Protein AF-0000000080425102 (afdb_homodimer)

pLDDT: mean 95.33, std 8.75, range [24.31, 98.94]

Secondary structure (DSSP, 8-state):
-TT-S---TTPPP-EEEEEEEEEEEETT-GGGTTTTTSGGGGGSTT---BTS---EEEEETTBSS---EEEETTPEEEEEEEE--SSB-B-EEEET---TT-GGGS--BTTTB--B-TT-EEEEEEE--S-EEEEEEE-STTHHHHT-EEEEEEE--GGG-TTGGG-SB--GGGEEEEEEE-SS-HHHHHHHHHHSS-----SEEEETTB---S-EE-TTS-EE-PPPPEEEE-TT-EEEEEEEE---SS--EEEEETT--EEEEEETTEEEEEEEESEEEE-TT-EEEEEEE--S-SSEEEEEEEE-GGGSTTTT--EEEEEEEETT--S-SS-SS---TGGGPPPS-EET-TT--TT-TTEE-GGGS-BSSPP-GGG-SS-SEEEEEEEEEE-S--TTT--TTTS-TTTS-GGG--PEEEETTEEE---SS-TTT-GGG--GGGEE-GGG-SSTTTS-EEEEEEEEE-TT-EEEEEEEE---STT--EEEEETT--EEEEEEEE-SS---HHHHHHHHHTT-S----SSPEEESEEEE-TTEEEEEEEE--S-EEEEEEESSHHHHHTT-EEEEEES-GGGSPPPPTT------B-PPPPPGGGHHHHHHHS--/-TT-S---TTPPP-EEEEEEEEEEEETT-GGGTTTTTSGGGGGSTT---BTS---EEEEETTBSS---EEEETTPEEEEEEEE--SSB-B-EEEET---TT-GGGS--BTTTB--B-TT-EEEEEEE--S-EEEEEEE-STTHHHHT-EEEEEEE--GGG-TTGGG-SB--GGGEEEEEEE-SS-HHHHHHHHHHSS-----SEEEETTB---S-EE-TTS-EE-PPPPEEEE-TT-EEEEEEEE---SS--EEEEETT--EEEEEETTEEEEEEEESEEEE-TT-EEEEEEE--S-SSEEEEEEEE-GGGSTTTT--EEEEEEEETT--S-SS-SS---TGGGPPPSPEET-TT--TT-TTEE-GGGS-BSSPP-GGGSSS-SEEEEEEEEEE-S--TTT--TTTS-TTTS-GGG--PEEEETTEEE---SS-TTT-GGG--GGGEE-GGG-SSTTTS-EEEEEEEEE-TT-EEEEEEEE---STT--EEEEETT--EEEEEEEE-SS---HHHHHHHHHTT-S----SSPEEESEEEE-TTEEEEEEEE--S-EEEEEEESSHHHHHTT-EEEEEES-GGGSPPPPTT------B-PPPPPGGGHHHHHHHS--

InterPro domains:
  IPR001117 Multicopper oxidase, second cupredoxin domain [PF00394] (174-328)
  IPR002355 Multicopper oxidase, copper-binding site [PS00080] (561-572)
  IPR008972 Cupredoxin [G3DSA:2.60.40.420] (1-157)
  IPR008972 Cupredoxin [G3DSA:2.60.40.420] (161-341)
  IPR008972 Cupredoxin [G3DSA:2.60.40.420] (402-599)
  IPR008972 Cupredoxin [SSF49503] (13-159)
  IPR008972 Cupredoxin [SSF49503] (166-340)
  IPR008972 Cupredoxin [SSF49503] (441-590)
  IPR011706 Multicopper oxidase, C-terminal [PF07731] (452-579)
  IPR011707 Multicopper oxidase-like, N-terminal [PF07732] (49-158)
  IPR045087 Multicopper oxidase [PTHR11709] (55-579)

Radius of gyration: 32.12 Å; Cα contacts (8 Å, |Δi|>4): 3409; chains: 2; bounding box: 74×94×73 Å

Sequence (1232 aa):
HHCKRECKKGEPPRRCQYHFNVEDYEAMSKACYNCPYNLTDCYRPDCIATDGVKRPLTVINRMLPGPSVEVCLNDEIVIDLENNLLDSSTSIHWHGQHQKEYPYMDGVPFVTQCPVPPKTTFRYRYIAATPGTHFWHSHSGTQRADGAFGALIVRQPKEFEPHSNLYDFDLSEHTITVLDWSHELGIAIFTAHHHSDGDNKPPTIQVNGRGMYKPFPSTNNSLIYTPPASFIVEQGYRYRFRLINAGVLNCPIELSIDNHTLFAIGTDGSDIEPVEVDSIVSYAGERWDFILDASADIADYWLRFRGLMDCDDRFKSAHMAAVLHYKDATGSGYPPEPLSYELAERGGLTLNALNVAANDPSSLNVPDLNSTKAADESLKPLADRRLVLAYDFNAIDNEHFYKRNLYGIMDVPRNKRVLTPQFNHVSLKLQPFPLLSQPEDIQPSTFCNHSQLESCKGKYCECTNVVELKLGEVVEVVLIDIGVSYDANHPFHLHGHSFRVIAMDRLGRNVTAEKVLKLDELGQIKRNLRTAVVKDTVTVPDGGYTIIRFIANNPGYWMFHCHIEFHVELGMALLFKVGSHSDFPPVPAGFPKCGNYLPPLPDISSSTKLQKENEVHHCKRECKKGEPPRRCQYHFNVEDYEAMSKACYNCPYNLTDCYRPDCIATDGVKRPLTVINRMLPGPSVEVCLNDEIVIDLENNLLDSSTSIHWHGQHQKEYPYMDGVPFVTQCPVPPKTTFRYRYIAATPGTHFWHSHSGTQRADGAFGALIVRQPKEFEPHSNLYDFDLSEHTITVLDWSHELGIAIFTAHHHSDGDNKPPTIQVNGRGMYKPFPSTNNSLIYTPPASFIVEQGYRYRFRLINAGVLNCPIELSIDNHTLFAIGTDGSDIEPVEVDSIVSYAGERWDFILDASADIADYWLRFRGLMDCDDRFKSAHMAAVLHYKDATGSGYPPEPLSYELAERGGLTLNALNVAANDPSSLNVPDLNSTKAADESLKPLADRRLVLAYDFNAIDNEHFYKRNLYGIMDVPRNKRVLTPQFNHVSLKLQPFPLLSQPEDIQPSTFCNHSQLESCKGKYCECTNVVELKLGEVVEVVLIDIGVSYDANHPFHLHGHSFRVIAMDRLGRNVTAEKVLKLDELGQIKRNLRTAVVKDTVTVPDGGYTIIRFIANNPGYWMFHCHIEFHVELGMALLFKVGSHSDFPPVPAGFPKCGNYLPPLPDISSSTKLQKENEV

Solvent-accessible surface area (backbone atoms only — not comparable to full-atom values): 61843 Å² total; per-residue (Å²): 113,88,46,59,60,86,42,54,82,87,58,78,63,49,81,37,76,48,79,39,42,34,32,70,36,38,29,56,20,56,44,13,71,54,46,51,84,37,63,71,30,46,68,30,80,63,23,35,39,34,29,56,60,66,34,54,30,34,20,26,69,58,29,50,50,16,71,69,45,47,37,32,52,52,14,34,42,32,35,40,39,31,28,57,27,75,30,36,32,39,41,49,22,50,48,76,49,42,36,77,91,29,53,65,52,44,23,37,56,29,38,28,28,50,63,44,46,43,59,18,36,43,52,42,64,47,60,41,75,51,47,33,56,37,31,34,30,36,56,29,60,44,34,42,70,28,28,24,32,25,46,27,37,24,40,61,25,61,91,74,37,92,60,53,85,71,39,76,41,83,50,82,71,38,57,43,38,34,28,64,33,63,78,61,46,37,62,48,42,51,26,29,31,54,37,16,67,41,66,84,55,33,58,29,36,28,37,57,38,16,12,70,68,44,78,37,81,42,96,83,75,42,76,43,44,29,67,47,36,69,35,81,46,49,72,80,40,26,34,39,33,36,40,36,27,63,22,34,54,65,44,37,34,34,39,35,40,62,92,48,60,39,34,35,36,28,31,46,34,32,53,33,57,70,45,80,29,36,31,41,42,40,40,33,67,29,27,40,31,27,34,41,69,33,69,58,79,76,34,51,31,44,29,29,39,30,30,30,77,47,10,16,77,94,62,52,36,9,37,39,56,31,32,38,35,26,63,87,40,80,71,89,77,60,46,86,70,81,86,49,57,76,72,45,63,73,74,67,41,26,32,45,53,83,63,49,42,72,80,39,86,52,43,42,45,66,56,75,41,39,25,67,57,76,68,54,77,52,38,45,92,70,62,75,37,80,44,79,43,38,32,47,53,38,90,41,47,44,70,90,63,22,42,84,94,70,38,17,53,87,67,41,59,74,75,48,48,65,58,48,45,19,48,57,44,28,19,34,40,80,57,42,33,17,55,59,70,39,57,87,74,62,55,74,82,56,51,33,47,61,87,79,52,74,65,34,87,80,32,67,38,69,34,33,32,51,47,82,38,58,63,62,38,24,37,30,39,41,36,31,27,28,19,83,48,86,66,55,56,48,28,37,32,43,52,49,44,60,28,28,36,24,29,55,34,31,80,39,72,48,47,49,70,65,57,55,51,49,37,47,75,71,63,68,58,71,66,44,59,59,35,34,26,53,29,35,46,46,68,28,22,25,2,19,29,26,30,36,23,27,57,34,70,54,52,41,67,26,50,37,29,39,39,31,47,69,44,37,76,59,10,21,36,38,31,40,30,21,41,50,80,88,62,31,72,79,73,60,87,80,60,75,71,60,49,64,40,72,77,84,77,76,64,76,79,59,61,61,56,60,62,57,59,71,74,100,110,88,46,58,61,87,41,54,82,88,57,76,64,48,81,37,77,49,78,40,41,33,30,71,35,38,31,55,19,57,46,13,71,54,47,52,84,37,62,72,30,44,69,30,78,63,23,35,41,35,28,57,62,66,36,53,30,33,22,26,68,56,30,50,50,17,72,69,45,45,37,33,52,53,16,33,42,32,36,40,40,32,27,57,27,75,30,38,31,39,41,49,23,50,48,77,47,41,38,78,91,29,52,65,52,45,23,38,58,27,38,28,28,50,62,44,47,44,58,18,35,43,54,42,65,48,61,41,77,52,46,33,56,36,31,34,30,37,57,29,62,45,32,42,69,29,29,24,31,24,45,27,37,25,40,60,24,60,90,75,38,92,60,52,84,72,40,75,43,83,50,82,74,38,56,43,39,34,29,63,34,65,78,59,46,39,61,48,43,50,26,29,30,54,36,18,68,40,65,85,56,33,58,28,35,28,37,57,36,15,13,70,66,43,77,37,81,42,97,84,75,41,76,43,45,29,67,48,35,67,35,80,45,50,73,79,40,25,33,39,33,37,43,36,27,64,23,34,53,67,44,37,33,34,38,36,41,62,92,47,61,38,34,37,38,29,31,46,34,32,55,33,56,70,43,80,26,37,31,41,41,41,40,34,67,30,27,40,30,28,35,41,68,34,71,59,78,74,34,51,30,45,31,31,36,30,30,30,77,50,10,17,77,94,62,52,36,10,36,41,55,31,34,39,36,25,62,86,41,81,71,87,76,60,47,87,71,83,87,50,57,76,72,44,63,72,74,68,40,25,32,46,54,82,64,49,42,69,79,40,85,52,42,42,45,66,53,74,43,39,25,68,57,76,69,53,77,52,38,47,93,70,61,75,39,80,43,79,43,38,32,47,54,38,90,41,47,44,70,90,64,22,40,82,94,69,36,17,53,88,69,42,60,74,74,48,49,64,58,47,46,20,48,58,44,27,19,34,40,80,55,43,34,17,54,60,70,38,57,88,75,59,55,76,82,55,52,32,48,61,87,77,52,76,66,34,89,77,35,67,38,68,36,32,31,50,45,82,38,59,64,63,38,25,37,30,39,43,36,31,27,28,19,84,49,86,66,55,57,51,28,37,32,41,51,50,46,61,29,30,36,25,29,55,34,32,79,41,73,47,48,50,68,66,56,54,50,50,36,48,73,71,63,69,60,72,66,43,59,58,36,34,26,53,29,36,48,48,68,27,23,24,2,18,27,26,31,37,23,27,57,35,71,55,50,39,67,27,52,35,29,39,40,32,47,70,44,37,77,58,9,20,35,39,31,40,29,20,43,51,80,86,61,31,72,78,74,62,87,80,59,75,71,60,50,64,40,71,77,84,76,77,65,76,79,58,62,62,56,58,58,55,58,70,71,98

Foldseek 3Di:
DVQQDAADPPDDAAEAEEEWEKEKDKAPDVQLPDPPLPQVSCVGPLHQNQWPFIEIFTAINSFFQHDEAEHAAFHKYKYKYAAAYPWFFWWKAWFLAQCFQHQLLRTADLANAHTHTHRDIDMRIGTRHFAAKTKMAINGAQNLQRRGMYIYHYHYHLVPDPCSPVFDDEDPLQEKEKEQHANYGPVVQLCCQQQHQHDPQGQAMAISSYFHDDWDQDPVRDTDIRAHREDEDAAPGKYKHKYAYQYFALWWKKKAKPPWWWFWADKSRFGWDTDTWGIETDGHSMMTMTMTHRHDDQAKIKIKIWIDQSCPPVHNRYIGIYIYHYPPHPDPRHDPDDDDSVVRDDFAEYECDAQAFPPDPNYHYQLNIFGPDFFDPLLPPDFPAEAEWEKDFAQEQLVVRHDPPPRHLVNDDPSNRGTAIATLLEFEDRAFWHCQQCVVVDDPVQEDANVRDPPSNHHRHYTQHEDEAEAFTKYKYKYFAQQPPSQGKFKKFKHSWKKFWFFAGADDNGDDPVRVVVCVVVVNTGTRSTGTGIHGIGIHGHNIIIMIITTLNRAGKMKMATSNSSNVVSRHIHIYGYHDSVPRNHNDPPRDIGHDDDDDDDDPVCVVVVVVVVVD/DVQQDAADPPDDAAEDEEEWEKEKDKAPDVQLPDPPLPQVSCVGPLHQNQWPFIEIFTAINSFFQHDEAEHAAFHKYKYKYAAAYPWFFWWKAWQLAQCFQHQLLRTADLANAHTHTHRDIDMRIGTRHFAAKTKMAINGAQNLQRRGMYIYHYHYHLVPDPCSPVFDDEDPLQEKEKEQHANYGPVVQLCCQQQHQHDPQGQAMAISSYFHDDWDQDPVRDTDIRAHREDEDAAPGKYKHKYAYQYFALWWKKKAKPPWWKFWADKSRFGWDTDTWGIETDGHSMMTMTMTHRHDPQAKIKIKIWIDQSCPPVHNRYIGIYIYHYPPHPDPRHDPDDDDSVVRDDFAEYECDAQAFPPDPRYHYQLNIFGPDFFDPLLPPDFPAEAEWEKDFAQEQLVVRHDPPPRHQVNDDPSNRGTAIATLLEFEDRAFWHCQQCVVVDDPVQEDANVRDPPSNHHRHYTQDEDEAEAFTKYKYKYHAQQPPSQGKFKKFKHSWKKFWFFAGADDNGDDPVRVVVCVVVVNTGTRSTGTGIHGIGIHGHNIIIMIITTLNRAGKMKMATSNSSNVVSRHIHIYGYHDSVPRNHNDPPRDIGHDDDDDDDDPVCVVVVVVVVVD

Structure (mmCIF, N/CA/C/O backbone):
data_AF-0000000080425102-model_v1
#
loop_
_entity.id
_entity.type
_entity.pdbx_description
1 polymer 'Uncharacterized protein'
#
loop_
_atom_site.group_PDB
_atom_site.id
_atom_site.type_symbol
_atom_site.label_atom_id
_atom_site.label_alt_id
_atom_site.label_comp_id
_atom_site.label_asym_id
_atom_site.label_entity_id
_atom_site.label_seq_id
_atom_site.pdbx_PDB_ins_code
_atom_site.Cartn_x
_atom_site.Cartn_y
_atom_site.Cartn_z
_atom_site.occupancy
_atom_site.B_iso_or_equiv
_atom_site.auth_seq_id
_atom_site.auth_comp_id
_atom_site.auth_asym_id
_atom_site.auth_atom_id
_atom_site.pdbx_PDB_model_num
ATOM 1 N N . HIS A 1 1 ? 15.141 -26.125 8.516 1 87.56 1 HIS A N 1
ATOM 2 C CA . HIS A 1 1 ? 13.938 -26.391 9.289 1 87.56 1 HIS A CA 1
ATOM 3 C C . HIS A 1 1 ? 13.812 -27.891 9.609 1 87.56 1 HIS A C 1
ATOM 5 O O . HIS A 1 1 ? 14.133 -28.734 8.766 1 87.56 1 HIS A O 1
ATOM 11 N N . HIS A 1 2 ? 13.328 -28.234 10.75 1 88.12 2 HIS A N 1
ATOM 12 C CA . HIS A 1 2 ? 13.336 -29.641 11.172 1 88.12 2 HIS A CA 1
ATOM 13 C C . HIS A 1 2 ? 12.359 -30.469 10.344 1 88.12 2 HIS A C 1
ATOM 15 O O . HIS A 1 2 ? 12.492 -31.688 10.266 1 88.12 2 HIS A O 1
ATOM 21 N N . CYS A 1 3 ? 11.367 -29.797 9.742 1 94.81 3 CYS A N 1
ATOM 22 C CA . CYS A 1 3 ? 10.375 -30.531 8.969 1 94.81 3 CYS A CA 1
ATOM 23 C C . CYS A 1 3 ? 10.906 -30.859 7.578 1 94.81 3 CYS A C 1
ATOM 25 O O . CYS A 1 3 ? 10.344 -31.703 6.875 1 94.81 3 CYS A O 1
ATOM 27 N N . LYS A 1 4 ? 11.938 -30.203 7.152 1 95.56 4 LYS A N 1
ATOM 28 C CA . LYS A 1 4 ? 12.641 -30.625 5.941 1 95.56 4 LYS A CA 1
ATOM 29 C C . LYS A 1 4 ? 13.398 -31.922 6.168 1 95.56 4 LYS A C 1
ATOM 31 O O . LYS A 1 4 ? 14.539 -31.906 6.637 1 95.56 4 LYS A O 1
ATOM 36 N N . ARG A 1 5 ? 12.758 -32.969 5.816 1 95.75 5 ARG A N 1
ATOM 37 C CA . ARG A 1 5 ? 13.297 -34.312 6.094 1 95.75 5 ARG A CA 1
ATOM 38 C C . ARG A 1 5 ? 12.859 -35.312 5.027 1 95.75 5 ARG A C 1
ATOM 40 O O . ARG A 1 5 ? 11.93 -35.031 4.262 1 95.75 5 ARG A O 1
ATOM 47 N N . GLU A 1 6 ? 13.562 -36.406 5.051 1 95.06 6 GLU A N 1
ATOM 48 C CA . GLU A 1 6 ? 13.07 -37.531 4.262 1 95.06 6 GLU A CA 1
ATOM 49 C C . GLU A 1 6 ? 11.797 -38.125 4.871 1 95.06 6 GLU A C 1
ATOM 51 O O . GLU A 1 6 ? 11.758 -38.406 6.07 1 95.06 6 GLU A O 1
ATOM 56 N N . CYS A 1 7 ? 10.805 -38.25 4.043 1 96.88 7 CYS A N 1
ATOM 57 C CA . CYS A 1 7 ? 9.562 -38.844 4.516 1 96.88 7 CYS A CA 1
ATOM 58 C C . CYS A 1 7 ? 9.656 -40.375 4.523 1 96.88 7 CYS A C 1
ATOM 60 O O . CYS A 1 7 ? 10.062 -40.969 3.533 1 96.88 7 CYS A O 1
ATOM 62 N N . LYS A 1 8 ? 9.266 -40.938 5.629 1 96 8 LYS A N 1
ATOM 63 C CA . LYS A 1 8 ? 9.312 -42.375 5.758 1 96 8 LYS A CA 1
ATOM 64 C C . LYS A 1 8 ? 7.914 -42.938 6.008 1 96 8 LYS A C 1
ATOM 66 O O . LYS A 1 8 ? 7.117 -42.344 6.734 1 96 8 LYS A O 1
ATOM 71 N N . LYS A 1 9 ? 7.738 -44.094 5.355 1 95.31 9 LYS A N 1
ATOM 72 C CA . LYS A 1 9 ? 6.461 -44.781 5.547 1 95.31 9 LYS A CA 1
ATOM 73 C C . LYS A 1 9 ? 6.25 -45.156 7.008 1 95.31 9 LYS A C 1
ATOM 75 O O . LYS A 1 9 ? 7.141 -45.719 7.652 1 95.31 9 LYS A O 1
ATOM 80 N N . GLY A 1 10 ? 5.141 -44.812 7.453 1 92.75 10 GLY A N 1
ATOM 81 C CA . GLY A 1 10 ? 4.773 -45.188 8.805 1 92.75 10 GLY A CA 1
ATOM 82 C C . GLY A 1 10 ? 5.188 -44.188 9.852 1 92.75 10 GLY A C 1
ATOM 83 O O . GLY A 1 10 ? 4.77 -44.25 11.008 1 92.75 10 GLY A O 1
ATOM 84 N N . GLU A 1 11 ? 5.996 -43.281 9.461 1 93.94 11 GLU A N 1
ATOM 85 C CA . GLU A 1 11 ? 6.387 -42.219 10.406 1 93.94 11 GLU A CA 1
ATOM 86 C C . GLU A 1 11 ? 5.215 -41.281 10.711 1 93.94 11 GLU A C 1
ATOM 88 O O . GLU A 1 11 ? 4.469 -40.906 9.812 1 93.94 11 GLU A O 1
ATOM 93 N N . PRO A 1 12 ? 5.074 -41 11.969 1 93.88 12 PRO A N 1
ATOM 94 C CA . PRO A 1 12 ? 3.973 -40.094 12.312 1 93.88 12 PRO A CA 1
ATOM 95 C C . PRO A 1 12 ? 4.176 -38.688 11.773 1 93.88 12 PRO A C 1
ATOM 97 O O . PRO A 1 12 ? 5.309 -38.188 11.719 1 93.88 12 PRO A O 1
ATOM 100 N N . PRO A 1 13 ? 3.076 -38.031 11.383 1 95.5 13 PRO A N 1
ATOM 101 C CA . PRO A 1 13 ? 3.174 -36.625 10.938 1 95.5 13 PRO A CA 1
ATOM 102 C C . PRO A 1 13 ? 3.73 -35.719 12.023 1 95.5 13 PRO A C 1
ATOM 104 O O . PRO A 1 13 ? 3.559 -35.969 13.211 1 95.5 13 PRO A O 1
ATOM 107 N N . ARG A 1 14 ? 4.352 -34.625 11.617 1 96.31 14 ARG A N 1
ATOM 108 C CA . ARG A 1 14 ? 4.934 -33.625 12.523 1 96.31 14 ARG A CA 1
ATOM 109 C C . ARG A 1 14 ? 4.227 -32.281 12.391 1 96.31 14 ARG A C 1
ATOM 111 O O . ARG A 1 14 ? 3.574 -32 11.383 1 96.31 14 ARG A O 1
ATOM 118 N N . ARG A 1 15 ? 4.316 -31.469 13.516 1 96.81 15 ARG A N 1
ATOM 119 C CA . ARG A 1 15 ? 3.936 -30.062 13.438 1 96.81 15 ARG A CA 1
ATOM 120 C C . ARG A 1 15 ? 5.09 -29.219 12.914 1 96.81 15 ARG A C 1
ATOM 122 O O . ARG A 1 15 ? 6.172 -29.203 13.5 1 96.81 15 ARG A O 1
ATOM 129 N N . CYS A 1 16 ? 4.902 -28.609 11.82 1 98.19 16 CYS A N 1
ATOM 130 C CA . CYS A 1 16 ? 5.902 -27.75 11.18 1 98.19 16 CYS A CA 1
ATOM 131 C C . CYS A 1 16 ? 5.578 -26.281 11.375 1 98.19 16 CYS A C 1
ATOM 133 O O . CYS A 1 16 ? 4.711 -25.734 10.695 1 98.19 16 CYS A O 1
ATOM 135 N N . GLN A 1 17 ? 6.332 -25.625 12.227 1 97.56 17 GLN A N 1
ATOM 136 C CA . GLN A 1 17 ? 6.023 -24.25 12.602 1 97.56 17 GLN A CA 1
ATOM 137 C C . GLN A 1 17 ? 6.961 -23.266 11.906 1 97.56 17 GLN A C 1
ATOM 139 O O . GLN A 1 17 ? 8.18 -23.453 11.883 1 97.56 17 GLN A O 1
ATOM 144 N N . TYR A 1 18 ? 6.371 -22.328 11.289 1 98.25 18 TYR A N 1
ATOM 145 C CA . TYR A 1 18 ? 7.102 -21.25 10.617 1 98.25 18 TYR A CA 1
ATOM 146 C C . TYR A 1 18 ? 6.645 -19.891 11.117 1 98.25 18 TYR A C 1
ATOM 148 O O . TYR A 1 18 ? 5.527 -19.75 11.625 1 98.25 18 TYR A O 1
ATOM 156 N N . HIS A 1 19 ? 7.496 -18.875 11.055 1 98.56 19 HIS A N 1
ATOM 157 C CA . HIS A 1 19 ? 7.188 -17.469 11.289 1 98.56 19 HIS A CA 1
ATOM 158 C C . HIS A 1 19 ? 7.438 -16.625 10.039 1 98.56 19 HIS A C 1
ATOM 160 O O . HIS A 1 19 ? 8.555 -16.594 9.523 1 98.56 19 HIS A O 1
ATOM 166 N N . PHE A 1 20 ? 6.395 -16.078 9.547 1 98.81 20 PHE A N 1
ATOM 167 C CA . PHE A 1 20 ? 6.438 -15.203 8.375 1 98.81 20 PHE A CA 1
ATOM 168 C C . PHE A 1 20 ? 6.281 -13.742 8.773 1 98.81 20 PHE A C 1
ATOM 170 O O . PHE A 1 20 ? 5.242 -13.344 9.305 1 98.81 20 PHE A O 1
ATOM 177 N N . ASN A 1 21 ? 7.285 -12.969 8.617 1 98.69 21 ASN A N 1
ATOM 178 C CA . ASN A 1 21 ? 7.242 -11.523 8.812 1 98.69 21 ASN A CA 1
ATOM 179 C C . ASN A 1 21 ? 7.148 -10.781 7.48 1 98.69 21 ASN A C 1
ATOM 181 O O . ASN A 1 21 ? 8.125 -10.727 6.727 1 98.69 21 ASN A O 1
ATOM 185 N N . VAL A 1 22 ? 6.016 -10.258 7.172 1 98.69 22 VAL A N 1
ATOM 186 C CA . VAL A 1 22 ? 5.867 -9.5 5.93 1 98.69 22 VAL A CA 1
ATOM 187 C C . VAL A 1 22 ? 6.18 -8.031 6.18 1 98.69 22 VAL A C 1
ATOM 189 O O . VAL A 1 22 ? 5.664 -7.43 7.125 1 98.69 22 VAL A O 1
ATOM 192 N N . GLU A 1 23 ? 6.98 -7.406 5.355 1 98.06 23 GLU A N 1
ATOM 193 C CA . GLU A 1 23 ? 7.383 -6.02 5.555 1 98.06 23 GLU A CA 1
ATOM 194 C C . GLU A 1 23 ? 7.695 -5.34 4.227 1 98.06 23 GLU A C 1
ATOM 196 O O . GLU A 1 23 ? 7.93 -6.012 3.221 1 98.06 23 GLU A O 1
ATOM 201 N N . ASP A 1 24 ? 7.641 -4.031 4.207 1 98.44 24 ASP A N 1
ATOM 202 C CA . ASP A 1 24 ? 8.164 -3.199 3.125 1 98.44 24 ASP A CA 1
ATOM 203 C C . ASP A 1 24 ? 9.688 -3.162 3.148 1 98.44 24 ASP A C 1
ATOM 205 O O . ASP A 1 24 ? 10.289 -2.951 4.203 1 98.44 24 ASP A O 1
ATOM 209 N N . TYR A 1 25 ? 10.281 -3.414 2.02 1 98.69 25 TYR A N 1
ATOM 210 C CA . TYR A 1 25 ? 11.734 -3.531 1.936 1 98.69 25 TYR A CA 1
ATOM 211 C C . TYR A 1 25 ? 12.258 -2.932 0.635 1 98.69 25 TYR A C 1
ATOM 213 O O . TYR A 1 25 ? 11.578 -2.125 -0.001 1 98.69 25 TYR A O 1
ATOM 221 N N . GLU A 1 26 ? 13.586 -3.164 0.317 1 98.5 26 GLU A N 1
ATOM 222 C CA . GLU A 1 26 ? 14.211 -2.535 -0.844 1 98.5 26 GLU A CA 1
ATOM 223 C C . GLU A 1 26 ? 15.195 -3.48 -1.522 1 98.5 26 GLU A C 1
ATOM 225 O O . GLU A 1 26 ? 15.977 -4.152 -0.851 1 98.5 26 GLU A O 1
ATOM 230 N N . ALA A 1 27 ? 15.07 -3.576 -2.83 1 98.69 27 ALA A N 1
ATOM 231 C CA . ALA A 1 27 ? 16.094 -4.281 -3.594 1 98.69 27 ALA A CA 1
ATOM 232 C C . ALA A 1 27 ? 17.406 -3.514 -3.586 1 98.69 27 ALA A C 1
ATOM 234 O O . ALA A 1 27 ? 17.422 -2.283 -3.676 1 98.69 27 ALA A O 1
ATOM 235 N N . MET A 1 28 ? 18.516 -4.266 -3.529 1 98.38 28 MET A N 1
ATOM 236 C CA . MET A 1 28 ? 19.844 -3.68 -3.469 1 98.38 28 MET A CA 1
ATOM 237 C C . MET A 1 28 ? 19.969 -2.738 -2.277 1 98.38 28 MET A C 1
ATOM 239 O O . MET A 1 28 ? 20.484 -1.624 -2.412 1 98.38 28 MET A O 1
ATOM 243 N N . SER A 1 29 ? 19.453 -3.158 -1.156 1 98.5 29 SER A N 1
ATOM 244 C CA . SER A 1 29 ? 19.516 -2.383 0.079 1 98.5 29 SER A CA 1
ATOM 245 C C . SER A 1 29 ? 20.922 -2.312 0.632 1 98.5 29 SER A C 1
ATOM 247 O O . SER A 1 29 ? 21.859 -2.879 0.049 1 98.5 29 SER A O 1
ATOM 249 N N . LYS A 1 30 ? 21.047 -1.677 1.739 1 98.31 30 LYS A N 1
ATOM 250 C CA . LYS A 1 30 ? 22.344 -1.556 2.381 1 98.31 30 LYS A CA 1
ATOM 251 C C . LYS A 1 30 ? 22.859 -2.916 2.84 1 98.31 30 LYS A C 1
ATOM 253 O O . LYS A 1 30 ? 24.062 -3.088 3.059 1 98.31 30 LYS A O 1
ATOM 258 N N . ALA A 1 31 ? 22.031 -3.877 2.945 1 98.44 31 ALA A N 1
ATOM 259 C CA . ALA A 1 31 ? 22.438 -5.227 3.326 1 98.44 31 ALA A CA 1
ATOM 260 C C . ALA A 1 31 ? 23.281 -5.875 2.229 1 98.44 31 ALA A C 1
ATOM 262 O O . ALA A 1 31 ? 23.938 -6.891 2.461 1 98.44 31 ALA A O 1
ATOM 263 N N . CYS A 1 32 ? 23.281 -5.305 1.028 1 98.06 32 CYS A N 1
ATOM 264 C CA . CYS A 1 32 ? 23.953 -5.91 -0.117 1 98.06 32 CYS A CA 1
ATOM 265 C C . CYS A 1 32 ? 25.391 -5.414 -0.238 1 98.06 32 CYS A C 1
ATOM 267 O O . CYS A 1 32 ? 26.109 -5.789 -1.167 1 98.06 32 CYS A O 1
ATOM 269 N N . TYR A 1 33 ? 25.781 -4.48 0.591 1 96.31 33 TYR A N 1
ATOM 270 C CA . TYR A 1 33 ? 27.156 -3.975 0.624 1 96.31 33 TYR A CA 1
ATOM 271 C C . TYR A 1 33 ? 27.625 -3.602 -0.775 1 96.31 33 TYR A C 1
ATOM 273 O O . TYR A 1 33 ? 27.062 -2.713 -1.415 1 96.31 33 TYR A O 1
ATOM 281 N N . ASN A 1 34 ? 28.609 -4.352 -1.327 1 95.88 34 ASN A N 1
ATOM 282 C CA . ASN A 1 34 ? 29.234 -3.945 -2.584 1 95.88 34 ASN A CA 1
ATOM 283 C C . ASN A 1 34 ? 28.766 -4.809 -3.748 1 95.88 34 ASN A C 1
ATOM 285 O O . ASN A 1 34 ? 29.438 -4.898 -4.777 1 95.88 34 ASN A O 1
ATOM 289 N N . CYS A 1 35 ? 27.688 -5.566 -3.59 1 96.94 35 CYS A N 1
ATOM 290 C CA . CYS A 1 35 ? 27.078 -6.266 -4.719 1 96.94 35 CYS A CA 1
ATOM 291 C C . CYS A 1 35 ? 26.781 -5.305 -5.863 1 96.94 35 CYS A C 1
ATOM 293 O O . CYS A 1 35 ? 26.203 -4.242 -5.648 1 96.94 35 CYS A O 1
ATOM 295 N N . PRO A 1 36 ? 27.234 -5.656 -7.137 1 96.75 36 PRO A N 1
ATOM 296 C CA . PRO A 1 36 ? 27.719 -6.961 -7.582 1 96.75 36 PRO A CA 1
ATOM 297 C C . PRO A 1 36 ? 29.234 -7.004 -7.738 1 96.75 36 PRO A C 1
ATOM 299 O O . PRO A 1 36 ? 29.781 -7.988 -8.25 1 96.75 36 PRO A O 1
ATOM 302 N N . TYR A 1 37 ? 29.906 -5.852 -7.324 1 95.62 37 TYR A N 1
ATOM 303 C CA . TYR A 1 37 ? 31.344 -5.785 -7.488 1 95.62 37 TYR A CA 1
ATOM 304 C C . TYR A 1 37 ? 32.031 -6.867 -6.664 1 95.62 37 TYR A C 1
ATOM 306 O O . TYR A 1 37 ? 33.125 -7.348 -7.039 1 95.62 37 TYR A O 1
ATOM 314 N N . ASN A 1 38 ? 31.5 -7.168 -5.508 1 95.56 38 ASN A N 1
ATOM 315 C CA . ASN A 1 38 ? 31.844 -8.344 -4.715 1 95.56 38 ASN A CA 1
ATOM 316 C C . ASN A 1 38 ? 30.719 -9.375 -4.723 1 95.56 38 ASN A C 1
ATOM 318 O O . ASN A 1 38 ? 29.719 -9.219 -4.02 1 95.56 38 ASN A O 1
ATOM 322 N N . LEU A 1 39 ? 30.938 -10.406 -5.367 1 93.62 39 LEU A N 1
ATOM 323 C CA . LEU A 1 39 ? 29.891 -11.391 -5.605 1 93.62 39 LEU A CA 1
ATOM 324 C C . LEU A 1 39 ? 29.422 -12.016 -4.297 1 93.62 39 LEU A C 1
ATOM 326 O O . LEU A 1 39 ? 28.25 -12.359 -4.156 1 93.62 39 LEU A O 1
ATOM 330 N N . THR A 1 40 ? 30.266 -12.18 -3.355 1 95.81 40 THR A N 1
ATOM 331 C CA . THR A 1 40 ? 29.891 -12.797 -2.09 1 95.81 40 THR A CA 1
ATOM 332 C C . THR A 1 40 ? 28.891 -11.922 -1.34 1 95.81 40 THR A C 1
ATOM 334 O O . THR A 1 40 ? 28.078 -12.43 -0.567 1 95.81 40 THR A O 1
ATOM 337 N N . ASP A 1 41 ? 28.969 -10.586 -1.568 1 97.31 41 ASP A N 1
ATOM 338 C CA . ASP A 1 41 ? 28.047 -9.641 -0.924 1 97.31 41 ASP A CA 1
ATOM 339 C C . ASP A 1 41 ? 26.625 -9.836 -1.42 1 97.31 41 ASP A C 1
ATOM 341 O O . ASP A 1 41 ? 25.672 -9.523 -0.706 1 97.31 41 ASP A O 1
ATOM 345 N N . CYS A 1 42 ? 26.516 -10.375 -2.619 1 97.94 42 CYS A N 1
ATOM 346 C CA . CYS A 1 42 ? 25.188 -10.57 -3.205 1 97.94 42 CYS A CA 1
ATOM 347 C C . CYS A 1 42 ? 24.453 -11.695 -2.506 1 97.94 42 CYS A C 1
ATOM 349 O O . CYS A 1 42 ? 23.234 -11.844 -2.672 1 97.94 42 CYS A O 1
ATOM 351 N N . TYR A 1 43 ? 25.141 -12.414 -1.674 1 96.94 43 TYR A N 1
ATOM 352 C CA . TYR A 1 43 ? 24.547 -13.555 -0.995 1 96.94 43 TYR A CA 1
ATOM 353 C C . TYR A 1 43 ? 24.5 -13.336 0.512 1 96.94 43 TYR A C 1
ATOM 355 O O . TYR A 1 43 ? 24.281 -14.273 1.277 1 96.94 43 TYR A O 1
ATOM 363 N N . ARG A 1 44 ? 24.719 -12.125 0.961 1 97.12 44 ARG A N 1
ATOM 364 C CA . ARG A 1 44 ? 24.641 -11.797 2.381 1 97.12 44 ARG A CA 1
ATOM 365 C C . ARG A 1 44 ? 23.203 -11.938 2.889 1 97.12 44 ARG A C 1
ATOM 367 O O . ARG A 1 44 ? 22.25 -11.773 2.125 1 97.12 44 ARG A O 1
ATOM 374 N N . PRO A 1 45 ? 23.156 -12.188 4.215 1 96.44 45 PRO A N 1
ATOM 375 C CA . PRO A 1 45 ? 21.812 -12.203 4.789 1 96.44 45 PRO A CA 1
ATOM 376 C C . PRO A 1 45 ? 21.047 -10.898 4.543 1 96.44 45 PRO A C 1
ATOM 378 O O . PRO A 1 45 ? 21.641 -9.812 4.633 1 96.44 45 PRO A O 1
ATOM 381 N N . ASP A 1 46 ? 19.875 -10.984 4.184 1 97.88 46 ASP A N 1
ATOM 382 C CA . ASP A 1 46 ? 18.922 -9.883 3.99 1 97.88 46 ASP A CA 1
ATOM 383 C C . ASP A 1 46 ? 19.203 -9.148 2.68 1 97.88 46 ASP A C 1
ATOM 385 O O . ASP A 1 46 ? 18.453 -8.242 2.301 1 97.88 46 ASP A O 1
ATOM 389 N N . CYS A 1 47 ? 20.266 -9.523 1.951 1 98.5 47 CYS A N 1
ATOM 390 C CA . CYS A 1 47 ? 20.469 -8.906 0.646 1 98.5 47 CYS A CA 1
ATOM 391 C C . CYS A 1 47 ? 19.516 -9.492 -0.392 1 98.5 47 CYS A C 1
ATOM 393 O O . CYS A 1 47 ? 19.469 -10.711 -0.577 1 98.5 47 CYS A O 1
ATOM 395 N N . ILE A 1 48 ? 18.781 -8.719 -0.985 1 98.62 48 ILE A N 1
ATOM 396 C CA . ILE A 1 48 ? 17.969 -9.055 -2.148 1 98.62 48 ILE A CA 1
ATOM 397 C C . ILE A 1 48 ? 18.469 -8.297 -3.371 1 98.62 48 ILE A C 1
ATOM 399 O O . ILE A 1 48 ? 18.078 -7.152 -3.607 1 98.62 48 ILE A O 1
ATOM 403 N N . ALA A 1 49 ? 19.203 -8.914 -4.168 1 98.25 49 ALA A N 1
ATOM 404 C CA . ALA A 1 49 ? 19.891 -8.242 -5.262 1 98.25 49 ALA A CA 1
ATOM 405 C C . ALA A 1 49 ? 18.984 -8.086 -6.477 1 98.25 49 ALA A C 1
ATOM 407 O O . ALA A 1 49 ? 19.109 -7.125 -7.238 1 98.25 49 ALA A O 1
ATOM 408 N N . THR A 1 50 ? 18.031 -9.039 -6.605 1 98.06 50 THR A N 1
ATOM 409 C CA . THR A 1 50 ? 17.188 -9.148 -7.789 1 98.06 50 THR A CA 1
ATOM 410 C C . THR A 1 50 ? 18.016 -9.078 -9.062 1 98.06 50 THR A C 1
ATOM 412 O O . THR A 1 50 ? 18.781 -10 -9.359 1 98.06 50 THR A O 1
ATOM 415 N N . ASP A 1 51 ? 17.797 -8.07 -9.906 1 98.44 51 ASP A N 1
ATOM 416 C CA . ASP A 1 51 ? 18.516 -7.957 -11.164 1 98.44 51 ASP A CA 1
ATOM 417 C C . ASP A 1 51 ? 19.344 -6.672 -11.211 1 98.44 51 ASP A C 1
ATOM 419 O O . ASP A 1 51 ? 19.641 -6.152 -12.289 1 98.44 51 ASP A O 1
ATOM 423 N N . GLY A 1 52 ? 19.609 -6.094 -10.086 1 98.44 52 GLY A N 1
ATOM 424 C CA . GLY A 1 52 ? 20.484 -4.949 -9.938 1 98.44 52 GLY A CA 1
ATOM 425 C C . GLY A 1 52 ? 19.75 -3.627 -9.867 1 98.44 52 GLY A C 1
ATOM 426 O O . GLY A 1 52 ? 20.328 -2.605 -9.492 1 98.44 52 GLY A O 1
ATOM 427 N N . VAL A 1 53 ? 18.516 -3.602 -10.195 1 98.44 53 VAL A N 1
ATOM 428 C CA . VAL A 1 53 ? 17.734 -2.367 -10.195 1 98.44 53 VAL A CA 1
ATOM 429 C C . VAL A 1 53 ? 17.109 -2.148 -8.812 1 98.44 53 VAL A C 1
ATOM 431 O O . VAL A 1 53 ? 16.453 -3.037 -8.273 1 98.44 53 VAL A O 1
ATOM 434 N N . LYS A 1 54 ? 17.312 -0.955 -8.211 1 98.12 54 LYS A N 1
ATOM 435 C CA . LYS A 1 54 ? 16.688 -0.604 -6.945 1 98.12 54 LYS A CA 1
ATOM 436 C C . LYS A 1 54 ? 15.195 -0.359 -7.125 1 98.12 54 LYS A C 1
ATOM 438 O O . LYS A 1 54 ? 14.773 0.297 -8.086 1 98.12 54 LYS A O 1
ATOM 443 N N . ARG A 1 55 ? 14.414 -0.897 -6.258 1 98 55 ARG A N 1
ATOM 444 C CA . ARG A 1 55 ? 12.984 -0.636 -6.203 1 98 55 ARG A CA 1
ATOM 445 C C . ARG A 1 55 ? 12.391 -1.101 -4.879 1 98 55 ARG A C 1
ATOM 447 O O . ARG A 1 55 ? 12.953 -1.964 -4.207 1 98 55 ARG A O 1
ATOM 454 N N . PRO A 1 56 ? 11.25 -0.558 -4.457 1 98.44 56 PRO A N 1
ATOM 455 C CA . PRO A 1 56 ? 10.578 -1.066 -3.262 1 98.44 56 PRO A CA 1
ATOM 456 C C . PRO A 1 56 ? 10.039 -2.484 -3.443 1 98.44 56 PRO A C 1
ATOM 458 O O . PRO A 1 56 ? 9.734 -2.895 -4.566 1 98.44 56 PRO A O 1
ATOM 461 N N . LEU A 1 57 ? 9.953 -3.227 -2.309 1 98.69 57 LEU A N 1
ATOM 462 C CA . LEU A 1 57 ? 9.492 -4.609 -2.293 1 98.69 57 LEU A CA 1
ATOM 463 C C . LEU A 1 57 ? 8.492 -4.836 -1.162 1 98.69 57 LEU A C 1
ATOM 465 O O . LEU A 1 57 ? 8.445 -4.059 -0.208 1 98.69 57 LEU A O 1
ATOM 469 N N . THR A 1 58 ? 7.66 -5.805 -1.242 1 98.75 58 THR A N 1
ATOM 470 C CA . THR A 1 58 ? 6.895 -6.453 -0.182 1 98.75 58 THR A CA 1
ATOM 471 C C . THR A 1 58 ? 7.312 -7.914 -0.028 1 98.75 58 THR A C 1
ATOM 473 O O . THR A 1 58 ? 6.945 -8.758 -0.848 1 98.75 58 THR A O 1
ATOM 476 N N . VAL A 1 59 ? 8.07 -8.18 1.028 1 98.75 59 VAL A N 1
ATOM 477 C CA . VAL A 1 59 ? 8.688 -9.5 1.089 1 98.75 59 VAL A CA 1
ATOM 478 C C . VAL A 1 59 ? 8.438 -10.125 2.455 1 98.75 59 VAL A C 1
ATOM 480 O O . VAL A 1 59 ? 7.996 -9.453 3.387 1 98.75 59 VAL A O 1
ATOM 483 N N . ILE A 1 60 ? 8.617 -11.375 2.555 1 98.81 60 ILE A N 1
ATOM 484 C CA . ILE A 1 60 ? 8.523 -12.125 3.801 1 98.81 60 ILE A CA 1
ATOM 485 C C . ILE A 1 60 ? 9.922 -12.5 4.293 1 98.81 60 ILE A C 1
ATOM 487 O O . ILE A 1 60 ? 10.703 -13.102 3.555 1 98.81 60 ILE A O 1
ATOM 491 N N . ASN A 1 61 ? 10.234 -12.141 5.48 1 98.56 61 ASN A N 1
ATOM 492 C CA . ASN A 1 61 ? 11.492 -12.438 6.16 1 98.56 61 ASN A CA 1
ATOM 493 C C . ASN A 1 61 ? 12.688 -11.859 5.402 1 98.56 61 ASN A C 1
ATOM 495 O O . ASN A 1 61 ? 13.766 -12.461 5.387 1 98.56 61 ASN A O 1
ATOM 499 N N . ARG A 1 62 ? 12.531 -10.828 4.609 1 98.19 62 ARG A N 1
ATOM 500 C CA . ARG A 1 62 ? 13.555 -10.141 3.824 1 98.19 62 ARG A CA 1
ATOM 501 C C . ARG A 1 62 ? 14.227 -11.094 2.846 1 98.19 62 ARG A C 1
ATOM 503 O O . ARG A 1 62 ? 15.445 -11.078 2.693 1 98.19 62 ARG A O 1
ATOM 510 N N . MET A 1 63 ? 13.328 -11.891 2.287 1 98.12 63 MET A N 1
ATOM 511 C CA . MET A 1 63 ? 13.789 -12.867 1.301 1 98.12 63 MET A CA 1
ATOM 512 C C . MET A 1 63 ? 12.977 -12.766 0.013 1 98.12 63 MET A C 1
ATOM 514 O O . MET A 1 63 ? 11.781 -12.461 0.049 1 98.12 63 MET A O 1
ATOM 518 N N . LEU A 1 64 ? 13.688 -13.07 -1.129 1 98.38 64 LEU A N 1
ATOM 519 C CA . LEU A 1 64 ? 13.031 -13.195 -2.426 1 98.38 64 LEU A CA 1
ATOM 520 C C . LEU A 1 64 ? 13.664 -14.328 -3.238 1 98.38 64 LEU A C 1
ATOM 522 O O . LEU A 1 64 ? 14.828 -14.242 -3.637 1 98.38 64 LEU A O 1
ATOM 526 N N . PRO A 1 65 ? 12.945 -15.438 -3.484 1 98.19 65 PRO A N 1
ATOM 527 C CA . PRO A 1 65 ? 11.602 -15.695 -2.965 1 98.19 65 PRO A CA 1
ATOM 528 C C . PRO A 1 65 ? 11.562 -15.781 -1.44 1 98.19 65 PRO A C 1
ATOM 530 O O . PRO A 1 65 ? 12.609 -15.844 -0.795 1 98.19 65 PRO A O 1
ATOM 533 N N . GLY A 1 66 ? 10.344 -15.688 -0.926 1 98.56 66 GLY A N 1
ATOM 534 C CA . GLY A 1 66 ? 10.172 -15.875 0.505 1 98.56 66 GLY A CA 1
ATOM 535 C C . GLY A 1 66 ? 10.547 -17.266 0.972 1 98.56 66 GLY A C 1
ATOM 536 O O . GLY A 1 66 ? 10.992 -18.094 0.174 1 98.56 66 GLY A O 1
ATOM 537 N N . PRO A 1 67 ? 10.32 -17.531 2.264 1 98 67 PRO A N 1
ATOM 538 C CA . PRO A 1 67 ? 10.75 -18.812 2.83 1 98 67 PRO A CA 1
ATOM 539 C C . PRO A 1 67 ? 10.055 -20.016 2.188 1 98 67 PRO A C 1
ATOM 541 O O . PRO A 1 67 ? 8.844 -19.969 1.938 1 98 67 PRO A O 1
ATOM 544 N N . SER A 1 68 ? 10.883 -21.062 1.927 1 98.12 68 SER A N 1
ATOM 545 C CA . SER A 1 68 ? 10.297 -22.312 1.452 1 98.12 68 SER A CA 1
ATOM 546 C C . SER A 1 68 ? 9.664 -23.094 2.598 1 98.12 68 SER A C 1
ATOM 548 O O . SER A 1 68 ? 10.211 -23.141 3.699 1 98.12 68 SER A O 1
ATOM 550 N N . VAL A 1 69 ? 8.547 -23.594 2.383 1 98.75 69 VAL A N 1
ATOM 551 C CA . VAL A 1 69 ? 7.898 -24.531 3.293 1 98.75 69 VAL A CA 1
ATOM 552 C C . VAL A 1 69 ? 8.023 -25.953 2.75 1 98.75 69 VAL A C 1
ATOM 554 O O . VAL A 1 69 ? 7.422 -26.297 1.728 1 98.75 69 VAL A O 1
ATOM 557 N N . GLU A 1 70 ? 8.836 -26.75 3.369 1 98.56 70 GLU A N 1
ATOM 558 C CA . GLU A 1 70 ? 9.086 -28.125 2.947 1 98.56 70 GLU A CA 1
ATOM 559 C C . GLU A 1 70 ? 8.719 -29.109 4.043 1 98.56 70 GLU A C 1
ATOM 561 O O . GLU A 1 70 ? 9.312 -29.109 5.121 1 98.56 70 GLU A O 1
ATOM 566 N N . VAL A 1 71 ? 7.738 -29.938 3.729 1 98.62 71 VAL A N 1
ATOM 567 C CA . VAL A 1 71 ? 7.191 -30.828 4.75 1 98.62 71 VAL A CA 1
ATOM 568 C C . VAL A 1 71 ? 6.895 -32.188 4.145 1 98.62 71 VAL A C 1
ATOM 570 O O . VAL A 1 71 ? 7.121 -32.406 2.953 1 98.62 71 VAL A O 1
ATOM 573 N N . CYS A 1 72 ? 6.5 -33.156 5 1 98 72 CYS A N 1
ATOM 574 C CA . CYS A 1 72 ? 6.035 -34.469 4.559 1 98 72 CYS A CA 1
ATOM 575 C C . CYS A 1 72 ? 4.516 -34.531 4.508 1 98 72 CYS A C 1
ATOM 577 O O . CYS A 1 72 ? 3.84 -33.812 5.238 1 98 72 CYS A O 1
ATOM 579 N N . LEU A 1 73 ? 4.02 -35.375 3.629 1 97.44 73 LEU A N 1
ATOM 580 C CA . LEU A 1 73 ? 2.586 -35.625 3.504 1 97.44 73 LEU A CA 1
ATOM 581 C C . LEU A 1 73 ? 1.952 -35.844 4.875 1 97.44 73 LEU A C 1
ATOM 583 O O . LEU A 1 73 ? 2.469 -36.625 5.684 1 97.44 73 LEU A O 1
ATOM 587 N N . ASN A 1 74 ? 0.919 -35.031 5.152 1 96.94 74 ASN A N 1
ATOM 588 C CA . ASN A 1 74 ? 0.073 -35.156 6.336 1 96.94 74 ASN A CA 1
ATOM 589 C C . ASN A 1 74 ? 0.694 -34.438 7.535 1 96.94 74 ASN A C 1
ATOM 591 O O . ASN A 1 74 ? 0.118 -34.438 8.625 1 96.94 74 ASN A O 1
ATOM 595 N N . ASP A 1 75 ? 1.852 -33.812 7.375 1 97.88 75 ASP A N 1
ATOM 596 C CA . ASP A 1 75 ? 2.34 -32.938 8.43 1 97.88 75 ASP A CA 1
ATOM 597 C C . ASP A 1 75 ? 1.363 -31.781 8.68 1 97.88 75 ASP A C 1
ATOM 599 O O . ASP A 1 75 ? 0.599 -31.391 7.793 1 97.88 75 ASP A O 1
ATOM 603 N N . GLU A 1 76 ? 1.386 -31.266 9.898 1 97.75 76 GLU A N 1
ATOM 604 C CA . GLU A 1 76 ? 0.64 -30.062 10.227 1 97.75 76 GLU A CA 1
ATOM 605 C C . GLU A 1 76 ? 1.482 -28.812 9.984 1 97.75 76 GLU A C 1
ATOM 607 O O . GLU A 1 76 ? 2.57 -28.672 10.547 1 97.75 76 GLU A O 1
ATOM 612 N N . ILE A 1 77 ? 1.025 -27.984 9.188 1 98.38 77 ILE A N 1
ATOM 613 C CA . ILE A 1 77 ? 1.71 -26.719 8.922 1 98.38 77 ILE A CA 1
ATOM 614 C C . ILE A 1 77 ? 1.113 -25.609 9.789 1 98.38 77 ILE A C 1
ATOM 616 O O . ILE A 1 77 ? -0.102 -25.406 9.789 1 98.38 77 ILE A O 1
ATOM 620 N N . VAL A 1 78 ? 1.913 -24.953 10.562 1 98.44 78 VAL A N 1
ATOM 621 C CA . VAL A 1 78 ? 1.536 -23.797 11.375 1 98.44 78 VAL A CA 1
ATOM 622 C C . VAL A 1 78 ? 2.375 -22.578 10.984 1 98.44 78 VAL A C 1
ATOM 624 O O . VAL A 1 78 ? 3.6 -22.594 11.133 1 98.44 78 VAL A O 1
ATOM 627 N N . ILE A 1 79 ? 1.765 -21.562 10.492 1 98.75 79 ILE A N 1
ATOM 628 C CA . ILE A 1 79 ? 2.469 -20.359 10.078 1 98.75 79 ILE A CA 1
ATOM 629 C C . ILE A 1 79 ? 1.903 -19.156 10.82 1 98.75 79 ILE A C 1
ATOM 631 O O . ILE A 1 79 ? 0.72 -18.828 10.68 1 98.75 79 ILE A O 1
ATOM 635 N N . ASP A 1 80 ? 2.678 -18.469 11.602 1 98.81 80 ASP A N 1
ATOM 636 C CA . ASP A 1 80 ? 2.332 -17.172 12.156 1 98.81 80 ASP A CA 1
ATOM 637 C C . ASP A 1 80 ? 2.727 -16.047 11.195 1 98.81 80 ASP A C 1
ATOM 639 O O . ASP A 1 80 ? 3.91 -15.75 11.039 1 98.81 80 ASP A O 1
ATOM 643 N N . LEU A 1 81 ? 1.739 -15.492 10.555 1 98.88 81 LEU A N 1
ATOM 644 C CA . LEU A 1 81 ? 1.948 -14.367 9.641 1 98.88 81 LEU A CA 1
ATOM 645 C C . LEU A 1 81 ? 1.871 -13.039 10.391 1 98.88 81 LEU A C 1
ATOM 647 O O . LEU A 1 81 ? 0.783 -12.594 10.758 1 98.88 81 LEU A O 1
ATOM 651 N N . GLU A 1 82 ? 2.996 -12.445 10.586 1 98.81 82 GLU A N 1
ATOM 652 C CA . GLU A 1 82 ? 3.07 -11.125 11.203 1 98.81 82 GLU A CA 1
ATOM 653 C C . GLU A 1 82 ? 3.117 -10.023 10.148 1 98.81 82 GLU A C 1
ATOM 655 O O . GLU A 1 82 ? 4.039 -9.984 9.328 1 98.81 82 GLU A O 1
ATOM 660 N N . ASN A 1 83 ? 2.146 -9.164 10.188 1 98.81 83 ASN A N 1
ATOM 661 C CA . ASN A 1 83 ? 2.061 -8.086 9.211 1 98.81 83 ASN A CA 1
ATOM 662 C C . ASN A 1 83 ? 2.73 -6.816 9.719 1 98.81 83 ASN A C 1
ATOM 664 O O . ASN A 1 83 ? 2.137 -6.062 10.492 1 98.81 83 ASN A O 1
ATOM 668 N N . ASN A 1 84 ? 3.883 -6.523 9.211 1 98.19 84 ASN A N 1
ATOM 669 C CA . ASN A 1 84 ? 4.609 -5.316 9.594 1 98.19 84 ASN A CA 1
ATOM 670 C C . ASN A 1 84 ? 4.656 -4.305 8.453 1 98.19 84 ASN A C 1
ATOM 672 O O . ASN A 1 84 ? 5.559 -3.465 8.398 1 98.19 84 ASN A O 1
ATOM 676 N N . LEU A 1 85 ? 3.73 -4.418 7.551 1 98.19 85 LEU A N 1
ATOM 677 C CA . LEU A 1 85 ? 3.58 -3.393 6.523 1 98.19 85 LEU A CA 1
ATOM 678 C C . LEU A 1 85 ? 3.074 -2.086 7.129 1 98.19 85 LEU A C 1
ATOM 680 O O . LEU A 1 85 ? 2.457 -2.09 8.195 1 98.19 85 LEU A O 1
ATOM 684 N N . LEU A 1 86 ? 3.334 -1.021 6.438 1 96.38 86 LEU A N 1
ATOM 685 C CA . LEU A 1 86 ? 3.039 0.293 6.996 1 96.38 86 LEU A CA 1
ATOM 686 C C . LEU A 1 86 ? 1.534 0.51 7.113 1 96.38 86 LEU A C 1
ATOM 688 O O . LEU A 1 86 ? 1.057 1.046 8.117 1 96.38 86 LEU A O 1
ATOM 692 N N . ASP A 1 87 ? 0.814 0.181 6.059 1 97.38 87 ASP A N 1
ATOM 693 C CA . ASP A 1 87 ? -0.627 0.406 6.113 1 97.38 87 ASP A CA 1
ATOM 694 C C . ASP A 1 87 ? -1.384 -0.689 5.367 1 97.38 87 ASP A C 1
ATOM 696 O O . ASP A 1 87 ? -2.605 -0.797 5.484 1 97.38 87 ASP A O 1
ATOM 700 N N . SER A 1 88 ? -0.736 -1.615 4.688 1 98.44 88 SER A N 1
ATOM 701 C CA . SER A 1 88 ? -1.385 -2.607 3.836 1 98.44 88 SER A CA 1
ATOM 702 C C . SER A 1 88 ? -1.838 -3.818 4.645 1 98.44 88 SER A C 1
ATOM 704 O O . SER A 1 88 ? -1.152 -4.238 5.578 1 98.44 88 SER A O 1
ATOM 706 N N . SER A 1 89 ? -2.996 -4.293 4.289 1 98.62 89 SER A N 1
ATOM 707 C CA . SER A 1 89 ? -3.389 -5.621 4.746 1 98.62 89 SER A CA 1
ATOM 708 C C . SER A 1 89 ? -2.76 -6.711 3.883 1 98.62 89 SER A C 1
ATOM 710 O O . SER A 1 89 ? -2.174 -6.418 2.838 1 98.62 89 SER A O 1
ATOM 712 N N . THR A 1 90 ? -2.826 -7.906 4.363 1 98.81 90 THR A N 1
ATOM 713 C CA . THR A 1 90 ? -2.258 -9.008 3.598 1 98.81 90 THR A CA 1
ATOM 714 C C . THR A 1 90 ? -2.99 -10.312 3.9 1 98.81 90 THR A C 1
ATOM 716 O O . THR A 1 90 ? -4.031 -10.305 4.559 1 98.81 90 THR A O 1
ATOM 719 N N . SER A 1 91 ? -2.641 -11.359 3.256 1 98.75 91 SER A N 1
ATOM 720 C CA . SER A 1 91 ? -3.047 -12.742 3.455 1 98.75 91 SER A CA 1
ATOM 721 C C . SER A 1 91 ? -2.17 -13.695 2.652 1 98.75 91 SER A C 1
ATOM 723 O O . SER A 1 91 ? -1.385 -13.266 1.806 1 98.75 91 SER A O 1
ATOM 725 N N . ILE A 1 92 ? -2.256 -14.977 2.992 1 98.88 92 ILE A N 1
ATOM 726 C CA . ILE A 1 92 ? -1.488 -15.953 2.23 1 98.88 92 ILE A CA 1
ATOM 727 C C . ILE A 1 92 ? -2.41 -17.062 1.74 1 98.88 92 ILE A C 1
ATOM 729 O O . ILE A 1 92 ? -3.174 -17.641 2.521 1 98.88 92 ILE A O 1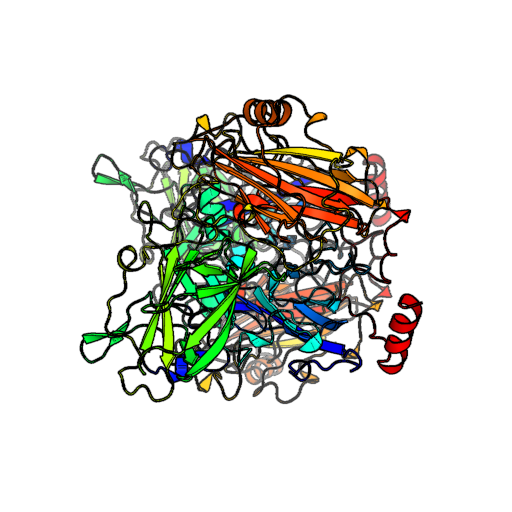
ATOM 733 N N . HIS A 1 93 ? -2.344 -17.281 0.503 1 98.81 93 HIS A N 1
ATOM 734 C CA . HIS A 1 93 ? -2.955 -18.453 -0.11 1 98.81 93 HIS A CA 1
ATOM 735 C C . HIS A 1 93 ? -1.934 -19.562 -0.314 1 98.81 93 HIS A C 1
ATOM 737 O O . HIS A 1 93 ? -0.824 -19.312 -0.792 1 98.81 93 HIS A O 1
ATOM 743 N N . TRP A 1 94 ? -2.318 -20.75 0.064 1 98.75 94 TRP A N 1
ATOM 744 C CA . TRP A 1 94 ? -1.483 -21.938 -0.068 1 98.75 94 TRP A CA 1
ATOM 745 C C . TRP A 1 94 ? -1.827 -22.703 -1.341 1 98.75 94 TRP A C 1
ATOM 747 O O . TRP A 1 94 ? -2.467 -23.766 -1.284 1 98.75 94 TRP A O 1
ATOM 757 N N . HIS A 1 95 ? -1.312 -22.203 -2.395 1 98.62 95 HIS A N 1
ATOM 758 C CA . HIS A 1 95 ? -1.662 -22.594 -3.758 1 98.62 95 HIS A CA 1
ATOM 759 C C . HIS A 1 95 ? -1.401 -24.078 -3.996 1 98.62 95 HIS A C 1
ATOM 761 O O . HIS A 1 95 ? -0.259 -24.531 -3.91 1 98.62 95 HIS A O 1
ATOM 767 N N . GLY A 1 96 ? -2.395 -24.812 -4.266 1 98.12 96 GLY A N 1
ATOM 768 C CA . GLY A 1 96 ? -2.285 -26.234 -4.523 1 98.12 96 GLY A CA 1
ATOM 769 C C . GLY A 1 96 ? -2.789 -27.094 -3.373 1 98.12 96 GLY A C 1
ATOM 770 O O . GLY A 1 96 ? -3.041 -28.281 -3.545 1 98.12 96 GLY A O 1
ATOM 771 N N . GLN A 1 97 ? -2.908 -26.516 -2.184 1 98.56 97 GLN A N 1
ATOM 772 C CA . GLN A 1 97 ? -3.523 -27.203 -1.055 1 98.56 97 GLN A CA 1
ATOM 773 C C . GLN A 1 97 ? -5.039 -27.016 -1.049 1 98.56 97 GLN A C 1
ATOM 775 O O . GLN A 1 97 ? -5.527 -25.906 -1.292 1 98.56 97 GLN A O 1
ATOM 780 N N . HIS A 1 98 ? -5.777 -28.047 -0.755 1 98 98 HIS A N 1
ATOM 781 C CA . HIS A 1 98 ? -7.227 -28.016 -0.912 1 98 98 HIS A CA 1
ATOM 782 C C . HIS A 1 98 ? -7.91 -27.578 0.381 1 98 98 HIS A C 1
ATOM 784 O O . HIS A 1 98 ? -9.094 -27.219 0.377 1 98 98 HIS A O 1
ATOM 790 N N . GLN A 1 99 ? -7.172 -27.609 1.448 1 97.88 99 GLN A N 1
ATOM 791 C CA . GLN A 1 99 ? -7.688 -27.156 2.738 1 97.88 99 GLN A CA 1
ATOM 792 C C . GLN A 1 99 ? -8.922 -27.953 3.143 1 97.88 99 GLN A C 1
ATOM 794 O O . GLN A 1 99 ? -9.891 -27.391 3.65 1 97.88 99 GLN A O 1
ATOM 799 N N . LYS A 1 100 ? -8.945 -29.234 2.791 1 96.44 100 LYS A N 1
ATOM 800 C CA . LYS A 1 100 ? -10.062 -30.062 3.227 1 96.44 100 LYS A CA 1
ATOM 801 C C . LYS A 1 100 ? -10.219 -30.031 4.742 1 96.44 100 LYS A C 1
ATOM 803 O O . LYS A 1 100 ? -9.242 -30.234 5.477 1 96.44 100 LYS A O 1
ATOM 808 N N . GLU A 1 101 ? -11.359 -29.688 5.23 1 95.62 101 GLU A N 1
ATOM 809 C CA . GLU A 1 101 ? -11.719 -29.562 6.641 1 95.62 101 GLU A CA 1
ATOM 810 C C . GLU A 1 101 ? -11.148 -28.281 7.242 1 95.62 101 GLU A C 1
ATOM 812 O O . GLU A 1 101 ? -11.414 -27.969 8.406 1 95.62 101 GLU A O 1
ATOM 817 N N . TYR A 1 102 ? -10.336 -27.531 6.473 1 97.5 102 TYR A N 1
ATOM 818 C CA . TYR A 1 102 ? -9.727 -26.297 6.938 1 97.5 102 TYR A CA 1
ATOM 819 C C . TYR A 1 102 ? -9.992 -25.156 5.957 1 97.5 102 TYR A C 1
ATOM 821 O O . TYR A 1 102 ? -9.07 -24.422 5.582 1 97.5 102 TYR A O 1
ATOM 829 N N . PRO A 1 103 ? -11.18 -24.984 5.52 1 98.44 103 PRO A N 1
ATOM 830 C CA . PRO A 1 103 ? -11.43 -23.984 4.477 1 98.44 103 PRO A CA 1
ATOM 831 C C . PRO A 1 103 ? -11.109 -22.562 4.934 1 98.44 103 PRO A C 1
ATOM 833 O O . PRO A 1 103 ? -10.781 -21.719 4.109 1 98.44 103 PRO A O 1
ATOM 836 N N . TYR A 1 104 ? -11.141 -22.297 6.234 1 98.56 104 TYR A N 1
ATOM 837 C CA . TYR A 1 104 ? -10.906 -20.969 6.789 1 98.56 104 TYR A CA 1
ATOM 838 C C . TYR A 1 104 ? -9.438 -20.578 6.641 1 98.56 104 TYR A C 1
ATOM 840 O O . TYR A 1 104 ? -9.086 -19.406 6.805 1 98.56 104 TYR A O 1
ATOM 848 N N . MET A 1 105 ? -8.555 -21.5 6.227 1 98.62 105 MET A N 1
ATOM 849 C CA . MET A 1 105 ? -7.117 -21.297 6.129 1 98.62 105 MET A CA 1
ATOM 850 C C . MET A 1 105 ? -6.688 -21.109 4.68 1 98.62 105 MET A C 1
ATOM 852 O O . MET A 1 105 ? -5.496 -21.016 4.383 1 98.62 105 MET A O 1
ATOM 856 N N . ASP A 1 106 ? -7.668 -20.984 3.779 1 98.69 106 ASP A N 1
ATOM 857 C CA . ASP A 1 106 ? -7.359 -20.875 2.357 1 98.69 106 ASP A CA 1
ATOM 858 C C . ASP A 1 106 ? -6.645 -19.562 2.041 1 98.69 106 ASP A C 1
ATOM 860 O O . ASP A 1 106 ? -5.855 -19.484 1.095 1 98.69 106 ASP A O 1
ATOM 864 N N . GLY A 1 107 ? -7.012 -18.484 2.764 1 98.62 107 GLY A N 1
ATOM 865 C CA . GLY A 1 107 ? -6.219 -17.266 2.693 1 98.62 107 GLY A CA 1
ATOM 866 C C . GLY A 1 107 ? -6.766 -16.25 1.705 1 98.62 107 GLY A C 1
ATOM 867 O O . GLY A 1 107 ? -6.031 -15.391 1.216 1 98.62 107 GLY A O 1
ATOM 868 N N . VAL A 1 108 ? -8.078 -16.234 1.336 1 98.56 108 VAL A N 1
ATOM 869 C CA . VAL A 1 108 ? -8.641 -15.289 0.377 1 98.56 108 VAL A CA 1
ATOM 870 C C . VAL A 1 108 ? -9.469 -14.234 1.111 1 98.56 108 VAL A C 1
ATOM 872 O O . VAL A 1 108 ? -10.586 -14.516 1.553 1 98.56 108 VAL A O 1
ATOM 875 N N . PRO A 1 109 ? -9.031 -12.984 1.163 1 98.44 109 PRO A N 1
ATOM 876 C CA . PRO A 1 109 ? -9.82 -11.961 1.847 1 98.44 109 PRO A CA 1
ATOM 877 C C . PRO A 1 109 ? -11.234 -11.836 1.292 1 98.44 109 PRO A C 1
ATOM 879 O O . PRO A 1 109 ? -11.438 -11.883 0.075 1 98.44 109 PRO A O 1
ATOM 882 N N . PHE A 1 110 ? -12.234 -11.805 2.223 1 98.19 110 PHE A N 1
ATOM 883 C CA . PHE A 1 110 ? -13.648 -11.555 1.961 1 98.19 110 PHE A CA 1
ATOM 884 C C . PHE A 1 110 ? -14.32 -12.797 1.389 1 98.19 110 PHE A C 1
ATOM 886 O O . PHE A 1 110 ? -15.523 -12.781 1.109 1 98.19 110 PHE A O 1
ATOM 893 N N . VAL A 1 111 ? -13.539 -13.859 1.18 1 98.56 111 VAL A N 1
ATOM 894 C CA . VAL A 1 111 ? -14.125 -15.148 0.829 1 98.56 111 VAL A CA 1
ATOM 895 C C . VAL A 1 111 ? -13.992 -16.109 2.004 1 98.56 111 VAL A C 1
ATOM 897 O O . VAL A 1 111 ? -15 -16.516 2.598 1 98.56 111 VAL A O 1
ATOM 900 N N . THR A 1 112 ? -12.734 -16.344 2.436 1 98.62 112 THR A N 1
ATOM 901 C CA . THR A 1 112 ? -12.531 -17.328 3.486 1 98.62 112 THR A CA 1
ATOM 902 C C . THR A 1 112 ? -12.078 -16.672 4.781 1 98.62 112 THR A C 1
ATOM 904 O O . THR A 1 112 ? -12.133 -17.266 5.852 1 98.62 112 THR A O 1
ATOM 907 N N . GLN A 1 113 ? -11.633 -15.445 4.734 1 98.56 113 GLN A N 1
ATOM 908 C CA . GLN A 1 113 ? -11.148 -14.719 5.906 1 98.56 113 GLN A CA 1
ATOM 909 C C . GLN A 1 113 ? -11.219 -13.211 5.691 1 98.56 113 GLN A C 1
ATOM 911 O O . GLN A 1 113 ? -11.43 -12.75 4.57 1 98.56 113 GLN A O 1
ATOM 916 N N . CYS A 1 114 ? -11.062 -12.445 6.758 1 98.44 114 CYS A N 1
ATOM 917 C CA . CYS A 1 114 ? -10.789 -11.016 6.68 1 98.44 114 CYS A CA 1
ATOM 918 C C . CYS A 1 114 ? -9.336 -10.758 6.281 1 98.44 114 CYS A C 1
ATOM 920 O O . CYS A 1 114 ? -8.477 -11.609 6.496 1 98.44 114 CYS A O 1
ATOM 922 N N . PRO A 1 115 ? -9.094 -9.586 5.664 1 98.5 115 PRO A N 1
ATOM 923 C CA . PRO A 1 115 ? -7.68 -9.227 5.52 1 98.5 115 PRO A CA 1
ATOM 924 C C . PRO A 1 115 ? -6.949 -9.141 6.859 1 98.5 115 PRO A C 1
ATOM 926 O O . PRO A 1 115 ? -7.547 -8.75 7.867 1 98.5 115 PRO A O 1
ATOM 929 N N . VAL A 1 116 ? -5.699 -9.516 6.898 1 98.81 116 VAL A N 1
ATOM 930 C CA . VAL A 1 116 ? -4.871 -9.367 8.094 1 98.81 116 VAL A CA 1
ATOM 931 C C . VAL A 1 116 ? -4.348 -7.938 8.188 1 98.81 116 VAL A C 1
ATOM 933 O O . VAL A 1 116 ? -3.539 -7.508 7.363 1 98.81 116 VAL A O 1
ATOM 936 N N . PRO A 1 117 ? -4.77 -7.211 9.18 1 98.06 117 PRO A N 1
ATOM 937 C CA . PRO A 1 117 ? -4.379 -5.801 9.258 1 98.06 117 PRO A CA 1
ATOM 938 C C . PRO A 1 117 ? -2.9 -5.617 9.602 1 98.06 117 PRO A C 1
ATOM 940 O O . PRO A 1 117 ? -2.271 -6.527 10.148 1 98.06 117 PRO A O 1
ATOM 943 N N . PRO A 1 118 ? -2.379 -4.414 9.297 1 97.94 118 PRO A N 1
ATOM 944 C CA . PRO A 1 118 ? -1.015 -4.125 9.75 1 97.94 118 PRO A CA 1
ATOM 945 C C . PRO A 1 118 ? -0.858 -4.227 11.266 1 97.94 118 PRO A C 1
ATOM 947 O O . PRO A 1 118 ? -1.814 -3.984 12 1 97.94 118 PRO A O 1
ATOM 950 N N . LYS A 1 119 ? 0.333 -4.648 11.727 1 96.94 119 LYS A N 1
ATOM 951 C CA . LYS A 1 119 ? 0.753 -4.715 13.125 1 96.94 119 LYS A CA 1
ATOM 952 C C . LYS A 1 119 ? 0.146 -5.926 13.82 1 96.94 119 LYS A C 1
ATOM 954 O O . LYS A 1 119 ? 0.424 -6.176 15 1 96.94 119 LYS A O 1
ATOM 959 N N . THR A 1 120 ? -0.65 -6.715 13.102 1 98.5 120 THR A N 1
ATOM 960 C CA . THR A 1 120 ? -1.259 -7.883 13.727 1 98.5 120 THR A CA 1
ATOM 961 C C . THR A 1 120 ? -0.627 -9.172 13.203 1 98.5 120 THR A C 1
ATOM 963 O O . THR A 1 120 ? 0.133 -9.141 12.227 1 98.5 120 THR A O 1
ATOM 966 N N . THR A 1 121 ? -0.903 -10.242 13.906 1 98.69 121 THR A N 1
ATOM 967 C CA . THR A 1 121 ? -0.448 -11.578 13.523 1 98.69 121 THR A CA 1
ATOM 968 C C . THR A 1 121 ? -1.635 -12.516 13.32 1 98.69 121 THR A C 1
ATOM 970 O O . THR A 1 121 ? -2.598 -12.477 14.086 1 98.69 121 THR A O 1
ATOM 973 N N . PHE A 1 122 ? -1.624 -13.242 12.273 1 98.88 122 PHE A N 1
ATOM 974 C CA . PHE A 1 122 ? -2.619 -14.266 11.984 1 98.88 122 PHE A CA 1
ATOM 975 C C . PHE A 1 122 ? -1.966 -15.641 11.859 1 98.88 122 PHE A C 1
ATOM 977 O O . PHE A 1 122 ? -1.004 -15.812 11.109 1 98.88 122 PHE A O 1
ATOM 984 N N . ARG A 1 123 ? -2.463 -16.656 12.625 1 98.69 123 ARG A N 1
ATOM 985 C CA . ARG A 1 123 ? -1.917 -18.016 12.57 1 98.69 123 ARG A CA 1
ATOM 986 C C . ARG A 1 123 ? -2.707 -18.875 11.594 1 98.69 123 ARG A C 1
ATOM 988 O O . ARG A 1 123 ? -3.904 -19.109 11.789 1 98.69 123 ARG A O 1
ATOM 995 N N . TYR A 1 124 ? -2.062 -19.297 10.562 1 98.81 124 TYR A N 1
ATOM 996 C CA . TYR A 1 124 ? -2.58 -20.375 9.711 1 98.81 124 TYR A CA 1
ATOM 997 C C . TYR A 1 124 ? -2.232 -21.734 10.281 1 98.81 124 TYR A C 1
ATOM 999 O O . TYR A 1 124 ? -1.121 -21.953 10.773 1 98.81 124 TYR A O 1
ATOM 1007 N N . ARG A 1 125 ? -3.172 -22.609 10.242 1 98.19 125 ARG A N 1
ATOM 1008 C CA . ARG A 1 125 ? -2.965 -23.984 10.695 1 98.19 125 ARG A CA 1
ATOM 1009 C C . ARG A 1 125 ? -3.787 -24.969 9.875 1 98.19 125 ARG A C 1
ATOM 1011 O O . ARG A 1 125 ? -5.016 -24.875 9.82 1 98.19 125 ARG A O 1
ATOM 1018 N N . TYR A 1 126 ? -3.123 -25.922 9.188 1 97.94 126 TYR A N 1
ATOM 1019 C CA . TYR A 1 126 ? -3.807 -26.906 8.375 1 97.94 126 TYR A CA 1
ATOM 1020 C C . TYR A 1 126 ? -2.91 -28.125 8.117 1 97.94 126 TYR A C 1
ATOM 1022 O O . TYR A 1 126 ? -1.735 -28.109 8.492 1 97.94 126 TYR A O 1
ATOM 1030 N N . ILE A 1 127 ? -3.416 -29.141 7.496 1 97.94 127 ILE A N 1
ATOM 1031 C CA . ILE A 1 127 ? -2.695 -30.391 7.211 1 97.94 127 ILE A CA 1
ATOM 1032 C C . ILE A 1 127 ? -2.24 -30.391 5.754 1 97.94 127 ILE A C 1
ATOM 1034 O O . ILE A 1 127 ? -3.033 -30.109 4.848 1 97.94 127 ILE A O 1
ATOM 1038 N N . ALA A 1 128 ? -0.963 -30.641 5.574 1 98.25 128 ALA A N 1
ATOM 1039 C CA . ALA A 1 128 ? -0.448 -30.812 4.219 1 98.25 128 ALA A CA 1
ATOM 1040 C C . ALA A 1 128 ? -0.949 -32.125 3.594 1 98.25 128 ALA A C 1
ATOM 1042 O O . ALA A 1 128 ? -0.235 -33.125 3.584 1 98.25 128 ALA A O 1
ATOM 1043 N N . ALA A 1 129 ? -2.076 -31.984 2.926 1 97.44 129 ALA A N 1
ATOM 1044 C CA . ALA A 1 129 ? -2.758 -33.219 2.504 1 97.44 129 ALA A CA 1
ATOM 1045 C C . ALA A 1 129 ? -2.572 -33.438 1.008 1 97.44 129 ALA A C 1
ATOM 1047 O O . ALA A 1 129 ? -2.936 -34.5 0.496 1 97.44 129 ALA A O 1
ATOM 1048 N N . THR A 1 130 ? -2.076 -32.531 0.307 1 97.38 130 THR A N 1
ATOM 1049 C CA . THR A 1 130 ? -1.837 -32.656 -1.126 1 97.38 130 THR A CA 1
ATOM 1050 C C . THR A 1 130 ? -0.341 -32.719 -1.423 1 97.38 130 THR A C 1
ATOM 1052 O O . THR A 1 130 ? 0.345 -31.688 -1.367 1 97.38 130 THR A O 1
ATOM 1055 N N . PRO A 1 131 ? 0.179 -33.812 -1.801 1 97.25 131 PRO A N 1
ATOM 1056 C CA . PRO A 1 131 ? 1.616 -33.906 -2.068 1 97.25 131 PRO A CA 1
ATOM 1057 C C . PRO A 1 131 ? 2.02 -33.25 -3.373 1 97.25 131 PRO A C 1
ATOM 1059 O O . PRO A 1 131 ? 1.171 -33 -4.238 1 97.25 131 PRO A O 1
ATOM 1062 N N . GLY A 1 132 ? 3.299 -32.938 -3.5 1 97.94 132 GLY A N 1
ATOM 1063 C CA . GLY A 1 132 ? 3.826 -32.438 -4.75 1 97.94 132 GLY A CA 1
ATOM 1064 C C . GLY A 1 132 ? 4.426 -31.047 -4.613 1 97.94 132 GLY A C 1
ATOM 1065 O O . GLY A 1 132 ? 4.832 -30.641 -3.523 1 97.94 132 GLY A O 1
ATOM 1066 N N . THR A 1 133 ? 4.609 -30.391 -5.785 1 98.75 133 THR A N 1
ATOM 1067 C CA . THR A 1 133 ? 5.184 -29.047 -5.883 1 98.75 133 THR A CA 1
ATOM 1068 C C . THR A 1 133 ? 4.09 -27.984 -5.859 1 98.75 133 THR A C 1
ATOM 1070 O O . THR A 1 133 ? 3.232 -27.953 -6.746 1 98.75 133 THR A O 1
ATOM 1073 N N . HIS A 1 134 ? 4.148 -27.203 -4.852 1 98.81 134 HIS A N 1
ATOM 1074 C CA . HIS A 1 134 ? 3.227 -26.078 -4.676 1 98.81 134 HIS A CA 1
ATOM 1075 C C . HIS A 1 134 ? 3.975 -24.797 -4.336 1 98.81 134 HIS A C 1
ATOM 1077 O O . HIS A 1 134 ? 5.195 -24.734 -4.484 1 98.81 134 HIS A O 1
ATOM 1083 N N . PHE A 1 135 ? 3.25 -23.719 -4.086 1 98.75 135 PHE A N 1
ATOM 1084 C CA . PHE A 1 135 ? 3.836 -22.484 -3.596 1 98.75 135 PHE A CA 1
ATOM 1085 C C . PHE A 1 135 ? 2.803 -21.656 -2.832 1 98.75 135 PHE A C 1
ATOM 1087 O O . PHE A 1 135 ? 1.611 -21.969 -2.855 1 98.75 135 PHE A O 1
ATOM 1094 N N . TRP A 1 136 ? 3.197 -20.828 -2.004 1 98.88 136 TRP A N 1
ATOM 1095 C CA . TRP A 1 136 ? 2.32 -19.875 -1.332 1 98.88 136 TRP A CA 1
ATOM 1096 C C . TRP A 1 136 ? 2.529 -18.453 -1.878 1 98.88 136 TRP A C 1
ATOM 1098 O O . TRP A 1 136 ? 3.596 -18.141 -2.41 1 98.88 136 TRP A O 1
ATOM 1108 N N . HIS A 1 137 ? 1.521 -17.641 -1.847 1 98.81 137 HIS A N 1
ATOM 1109 C CA . HIS A 1 137 ? 1.641 -16.25 -2.225 1 98.81 137 HIS A CA 1
ATOM 1110 C C . HIS A 1 137 ? 0.572 -15.398 -1.542 1 98.81 137 HIS A C 1
ATOM 1112 O O . HIS A 1 137 ? -0.47 -15.914 -1.134 1 98.81 137 HIS A O 1
ATOM 1118 N N . SER A 1 138 ? 0.869 -14.148 -1.448 1 98.75 138 SER A N 1
ATOM 1119 C CA . SER A 1 138 ? -0.139 -13.203 -0.98 1 98.75 138 SER A CA 1
ATOM 1120 C C . SER A 1 138 ? -1.337 -13.164 -1.922 1 98.75 138 SER A C 1
ATOM 1122 O O . SER A 1 138 ? -1.175 -13.203 -3.145 1 98.75 138 SER A O 1
ATOM 1124 N N . HIS A 1 139 ? -2.496 -13.133 -1.363 1 98.25 139 HIS A N 1
ATOM 1125 C CA . HIS A 1 139 ? -3.723 -12.945 -2.133 1 98.25 139 HIS A CA 1
ATOM 1126 C C . HIS A 1 139 ? -4.297 -11.555 -1.922 1 98.25 139 HIS A C 1
ATOM 1128 O O . HIS A 1 139 ? -5.52 -11.375 -1.931 1 98.25 139 HIS A O 1
ATOM 1134 N N . SER A 1 140 ? -3.412 -10.539 -1.67 1 97.94 140 SER A N 1
ATOM 1135 C CA . SER A 1 140 ? -3.814 -9.164 -1.402 1 97.94 140 SER A CA 1
ATOM 1136 C C . SER A 1 140 ? -3.162 -8.195 -2.383 1 97.94 140 SER A C 1
ATOM 1138 O O . SER A 1 140 ? -1.942 -8.008 -2.363 1 97.94 140 SER A O 1
ATOM 1140 N N . GLY A 1 141 ? -3.99 -7.625 -3.18 1 97 141 GLY A N 1
ATOM 1141 C CA . GLY A 1 141 ? -3.516 -6.613 -4.109 1 97 141 GLY A CA 1
ATOM 1142 C C . GLY A 1 141 ? -2.449 -7.125 -5.059 1 97 141 GLY A C 1
ATOM 1143 O O . GLY A 1 141 ? -2.631 -8.156 -5.707 1 97 141 GLY A O 1
ATOM 1144 N N . THR A 1 142 ? -1.36 -6.352 -5.141 1 98.06 142 THR A N 1
ATOM 1145 C CA . THR A 1 142 ? -0.278 -6.68 -6.059 1 98.06 142 THR A CA 1
ATOM 1146 C C . THR A 1 142 ? 0.961 -7.137 -5.297 1 98.06 142 THR A C 1
ATOM 1148 O O . THR A 1 142 ? 2.086 -6.988 -5.781 1 98.06 142 THR A O 1
ATOM 1151 N N . GLN A 1 143 ? 0.722 -7.691 -4.125 1 98.56 143 GLN A N 1
ATOM 1152 C CA . GLN A 1 143 ? 1.838 -8.016 -3.242 1 98.56 143 GLN A CA 1
ATOM 1153 C C . GLN A 1 143 ? 2.666 -9.164 -3.801 1 98.56 143 GLN A C 1
ATOM 1155 O O . GLN A 1 143 ? 3.877 -9.227 -3.586 1 98.56 143 GLN A O 1
ATOM 1160 N N . ARG A 1 144 ? 2.043 -10.062 -4.582 1 98.5 144 ARG A N 1
ATOM 1161 C CA . ARG A 1 144 ? 2.801 -11.125 -5.23 1 98.5 144 ARG A CA 1
ATOM 1162 C C . ARG A 1 144 ? 3.814 -10.555 -6.219 1 98.5 144 ARG A C 1
ATOM 1164 O O . ARG A 1 144 ? 4.973 -10.977 -6.246 1 98.5 144 ARG A O 1
ATOM 1171 N N . ALA A 1 145 ? 3.412 -9.547 -6.938 1 98.44 145 ALA A N 1
ATOM 1172 C CA . ALA A 1 145 ? 4.289 -8.898 -7.914 1 98.44 145 ALA A CA 1
ATOM 1173 C C . ALA A 1 145 ? 5.488 -8.25 -7.234 1 98.44 145 ALA A C 1
ATOM 1175 O O . ALA A 1 145 ? 6.531 -8.047 -7.863 1 98.44 145 ALA A O 1
ATOM 1176 N N . ASP A 1 146 ? 5.305 -8.023 -5.977 1 98.62 146 ASP A N 1
ATOM 1177 C CA . ASP A 1 146 ? 6.34 -7.258 -5.281 1 98.62 146 ASP A CA 1
ATOM 1178 C C . ASP A 1 146 ? 7.207 -8.172 -4.418 1 98.62 146 ASP A C 1
ATOM 1180 O O . ASP A 1 146 ? 8.164 -7.715 -3.791 1 98.62 146 ASP A O 1
ATOM 1184 N N . GLY A 1 147 ? 6.867 -9.438 -4.277 1 98.75 147 GLY A N 1
ATOM 1185 C CA . GLY A 1 147 ? 7.832 -10.336 -3.66 1 98.75 147 GLY A CA 1
ATOM 1186 C C . GLY A 1 147 ? 7.211 -11.273 -2.643 1 98.75 147 GLY A C 1
ATOM 1187 O O . GLY A 1 147 ? 7.895 -12.141 -2.09 1 98.75 147 GLY A O 1
ATOM 1188 N N . ALA A 1 148 ? 5.902 -11.25 -2.445 1 98.81 148 ALA A N 1
ATOM 1189 C CA . ALA A 1 148 ? 5.277 -12.031 -1.382 1 98.81 148 ALA A CA 1
ATOM 1190 C C . ALA A 1 148 ? 4.852 -13.406 -1.889 1 98.81 148 ALA A C 1
ATOM 1192 O O . ALA A 1 148 ? 3.656 -13.695 -1.978 1 98.81 148 ALA A O 1
ATOM 1193 N N . PHE A 1 149 ? 5.793 -14.258 -2.113 1 98.88 149 PHE A N 1
ATOM 1194 C CA . PHE A 1 149 ? 5.559 -15.633 -2.543 1 98.88 149 PHE A CA 1
ATOM 1195 C C . PHE A 1 149 ? 6.73 -16.531 -2.154 1 98.88 149 PHE A C 1
ATOM 1197 O O . PHE A 1 149 ? 7.82 -16.031 -1.851 1 98.88 149 PHE A O 1
ATOM 1204 N N . GLY A 1 150 ? 6.504 -17.812 -2.146 1 98.81 150 GLY A N 1
ATOM 1205 C CA . GLY A 1 150 ? 7.535 -18.797 -1.862 1 98.81 150 GLY A CA 1
ATOM 1206 C C . GLY A 1 150 ? 7.113 -20.219 -2.188 1 98.81 150 GLY A C 1
ATOM 1207 O O . GLY A 1 150 ? 5.938 -20.484 -2.451 1 98.81 150 GLY A O 1
ATOM 1208 N N . ALA A 1 151 ? 8.078 -21.109 -2.137 1 98.81 151 ALA A N 1
ATOM 1209 C CA . ALA A 1 151 ? 7.828 -22.516 -2.484 1 98.81 151 ALA A CA 1
ATOM 1210 C C . ALA A 1 151 ? 7.137 -23.25 -1.342 1 98.81 151 ALA A C 1
ATOM 1212 O O . ALA A 1 151 ? 7.352 -22.922 -0.17 1 98.81 151 ALA A O 1
ATOM 1213 N N . LEU A 1 152 ? 6.305 -24.141 -1.669 1 98.88 152 LEU A N 1
ATOM 1214 C CA . LEU A 1 152 ? 5.652 -25.078 -0.773 1 98.88 152 LEU A CA 1
ATOM 1215 C C . LEU A 1 152 ? 5.762 -26.5 -1.313 1 98.88 152 LEU A C 1
ATOM 1217 O O . LEU A 1 152 ? 5.074 -26.859 -2.273 1 98.88 152 LEU A O 1
ATOM 1221 N N . ILE A 1 153 ? 6.633 -27.266 -0.708 1 98.75 153 ILE A N 1
ATOM 1222 C CA . ILE A 1 153 ? 6.902 -28.609 -1.191 1 98.75 153 ILE A CA 1
ATOM 1223 C C . ILE A 1 153 ? 6.402 -29.641 -0.174 1 98.75 153 ILE A C 1
ATOM 1225 O O . ILE A 1 153 ? 6.812 -29.609 0.99 1 98.75 153 ILE A O 1
ATOM 1229 N N . VAL A 1 154 ? 5.527 -30.469 -0.595 1 98.5 154 VAL A N 1
ATOM 1230 C CA . VAL A 1 154 ? 5.047 -31.578 0.23 1 98.5 154 VAL A CA 1
ATOM 1231 C C . VAL A 1 154 ? 5.594 -32.906 -0.307 1 98.5 154 VAL A C 1
ATOM 1233 O O . VAL A 1 154 ? 5.125 -33.406 -1.335 1 98.5 154 VAL A O 1
ATOM 1236 N N . ARG A 1 155 ? 6.477 -33.469 0.38 1 97.5 155 ARG A N 1
ATOM 1237 C CA . ARG A 1 155 ? 7.086 -34.75 -0.035 1 97.5 155 ARG A CA 1
ATOM 1238 C C . ARG A 1 155 ? 6.316 -35.938 0.521 1 97.5 155 ARG A C 1
ATOM 1240 O O . ARG A 1 155 ? 5.496 -35.781 1.43 1 97.5 155 ARG A O 1
ATOM 1247 N N . GLN A 1 156 ? 6.527 -37.094 -0.086 1 96.06 156 GLN A N 1
ATOM 1248 C CA . GLN A 1 156 ? 5.949 -38.375 0.353 1 96.06 156 GLN A CA 1
ATOM 1249 C C . GLN A 1 156 ? 7.016 -39.469 0.45 1 96.06 156 GLN A C 1
ATOM 1251 O O . GLN A 1 156 ? 8.109 -39.312 -0.101 1 96.06 156 GLN A O 1
ATOM 1256 N N . PRO A 1 157 ? 6.676 -40.5 1.188 1 95.75 157 PRO A N 1
ATOM 1257 C CA . PRO A 1 157 ? 7.613 -41.625 1.185 1 95.75 157 PRO A CA 1
ATOM 1258 C C . PRO A 1 157 ? 7.879 -42.156 -0.217 1 95.75 157 PRO A C 1
ATOM 1260 O O . PRO A 1 157 ? 6.977 -42.188 -1.059 1 95.75 157 PRO A O 1
ATOM 1263 N N . LYS A 1 158 ? 9.055 -42.625 -0.368 1 93.69 158 LYS A N 1
ATOM 1264 C CA . LYS A 1 158 ? 9.461 -43.125 -1.682 1 93.69 158 LYS A CA 1
ATOM 1265 C C . LYS A 1 158 ? 8.508 -44.188 -2.184 1 93.69 158 LYS A C 1
ATOM 1267 O O . LYS A 1 158 ? 8.258 -44.312 -3.387 1 93.69 158 LYS A O 1
ATOM 1272 N N . GLU A 1 159 ? 7.973 -44.938 -1.29 1 92.94 159 GLU A N 1
ATOM 1273 C CA . GLU A 1 159 ? 7.066 -46.031 -1.627 1 92.94 159 GLU A CA 1
ATOM 1274 C C . GLU A 1 159 ? 5.781 -45.531 -2.256 1 92.94 159 GLU A C 1
ATOM 1276 O O . GLU A 1 159 ? 5.098 -46.25 -2.982 1 92.94 159 GLU A O 1
ATOM 1281 N N . PHE A 1 160 ? 5.508 -44.281 -2.002 1 92.81 160 PHE A N 1
ATOM 1282 C CA . PHE A 1 160 ? 4.266 -43.719 -2.5 1 92.81 160 PHE A CA 1
ATOM 1283 C C . PHE A 1 160 ? 4.52 -42.875 -3.742 1 92.81 160 PHE A C 1
ATOM 1285 O O . PHE A 1 160 ? 3.58 -42.375 -4.359 1 92.81 160 PHE A O 1
ATOM 1292 N N . GLU A 1 161 ? 5.703 -42.75 -4.109 1 93.69 161 GLU A N 1
ATOM 1293 C CA . GLU A 1 161 ? 6.074 -41.938 -5.258 1 93.69 161 GLU A CA 1
ATOM 1294 C C . GLU A 1 161 ? 6.234 -42.781 -6.516 1 93.69 161 GLU A C 1
ATOM 1296 O O . GLU A 1 161 ? 7.191 -43.531 -6.633 1 93.69 161 GLU A O 1
ATOM 1301 N N . PRO A 1 162 ? 5.41 -42.5 -7.477 1 94.38 162 PRO A N 1
ATOM 1302 C CA . PRO A 1 162 ? 5.449 -43.375 -8.656 1 94.38 162 PRO A CA 1
ATOM 1303 C C . PRO A 1 162 ? 6.754 -43.25 -9.438 1 94.38 162 PRO A C 1
ATOM 1305 O O . PRO A 1 162 ? 7.156 -44.188 -10.133 1 94.38 162 PRO A O 1
ATOM 1308 N N . HIS A 1 163 ? 7.395 -42.125 -9.312 1 96.5 163 HIS A N 1
ATOM 1309 C CA . HIS A 1 163 ? 8.562 -41.875 -10.148 1 96.5 163 HIS A CA 1
ATOM 1310 C C . HIS A 1 163 ? 9.852 -41.969 -9.336 1 96.5 163 HIS A C 1
ATOM 1312 O O . HIS A 1 163 ? 10.898 -41.5 -9.773 1 96.5 163 HIS A O 1
ATOM 1318 N N . SER A 1 164 ? 9.812 -42.562 -8.172 1 94.62 164 SER A N 1
ATOM 1319 C CA . SER A 1 164 ? 10.938 -42.562 -7.242 1 94.62 164 SER A CA 1
ATOM 1320 C C . SER A 1 164 ? 12.172 -43.188 -7.879 1 94.62 164 SER A C 1
ATOM 1322 O O . SER A 1 164 ? 13.305 -42.844 -7.512 1 94.62 164 SER A O 1
ATOM 1324 N N . ASN A 1 165 ? 11.977 -44 -8.859 1 95.62 165 ASN A N 1
ATOM 1325 C CA . ASN A 1 165 ? 13.094 -44.719 -9.461 1 95.62 165 ASN A CA 1
ATOM 1326 C C . ASN A 1 165 ? 13.68 -43.938 -10.641 1 95.62 165 ASN A C 1
ATOM 1328 O O . ASN A 1 165 ? 14.711 -44.344 -11.195 1 95.62 165 ASN A O 1
ATOM 1332 N N . LEU A 1 166 ? 13.109 -42.875 -10.977 1 97.38 166 LEU A N 1
ATOM 1333 C CA . LEU A 1 166 ? 13.531 -42.156 -12.172 1 97.38 166 LEU A CA 1
ATOM 1334 C C . LEU A 1 166 ? 14.562 -41.094 -11.828 1 97.38 166 LEU A C 1
ATOM 1336 O O . LEU A 1 166 ? 15.195 -40.531 -12.719 1 97.38 166 LEU A O 1
ATOM 1340 N N . TYR A 1 167 ? 14.797 -40.812 -10.586 1 97.75 167 TYR A N 1
ATOM 1341 C CA . TYR A 1 167 ? 15.797 -39.844 -10.188 1 97.75 167 TYR A CA 1
ATOM 1342 C C . TYR A 1 167 ? 16.609 -40.344 -8.992 1 97.75 167 TYR A C 1
ATOM 1344 O O . TYR A 1 167 ? 16.141 -41.188 -8.227 1 97.75 167 TYR A O 1
ATOM 1352 N N . ASP A 1 168 ? 17.781 -39.688 -8.836 1 97.94 168 ASP A N 1
ATOM 1353 C CA . ASP A 1 168 ? 18.672 -40.031 -7.727 1 97.94 168 ASP A CA 1
ATOM 1354 C C . ASP A 1 168 ? 18.547 -39 -6.594 1 97.94 168 ASP A C 1
ATOM 1356 O O . ASP A 1 168 ? 18.688 -39.344 -5.418 1 97.94 168 ASP A O 1
ATOM 1360 N N . PHE A 1 169 ? 18.297 -37.688 -6.973 1 97.06 169 PHE A N 1
ATOM 1361 C CA . PHE A 1 169 ? 18.266 -36.625 -5.965 1 97.06 169 PHE A CA 1
ATOM 1362 C C . PHE A 1 169 ? 17.031 -35.75 -6.129 1 97.06 169 PHE A C 1
ATOM 1364 O O . PHE A 1 169 ? 16.656 -35.406 -7.25 1 97.06 169 PHE A O 1
ATOM 1371 N N . ASP A 1 170 ? 16.328 -35.5 -5.09 1 96.94 170 ASP A N 1
ATOM 1372 C CA . ASP A 1 170 ? 15.297 -34.5 -4.918 1 96.94 170 ASP A CA 1
ATOM 1373 C C . ASP A 1 170 ? 15.711 -33.469 -3.867 1 96.94 170 ASP A C 1
ATOM 1375 O O . ASP A 1 170 ? 15.336 -33.594 -2.699 1 96.94 170 ASP A O 1
ATOM 1379 N N . LEU A 1 171 ? 16.422 -32.406 -4.34 1 96.62 171 LEU A N 1
ATOM 1380 C CA . LEU A 1 171 ? 17.047 -31.453 -3.426 1 96.62 171 LEU A CA 1
ATOM 1381 C C . LEU A 1 171 ? 16.328 -30.109 -3.461 1 96.62 171 LEU A C 1
ATOM 1383 O O . LEU A 1 171 ? 15.875 -29.672 -4.52 1 96.62 171 LEU A O 1
ATOM 1387 N N . SER A 1 172 ? 16.297 -29.5 -2.273 1 96.12 172 SER A N 1
ATOM 1388 C CA . SER A 1 172 ? 15.672 -28.188 -2.16 1 96.12 172 SER A CA 1
ATOM 1389 C C . SER A 1 172 ? 16.281 -27.188 -3.139 1 96.12 172 SER A C 1
ATOM 1391 O O . SER A 1 172 ? 15.602 -26.297 -3.631 1 96.12 172 SER A O 1
ATOM 1393 N N . GLU A 1 173 ? 17.516 -27.359 -3.434 1 96.62 173 GLU A N 1
ATOM 1394 C CA . GLU A 1 173 ? 18.281 -26.422 -4.238 1 96.62 173 GLU A CA 1
ATOM 1395 C C . GLU A 1 173 ? 17.891 -26.484 -5.707 1 96.62 173 GLU A C 1
ATOM 1397 O O . GLU A 1 173 ? 18.234 -25.609 -6.496 1 96.62 173 GLU A O 1
ATOM 1402 N N . HIS A 1 174 ? 17.141 -27.484 -6.062 1 98.5 174 HIS A N 1
ATOM 1403 C CA . HIS A 1 174 ? 16.75 -27.625 -7.465 1 98.5 174 HIS A CA 1
ATOM 1404 C C . HIS A 1 174 ? 15.305 -27.219 -7.684 1 98.5 174 HIS A C 1
ATOM 1406 O O . HIS A 1 174 ? 14.648 -27.703 -8.602 1 98.5 174 HIS A O 1
ATOM 1412 N N . THR A 1 175 ? 14.758 -26.344 -6.832 1 98.69 175 THR A N 1
ATOM 1413 C CA . THR A 1 175 ? 13.484 -25.672 -7.043 1 98.69 175 THR A CA 1
ATOM 1414 C C . THR A 1 175 ? 13.695 -24.344 -7.777 1 98.69 175 THR A C 1
ATOM 1416 O O . THR A 1 175 ? 14.469 -23.484 -7.324 1 98.69 175 THR A O 1
ATOM 1419 N N . ILE A 1 176 ? 13.047 -24.219 -8.914 1 98.88 176 ILE A N 1
ATOM 1420 C CA . ILE A 1 176 ? 13.094 -23 -9.727 1 98.88 176 ILE A CA 1
ATOM 1421 C C . ILE A 1 176 ? 11.797 -22.219 -9.555 1 98.88 176 ILE A C 1
ATOM 1423 O O . ILE A 1 176 ? 10.711 -22.734 -9.789 1 98.88 176 ILE A O 1
ATOM 1427 N N . THR A 1 177 ? 11.883 -21.016 -9.117 1 98.88 177 THR A N 1
ATOM 1428 C CA . THR A 1 177 ? 10.734 -20.109 -9.102 1 98.88 177 THR A CA 1
ATOM 1429 C C . THR A 1 177 ? 10.945 -18.953 -10.062 1 98.88 177 THR A C 1
ATOM 1431 O O . THR A 1 177 ? 11.961 -18.25 -9.984 1 98.88 177 THR A O 1
ATOM 1434 N N . VAL A 1 178 ? 9.992 -18.75 -10.984 1 98.88 178 VAL A N 1
ATOM 1435 C CA . VAL A 1 178 ? 10.117 -17.688 -11.969 1 98.88 178 VAL A CA 1
ATOM 1436 C C . VAL A 1 178 ? 9.016 -16.656 -11.766 1 98.88 178 VAL A C 1
ATOM 1438 O O . VAL A 1 178 ? 7.934 -16.984 -11.266 1 98.88 178 VAL A O 1
ATOM 1441 N N . LEU A 1 179 ? 9.289 -15.461 -12.133 1 98.31 179 LEU A N 1
ATOM 1442 C CA . LEU A 1 179 ? 8.383 -14.32 -12.023 1 98.31 179 LEU A CA 1
ATOM 1443 C C . LEU A 1 179 ? 8.672 -13.289 -13.102 1 98.31 179 LEU A C 1
ATOM 1445 O O . LEU A 1 179 ? 9.828 -12.883 -13.289 1 98.31 179 LEU A O 1
ATOM 1449 N N . ASP A 1 180 ? 7.637 -12.914 -13.93 1 98.62 180 ASP A N 1
ATOM 1450 C CA . ASP A 1 180 ? 7.836 -11.711 -14.727 1 98.62 180 ASP A CA 1
ATOM 1451 C C . ASP A 1 180 ? 8.086 -10.492 -13.844 1 98.62 180 ASP A C 1
ATOM 1453 O O . ASP A 1 180 ? 7.414 -10.312 -12.82 1 98.62 180 ASP A O 1
ATOM 1457 N N . TRP A 1 181 ? 9.055 -9.719 -14.172 1 98.5 181 TRP A N 1
ATOM 1458 C CA . TRP A 1 181 ? 9.57 -8.758 -13.203 1 98.5 181 TRP A CA 1
ATOM 1459 C C . TRP A 1 181 ? 9.578 -7.352 -13.789 1 98.5 181 TRP A C 1
ATOM 1461 O O . TRP A 1 181 ? 10 -7.145 -14.93 1 98.5 181 TRP A O 1
ATOM 1471 N N . SER A 1 182 ? 8.977 -6.426 -13.016 1 98.06 182 SER A N 1
ATOM 1472 C CA . SER A 1 182 ? 9.008 -5 -13.328 1 98.06 182 SER A CA 1
ATOM 1473 C C . SER A 1 182 ? 9.812 -4.223 -12.297 1 98.06 182 SER A C 1
ATOM 1475 O O . SER A 1 182 ? 10.109 -4.738 -11.211 1 98.06 182 SER A O 1
ATOM 1477 N N . HIS A 1 183 ? 10.18 -3.014 -12.688 1 97.81 183 HIS A N 1
ATOM 1478 C CA . HIS A 1 183 ? 11.102 -2.266 -11.836 1 97.81 183 HIS A CA 1
ATOM 1479 C C . HIS A 1 183 ? 10.367 -1.207 -11.023 1 97.81 183 HIS A C 1
ATOM 1481 O O . HIS A 1 183 ? 10.984 -0.266 -10.523 1 97.81 183 HIS A O 1
ATOM 1487 N N . GLU A 1 184 ? 9.047 -1.278 -10.922 1 96.81 184 GLU A N 1
ATOM 1488 C CA . GLU A 1 184 ? 8.172 -0.473 -10.07 1 96.81 184 GLU A CA 1
ATOM 1489 C C . GLU A 1 184 ? 7.23 -1.354 -9.258 1 96.81 184 GLU A C 1
ATOM 1491 O O . GLU A 1 184 ? 7.047 -2.531 -9.57 1 96.81 184 GLU A O 1
ATOM 1496 N N . LEU A 1 185 ? 6.676 -0.759 -8.211 1 97.81 185 LEU A N 1
ATOM 1497 C CA . LEU A 1 185 ? 5.664 -1.479 -7.441 1 97.81 185 LEU A CA 1
ATOM 1498 C C . LEU A 1 185 ? 4.488 -1.876 -8.328 1 97.81 185 LEU A C 1
ATOM 1500 O O . LEU A 1 185 ? 4.102 -1.122 -9.227 1 97.81 185 LEU A O 1
ATOM 1504 N N . GLY A 1 186 ? 3.938 -3.02 -8.016 1 98.12 186 GLY A N 1
ATOM 1505 C CA . GLY A 1 186 ? 2.785 -3.498 -8.758 1 98.12 186 GLY A CA 1
ATOM 1506 C C . GLY A 1 186 ? 1.651 -2.492 -8.82 1 98.12 186 GLY A C 1
ATOM 1507 O O . GLY A 1 186 ? 1.06 -2.275 -9.875 1 98.12 186 GLY A O 1
ATOM 1508 N N . ILE A 1 187 ? 1.365 -1.781 -7.762 1 98.19 187 ILE A N 1
ATOM 1509 C CA . ILE A 1 187 ? 0.244 -0.851 -7.688 1 98.19 187 ILE A CA 1
ATOM 1510 C C . ILE A 1 187 ? 0.5 0.341 -8.609 1 98.19 187 ILE A C 1
ATOM 1512 O O . ILE A 1 187 ? -0.433 0.89 -9.195 1 98.19 187 ILE A O 1
ATOM 1516 N N . ALA A 1 188 ? 1.78 0.742 -8.727 1 98.25 188 ALA A N 1
ATOM 1517 C CA . ALA A 1 188 ? 2.119 1.847 -9.625 1 98.25 188 ALA A CA 1
ATOM 1518 C C . ALA A 1 188 ? 1.854 1.475 -11.078 1 98.25 188 ALA A C 1
ATOM 1520 O O . ALA A 1 188 ? 1.306 2.275 -11.844 1 98.25 188 ALA A O 1
ATOM 1521 N N . ILE A 1 189 ? 2.232 0.253 -11.453 1 98.25 189 ILE A N 1
ATOM 1522 C CA . ILE A 1 189 ? 2 -0.226 -12.805 1 98.25 189 ILE A CA 1
ATOM 1523 C C . ILE A 1 189 ? 0.501 -0.372 -13.055 1 98.25 189 ILE A C 1
ATOM 1525 O O . ILE A 1 189 ? 0.004 -0.011 -14.125 1 98.25 189 ILE A O 1
ATOM 1529 N N . PHE A 1 190 ? -0.214 -0.846 -12.039 1 98.5 190 PHE A N 1
ATOM 1530 C CA . PHE A 1 190 ? -1.649 -1.086 -12.141 1 98.5 190 PHE A CA 1
ATOM 1531 C C . PHE A 1 190 ? -2.4 0.214 -12.398 1 98.5 190 PHE A C 1
ATOM 1533 O O . PHE A 1 190 ? -3.234 0.287 -13.305 1 98.5 190 PHE A O 1
ATOM 1540 N N . THR A 1 191 ? -2.117 1.274 -11.641 1 98.19 191 THR A N 1
ATOM 1541 C CA . THR A 1 191 ? -2.832 2.539 -11.773 1 98.19 191 THR A CA 1
ATOM 1542 C C . THR A 1 191 ? -2.465 3.229 -13.086 1 98.19 191 THR A C 1
ATOM 1544 O O . THR A 1 191 ? -3.33 3.791 -13.758 1 98.19 191 THR A O 1
ATOM 1547 N N . ALA A 1 192 ? -1.203 3.203 -13.461 1 98.38 192 ALA A N 1
ATOM 1548 C CA . ALA A 1 192 ? -0.781 3.822 -14.719 1 98.38 192 ALA A CA 1
ATOM 1549 C C . ALA A 1 192 ? -1.458 3.158 -15.914 1 98.38 192 ALA A C 1
ATOM 1551 O O . ALA A 1 192 ? -1.855 3.834 -16.859 1 98.38 192 ALA A O 1
ATOM 1552 N N . HIS A 1 193 ? -1.577 1.832 -15.805 1 98 193 HIS A N 1
ATOM 1553 C CA . HIS A 1 193 ? -2.127 1.046 -16.906 1 98 193 HIS A CA 1
ATOM 1554 C C . HIS A 1 193 ? -3.625 1.285 -17.062 1 98 193 HIS A C 1
ATOM 1556 O O . HIS A 1 193 ? -4.125 1.43 -18.172 1 98 193 HIS A O 1
ATOM 1562 N N . HIS A 1 194 ? -4.352 1.355 -16 1 98.06 194 HIS A N 1
ATOM 1563 C CA . HIS A 1 194 ? -5.809 1.35 -16.094 1 98.06 194 HIS A CA 1
ATOM 1564 C C . HIS A 1 194 ? -6.363 2.77 -16.094 1 98.06 194 HIS A C 1
ATOM 1566 O O . HIS A 1 194 ? -7.426 3.023 -16.672 1 98.06 194 HIS A O 1
ATOM 1572 N N . HIS A 1 195 ? -5.68 3.76 -15.484 1 98.31 195 HIS A N 1
ATOM 1573 C CA . HIS A 1 195 ? -6.203 5.117 -15.406 1 98.31 195 HIS A CA 1
ATOM 1574 C C . HIS A 1 195 ? -5.535 6.023 -16.438 1 98.31 195 HIS A C 1
ATOM 1576 O O . HIS A 1 195 ? -6.02 7.125 -16.703 1 98.31 195 HIS A O 1
ATOM 1582 N N . SER A 1 196 ? -4.379 5.551 -16.938 1 97.69 196 SER A N 1
ATOM 1583 C CA . SER A 1 196 ? -3.598 6.41 -17.828 1 97.69 196 SER A CA 1
ATOM 1584 C C . SER A 1 196 ? -3.033 5.625 -19 1 97.69 196 SER A C 1
ATOM 1586 O O . SER A 1 196 ? -3.732 4.805 -19.594 1 97.69 196 SER A O 1
ATOM 1588 N N . ASP A 1 197 ? -1.788 5.875 -19.375 1 97.5 197 ASP A N 1
ATOM 1589 C CA . ASP A 1 197 ? -1.259 5.281 -20.594 1 97.5 197 ASP A CA 1
ATOM 1590 C C . ASP A 1 197 ? -0.067 4.375 -20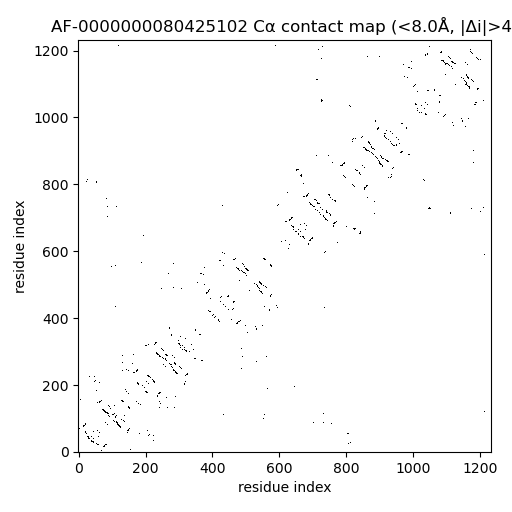.297 1 97.5 197 ASP A C 1
ATOM 1592 O O . ASP A 1 197 ? 0.716 4.051 -21.188 1 97.5 197 ASP A O 1
ATOM 1596 N N . GLY A 1 198 ? 0.109 4.023 -19 1 97 198 GLY A N 1
ATOM 1597 C CA . GLY A 1 198 ? 1.169 3.082 -18.672 1 97 198 GLY A CA 1
ATOM 1598 C C . GLY A 1 198 ? 0.936 1.696 -19.25 1 97 198 GLY A C 1
ATOM 1599 O O . GLY A 1 198 ? -0.21 1.271 -19.406 1 97 198 GLY A O 1
ATOM 1600 N N . ASP A 1 199 ? 2.004 0.934 -19.469 1 94.62 199 ASP A N 1
ATOM 1601 C CA . ASP A 1 199 ? 1.819 -0.411 -20 1 94.62 199 ASP A CA 1
ATOM 1602 C C . ASP A 1 199 ? 2.033 -1.467 -18.922 1 94.62 199 ASP A C 1
ATOM 1604 O O . ASP A 1 199 ? 2.504 -1.154 -17.828 1 94.62 199 ASP A O 1
ATOM 1608 N N . ASN A 1 200 ? 1.649 -2.623 -19.203 1 95.75 200 ASN A N 1
ATOM 1609 C CA . ASN A 1 200 ? 1.824 -3.775 -18.328 1 95.75 200 ASN A CA 1
ATOM 1610 C C . ASN A 1 200 ? 2.824 -4.773 -18.906 1 95.75 200 ASN A C 1
ATOM 1612 O O . ASN A 1 200 ? 2.596 -5.984 -18.859 1 95.75 200 ASN A O 1
ATOM 1616 N N . LYS A 1 201 ? 3.904 -4.316 -19.594 1 98 201 LYS A N 1
ATOM 1617 C CA . LYS A 1 201 ? 4.91 -5.145 -20.266 1 98 201 LYS A CA 1
ATOM 1618 C C . LYS A 1 201 ? 6.195 -5.211 -19.438 1 98 201 LYS A C 1
ATOM 1620 O O . LYS A 1 201 ? 7.035 -4.312 -19.516 1 98 201 LYS A O 1
ATOM 1625 N N . PRO A 1 202 ? 6.367 -6.27 -18.672 1 97.81 202 PRO A N 1
ATOM 1626 C CA . PRO A 1 202 ? 7.598 -6.352 -17.875 1 97.81 202 PRO A CA 1
ATOM 1627 C C . PRO A 1 202 ? 8.852 -6.441 -18.75 1 97.81 202 PRO A C 1
ATOM 1629 O O . PRO A 1 202 ? 8.836 -7.098 -19.797 1 97.81 202 PRO A O 1
ATOM 1632 N N . PRO A 1 203 ? 9.938 -5.895 -18.328 1 98.12 203 PRO A N 1
ATOM 1633 C CA . PRO A 1 203 ? 11.148 -5.863 -19.141 1 98.12 203 PRO A CA 1
ATOM 1634 C C . PRO A 1 203 ? 12.008 -7.117 -18.984 1 98.12 203 PRO A C 1
ATOM 1636 O O . PRO A 1 203 ? 12.906 -7.367 -19.797 1 98.12 203 PRO A O 1
ATOM 1639 N N . THR A 1 204 ? 11.727 -7.906 -17.891 1 98.44 204 THR A N 1
ATOM 1640 C CA . THR A 1 204 ? 12.602 -9.047 -17.656 1 98.44 204 THR A CA 1
ATOM 1641 C C . THR A 1 204 ? 11.883 -10.109 -16.828 1 98.44 204 THR A C 1
ATOM 1643 O O . THR A 1 204 ? 10.672 -10.039 -16.641 1 98.44 204 THR A O 1
ATOM 1646 N N . ILE A 1 205 ? 12.602 -11.188 -16.516 1 98.5 205 ILE A N 1
ATOM 1647 C CA . ILE A 1 205 ? 12.156 -12.312 -15.695 1 98.5 205 ILE A CA 1
ATOM 1648 C C . ILE A 1 205 ? 13.133 -12.531 -14.539 1 98.5 205 ILE A C 1
ATOM 1650 O O . ILE A 1 205 ? 14.344 -12.352 -14.703 1 98.5 205 ILE A O 1
ATOM 1654 N N . GLN A 1 206 ? 12.594 -12.836 -13.414 1 98.12 206 GLN A N 1
ATOM 1655 C CA . GLN A 1 206 ? 13.43 -13.242 -12.289 1 98.12 206 GLN A CA 1
ATOM 1656 C C . GLN A 1 206 ? 13.406 -14.758 -12.117 1 98.12 206 GLN A C 1
ATOM 1658 O O . GLN A 1 206 ? 12.367 -15.398 -12.289 1 98.12 206 GLN A O 1
ATOM 1663 N N . VAL A 1 207 ? 14.555 -15.266 -11.789 1 98.81 207 VAL A N 1
ATOM 1664 C CA . VAL A 1 207 ? 14.68 -16.672 -11.453 1 98.81 207 VAL A CA 1
ATOM 1665 C C . VAL A 1 207 ? 15.25 -16.828 -10.039 1 98.81 207 VAL A C 1
ATOM 1667 O O . VAL A 1 207 ? 16.406 -16.469 -9.789 1 98.81 207 VAL A O 1
ATOM 1670 N N . ASN A 1 208 ? 14.445 -17.297 -9.141 1 98.62 208 ASN A N 1
ATOM 1671 C CA . ASN A 1 208 ? 14.812 -17.422 -7.734 1 98.62 208 ASN A CA 1
ATOM 1672 C C . ASN A 1 208 ? 15.305 -16.094 -7.164 1 98.62 208 ASN A C 1
ATOM 1674 O O . ASN A 1 208 ? 16.297 -16.062 -6.434 1 98.62 208 ASN A O 1
ATOM 1678 N N . GLY A 1 209 ? 14.664 -15.023 -7.578 1 97.94 209 GLY A N 1
ATOM 1679 C CA . GLY A 1 209 ? 14.945 -13.703 -7.039 1 97.94 209 GLY A CA 1
ATOM 1680 C C . GLY A 1 209 ? 16.188 -13.07 -7.633 1 97.94 209 GLY A C 1
ATOM 1681 O O . GLY A 1 209 ? 16.688 -12.055 -7.133 1 97.94 209 GLY A O 1
ATOM 1682 N N . ARG A 1 210 ? 16.688 -13.617 -8.727 1 98.19 210 ARG A N 1
ATOM 1683 C CA . ARG A 1 210 ? 17.953 -13.156 -9.289 1 98.19 210 ARG A CA 1
ATOM 1684 C C . ARG A 1 210 ? 17.828 -12.938 -10.797 1 98.19 210 ARG A C 1
ATOM 1686 O O . ARG A 1 210 ? 16.953 -13.523 -11.445 1 98.19 210 ARG A O 1
ATOM 1693 N N . GLY A 1 211 ? 18.719 -12.07 -11.312 1 97.56 211 GLY A N 1
ATOM 1694 C CA . GLY A 1 211 ? 18.734 -11.797 -12.742 1 97.56 211 GLY A CA 1
ATOM 1695 C C . GLY A 1 211 ? 19.891 -10.906 -13.164 1 97.56 211 GLY A C 1
ATOM 1696 O O . GLY A 1 211 ? 20.469 -10.188 -12.336 1 97.56 211 GLY A O 1
ATOM 1697 N N . MET A 1 212 ? 20.266 -11 -14.414 1 97.25 212 MET A N 1
ATOM 1698 C CA . MET A 1 212 ? 21.312 -10.195 -15.023 1 97.25 212 MET A CA 1
ATOM 1699 C C . MET A 1 212 ? 20.719 -9.125 -15.938 1 97.25 212 MET A C 1
ATOM 1701 O O . MET A 1 212 ? 20.703 -9.281 -17.156 1 97.25 212 MET A O 1
ATOM 1705 N N . TYR A 1 213 ? 20.344 -8.008 -15.359 1 97.88 213 TYR A N 1
ATOM 1706 C CA . TYR A 1 213 ? 19.656 -7.023 -16.188 1 97.88 213 TYR A CA 1
ATOM 1707 C C . TYR A 1 213 ? 20.422 -5.707 -16.219 1 97.88 213 TYR A C 1
ATOM 1709 O O . TYR A 1 213 ? 20.844 -5.254 -17.281 1 97.88 213 TYR A O 1
ATOM 1717 N N . LYS A 1 214 ? 20.625 -5.113 -15.047 1 97.81 214 LYS A N 1
ATOM 1718 C CA . LYS A 1 214 ? 21.297 -3.816 -15.008 1 97.81 214 LYS A CA 1
ATOM 1719 C C . LYS A 1 214 ? 22.812 -3.977 -15.164 1 97.81 214 LYS A C 1
ATOM 1721 O O . LYS A 1 214 ? 23.453 -4.688 -14.383 1 97.81 214 LYS A O 1
ATOM 1726 N N . PRO A 1 215 ? 23.422 -3.332 -16.125 1 97 215 PRO A N 1
ATOM 1727 C CA . PRO A 1 215 ? 24.891 -3.383 -16.25 1 97 215 PRO A CA 1
ATOM 1728 C C . PRO A 1 215 ? 25.594 -2.459 -15.273 1 97 215 PRO A C 1
ATOM 1730 O O . PRO A 1 215 ? 25.125 -1.353 -15 1 97 215 PRO A O 1
ATOM 1733 N N . PHE A 1 216 ? 26.641 -2.967 -14.656 1 96.38 216 PHE A N 1
ATOM 1734 C CA . PHE A 1 216 ? 27.5 -2.193 -13.773 1 96.38 216 PHE A CA 1
ATOM 1735 C C . PHE A 1 216 ? 28.922 -2.104 -14.344 1 96.38 216 PHE A C 1
ATOM 1737 O O . PHE A 1 216 ? 29.516 -3.123 -14.68 1 96.38 216 PHE A O 1
ATOM 1744 N N . PRO A 1 217 ? 29.391 -0.882 -14.484 1 93.56 217 PRO A N 1
ATOM 1745 C CA . PRO A 1 217 ? 30.766 -0.751 -14.992 1 93.56 217 PRO A CA 1
ATOM 1746 C C . PRO A 1 217 ? 31.812 -1.221 -13.992 1 93.56 217 PRO A C 1
ATOM 1748 O O . PRO A 1 217 ? 31.703 -0.941 -12.797 1 93.56 217 PRO A O 1
ATOM 1751 N N . SER A 1 218 ? 32.688 -2.027 -14.469 1 89.12 218 SER A N 1
ATOM 1752 C CA . SER A 1 218 ? 33.781 -2.467 -13.633 1 89.12 218 SER A CA 1
ATOM 1753 C C . SER A 1 218 ? 35.031 -1.649 -13.906 1 89.12 218 SER A C 1
ATOM 1755 O O . SER A 1 218 ? 35.062 -0.808 -14.805 1 89.12 218 SER A O 1
ATOM 1757 N N . THR A 1 219 ? 36.094 -1.821 -13.031 1 83.75 219 THR A N 1
ATOM 1758 C CA . THR A 1 219 ? 37.312 -1.065 -13.094 1 83.75 219 THR A CA 1
ATOM 1759 C C . THR A 1 219 ? 38.031 -1.295 -14.43 1 83.75 219 THR A C 1
ATOM 1761 O O . THR A 1 219 ? 38.75 -0.427 -14.914 1 83.75 219 THR A O 1
ATOM 1764 N N . ASN A 1 220 ? 37.844 -2.393 -15.102 1 85.31 220 ASN A N 1
ATOM 1765 C CA . ASN A 1 220 ? 38.5 -2.703 -16.359 1 85.31 220 ASN A CA 1
ATOM 1766 C C . ASN A 1 220 ? 37.594 -2.393 -17.562 1 85.31 220 ASN A C 1
ATOM 1768 O O . ASN A 1 220 ? 37.781 -2.953 -18.641 1 85.31 220 ASN A O 1
ATOM 1772 N N . ASN A 1 221 ? 36.594 -1.628 -17.312 1 83.56 221 ASN A N 1
ATOM 1773 C CA . ASN A 1 221 ? 35.656 -1.154 -18.344 1 83.56 221 ASN A CA 1
ATOM 1774 C C . ASN A 1 221 ? 34.781 -2.283 -18.875 1 83.56 221 ASN A C 1
ATOM 1776 O O . ASN A 1 221 ? 34.281 -2.219 -20 1 83.56 221 ASN A O 1
ATOM 1780 N N . SER A 1 222 ? 34.844 -3.338 -18.125 1 87.56 222 SER A N 1
ATOM 1781 C CA . SER A 1 222 ? 33.906 -4.387 -18.453 1 87.56 222 SER A CA 1
ATOM 1782 C C . SER A 1 222 ? 32.594 -4.219 -17.672 1 87.56 222 SER A C 1
ATOM 1784 O O . SER A 1 222 ? 32.562 -3.48 -16.688 1 87.56 222 SER A O 1
ATOM 1786 N N . LEU A 1 223 ? 31.516 -4.809 -18.281 1 90.81 223 LEU A N 1
ATOM 1787 C CA . LEU A 1 223 ? 30.234 -4.758 -17.594 1 90.81 223 LEU A CA 1
ATOM 1788 C C . LEU A 1 223 ? 30.016 -6.02 -16.766 1 90.81 223 LEU A C 1
ATOM 1790 O O . LEU A 1 223 ? 30.328 -7.125 -17.203 1 90.81 223 LEU A O 1
ATOM 1794 N N . ILE A 1 224 ? 29.625 -5.785 -15.547 1 93.38 224 ILE A N 1
ATOM 1795 C CA . ILE A 1 224 ? 29.266 -6.914 -14.703 1 93.38 224 ILE A CA 1
ATOM 1796 C C . ILE A 1 224 ? 27.797 -6.805 -14.297 1 93.38 224 ILE A C 1
ATOM 1798 O O . ILE A 1 224 ? 27.172 -5.742 -14.445 1 93.38 224 ILE A O 1
ATOM 1802 N N . TYR A 1 225 ? 27.266 -7.914 -13.914 1 96.12 225 TYR A N 1
ATOM 1803 C CA . TYR A 1 225 ? 25.875 -8.008 -13.523 1 96.12 225 TYR A CA 1
ATOM 1804 C C . TYR A 1 225 ? 25.719 -8.695 -12.172 1 96.12 225 TYR A C 1
ATOM 1806 O O . TYR A 1 225 ? 26.688 -9.266 -11.648 1 96.12 225 TYR A O 1
ATOM 1814 N N . THR A 1 226 ? 24.562 -8.445 -11.523 1 97.75 226 THR A N 1
ATOM 1815 C CA . THR A 1 226 ? 24.219 -9.312 -10.398 1 97.75 226 THR A CA 1
ATOM 1816 C C . THR A 1 226 ? 24.219 -10.773 -10.82 1 97.75 226 THR A C 1
ATOM 1818 O O . THR A 1 226 ? 23.922 -11.102 -11.969 1 97.75 226 THR A O 1
ATOM 1821 N N . PRO A 1 227 ? 24.562 -11.648 -9.898 1 97.06 227 PRO A N 1
ATOM 1822 C CA . PRO A 1 227 ? 24.703 -13.055 -10.281 1 97.06 227 PRO A CA 1
ATOM 1823 C C . PRO A 1 227 ? 23.344 -13.711 -10.57 1 97.06 227 PRO A C 1
ATOM 1825 O O . PRO A 1 227 ? 22.375 -13.461 -9.867 1 97.06 227 PRO A O 1
ATOM 1828 N N . PRO A 1 228 ? 23.297 -14.508 -11.609 1 97.56 228 PRO A N 1
ATOM 1829 C CA . PRO A 1 228 ? 22.078 -15.289 -11.875 1 97.56 228 PRO A CA 1
ATOM 1830 C C . PRO A 1 228 ? 21.891 -16.438 -10.891 1 97.56 228 PRO A C 1
ATOM 1832 O O . PRO A 1 228 ? 22.797 -16.75 -10.117 1 97.56 228 PRO A O 1
ATOM 1835 N N . ALA A 1 229 ? 20.672 -17.031 -10.898 1 98.12 229 ALA A N 1
ATOM 1836 C CA . ALA A 1 229 ? 20.469 -18.281 -10.164 1 98.12 229 ALA A CA 1
ATOM 1837 C C . ALA A 1 229 ? 21.375 -19.391 -10.711 1 98.12 229 ALA A C 1
ATOM 1839 O O . ALA A 1 229 ? 21.766 -19.359 -11.883 1 98.12 229 ALA A O 1
ATOM 1840 N N . SER A 1 230 ? 21.719 -20.266 -9.82 1 97.44 230 SER A N 1
ATOM 1841 C CA . SER A 1 230 ? 22.578 -21.359 -10.203 1 97.44 230 SER A CA 1
ATOM 1842 C C . SER A 1 230 ? 22.141 -22.672 -9.547 1 97.44 230 SER A C 1
ATOM 1844 O O . SER A 1 230 ? 21.703 -22.672 -8.398 1 97.44 230 SER A O 1
ATOM 1846 N N . PHE A 1 231 ? 22.266 -23.719 -10.305 1 98.38 231 PHE A N 1
ATOM 1847 C CA . PHE A 1 231 ? 21.906 -25.062 -9.852 1 98.38 231 PHE A CA 1
ATOM 1848 C C . PHE A 1 231 ? 23.078 -26.016 -10.062 1 98.38 231 PHE A C 1
ATOM 1850 O O . PHE A 1 231 ? 23.594 -26.141 -11.172 1 98.38 231 PHE A O 1
ATOM 1857 N N . ILE A 1 232 ? 23.422 -26.734 -9.008 1 97.94 232 ILE A N 1
ATOM 1858 C CA . ILE A 1 232 ? 24.578 -27.609 -9.055 1 97.94 232 ILE A CA 1
ATOM 1859 C C . ILE A 1 232 ? 24.141 -29.047 -9.297 1 97.94 232 ILE A C 1
ATOM 1861 O O . ILE A 1 232 ? 23.203 -29.531 -8.656 1 97.94 232 ILE A O 1
ATOM 1865 N N . VAL A 1 233 ? 24.828 -29.703 -10.234 1 98.56 233 VAL A N 1
ATOM 1866 C CA . VAL A 1 233 ? 24.578 -31.109 -10.484 1 98.56 233 VAL A CA 1
ATOM 1867 C C . VAL A 1 233 ? 25.922 -31.859 -10.594 1 98.56 233 VAL A C 1
ATOM 1869 O O . VAL A 1 233 ? 26.969 -31.234 -10.766 1 98.56 233 VAL A O 1
ATOM 1872 N N . GLU A 1 234 ? 25.859 -33.125 -10.391 1 98.31 234 GLU A N 1
ATOM 1873 C CA . GLU A 1 234 ? 27 -34 -10.594 1 98.31 234 GLU A CA 1
ATOM 1874 C C . GLU A 1 234 ? 26.781 -34.938 -11.781 1 98.31 234 GLU A C 1
ATOM 1876 O O . GLU A 1 234 ? 25.703 -35.531 -11.898 1 98.31 234 GLU A O 1
ATOM 1881 N N . GLN A 1 235 ? 27.812 -35.031 -12.664 1 98 235 GLN A N 1
ATOM 1882 C CA . GLN A 1 235 ? 27.688 -35.906 -13.836 1 98 235 GLN A CA 1
ATOM 1883 C C . GLN A 1 235 ? 27.391 -37.344 -13.43 1 98 235 GLN A C 1
ATOM 1885 O O . GLN A 1 235 ? 27.969 -37.844 -12.477 1 98 235 GLN A O 1
ATOM 1890 N N . GLY A 1 236 ? 26.422 -37.938 -14.109 1 98.06 236 GLY A N 1
ATOM 1891 C CA . GLY A 1 236 ? 26.094 -39.344 -13.883 1 98.06 236 GLY A CA 1
ATOM 1892 C C . GLY A 1 236 ? 24.875 -39.531 -13 1 98.06 236 GLY A C 1
ATOM 1893 O O . GLY A 1 236 ? 24.406 -40.688 -12.812 1 98.06 236 GLY A O 1
ATOM 1894 N N . TYR A 1 237 ? 24.344 -38.5 -12.516 1 98.5 237 TYR A N 1
ATOM 1895 C CA . TYR A 1 237 ? 23.188 -38.594 -11.641 1 98.5 237 TYR A CA 1
ATOM 1896 C C . TYR A 1 237 ? 21.969 -37.938 -12.273 1 98.5 237 TYR A C 1
ATOM 1898 O O . TYR A 1 237 ? 22.109 -37.094 -13.18 1 98.5 237 TYR A O 1
ATOM 1906 N N . ARG A 1 238 ? 20.797 -38.344 -11.828 1 98.62 238 ARG A N 1
ATOM 1907 C CA . ARG A 1 238 ? 19.516 -37.781 -12.258 1 98.62 238 ARG A CA 1
ATOM 1908 C C . ARG A 1 238 ? 18.875 -36.969 -11.141 1 98.62 238 ARG A C 1
ATOM 1910 O O . ARG A 1 238 ? 18.75 -37.438 -10.008 1 98.62 238 ARG A O 1
ATOM 1917 N N . TYR A 1 239 ? 18.484 -35.688 -11.477 1 98.69 239 TYR A N 1
ATOM 1918 C CA . TYR A 1 239 ? 17.969 -34.781 -10.492 1 98.69 239 TYR A CA 1
ATOM 1919 C C . TYR A 1 239 ? 16.516 -34.406 -10.789 1 98.69 239 TYR A C 1
ATOM 1921 O O . TYR A 1 239 ? 16.172 -34.125 -11.938 1 98.69 239 TYR A O 1
ATOM 1929 N N . ARG A 1 240 ? 15.68 -34.5 -9.82 1 98.5 240 ARG A N 1
ATOM 1930 C CA . ARG A 1 240 ? 14.352 -33.906 -9.938 1 98.5 240 ARG A CA 1
ATOM 1931 C C . ARG A 1 240 ? 14.422 -32.375 -9.797 1 98.5 240 ARG A C 1
ATOM 1933 O O . ARG A 1 240 ? 14.953 -31.859 -8.805 1 98.5 240 ARG A O 1
ATOM 1940 N N . PHE A 1 241 ? 13.922 -31.656 -10.758 1 98.88 241 PHE A N 1
ATOM 1941 C CA . PHE A 1 241 ? 13.75 -30.219 -10.711 1 98.88 241 PHE A CA 1
ATOM 1942 C C . PHE A 1 241 ? 12.281 -29.844 -10.562 1 98.88 241 PHE A C 1
ATOM 1944 O O . PHE A 1 241 ? 11.406 -30.562 -11.062 1 98.88 241 PHE A O 1
ATOM 1951 N N . ARG A 1 242 ? 12.031 -28.844 -9.812 1 98.88 242 ARG A N 1
ATOM 1952 C CA . ARG A 1 242 ? 10.695 -28.297 -9.641 1 98.88 242 ARG A CA 1
ATOM 1953 C C . ARG A 1 242 ? 10.617 -26.875 -10.188 1 98.88 242 ARG A C 1
ATOM 1955 O O . ARG A 1 242 ? 11.414 -26.016 -9.805 1 98.88 242 ARG A O 1
ATOM 1962 N N . LEU A 1 243 ? 9.711 -26.625 -11.125 1 98.94 243 LEU A N 1
ATOM 1963 C CA . LEU A 1 243 ? 9.484 -25.312 -11.703 1 98.94 243 LEU A CA 1
ATOM 1964 C C . LEU A 1 243 ? 8.18 -24.703 -11.195 1 98.94 243 LEU A C 1
ATOM 1966 O O . LEU A 1 243 ? 7.109 -25.297 -11.359 1 98.94 243 LEU A O 1
ATOM 1970 N N . ILE A 1 244 ? 8.281 -23.578 -10.508 1 98.94 244 ILE A N 1
ATOM 1971 C CA . ILE A 1 244 ? 7.133 -22.828 -10.008 1 98.94 244 ILE A CA 1
ATOM 1972 C C . ILE A 1 244 ? 7.016 -21.5 -10.742 1 98.94 244 ILE A C 1
ATOM 1974 O O . ILE A 1 244 ? 7.957 -20.688 -10.75 1 98.94 244 ILE A O 1
ATOM 1978 N N . ASN A 1 245 ? 5.887 -21.266 -11.406 1 98.88 245 ASN A N 1
ATOM 1979 C CA . ASN A 1 245 ? 5.645 -19.969 -12.031 1 98.88 245 ASN A CA 1
ATOM 1980 C C . ASN A 1 245 ? 4.832 -19.062 -11.125 1 98.88 245 ASN A C 1
ATOM 1982 O O . ASN A 1 245 ? 3.602 -19.125 -11.102 1 98.88 245 ASN A O 1
ATOM 1986 N N . ALA A 1 246 ? 5.477 -18.141 -10.484 1 98.75 246 ALA A N 1
ATOM 1987 C CA . ALA A 1 246 ? 4.836 -17.172 -9.602 1 98.75 246 ALA A CA 1
ATOM 1988 C C . ALA A 1 246 ? 4.453 -15.898 -10.367 1 98.75 246 ALA A C 1
ATOM 1990 O O . ALA A 1 246 ? 4.227 -14.852 -9.758 1 98.75 246 ALA A O 1
ATOM 1991 N N . GLY A 1 247 ? 4.359 -16 -11.672 1 98.25 247 GLY A N 1
ATOM 1992 C CA . GLY A 1 247 ? 4.117 -14.859 -12.547 1 98.25 247 GLY A CA 1
ATOM 1993 C C . GLY A 1 247 ? 2.84 -14.117 -12.219 1 98.25 247 GLY A C 1
ATOM 1994 O O . GLY A 1 247 ? 1.938 -14.664 -11.578 1 98.25 247 GLY A O 1
ATOM 1995 N N . VAL A 1 248 ? 2.752 -12.805 -12.711 1 97.88 248 VAL A N 1
ATOM 1996 C CA . VAL A 1 248 ? 1.623 -11.969 -12.312 1 97.88 248 VAL A CA 1
ATOM 1997 C C . VAL A 1 248 ? 0.975 -11.359 -13.555 1 97.88 248 VAL A C 1
ATOM 1999 O O . VAL A 1 248 ? -0.184 -10.938 -13.508 1 97.88 248 VAL A O 1
ATOM 2002 N N . LEU A 1 249 ? 1.661 -11.211 -14.641 1 97.5 249 LEU A N 1
ATOM 2003 C CA . LEU A 1 249 ? 1.134 -10.656 -15.891 1 97.5 249 LEU A CA 1
ATOM 2004 C C . LEU A 1 249 ? 1.022 -11.734 -16.953 1 97.5 249 LEU A C 1
ATOM 2006 O O . LEU A 1 249 ? 1.268 -12.914 -16.688 1 97.5 249 LEU A O 1
ATOM 2010 N N . ASN A 1 250 ? 0.493 -11.383 -18.109 1 96.75 250 ASN A N 1
ATOM 2011 C CA . ASN A 1 250 ? 0.367 -12.367 -19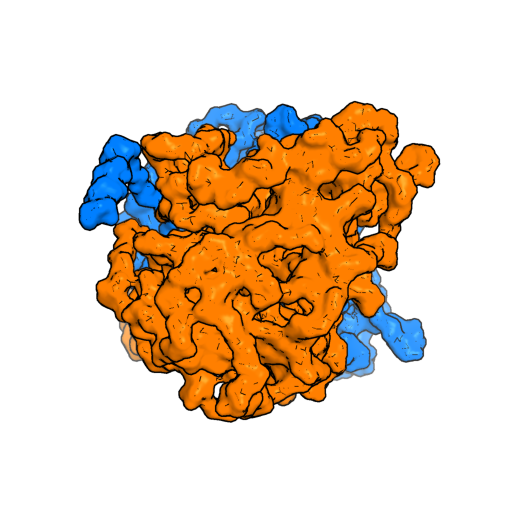.172 1 96.75 250 ASN A CA 1
ATOM 2012 C C . ASN A 1 250 ? 1.708 -12.641 -19.859 1 96.75 250 ASN A C 1
ATOM 2014 O O . ASN A 1 250 ? 1.92 -12.25 -21 1 96.75 250 ASN A O 1
ATOM 2018 N N . CYS A 1 251 ? 2.482 -13.367 -19.094 1 97.5 251 CYS A N 1
ATOM 2019 C CA . CYS A 1 251 ? 3.842 -13.695 -19.5 1 97.5 251 CYS A CA 1
ATOM 2020 C C . CYS A 1 251 ? 4.121 -15.18 -19.344 1 97.5 251 CYS A C 1
ATOM 2022 O O . CYS A 1 251 ? 4.926 -15.57 -18.484 1 97.5 251 CYS A O 1
ATOM 2024 N N . PRO A 1 252 ? 3.553 -16 -20.234 1 98.25 252 PRO A N 1
ATOM 2025 C CA . PRO A 1 252 ? 4.047 -17.375 -20.188 1 98.25 252 PRO A CA 1
ATOM 2026 C C . PRO A 1 252 ? 5.559 -17.469 -20.375 1 98.25 252 PRO A C 1
ATOM 2028 O O . PRO A 1 252 ? 6.145 -16.688 -21.125 1 98.25 252 PRO A O 1
ATOM 2031 N N . ILE A 1 253 ? 6.16 -18.422 -19.656 1 98.75 253 ILE A N 1
ATOM 2032 C CA . ILE A 1 253 ? 7.617 -18.516 -19.672 1 98.75 253 ILE A CA 1
ATOM 2033 C C . ILE A 1 253 ? 8.047 -19.891 -20.203 1 98.75 253 ILE A C 1
ATOM 2035 O O . ILE A 1 253 ? 7.645 -20.922 -19.656 1 98.75 253 ILE A O 1
ATOM 2039 N N . GLU A 1 254 ? 8.828 -19.891 -21.234 1 98.69 254 GLU A N 1
ATOM 2040 C CA . GLU A 1 254 ? 9.383 -21.109 -21.797 1 98.69 254 GLU A CA 1
ATOM 2041 C C . GLU A 1 254 ? 10.758 -21.422 -21.219 1 98.69 254 GLU A C 1
ATOM 2043 O O . GLU A 1 254 ? 11.672 -20.594 -21.297 1 98.69 254 GLU A O 1
ATOM 2048 N N . LEU A 1 255 ? 10.898 -22.578 -20.625 1 98.88 255 LEU A N 1
ATOM 2049 C CA . LEU A 1 255 ? 12.156 -23.031 -20.047 1 98.88 255 LEU A CA 1
ATOM 2050 C C . LEU A 1 255 ? 12.828 -24.062 -20.953 1 98.88 255 LEU A C 1
ATOM 2052 O O . LEU A 1 255 ? 12.18 -25 -21.422 1 98.88 255 LEU A O 1
ATOM 2056 N N . SER A 1 256 ? 14.062 -23.891 -21.25 1 98.62 256 SER A N 1
ATOM 2057 C CA . SER A 1 256 ? 14.922 -24.875 -21.891 1 98.62 256 SER A CA 1
ATOM 2058 C C . SER A 1 256 ? 16.312 -24.891 -21.266 1 98.62 256 SER A C 1
ATOM 2060 O O . SER A 1 256 ? 16.703 -23.922 -20.594 1 98.62 256 SER A O 1
ATOM 2062 N N . ILE A 1 257 ? 16.984 -26 -21.359 1 98.56 257 ILE A N 1
ATOM 2063 C CA . ILE A 1 257 ? 18.344 -26.125 -20.844 1 98.56 257 ILE A CA 1
ATOM 2064 C C . ILE A 1 257 ? 19.281 -26.531 -21.984 1 98.56 257 ILE A C 1
ATOM 2066 O O . ILE A 1 257 ? 19.047 -27.531 -22.672 1 98.56 257 ILE A O 1
ATOM 2070 N N . ASP A 1 258 ? 20.375 -25.719 -22.156 1 97.75 258 ASP A N 1
ATOM 2071 C CA . ASP A 1 258 ? 21.328 -25.969 -23.234 1 97.75 258 ASP A CA 1
ATOM 2072 C C . ASP A 1 258 ? 21.891 -27.391 -23.141 1 97.75 258 ASP A C 1
ATOM 2074 O O . ASP A 1 258 ? 22.297 -27.828 -22.062 1 97.75 258 ASP A O 1
ATOM 2078 N N . ASN A 1 259 ? 21.828 -28.109 -24.234 1 96.75 259 ASN A N 1
ATOM 2079 C CA . ASN A 1 259 ? 22.422 -29.438 -24.391 1 96.75 259 ASN A CA 1
ATOM 2080 C C . ASN A 1 259 ? 21.734 -30.469 -23.516 1 96.75 259 ASN A C 1
ATOM 2082 O O . ASN A 1 259 ? 22.328 -31.484 -23.156 1 96.75 259 ASN A O 1
ATOM 2086 N N . HIS A 1 260 ? 20.562 -30.25 -23.062 1 98 260 HIS A N 1
ATOM 2087 C CA . HIS A 1 260 ? 19.781 -31.188 -22.266 1 98 260 HIS A CA 1
ATOM 2088 C C . HIS A 1 260 ? 18.328 -31.25 -22.734 1 98 260 HIS A C 1
ATOM 2090 O O . HIS A 1 260 ? 17.812 -30.266 -23.281 1 98 260 HIS A O 1
ATOM 2096 N N . THR A 1 261 ? 17.703 -32.375 -22.594 1 97.62 261 THR A N 1
ATOM 2097 C CA . THR A 1 261 ? 16.25 -32.5 -22.672 1 97.62 261 THR A CA 1
ATOM 2098 C C . THR A 1 261 ? 15.633 -32.594 -21.281 1 97.62 261 THR A C 1
ATOM 2100 O O . THR A 1 261 ? 16.359 -32.812 -20.297 1 97.62 261 THR A O 1
ATOM 2103 N N . LEU A 1 262 ? 14.375 -32.406 -21.188 1 98.38 262 LEU A N 1
ATOM 2104 C CA . LEU A 1 262 ? 13.641 -32.438 -19.922 1 98.38 262 LEU A CA 1
ATOM 2105 C C . LEU A 1 262 ? 12.664 -33.594 -19.891 1 98.38 262 LEU A C 1
ATOM 2107 O O . LEU A 1 262 ? 11.867 -33.781 -20.812 1 98.38 262 LEU A O 1
ATOM 2111 N N . PHE A 1 263 ? 12.75 -34.375 -18.859 1 98.31 263 PHE A N 1
ATOM 2112 C CA . PHE A 1 263 ? 11.789 -35.469 -18.656 1 98.31 263 PHE A CA 1
ATOM 2113 C C . PHE A 1 263 ? 10.688 -35.031 -17.688 1 98.31 263 PHE A C 1
ATOM 2115 O O . PHE A 1 263 ? 10.805 -35.25 -16.484 1 98.31 263 PHE A O 1
ATOM 2122 N N . ALA A 1 264 ? 9.586 -34.531 -18.266 1 98.75 264 ALA A N 1
ATOM 2123 C CA . ALA A 1 264 ? 8.492 -34.094 -17.406 1 98.75 264 ALA A CA 1
ATOM 2124 C C . ALA A 1 264 ? 7.805 -35.25 -16.719 1 98.75 264 ALA A C 1
ATOM 2126 O O . ALA A 1 264 ? 7.48 -36.25 -17.344 1 98.75 264 ALA A O 1
ATOM 2127 N N . ILE A 1 265 ? 7.559 -35.062 -15.367 1 98.62 265 ILE A N 1
ATOM 2128 C CA . ILE A 1 265 ? 7.02 -36.219 -14.633 1 98.62 265 ILE A CA 1
ATOM 2129 C C . ILE A 1 265 ? 5.824 -35.781 -13.797 1 98.62 265 ILE A C 1
ATOM 2131 O O . ILE A 1 265 ? 5.168 -36.594 -13.156 1 98.62 265 ILE A O 1
ATOM 2135 N N . GLY A 1 266 ? 5.547 -34.5 -13.805 1 98.25 266 GLY A N 1
ATOM 2136 C CA . GLY A 1 266 ? 4.426 -34.031 -12.992 1 98.25 266 GLY A CA 1
ATOM 2137 C C . GLY A 1 266 ? 4.031 -32.594 -13.273 1 98.25 266 GLY A C 1
ATOM 2138 O O . GLY A 1 266 ? 4.82 -31.828 -13.828 1 98.25 266 GLY A O 1
ATOM 2139 N N . THR A 1 267 ? 2.814 -32.219 -12.898 1 98.5 267 THR A N 1
ATOM 2140 C CA . THR A 1 267 ? 2.285 -30.859 -13 1 98.5 267 THR A CA 1
ATOM 2141 C C . THR A 1 267 ? 1.271 -30.594 -11.891 1 98.5 267 THR A C 1
ATOM 2143 O O . THR A 1 267 ? 0.451 -31.453 -11.57 1 98.5 267 THR A O 1
ATOM 2146 N N . ASP A 1 268 ? 1.42 -29.453 -11.266 1 98.5 268 ASP A N 1
ATOM 2147 C CA . ASP A 1 268 ? 0.494 -28.938 -10.258 1 98.5 268 ASP A CA 1
ATOM 2148 C C . ASP A 1 268 ? 0.326 -29.938 -9.109 1 98.5 268 ASP A C 1
ATOM 2150 O O . ASP A 1 268 ? -0.785 -30.141 -8.617 1 98.5 268 ASP A O 1
ATOM 2154 N N . GLY A 1 269 ? 1.411 -30.609 -8.828 1 97.19 269 GLY A N 1
ATOM 2155 C CA . GLY A 1 269 ? 1.438 -31.5 -7.676 1 97.19 269 GLY A CA 1
ATOM 2156 C C . GLY A 1 269 ? 0.973 -32.906 -7.996 1 97.19 269 GLY A C 1
ATOM 2157 O O . GLY A 1 269 ? 0.924 -33.75 -7.113 1 97.19 269 GLY A O 1
ATOM 2158 N N . SER A 1 270 ? 0.694 -33.188 -9.242 1 97.5 270 SER A N 1
ATOM 2159 C CA . SER A 1 270 ? 0.232 -34.5 -9.641 1 97.5 270 SER A CA 1
ATOM 2160 C C . SER A 1 270 ? 1.181 -35.125 -10.656 1 97.5 270 SER A C 1
ATOM 2162 O O . SER A 1 270 ? 1.701 -34.469 -11.539 1 97.5 270 SER A O 1
ATOM 2164 N N . ASP A 1 271 ? 1.292 -36.469 -10.586 1 97.88 271 ASP A N 1
ATOM 2165 C CA . ASP A 1 271 ? 2.238 -37.188 -11.43 1 97.88 271 ASP A CA 1
ATOM 2166 C C . ASP A 1 271 ? 1.614 -37.531 -12.773 1 97.88 271 ASP A C 1
ATOM 2168 O O . ASP A 1 271 ? 0.419 -37.844 -12.852 1 97.88 271 ASP A O 1
ATOM 2172 N N . ILE A 1 272 ? 2.428 -37.5 -13.766 1 98.5 272 ILE A N 1
ATOM 2173 C CA . ILE A 1 272 ? 2.031 -37.938 -15.102 1 98.5 272 ILE A CA 1
ATOM 2174 C C . ILE A 1 272 ? 3.008 -39 -15.617 1 98.5 272 ILE A C 1
ATOM 2176 O O . ILE A 1 272 ? 4.105 -39.156 -15.078 1 98.5 272 ILE A O 1
ATOM 2180 N N . GLU A 1 273 ? 2.518 -39.719 -16.656 1 98.12 273 GLU A N 1
ATOM 2181 C CA . GLU A 1 273 ? 3.494 -40.562 -17.359 1 98.12 273 GLU A CA 1
ATOM 2182 C C . GLU A 1 273 ? 4.613 -39.688 -17.953 1 98.12 273 GLU A C 1
ATOM 2184 O O . GLU A 1 273 ? 4.352 -38.688 -18.625 1 98.12 273 GLU A O 1
ATOM 2189 N N . PRO A 1 274 ? 5.836 -40.125 -17.672 1 98.19 274 PRO A N 1
ATOM 2190 C CA . PRO A 1 274 ? 6.961 -39.281 -18.094 1 98.19 274 PRO A CA 1
ATOM 2191 C C . PRO A 1 274 ? 6.969 -39 -19.594 1 98.19 274 PRO A C 1
ATOM 2193 O O . PRO A 1 274 ? 6.645 -39.906 -20.391 1 98.19 274 PRO A O 1
ATOM 2196 N N . VAL A 1 275 ? 7.324 -37.844 -19.969 1 98.31 275 VAL A N 1
ATOM 2197 C CA . VAL A 1 275 ? 7.5 -37.469 -21.359 1 98.31 275 VAL A CA 1
ATOM 2198 C C . VAL A 1 275 ? 8.789 -36.656 -21.531 1 98.31 275 VAL A C 1
ATOM 2200 O O . VAL A 1 275 ? 9.117 -35.812 -20.688 1 98.31 275 VAL A O 1
ATOM 2203 N N . GLU A 1 276 ? 9.539 -36.938 -22.578 1 98.12 276 GLU A N 1
ATOM 2204 C CA . GLU A 1 276 ? 10.758 -36.219 -22.891 1 98.12 276 GLU A CA 1
ATOM 2205 C C . GLU A 1 276 ? 10.484 -35.062 -23.844 1 98.12 276 GLU A C 1
ATOM 2207 O O . GLU A 1 276 ? 9.906 -35.25 -24.906 1 98.12 276 GLU A O 1
ATOM 2212 N N . VAL A 1 277 ? 10.867 -33.906 -23.484 1 98.5 277 VAL A N 1
ATOM 2213 C CA . VAL A 1 277 ? 10.602 -32.719 -24.281 1 98.5 277 VAL A CA 1
ATOM 2214 C C . VAL A 1 277 ? 11.844 -31.812 -24.328 1 98.5 277 VAL A C 1
ATOM 2216 O O . VAL A 1 277 ? 12.789 -32.031 -23.562 1 98.5 277 VAL A O 1
ATOM 2219 N N . ASP A 1 278 ? 11.789 -30.828 -25.234 1 98.38 278 ASP A N 1
ATOM 2220 C CA . ASP A 1 278 ? 12.906 -29.906 -25.391 1 98.38 278 ASP A CA 1
ATOM 2221 C C . ASP A 1 278 ? 12.68 -28.625 -24.578 1 98.38 278 ASP A C 1
ATOM 2223 O O . ASP A 1 278 ? 13.641 -27.953 -24.188 1 98.38 278 ASP A O 1
ATOM 2227 N N . SER A 1 279 ? 11.461 -28.297 -24.359 1 98.62 279 SER A N 1
ATOM 2228 C CA . SER A 1 279 ? 11.117 -27.125 -23.578 1 98.62 279 SER A CA 1
ATOM 2229 C C . SER A 1 279 ? 9.758 -27.281 -22.906 1 98.62 279 SER A C 1
ATOM 2231 O O . SER A 1 279 ? 8.953 -28.125 -23.312 1 98.62 279 SER A O 1
ATOM 2233 N N . ILE A 1 280 ? 9.547 -26.5 -21.828 1 98.75 280 ILE A N 1
ATOM 2234 C CA . ILE A 1 280 ? 8.289 -26.484 -21.094 1 98.75 280 ILE A CA 1
ATOM 2235 C C . ILE A 1 280 ? 7.797 -25.047 -20.969 1 98.75 280 ILE A C 1
ATOM 2237 O O . ILE A 1 280 ? 8.531 -24.156 -20.5 1 98.75 280 ILE A O 1
ATOM 2241 N N . VAL A 1 281 ? 6.582 -24.781 -21.406 1 98.62 281 VAL A N 1
ATOM 2242 C CA . VAL A 1 281 ? 5.949 -23.484 -21.172 1 98.62 281 VAL A CA 1
ATOM 2243 C C . VAL A 1 281 ? 5.125 -23.531 -19.891 1 98.62 281 VAL A C 1
ATOM 2245 O O . VAL A 1 281 ? 4.27 -24.406 -19.734 1 98.62 281 VAL A O 1
ATOM 2248 N N . SER A 1 282 ? 5.461 -22.656 -19 1 98.75 282 SER A N 1
ATOM 2249 C CA . SER A 1 282 ? 4.684 -22.547 -17.766 1 98.75 282 SER A CA 1
ATOM 2250 C C . SER A 1 282 ? 3.891 -21.234 -17.734 1 98.75 282 SER A C 1
ATOM 2252 O O . SER A 1 282 ? 4.383 -20.203 -18.188 1 98.75 282 SER A O 1
ATOM 2254 N N . TYR A 1 283 ? 2.662 -21.312 -17.312 1 98.5 283 TYR A N 1
ATOM 2255 C CA . TYR A 1 283 ? 1.788 -20.172 -17.125 1 98.5 283 TYR A CA 1
ATOM 2256 C C . TYR A 1 283 ? 1.682 -19.781 -15.656 1 98.5 283 TYR A C 1
ATOM 2258 O O . TYR A 1 283 ? 1.954 -20.609 -14.773 1 98.5 283 TYR A O 1
ATOM 2266 N N . ALA A 1 284 ? 1.275 -18.531 -15.398 1 98.44 284 ALA A N 1
ATOM 2267 C CA . ALA A 1 284 ? 1.173 -18.047 -14.031 1 98.44 284 ALA A CA 1
ATOM 2268 C C . ALA A 1 284 ? 0.344 -19 -13.172 1 98.44 284 ALA A C 1
ATOM 2270 O O . ALA A 1 284 ? -0.791 -19.328 -13.523 1 98.44 284 ALA A O 1
ATOM 2271 N N . GLY A 1 285 ? 0.984 -19.422 -12.07 1 98.56 285 GLY A N 1
ATOM 2272 C CA . GLY A 1 285 ? 0.296 -20.297 -11.133 1 98.56 285 GLY A CA 1
ATOM 2273 C C . GLY A 1 285 ? 0.591 -21.766 -11.359 1 98.56 285 GLY A C 1
ATOM 2274 O O . GLY A 1 285 ? 0.329 -22.594 -10.492 1 98.56 285 GLY A O 1
ATOM 2275 N N . GLU A 1 286 ? 1.189 -22.172 -12.492 1 98.75 286 GLU A N 1
ATOM 2276 C CA . GLU A 1 286 ? 1.462 -23.562 -12.805 1 98.75 286 GLU A CA 1
ATOM 2277 C C . GLU A 1 286 ? 2.781 -24.016 -12.188 1 98.75 286 GLU A C 1
ATOM 2279 O O . GLU A 1 286 ? 3.652 -23.203 -11.898 1 98.75 286 GLU A O 1
ATOM 2284 N N . ARG A 1 287 ? 2.834 -25.297 -11.969 1 98.88 287 ARG A N 1
ATOM 2285 C CA . ARG A 1 287 ? 4.066 -25.953 -11.555 1 98.88 287 ARG A CA 1
ATOM 2286 C C . ARG A 1 287 ? 4.352 -27.188 -12.414 1 98.88 287 ARG A C 1
ATOM 2288 O O . ARG A 1 287 ? 3.428 -27.891 -12.82 1 98.88 287 ARG A O 1
ATOM 2295 N N . TRP A 1 288 ? 5.609 -27.438 -12.625 1 98.88 288 TRP A N 1
ATOM 2296 C CA . TRP A 1 288 ? 6.059 -28.609 -13.367 1 98.88 288 TRP A CA 1
ATOM 2297 C C . TRP A 1 288 ? 7.262 -29.25 -12.695 1 98.88 288 TRP A C 1
ATOM 2299 O O . TRP A 1 288 ? 8.156 -28.547 -12.211 1 98.88 288 TRP A O 1
ATOM 2309 N N . ASP A 1 289 ? 7.258 -30.531 -12.641 1 98.81 289 ASP A N 1
ATOM 2310 C CA . ASP A 1 289 ? 8.422 -31.312 -12.227 1 98.81 289 ASP A CA 1
ATOM 2311 C C . ASP A 1 289 ? 9.055 -32.031 -13.422 1 98.81 289 ASP A C 1
ATOM 2313 O O . ASP A 1 289 ? 8.352 -32.594 -14.258 1 98.81 289 ASP A O 1
ATOM 2317 N N . PHE A 1 290 ? 10.328 -31.984 -13.438 1 98.88 290 PHE A N 1
ATOM 2318 C CA . PHE A 1 290 ? 11.023 -32.75 -14.484 1 98.88 290 PHE A CA 1
ATOM 2319 C C . PHE A 1 290 ? 12.336 -33.312 -13.953 1 98.88 290 PHE A C 1
ATOM 2321 O O . PHE A 1 290 ? 12.852 -32.844 -12.93 1 98.88 290 PHE A O 1
ATOM 2328 N N . ILE A 1 291 ? 12.805 -34.344 -14.633 1 98.75 291 ILE A N 1
ATOM 2329 C CA . ILE A 1 291 ? 14.086 -34.969 -14.312 1 98.75 291 ILE A CA 1
ATOM 2330 C C . ILE A 1 291 ? 15.148 -34.469 -15.297 1 98.75 291 ILE A C 1
ATOM 2332 O O . ILE A 1 291 ? 14.922 -34.469 -16.516 1 98.75 291 ILE A O 1
ATOM 2336 N N . LEU A 1 292 ? 16.172 -33.969 -14.758 1 98.75 292 LEU A N 1
ATOM 2337 C CA . LEU A 1 292 ? 17.359 -33.688 -15.539 1 98.75 292 LEU A CA 1
ATOM 2338 C C . LEU A 1 292 ? 18.406 -34.781 -15.406 1 98.75 292 LEU A C 1
ATOM 2340 O O . LEU A 1 292 ? 18.875 -35.062 -14.305 1 98.75 292 LEU A O 1
ATOM 2344 N N . ASP A 1 293 ? 18.656 -35.406 -16.5 1 98.25 293 ASP A N 1
ATOM 2345 C CA . ASP A 1 293 ? 19.75 -36.375 -16.547 1 98.25 293 ASP A CA 1
ATOM 2346 C C . ASP A 1 293 ? 21.094 -35.656 -16.766 1 98.25 293 ASP A C 1
ATOM 2348 O O . ASP A 1 293 ? 21.359 -35.156 -17.859 1 98.25 293 ASP A O 1
ATOM 2352 N N . ALA A 1 294 ? 21.906 -35.688 -15.711 1 98.31 294 ALA A N 1
ATOM 2353 C CA . ALA A 1 294 ? 23.203 -35 -15.812 1 98.31 294 ALA A CA 1
ATOM 2354 C C . ALA A 1 294 ? 24.219 -35.875 -16.531 1 98.31 294 ALA A C 1
ATOM 2356 O O . ALA A 1 294 ? 25.25 -36.25 -15.961 1 98.31 294 ALA A O 1
ATOM 2357 N N . SER A 1 295 ? 24.047 -35.969 -17.812 1 97.5 295 SER A N 1
ATOM 2358 C CA . SER A 1 295 ? 24.906 -36.844 -18.594 1 97.5 295 SER A CA 1
ATOM 2359 C C . SER A 1 295 ? 25.828 -36.062 -19.516 1 97.5 295 SER A C 1
ATOM 2361 O O . SER A 1 295 ? 26.703 -36.625 -20.156 1 97.5 295 SER A O 1
ATOM 2363 N N . ALA A 1 296 ? 25.641 -34.75 -19.609 1 97.5 296 ALA A N 1
ATOM 2364 C CA . ALA A 1 296 ? 26.453 -33.938 -20.5 1 97.5 296 ALA A CA 1
ATOM 2365 C C . ALA A 1 296 ? 27.875 -33.781 -19.969 1 97.5 296 ALA A C 1
ATOM 2367 O O . ALA A 1 296 ? 28.188 -34.25 -18.875 1 97.5 296 ALA A O 1
ATOM 2368 N N . ASP A 1 297 ? 28.734 -33.125 -20.797 1 96.81 297 ASP A N 1
ATOM 2369 C CA . ASP A 1 297 ? 30.109 -32.875 -20.391 1 96.81 297 ASP A CA 1
ATOM 2370 C C . ASP A 1 297 ? 30.156 -31.938 -19.188 1 96.81 297 ASP A C 1
ATOM 2372 O O . ASP A 1 297 ? 29.281 -31.094 -19.016 1 96.81 297 ASP A O 1
ATOM 2376 N N . ILE A 1 298 ? 31.188 -32.188 -18.359 1 97.38 298 ILE A N 1
ATOM 2377 C CA . ILE A 1 298 ? 31.391 -31.328 -17.188 1 97.38 298 ILE A CA 1
ATOM 2378 C C . ILE A 1 298 ? 31.672 -29.891 -17.641 1 97.38 298 ILE A C 1
ATOM 2380 O O . ILE A 1 298 ? 32.75 -29.609 -18.188 1 97.38 298 ILE A O 1
ATOM 2384 N N . ALA A 1 299 ? 30.703 -29.016 -17.469 1 97.06 299 ALA A N 1
ATOM 2385 C CA . ALA A 1 299 ? 30.75 -27.609 -17.875 1 97.06 299 ALA A CA 1
ATOM 2386 C C . ALA A 1 299 ? 29.578 -26.828 -17.281 1 97.06 299 ALA A C 1
ATOM 2388 O O . ALA A 1 299 ? 28.812 -27.359 -16.469 1 97.06 299 ALA A O 1
ATOM 2389 N N . ASP A 1 300 ? 29.594 -25.594 -17.594 1 97.38 300 ASP A N 1
ATOM 2390 C CA . ASP A 1 300 ? 28.438 -24.766 -17.281 1 97.38 300 ASP A CA 1
ATOM 2391 C C . ASP A 1 300 ? 27.516 -24.641 -18.484 1 97.38 300 ASP A C 1
ATOM 2393 O O . ASP A 1 300 ? 27.969 -24.516 -19.609 1 97.38 300 ASP A O 1
ATOM 2397 N N . TYR A 1 301 ? 26.219 -24.766 -18.219 1 97.62 301 TYR A N 1
ATOM 2398 C CA . TYR A 1 301 ? 25.203 -24.609 -19.266 1 97.62 301 TYR A CA 1
ATOM 2399 C C . TYR A 1 301 ? 24.156 -23.578 -18.859 1 97.62 301 TYR A C 1
ATOM 2401 O O . TYR A 1 301 ? 23.938 -23.344 -17.656 1 97.62 301 TYR A O 1
ATOM 2409 N N . TRP A 1 302 ? 23.531 -22.984 -19.844 1 98.19 302 TRP A N 1
ATOM 2410 C CA . TRP A 1 302 ? 22.453 -22.047 -19.547 1 98.19 302 TRP A CA 1
ATOM 2411 C C . TRP A 1 302 ? 21.125 -22.766 -19.391 1 98.19 302 TRP A C 1
ATOM 2413 O O . TRP A 1 302 ? 20.766 -23.625 -20.203 1 98.19 302 TRP A O 1
ATOM 2423 N N . LEU A 1 303 ? 20.438 -22.5 -18.328 1 98.69 303 LEU A N 1
ATOM 2424 C CA . LEU A 1 303 ? 18.984 -22.531 -18.375 1 98.69 303 LEU A CA 1
ATOM 2425 C C . LEU A 1 303 ? 18.422 -21.25 -18.969 1 98.69 303 LEU A C 1
ATOM 2427 O O . LEU A 1 303 ? 18.703 -20.156 -18.5 1 98.69 303 LEU A O 1
ATOM 2431 N N . ARG A 1 304 ? 17.578 -21.406 -19.984 1 98.62 304 ARG A N 1
ATOM 2432 C CA . ARG A 1 304 ? 17.047 -20.219 -20.656 1 98.62 304 ARG A CA 1
ATOM 2433 C C . ARG A 1 304 ? 15.562 -20.062 -20.375 1 98.62 304 ARG A C 1
ATOM 2435 O O . ARG A 1 304 ? 14.805 -21.031 -20.422 1 98.62 304 ARG A O 1
ATOM 2442 N N . PHE A 1 305 ? 15.18 -18.859 -19.984 1 98.81 305 PHE A N 1
ATOM 2443 C CA . PHE A 1 305 ? 13.789 -18.484 -19.734 1 98.81 305 PHE A CA 1
ATOM 2444 C C . PHE A 1 305 ? 13.336 -17.406 -20.703 1 98.81 305 PHE A C 1
ATOM 2446 O O . PHE A 1 305 ? 13.859 -16.297 -20.688 1 98.81 305 PHE A O 1
ATOM 2453 N N . ARG A 1 306 ? 12.398 -17.766 -21.531 1 98.62 306 ARG A N 1
ATOM 2454 C CA . ARG A 1 306 ? 11.898 -16.875 -22.578 1 98.62 306 ARG A CA 1
ATOM 2455 C C . ARG A 1 306 ? 10.445 -16.5 -22.328 1 98.62 306 ARG A C 1
ATOM 2457 O O . ARG A 1 306 ? 9.578 -17.359 -22.234 1 98.62 306 ARG A O 1
ATOM 2464 N N . GLY A 1 307 ? 10.25 -15.156 -22.188 1 98.56 307 GLY A N 1
ATOM 2465 C CA . GLY A 1 307 ? 8.883 -14.695 -22 1 98.56 307 GLY A CA 1
ATOM 2466 C C . GLY A 1 307 ? 8.078 -14.656 -23.281 1 98.56 307 GLY A C 1
ATOM 2467 O O . GLY A 1 307 ? 8.586 -14.234 -24.328 1 98.56 307 GLY A O 1
ATOM 2468 N N . LEU A 1 308 ? 6.832 -15.094 -23.172 1 97.81 308 LEU A N 1
ATOM 2469 C CA . LEU A 1 308 ? 5.938 -15.086 -24.328 1 97.81 308 LEU A CA 1
ATOM 2470 C C . LEU A 1 308 ? 4.809 -14.078 -24.125 1 97.81 308 LEU A C 1
ATOM 2472 O O . LEU A 1 308 ? 4.73 -13.422 -23.094 1 97.81 308 LEU A O 1
ATOM 2476 N N . MET A 1 309 ? 3.953 -13.859 -25.203 1 96.69 309 MET A N 1
ATOM 2477 C CA . MET A 1 309 ? 2.803 -12.969 -25.172 1 96.69 309 MET A CA 1
ATOM 2478 C C . MET A 1 309 ? 3.229 -11.547 -24.812 1 96.69 309 MET A C 1
ATOM 2480 O O . MET A 1 309 ? 4.027 -10.938 -25.531 1 96.69 309 MET A O 1
ATOM 2484 N N . ASP A 1 310 ? 2.826 -11.016 -23.609 1 96.69 310 ASP A N 1
ATOM 2485 C CA . ASP A 1 310 ? 3.135 -9.641 -23.234 1 96.69 310 ASP A CA 1
ATOM 2486 C C . ASP A 1 310 ? 4.625 -9.469 -22.953 1 96.69 310 ASP A C 1
ATOM 2488 O O . ASP A 1 310 ? 5.109 -8.352 -22.812 1 96.69 310 ASP A O 1
ATOM 2492 N N . CYS A 1 311 ? 5.379 -10.547 -23.047 1 97.88 311 CYS A N 1
ATOM 2493 C CA . CYS A 1 311 ? 6.805 -10.523 -22.734 1 97.88 311 CYS A CA 1
ATOM 2494 C C . CYS A 1 311 ? 7.629 -10.812 -23.984 1 97.88 311 CYS A C 1
ATOM 2496 O O . CYS A 1 311 ? 8.859 -10.859 -23.922 1 97.88 311 CYS A O 1
ATOM 2498 N N . ASP A 1 312 ? 6.996 -10.883 -25.156 1 97.31 312 ASP A N 1
ATOM 2499 C CA . ASP A 1 312 ? 7.719 -11.336 -26.344 1 97.31 312 ASP A CA 1
ATOM 2500 C C . ASP A 1 312 ? 8.328 -10.156 -27.109 1 97.31 312 ASP A C 1
ATOM 2502 O O . ASP A 1 312 ? 8.453 -9.055 -26.547 1 97.31 312 ASP A O 1
ATOM 2506 N N . ASP A 1 313 ? 8.805 -10.391 -28.266 1 97.19 313 ASP A N 1
ATOM 2507 C CA . ASP A 1 313 ? 9.617 -9.422 -29 1 97.19 313 ASP A CA 1
ATOM 2508 C C . ASP A 1 313 ? 8.742 -8.344 -29.625 1 97.19 313 ASP A C 1
ATOM 2510 O O . ASP A 1 313 ? 9.25 -7.367 -30.188 1 97.19 313 ASP A O 1
ATOM 2514 N N . ARG A 1 314 ? 7.465 -8.359 -29.656 1 95.75 314 ARG A N 1
ATOM 2515 C CA . ARG A 1 314 ? 6.609 -7.242 -30.031 1 95.75 314 ARG A CA 1
ATOM 2516 C C . ARG A 1 314 ? 6.703 -6.109 -29.016 1 95.75 314 ARG A C 1
ATOM 2518 O O . ARG A 1 314 ? 6.363 -4.961 -29.328 1 95.75 314 ARG A O 1
ATOM 2525 N N . PHE A 1 315 ? 7.121 -6.52 -27.719 1 97.12 315 PHE A N 1
ATOM 2526 C CA . PHE A 1 315 ? 7.23 -5.551 -26.641 1 97.12 315 PHE A CA 1
ATOM 2527 C C . PHE A 1 315 ? 8.664 -5.469 -26.125 1 97.12 315 PHE A C 1
ATOM 2529 O O . PHE A 1 315 ? 9.578 -5.109 -26.875 1 97.12 315 PHE A O 1
ATOM 2536 N N . LYS A 1 316 ? 8.883 -5.926 -24.828 1 97.75 316 LYS A N 1
ATOM 2537 C CA . LYS A 1 316 ? 10.188 -5.648 -24.25 1 97.75 316 LYS A CA 1
ATOM 2538 C C . LYS A 1 316 ? 11.078 -6.887 -24.266 1 97.75 316 LYS A C 1
ATOM 2540 O O . LYS A 1 316 ? 12.172 -6.887 -23.703 1 97.75 316 LYS A O 1
ATOM 2545 N N . SER A 1 317 ? 10.719 -7.996 -24.891 1 98.44 317 SER A N 1
ATOM 2546 C CA . SER A 1 317 ? 11.508 -9.211 -25.078 1 98.44 317 SER A CA 1
ATOM 2547 C C . SER A 1 317 ? 12.07 -9.711 -23.75 1 98.44 317 SER A C 1
ATOM 2549 O O . SER A 1 317 ? 13.273 -9.945 -23.625 1 98.44 317 SER A O 1
ATOM 2551 N N . ALA A 1 318 ? 11.227 -9.844 -22.828 1 98.62 318 ALA A N 1
ATOM 2552 C CA . ALA A 1 318 ? 11.648 -10.281 -21.5 1 98.62 318 ALA A CA 1
ATOM 2553 C C . ALA A 1 318 ? 12.25 -11.68 -21.547 1 98.62 318 ALA A C 1
ATOM 2555 O O . ALA A 1 318 ? 11.641 -12.609 -22.062 1 98.62 318 ALA A O 1
ATOM 2556 N N . HIS A 1 319 ? 13.445 -11.859 -21.016 1 98.62 319 HIS A N 1
ATOM 2557 C CA . HIS A 1 319 ? 14.148 -13.133 -20.938 1 98.62 319 HIS A CA 1
ATOM 2558 C C . HIS A 1 319 ? 15.188 -13.117 -19.812 1 98.62 319 HIS A C 1
ATOM 2560 O O . HIS A 1 319 ? 15.555 -12.055 -19.328 1 98.62 319 HIS A O 1
ATOM 2566 N N . MET A 1 320 ? 15.555 -14.227 -19.406 1 98.5 320 MET A N 1
ATOM 2567 C CA . MET A 1 320 ? 16.578 -14.391 -18.375 1 98.5 320 MET A CA 1
ATOM 2568 C C . MET A 1 320 ? 17.25 -15.766 -18.484 1 98.5 320 MET A C 1
ATOM 2570 O O . MET A 1 320 ? 16.828 -16.594 -19.297 1 98.5 320 MET A O 1
ATOM 2574 N N . ALA A 1 321 ? 18.328 -15.906 -17.766 1 98.25 321 ALA A N 1
ATOM 2575 C CA . ALA A 1 321 ? 19.016 -17.188 -17.734 1 98.25 321 ALA A CA 1
ATOM 2576 C C . ALA A 1 321 ? 19.5 -17.531 -16.328 1 98.25 321 ALA A C 1
ATOM 2578 O O . ALA A 1 321 ? 19.594 -16.656 -15.477 1 98.25 321 ALA A O 1
ATOM 2579 N N . ALA A 1 322 ? 19.672 -18.734 -16.078 1 98.56 322 ALA A N 1
ATOM 2580 C CA . ALA A 1 322 ? 20.344 -19.281 -14.914 1 98.56 322 ALA A CA 1
ATOM 2581 C C . ALA A 1 322 ? 21.453 -20.25 -15.32 1 98.56 322 ALA A C 1
ATOM 2583 O O . ALA A 1 322 ? 21.594 -20.562 -16.5 1 98.56 322 ALA A O 1
ATOM 2584 N N . VAL A 1 323 ? 22.281 -20.656 -14.344 1 98.19 323 VAL A N 1
ATOM 2585 C CA . VAL A 1 323 ? 23.422 -21.5 -14.664 1 98.19 323 VAL A CA 1
ATOM 2586 C C . VAL A 1 323 ? 23.188 -22.906 -14.125 1 98.19 323 VAL A C 1
ATOM 2588 O O . VAL A 1 323 ? 22.828 -23.078 -12.961 1 98.19 323 VAL A O 1
ATOM 2591 N N . LEU A 1 324 ? 23.266 -23.859 -14.969 1 98.38 324 LEU A N 1
ATOM 2592 C CA . LEU A 1 324 ? 23.469 -25.25 -14.562 1 98.38 324 LEU A CA 1
ATOM 2593 C C . LEU A 1 324 ? 24.953 -25.562 -14.422 1 98.38 324 LEU A C 1
ATOM 2595 O O . LEU A 1 324 ? 25.672 -25.672 -15.422 1 98.38 324 LEU A O 1
ATOM 2599 N N . HIS A 1 325 ? 25.375 -25.719 -13.219 1 97.88 325 HIS A N 1
ATOM 2600 C CA . HIS A 1 325 ? 26.797 -25.891 -12.938 1 97.88 325 HIS A CA 1
ATOM 2601 C C . HIS A 1 325 ? 27.125 -27.359 -12.648 1 97.88 325 HIS A C 1
ATOM 2603 O O . HIS A 1 325 ? 26.672 -27.922 -11.641 1 97.88 325 HIS A O 1
ATOM 2609 N N . TYR A 1 326 ? 27.859 -28 -13.5 1 97.81 326 TYR A N 1
ATOM 2610 C CA . TYR A 1 326 ? 28.375 -29.328 -13.203 1 97.81 326 TYR A CA 1
ATOM 2611 C C . TYR A 1 326 ? 29.531 -29.266 -12.203 1 97.81 326 TYR A C 1
ATOM 2613 O O . TYR A 1 326 ? 30.469 -28.5 -12.383 1 97.81 326 TYR A O 1
ATOM 2621 N N . LYS A 1 327 ? 29.328 -30.047 -11.188 1 96.31 327 LYS A N 1
ATOM 2622 C CA . LYS A 1 327 ? 30.406 -30.109 -10.195 1 96.31 327 LYS A CA 1
ATOM 2623 C C . LYS A 1 327 ? 31.766 -30.297 -10.867 1 96.31 327 LYS A C 1
ATOM 2625 O O . LYS A 1 327 ? 31.891 -31.109 -11.789 1 96.31 327 LYS A O 1
ATOM 2630 N N . ASP A 1 328 ? 32.844 -29.5 -10.492 1 92.94 328 ASP A N 1
ATOM 2631 C CA . ASP A 1 328 ? 34.219 -29.609 -10.922 1 92.94 328 ASP A CA 1
ATOM 2632 C C . ASP A 1 328 ? 34.438 -28.891 -12.25 1 92.94 328 ASP A C 1
ATOM 2634 O O . ASP A 1 328 ? 35.562 -28.922 -12.812 1 92.94 328 ASP A O 1
ATOM 2638 N N . ALA A 1 329 ? 33.344 -28.359 -12.711 1 94.75 329 ALA A N 1
ATOM 2639 C CA . ALA A 1 329 ? 33.562 -27.516 -13.891 1 94.75 329 ALA A CA 1
ATOM 2640 C C . ALA A 1 329 ? 34.531 -26.391 -13.586 1 94.75 329 ALA A C 1
ATOM 2642 O O . ALA A 1 329 ? 34.469 -25.766 -12.523 1 94.75 329 ALA A O 1
ATOM 2643 N N . THR A 1 330 ? 35.625 -26.031 -14.336 1 86.5 330 THR A N 1
ATOM 2644 C CA . THR A 1 330 ? 36.688 -25.078 -14.047 1 86.5 330 THR A CA 1
ATOM 2645 C C . THR A 1 330 ? 36.5 -23.797 -14.836 1 86.5 330 THR A C 1
ATOM 2647 O O . THR A 1 330 ? 37.312 -22.859 -14.711 1 86.5 330 THR A O 1
ATOM 2650 N N . GLY A 1 331 ? 35.5 -23.5 -15.422 1 78.19 331 GLY A N 1
ATOM 2651 C CA . GLY A 1 331 ? 35.312 -22.297 -16.219 1 78.19 331 GLY A CA 1
ATOM 2652 C C . GLY A 1 331 ? 35 -21.062 -15.375 1 78.19 331 GLY A C 1
ATOM 2653 O O . GLY A 1 331 ? 35.344 -21.016 -14.195 1 78.19 331 GLY A O 1
ATOM 2654 N N . SER A 1 332 ? 34.625 -19.922 -15.938 1 75.44 332 SER A N 1
ATOM 2655 C CA . SER A 1 332 ? 34.344 -18.609 -15.352 1 75.44 332 SER A CA 1
ATOM 2656 C C . SER A 1 332 ? 33.094 -18.641 -14.492 1 75.44 332 SER A C 1
ATOM 2658 O O . SER A 1 332 ? 32.781 -17.672 -13.797 1 75.44 332 SER A O 1
ATOM 2660 N N . GLY A 1 333 ? 32.469 -19.734 -14.555 1 85.44 333 GLY A N 1
ATOM 2661 C CA . GLY A 1 333 ? 31.203 -19.797 -13.82 1 85.44 333 GLY A CA 1
ATOM 2662 C C . GLY A 1 333 ? 30 -19.5 -14.68 1 85.44 333 GLY A C 1
ATOM 2663 O O . GLY A 1 333 ? 28.859 -19.719 -14.258 1 85.44 333 GLY A O 1
ATOM 2664 N N . TYR A 1 334 ? 30.25 -19 -15.914 1 91.75 334 TYR A N 1
ATOM 2665 C CA . TYR A 1 334 ? 29.172 -18.734 -16.859 1 91.75 334 TYR A CA 1
ATOM 2666 C C . TYR A 1 334 ? 29.438 -19.422 -18.188 1 91.75 334 TYR A C 1
ATOM 2668 O O . TYR A 1 334 ? 30.578 -19.484 -18.656 1 91.75 334 TYR A O 1
ATOM 2676 N N . PRO A 1 335 ? 28.422 -19.891 -18.797 1 95.06 335 PRO A N 1
ATOM 2677 C CA . PRO A 1 335 ? 28.609 -20.453 -20.141 1 95.06 335 PRO A CA 1
ATOM 2678 C C . PRO A 1 335 ? 29.062 -19.422 -21.156 1 95.06 335 PRO A C 1
ATOM 2680 O O . PRO A 1 335 ? 28.688 -18.25 -21.062 1 95.06 335 PRO A O 1
ATOM 2683 N N . PRO A 1 336 ? 29.812 -19.859 -22.188 1 91.94 336 PRO A N 1
ATOM 2684 C CA . PRO A 1 336 ? 30.312 -18.906 -23.188 1 91.94 336 PRO A CA 1
ATOM 2685 C C . PRO A 1 336 ? 29.25 -18.484 -24.188 1 91.94 336 PRO A C 1
ATOM 2687 O O . PRO A 1 336 ? 29.391 -17.453 -24.859 1 91.94 336 PRO A O 1
ATOM 2690 N N . GLU A 1 337 ? 28.219 -19.281 -24.328 1 92.69 337 GLU A N 1
ATOM 2691 C CA . GLU A 1 337 ? 27.156 -18.969 -25.281 1 92.69 337 GLU A CA 1
ATOM 2692 C C . GLU A 1 337 ? 26.484 -17.641 -24.922 1 92.69 337 GLU A C 1
ATOM 2694 O O . GLU A 1 337 ? 26.219 -17.375 -23.75 1 92.69 337 GLU A O 1
ATOM 2699 N N . PRO A 1 338 ? 26.188 -16.875 -25.875 1 93.81 338 PRO A N 1
ATOM 2700 C CA . PRO A 1 338 ? 25.562 -15.578 -25.609 1 93.81 338 PRO A CA 1
ATOM 2701 C C . PRO A 1 338 ? 24.094 -15.719 -25.172 1 93.81 338 PRO A C 1
ATOM 2703 O O . PRO A 1 338 ? 23.469 -16.75 -25.438 1 93.81 338 PRO A O 1
ATOM 2706 N N . LEU A 1 339 ? 23.625 -14.672 -24.531 1 95.06 339 LEU A N 1
ATOM 2707 C CA . LEU A 1 339 ? 22.25 -14.609 -24.094 1 95.06 339 LEU A CA 1
ATOM 2708 C C . LEU A 1 339 ? 21.469 -13.562 -24.891 1 95.06 339 LEU A C 1
ATOM 2710 O O . LEU A 1 339 ? 21.969 -12.461 -25.125 1 95.06 339 LEU A O 1
ATOM 2714 N N . SER A 1 340 ? 20.344 -13.883 -25.406 1 96.44 340 SER A N 1
ATOM 2715 C CA . SER A 1 340 ? 19.375 -12.992 -26.031 1 96.44 340 SER A CA 1
ATOM 2716 C C . SER A 1 340 ? 18 -13.641 -26.078 1 96.44 340 SER A C 1
ATOM 2718 O O . SER A 1 340 ? 17.859 -14.852 -25.891 1 96.44 340 SER A O 1
ATOM 2720 N N . TYR A 1 341 ? 17.062 -12.852 -26.281 1 97.94 341 TYR A N 1
ATOM 2721 C CA . TYR A 1 341 ? 15.711 -13.359 -26.391 1 97.94 341 TYR A CA 1
ATOM 2722 C C . TYR A 1 341 ? 15.594 -14.352 -27.547 1 97.94 341 TYR A C 1
ATOM 2724 O O . TYR A 1 341 ? 14.984 -15.414 -27.391 1 97.94 341 TYR A O 1
ATOM 2732 N N . GLU A 1 342 ? 16.234 -14.07 -28.688 1 96.31 342 GLU A N 1
ATOM 2733 C CA . GLU A 1 342 ? 16.172 -14.891 -29.891 1 96.31 342 GLU A CA 1
ATOM 2734 C C . GLU A 1 342 ? 16.859 -16.234 -29.688 1 96.31 342 GLU A C 1
ATOM 2736 O O . GLU A 1 342 ? 16.375 -17.266 -30.141 1 96.31 342 GLU A O 1
ATOM 2741 N N . LEU A 1 343 ? 17.906 -16.125 -28.969 1 94.75 343 LEU A N 1
ATOM 2742 C CA . LEU A 1 343 ? 18.719 -17.328 -28.781 1 94.75 343 LEU A CA 1
ATOM 2743 C C . LEU A 1 343 ? 18.078 -18.266 -27.766 1 94.75 343 LEU A C 1
ATOM 2745 O O . LEU A 1 343 ? 18.469 -19.438 -27.656 1 94.75 343 LEU A O 1
ATOM 2749 N N . ALA A 1 344 ? 17.078 -17.75 -27.094 1 95.31 344 ALA A N 1
ATOM 2750 C CA . ALA A 1 344 ? 16.406 -18.562 -26.078 1 95.31 344 ALA A CA 1
ATOM 2751 C C . ALA A 1 344 ? 15.352 -19.453 -26.719 1 95.31 344 ALA A C 1
ATOM 2753 O O . ALA A 1 344 ? 14.852 -20.391 -26.078 1 95.31 344 ALA A O 1
ATOM 2754 N N . GLU A 1 345 ? 15.055 -19.281 -27.906 1 92.38 345 GLU A N 1
ATOM 2755 C CA . GLU A 1 345 ? 14.102 -20.141 -28.594 1 92.38 345 GLU A CA 1
ATOM 2756 C C . GLU A 1 345 ? 14.695 -21.531 -28.844 1 92.38 345 GLU A C 1
ATOM 2758 O O . GLU A 1 345 ? 15.75 -21.656 -29.484 1 92.38 345 GLU A O 1
ATOM 2763 N N . ARG A 1 346 ? 13.969 -22.453 -28.281 1 87.75 346 ARG A N 1
ATOM 2764 C CA . ARG A 1 346 ? 14.406 -23.844 -28.453 1 87.75 346 ARG A CA 1
ATOM 2765 C C . ARG A 1 346 ? 13.547 -24.562 -29.469 1 87.75 346 ARG A C 1
ATOM 2767 O O . ARG A 1 346 ? 12.312 -24.484 -29.438 1 87.75 346 ARG A O 1
ATOM 2774 N N . GLY A 1 347 ? 14.102 -25.062 -30.531 1 88.75 347 GLY A N 1
ATOM 2775 C CA . GLY A 1 347 ? 13.344 -25.938 -31.406 1 88.75 347 GLY A CA 1
ATOM 2776 C C . GLY A 1 347 ? 13.039 -27.281 -30.797 1 88.75 347 GLY A C 1
ATOM 2777 O O . GLY A 1 347 ? 13.398 -27.547 -29.641 1 88.75 347 GLY A O 1
ATOM 2778 N N . GLY A 1 348 ? 12.164 -28.047 -31.406 1 96.06 348 GLY A N 1
ATOM 2779 C CA . GLY A 1 348 ? 11.812 -29.375 -30.922 1 96.06 348 GLY A CA 1
ATOM 2780 C C . GLY A 1 348 ? 10.422 -29.438 -30.312 1 96.06 348 GLY A C 1
ATOM 2781 O O . GLY A 1 348 ? 9.547 -28.656 -30.672 1 96.06 348 GLY A O 1
ATOM 2782 N N . LEU A 1 349 ? 10.297 -30.453 -29.469 1 97.81 349 LEU A N 1
ATOM 2783 C CA . LEU A 1 349 ? 8.984 -30.719 -28.875 1 97.81 349 LEU A CA 1
ATOM 2784 C C . LEU A 1 349 ? 8.758 -29.844 -27.656 1 97.81 349 LEU A C 1
ATOM 2786 O O . LEU A 1 349 ? 9.539 -29.906 -26.688 1 97.81 349 LEU A O 1
ATOM 2790 N N . THR A 1 350 ? 7.73 -29.031 -27.703 1 98.12 350 THR A N 1
ATOM 2791 C CA . THR A 1 350 ? 7.395 -28.125 -26.609 1 98.12 350 THR A CA 1
ATOM 2792 C C . THR A 1 350 ? 6.195 -28.641 -25.828 1 98.12 350 THR A C 1
ATOM 2794 O O . THR A 1 350 ? 5.16 -28.969 -26.406 1 98.12 350 THR A O 1
ATOM 2797 N N . LEU A 1 351 ? 6.344 -28.734 -24.531 1 98.38 351 LEU A N 1
ATOM 2798 C CA . LEU A 1 351 ? 5.25 -29.125 -23.656 1 98.38 351 LEU A CA 1
ATOM 2799 C C . LEU A 1 351 ? 4.422 -27.906 -23.234 1 98.38 351 LEU A C 1
ATOM 2801 O O . LEU A 1 351 ? 4.977 -26.875 -22.844 1 98.38 351 LEU A O 1
ATOM 2805 N N . ASN A 1 352 ? 3.027 -28.062 -23.312 1 98.19 352 ASN A N 1
ATOM 2806 C CA . ASN A 1 352 ? 2.115 -27.031 -22.812 1 98.19 352 ASN A CA 1
ATOM 2807 C C . ASN A 1 352 ? 2.281 -25.734 -23.578 1 98.19 352 ASN A C 1
ATOM 2809 O O . ASN A 1 352 ? 2.336 -24.656 -22.984 1 98.19 352 ASN A O 1
ATOM 2813 N N . ALA A 1 353 ? 2.383 -25.828 -24.906 1 97.31 353 ALA A N 1
ATOM 2814 C CA . ALA A 1 353 ? 2.705 -24.719 -25.797 1 97.31 353 ALA A CA 1
ATOM 2815 C C . ALA A 1 353 ? 1.591 -23.672 -25.797 1 97.31 353 ALA A C 1
ATOM 2817 O O . ALA A 1 353 ? 0.431 -23.984 -25.531 1 97.31 353 ALA A O 1
ATOM 2818 N N . LEU A 1 354 ? 1.97 -22.453 -26.094 1 96.75 354 LEU A N 1
ATOM 2819 C CA . LEU A 1 354 ? 1.064 -21.312 -26.109 1 96.75 354 LEU A CA 1
ATOM 2820 C C . LEU A 1 354 ? 0.212 -21.297 -27.359 1 96.75 354 LEU A C 1
ATOM 2822 O O . LEU A 1 354 ? 0.742 -21.234 -28.484 1 96.75 354 LEU A O 1
ATOM 2826 N N . ASN A 1 355 ? -1.086 -21.344 -27.234 1 95.88 355 ASN A N 1
ATOM 2827 C CA . ASN A 1 355 ? -2.061 -21.094 -28.281 1 95.88 355 ASN A CA 1
ATOM 2828 C C . ASN A 1 355 ? -1.819 -21.984 -29.5 1 95.88 355 ASN A C 1
ATOM 2830 O O . ASN A 1 355 ? -1.71 -21.484 -30.625 1 95.88 355 ASN A O 1
ATOM 2834 N N . VAL A 1 356 ? -1.846 -23.266 -29.266 1 95.56 356 VAL A N 1
ATOM 2835 C CA . VAL A 1 356 ? -1.679 -24.203 -30.375 1 95.56 356 VAL A CA 1
ATOM 2836 C C . VAL A 1 356 ? -2.893 -25.125 -30.453 1 95.56 356 VAL A C 1
ATOM 2838 O O . VAL A 1 356 ? -3.605 -25.312 -29.469 1 95.56 356 VAL A O 1
ATOM 2841 N N . ALA A 1 357 ? -3.037 -25.688 -31.562 1 95.44 357 ALA A N 1
ATOM 2842 C CA . ALA A 1 357 ? -4.125 -26.641 -31.781 1 95.44 357 ALA A CA 1
ATOM 2843 C C . ALA A 1 357 ? -3.803 -28 -31.172 1 95.44 357 ALA A C 1
ATOM 2845 O O . ALA A 1 357 ? -2.635 -28.328 -30.938 1 95.44 357 ALA A O 1
ATOM 2846 N N . ALA A 1 358 ? -4.809 -28.906 -30.766 1 92.19 358 ALA A N 1
ATOM 2847 C CA . ALA A 1 358 ? -4.66 -30.219 -30.141 1 92.19 358 ALA A CA 1
ATOM 2848 C C . ALA A 1 358 ? -3.746 -31.125 -30.953 1 92.19 358 ALA A C 1
ATOM 2850 O O . ALA A 1 358 ? -2.998 -31.938 -30.406 1 92.19 358 ALA A O 1
ATOM 2851 N N . ASN A 1 359 ? -3.561 -30.969 -32.281 1 87.75 359 ASN A N 1
ATOM 2852 C CA . ASN A 1 359 ? -2.785 -31.891 -33.125 1 87.75 359 ASN A CA 1
ATOM 2853 C C . ASN A 1 359 ? -1.554 -31.219 -33.719 1 87.75 359 ASN A C 1
ATOM 2855 O O . ASN A 1 359 ? -1.025 -31.672 -34.719 1 87.75 359 ASN A O 1
ATOM 2859 N N . ASP A 1 360 ? -1.191 -30.266 -32.969 1 92.94 360 ASP A N 1
ATOM 2860 C CA . ASP A 1 360 ? 0.058 -29.641 -33.406 1 92.94 360 ASP A CA 1
ATOM 2861 C C . ASP A 1 360 ? 1.236 -30.594 -33.219 1 92.94 360 ASP A C 1
ATOM 2863 O O . ASP A 1 360 ? 1.521 -31.031 -32.094 1 92.94 360 ASP A O 1
ATOM 2867 N N . PRO A 1 361 ? 1.99 -30.922 -34.188 1 92.81 361 PRO A N 1
ATOM 2868 C CA . PRO A 1 361 ? 3.021 -31.969 -34.094 1 92.81 361 PRO A CA 1
ATOM 2869 C C . PRO A 1 361 ? 4.238 -31.516 -33.281 1 92.81 361 PRO A C 1
ATOM 2871 O O . PRO A 1 361 ? 5.035 -32.344 -32.875 1 92.81 361 PRO A O 1
ATOM 2874 N N . SER A 1 362 ? 4.391 -30.281 -33.125 1 94.88 362 SER A N 1
ATOM 2875 C CA . SER A 1 362 ? 5.566 -29.781 -32.438 1 94.88 362 SER A CA 1
ATOM 2876 C C . SER A 1 362 ? 5.27 -29.531 -30.969 1 94.88 362 SER A C 1
ATOM 2878 O O . SER A 1 362 ? 6.086 -28.938 -30.25 1 94.88 362 SER A O 1
ATOM 2880 N N . SER A 1 363 ? 4.141 -29.953 -30.547 1 96.38 363 SER A N 1
ATOM 2881 C CA . SER A 1 363 ? 3.76 -29.656 -29.156 1 96.38 363 SER A CA 1
ATOM 2882 C C . SER A 1 363 ? 3.049 -30.844 -28.516 1 96.38 363 SER A C 1
ATOM 2884 O O . SER A 1 363 ? 2.506 -31.703 -29.219 1 96.38 363 SER A O 1
ATOM 2886 N N . LEU A 1 364 ? 3.209 -30.922 -27.25 1 96.5 364 LEU A N 1
ATOM 2887 C CA . LEU A 1 364 ? 2.379 -31.781 -26.406 1 96.5 364 LEU A CA 1
ATOM 2888 C C . LEU A 1 364 ? 1.515 -30.922 -25.469 1 96.5 364 LEU A C 1
ATOM 2890 O O . LEU A 1 364 ? 2.035 -30.219 -24.609 1 96.5 364 LEU A O 1
ATOM 2894 N N . ASN A 1 365 ? 0.222 -31.047 -25.688 1 95.31 365 ASN A N 1
ATOM 2895 C CA . ASN A 1 365 ? -0.7 -30.312 -24.828 1 95.31 365 ASN A CA 1
ATOM 2896 C C . ASN A 1 365 ? -1.158 -31.172 -23.641 1 95.31 365 ASN A C 1
ATOM 2898 O O . ASN A 1 365 ? -0.964 -32.375 -23.641 1 95.31 365 ASN A O 1
ATOM 2902 N N . VAL A 1 366 ? -1.788 -30.547 -22.672 1 96.81 366 VAL A N 1
ATOM 2903 C CA . VAL A 1 366 ? -2.115 -31.188 -21.406 1 96.81 366 VAL A CA 1
ATOM 2904 C C . VAL A 1 366 ? -2.994 -32.406 -21.641 1 96.81 366 VAL A C 1
ATOM 2906 O O . VAL A 1 366 ? -2.756 -33.469 -21.062 1 96.81 366 VAL A O 1
ATOM 2909 N N . PRO A 1 367 ? -3.986 -32.344 -22.562 1 95.69 367 PRO A N 1
ATOM 2910 C CA . PRO A 1 367 ? -4.82 -33.531 -22.75 1 95.69 367 PRO A CA 1
ATOM 2911 C C . PRO A 1 367 ? -4.074 -34.656 -23.438 1 95.69 367 PRO A C 1
ATOM 2913 O O . PRO A 1 367 ? -4.562 -35.812 -23.469 1 95.69 367 PRO A O 1
ATOM 2916 N N . ASP A 1 368 ? -2.904 -34.344 -24.016 1 95.12 368 ASP A N 1
ATOM 2917 C CA . ASP A 1 368 ? -2.086 -35.375 -24.641 1 95.12 368 ASP A CA 1
ATOM 2918 C C . ASP A 1 368 ? -1.333 -36.188 -23.594 1 95.12 368 ASP A C 1
ATOM 2920 O O . ASP A 1 368 ? -0.801 -37.281 -23.906 1 95.12 368 ASP A O 1
ATOM 2924 N N . LEU A 1 369 ? -1.285 -35.688 -22.422 1 97.75 369 LEU A N 1
ATOM 2925 C CA . LEU A 1 369 ? -0.556 -36.344 -21.344 1 97.75 369 LEU A CA 1
ATOM 2926 C C . LEU A 1 369 ? -1.434 -37.375 -20.656 1 97.75 369 LEU A C 1
ATOM 2928 O O . LEU A 1 369 ? -2.658 -37.375 -20.797 1 97.75 369 LEU A O 1
ATOM 2932 N N . ASN A 1 370 ? -0.785 -38.281 -19.922 1 97.88 370 ASN A N 1
ATOM 2933 C CA . ASN A 1 370 ? -1.491 -39.312 -19.172 1 97.88 370 ASN A CA 1
ATOM 2934 C C . ASN A 1 370 ? -1.185 -39.219 -17.672 1 97.88 370 ASN A C 1
ATOM 2936 O O . ASN A 1 370 ? -0.018 -39.188 -17.281 1 97.88 370 ASN A O 1
ATOM 2940 N N . SER A 1 371 ? -2.242 -39.219 -16.922 1 97.56 371 SER A N 1
ATOM 2941 C CA . SER A 1 371 ? -2.084 -39.219 -15.461 1 97.56 371 SER A CA 1
ATOM 2942 C C . SER A 1 371 ? -1.639 -40.594 -14.969 1 97.56 371 SER A C 1
ATOM 2944 O O . SER A 1 371 ? -2.021 -41.625 -15.539 1 97.56 371 SER A O 1
ATOM 2946 N N . THR A 1 372 ? -0.856 -40.594 -13.875 1 95.81 372 THR A N 1
ATOM 2947 C CA . THR A 1 372 ? -0.548 -41.875 -13.219 1 95.81 372 THR A CA 1
ATOM 2948 C C . THR A 1 372 ? -1.642 -42.25 -12.219 1 95.81 372 THR A C 1
ATOM 2950 O O . THR A 1 372 ? -1.716 -43.375 -11.773 1 95.81 372 THR A O 1
ATOM 2953 N N . LYS A 1 373 ? -2.441 -41.281 -11.945 1 93.75 373 LYS A N 1
ATOM 2954 C CA . LYS A 1 373 ? -3.561 -41.531 -11.047 1 93.75 373 LYS A CA 1
ATOM 2955 C C . LYS A 1 373 ? -4.691 -42.25 -11.773 1 93.75 373 LYS A C 1
ATOM 2957 O O . LYS A 1 373 ? -4.992 -41.938 -12.93 1 93.75 373 LYS A O 1
ATOM 2962 N N . ALA A 1 374 ? -5.281 -43.125 -11.047 1 93.56 374 ALA A N 1
ATOM 2963 C CA . ALA A 1 374 ? -6.395 -43.906 -11.609 1 93.56 374 ALA A CA 1
ATOM 2964 C C . ALA A 1 374 ? -7.598 -43 -11.867 1 93.56 374 ALA A C 1
ATOM 2966 O O . ALA A 1 374 ? -7.746 -41.938 -11.234 1 93.56 374 ALA A O 1
ATOM 2967 N N . ALA A 1 375 ? -8.375 -43.438 -12.82 1 95.25 375 ALA A N 1
ATOM 2968 C CA . ALA A 1 375 ? -9.625 -42.75 -13.078 1 95.25 375 ALA A CA 1
ATOM 2969 C C . ALA A 1 375 ? -10.523 -42.75 -11.844 1 95.25 375 ALA A C 1
ATOM 2971 O O . ALA A 1 375 ? -10.578 -43.75 -11.117 1 95.25 375 ALA A O 1
ATOM 2972 N N . ASP A 1 376 ? -11.133 -41.656 -11.602 1 95.56 376 ASP A N 1
ATOM 2973 C CA . ASP A 1 376 ? -12.109 -41.562 -10.516 1 95.56 376 ASP A CA 1
ATOM 2974 C C . ASP A 1 376 ? -13.453 -41.062 -11.023 1 95.56 376 ASP A C 1
ATOM 2976 O O . ASP A 1 376 ? -13.695 -41.031 -12.234 1 95.56 376 ASP A O 1
ATOM 2980 N N . GLU A 1 377 ? -14.312 -40.719 -10.125 1 96.44 377 GLU A N 1
ATOM 2981 C CA . GLU A 1 377 ? -15.688 -40.375 -10.477 1 96.44 377 GLU A CA 1
ATOM 2982 C C . GLU A 1 377 ? -15.727 -39.125 -11.367 1 96.44 377 GLU A C 1
ATOM 2984 O O . GLU A 1 377 ? -16.688 -38.906 -12.102 1 96.44 377 GLU A O 1
ATOM 2989 N N . SER A 1 378 ? -14.688 -38.312 -11.305 1 97 378 SER A N 1
ATOM 2990 C CA . SER A 1 378 ? -14.672 -37.125 -12.117 1 97 378 SER A CA 1
ATOM 2991 C C . SER A 1 378 ? -14.641 -37.438 -13.609 1 97 378 SER A C 1
ATOM 2993 O O . SER A 1 378 ? -14.969 -36.594 -14.445 1 97 378 SER A O 1
ATOM 2995 N N . LEU A 1 379 ? -14.305 -38.656 -13.938 1 97.69 379 LEU A N 1
ATOM 2996 C CA . LEU A 1 379 ? -14.148 -39.031 -15.344 1 97.69 379 LEU A CA 1
ATOM 2997 C C . LEU A 1 379 ? -15.305 -39.906 -15.805 1 97.69 379 LEU A C 1
ATOM 2999 O O . LEU A 1 379 ? -15.211 -40.594 -16.828 1 97.69 379 LEU A O 1
ATOM 3003 N N . LYS A 1 380 ? -16.422 -39.906 -15.07 1 97.19 380 LYS A N 1
ATOM 3004 C CA . LYS A 1 380 ? -17.594 -40.625 -15.547 1 97.19 380 LYS A CA 1
ATOM 3005 C C . LYS A 1 380 ? -18.078 -40.062 -16.875 1 97.19 380 LYS A C 1
ATOM 3007 O O . LYS A 1 380 ? -17.781 -38.906 -17.219 1 97.19 380 LYS A O 1
ATOM 3012 N N . PRO A 1 381 ? -18.766 -40.812 -17.625 1 95.25 381 PRO A N 1
ATOM 3013 C CA . PRO A 1 381 ? -19.078 -40.438 -19 1 95.25 381 PRO A CA 1
ATOM 3014 C C . PRO A 1 381 ? -19.891 -39.125 -19.062 1 95.25 381 PRO A C 1
ATOM 3016 O O . PRO A 1 381 ? -19.609 -38.25 -19.891 1 95.25 381 PRO A O 1
ATOM 3019 N N . LEU A 1 382 ? -20.859 -39.031 -18.141 1 96 382 LEU A N 1
ATOM 3020 C CA . LEU A 1 382 ? -21.688 -37.812 -18.141 1 96 382 LEU A CA 1
ATOM 3021 C C . LEU A 1 382 ? -21.547 -37.094 -16.812 1 96 382 LEU A C 1
ATOM 3023 O O . LEU A 1 382 ? -21.781 -37.656 -15.742 1 96 382 LEU A O 1
ATOM 3027 N N . ALA A 1 383 ? -21.125 -35.812 -16.938 1 97.75 383 ALA A N 1
ATOM 3028 C CA . ALA A 1 383 ? -21.047 -35 -15.734 1 97.75 383 ALA A CA 1
ATOM 3029 C C . ALA A 1 383 ? -22.438 -34.719 -15.18 1 97.75 383 ALA A C 1
ATOM 3031 O O . ALA A 1 383 ? -23.422 -34.781 -15.906 1 97.75 383 ALA A O 1
ATOM 3032 N N . ASP A 1 384 ? -22.484 -34.375 -13.906 1 98.19 384 ASP A N 1
ATOM 3033 C CA . ASP A 1 384 ? -23.766 -34.062 -13.281 1 98.19 384 ASP A CA 1
ATOM 3034 C C . ASP A 1 384 ? -24.188 -32.625 -13.617 1 98.19 384 ASP A C 1
ATOM 3036 O O . ASP A 1 384 ? -25.391 -32.312 -13.648 1 98.19 384 ASP A O 1
ATOM 3040 N N . ARG A 1 385 ? -23.219 -31.781 -13.758 1 96.81 385 ARG A N 1
ATOM 3041 C CA . ARG A 1 385 ? -23.422 -30.359 -14.031 1 96.81 385 ARG A CA 1
ATOM 3042 C C . ARG A 1 385 ? -22.422 -29.844 -15.055 1 96.81 385 ARG A C 1
ATOM 3044 O O . ARG A 1 385 ? -21.234 -30.172 -14.992 1 96.81 385 ARG A O 1
ATOM 3051 N N . ARG A 1 386 ? -22.984 -29.141 -16 1 96.44 386 ARG A N 1
ATOM 3052 C CA . ARG A 1 386 ? -22.094 -28.5 -16.984 1 96.44 386 ARG A CA 1
ATOM 3053 C C . ARG A 1 386 ? -22.203 -26.984 -16.891 1 96.44 386 ARG A C 1
ATOM 3055 O O . ARG A 1 386 ? -23.297 -26.422 -16.906 1 96.44 386 ARG A O 1
ATOM 3062 N N . LEU A 1 387 ? -21.109 -26.328 -16.75 1 96.62 387 LEU A N 1
ATOM 3063 C CA . LEU A 1 387 ? -21 -24.875 -16.734 1 96.62 387 LEU A CA 1
ATOM 3064 C C . LEU A 1 387 ? -20.203 -24.391 -17.953 1 96.62 387 LEU A C 1
ATOM 3066 O O . LEU A 1 387 ? -19.172 -24.953 -18.297 1 96.62 387 LEU A O 1
ATOM 3070 N N . VAL A 1 388 ? -20.734 -23.391 -18.641 1 97.06 388 VAL A N 1
ATOM 3071 C CA . VAL A 1 388 ? -20.031 -22.75 -19.75 1 97.06 388 VAL A CA 1
ATOM 3072 C C . VAL A 1 388 ? -19.562 -21.359 -19.344 1 97.06 388 VAL A C 1
ATOM 3074 O O . VAL A 1 388 ? -20.359 -20.5 -19 1 97.06 388 VAL A O 1
ATOM 3077 N N . LEU A 1 389 ? -18.297 -21.172 -19.328 1 97.19 389 LEU A N 1
ATOM 3078 C CA . LEU A 1 389 ? -17.703 -19.875 -19.047 1 97.19 389 LEU A CA 1
ATOM 3079 C C . LEU A 1 389 ? -16.953 -19.344 -20.266 1 97.19 389 LEU A C 1
ATOM 3081 O O . LEU A 1 389 ? -15.828 -19.766 -20.547 1 97.19 389 LEU A O 1
ATOM 3085 N N . ALA A 1 390 ? -17.547 -18.453 -20.922 1 96.38 390 ALA A N 1
ATOM 3086 C CA . ALA A 1 390 ? -16.922 -17.75 -22.047 1 96.38 390 ALA A CA 1
ATOM 3087 C C . ALA A 1 390 ? -16.375 -16.406 -21.609 1 96.38 390 ALA A C 1
ATOM 3089 O O . ALA A 1 390 ? -16.953 -15.727 -20.766 1 96.38 390 ALA A O 1
ATOM 3090 N N . TYR A 1 391 ? -15.234 -16.078 -22.188 1 95.25 391 TYR A N 1
ATOM 3091 C CA . TYR A 1 391 ? -14.633 -14.828 -21.75 1 95.25 391 TYR A CA 1
ATOM 3092 C C . TYR A 1 391 ? -13.852 -14.18 -22.891 1 95.25 391 TYR A C 1
ATOM 3094 O O . TYR A 1 391 ? -13.516 -14.836 -23.875 1 95.25 391 TYR A O 1
ATOM 3102 N N . ASP A 1 392 ? -13.656 -12.961 -22.766 1 93 392 ASP A N 1
ATOM 3103 C CA . ASP A 1 392 ? -12.812 -12.102 -23.594 1 93 392 ASP A CA 1
ATOM 3104 C C . ASP A 1 392 ? -12.547 -10.766 -22.906 1 93 392 ASP A C 1
ATOM 3106 O O . ASP A 1 392 ? -12.898 -10.578 -21.734 1 93 392 ASP A O 1
ATOM 3110 N N . PHE A 1 393 ? -11.82 -9.914 -23.578 1 94.69 393 PHE A N 1
ATOM 3111 C CA . PHE A 1 393 ? -11.695 -8.523 -23.156 1 94.69 393 PHE A CA 1
ATOM 3112 C C . PHE A 1 393 ? -12.805 -7.672 -23.766 1 94.69 393 PHE A C 1
ATOM 3114 O O . PHE A 1 393 ? -12.906 -7.57 -25 1 94.69 393 PHE A O 1
ATOM 3121 N N . ASN A 1 394 ? -13.586 -7.098 -22.922 1 94.88 394 ASN A N 1
ATOM 3122 C CA . ASN A 1 394 ? -14.75 -6.367 -23.406 1 94.88 394 ASN A CA 1
ATOM 3123 C C . ASN A 1 394 ? -14.492 -4.863 -23.453 1 94.88 394 ASN A C 1
ATOM 3125 O O . ASN A 1 394 ? -13.961 -4.293 -22.5 1 94.88 394 ASN A O 1
ATOM 3129 N N . ALA A 1 395 ? -14.844 -4.281 -24.562 1 94.62 395 ALA A N 1
ATOM 3130 C CA . ALA A 1 395 ? -14.766 -2.828 -24.688 1 94.62 395 ALA A CA 1
ATOM 3131 C C . ALA A 1 395 ? -15.969 -2.156 -24.031 1 94.62 395 ALA A C 1
ATOM 3133 O O . ALA A 1 395 ? -16.906 -1.749 -24.719 1 94.62 395 ALA A O 1
ATOM 3134 N N . ILE A 1 396 ? -15.945 -2.062 -22.766 1 95.31 396 ILE A N 1
ATOM 3135 C CA . ILE A 1 396 ? -17.047 -1.513 -22 1 95.31 396 ILE A CA 1
ATOM 3136 C C . ILE A 1 396 ? -16.531 -0.493 -20.984 1 95.31 396 ILE A C 1
ATOM 3138 O O . ILE A 1 396 ? -15.344 -0.482 -20.672 1 95.31 396 ILE A O 1
ATOM 3142 N N . ASP A 1 397 ? -17.422 0.375 -20.562 1 96.44 397 ASP A N 1
ATOM 3143 C CA . ASP A 1 397 ? -17.078 1.354 -19.531 1 96.44 397 ASP A CA 1
ATOM 3144 C C . ASP A 1 397 ? -17.062 0.719 -18.141 1 96.44 397 ASP A C 1
ATOM 3146 O O . ASP A 1 397 ? -18.031 0.844 -17.391 1 96.44 397 ASP A O 1
ATOM 3150 N N . ASN A 1 398 ? -15.945 0.047 -17.922 1 96.88 398 ASN A N 1
ATOM 3151 C CA . ASN A 1 398 ? -15.75 -0.39 -16.547 1 96.88 398 ASN A CA 1
ATOM 3152 C C . ASN A 1 398 ? -15.859 0.777 -15.562 1 96.88 398 ASN A C 1
ATOM 3154 O O . ASN A 1 398 ? -15.023 1.687 -15.586 1 96.88 398 ASN A O 1
ATOM 3158 N N . GLU A 1 399 ? -16.703 0.778 -14.719 1 95.81 399 GLU A N 1
ATOM 3159 C CA . GLU A 1 399 ? -17.094 1.938 -13.922 1 95.81 399 GLU A CA 1
ATOM 3160 C C . GLU A 1 399 ? -16 2.307 -12.922 1 95.81 399 GLU A C 1
ATOM 3162 O O . GLU A 1 399 ? -16 3.404 -12.359 1 95.81 399 GLU A O 1
ATOM 3167 N N . HIS A 1 400 ? -15.125 1.472 -12.68 1 96.5 400 HIS A N 1
ATOM 3168 C CA . HIS A 1 400 ? -14.016 1.767 -11.773 1 96.5 400 HIS A CA 1
ATOM 3169 C C . HIS A 1 400 ? -12.945 2.607 -12.461 1 96.5 400 HIS A C 1
ATOM 3171 O O . HIS A 1 400 ? -12.164 3.287 -11.797 1 96.5 400 HIS A O 1
ATOM 3177 N N . PHE A 1 401 ? -12.922 2.619 -13.82 1 97.69 401 PHE A N 1
ATOM 3178 C CA . PHE A 1 401 ? -11.781 3.227 -14.508 1 97.69 401 PHE A CA 1
ATOM 3179 C C . PHE A 1 401 ? -12.258 4.203 -15.578 1 97.69 401 PHE A C 1
ATOM 3181 O O . PHE A 1 401 ? -11.469 5.012 -16.078 1 97.69 401 PHE A O 1
ATOM 3188 N N . TYR A 1 402 ? -13.516 4.082 -15.945 1 97.56 402 TYR A N 1
ATOM 3189 C CA . TYR A 1 402 ? -14.125 4.957 -16.938 1 97.56 402 TYR A CA 1
ATOM 3190 C C . TYR A 1 402 ? -15.406 5.586 -16.406 1 97.56 402 TYR A C 1
ATOM 3192 O O . TYR A 1 402 ? -16.047 5.039 -15.516 1 97.56 402 TYR A O 1
ATOM 3200 N N . LYS A 1 403 ? -15.672 6.773 -16.828 1 96.12 403 LYS A N 1
ATOM 3201 C CA . LYS A 1 403 ? -16.953 7.422 -16.562 1 96.12 403 LYS A CA 1
ATOM 3202 C C . LYS A 1 403 ? -17.641 7.816 -17.875 1 96.12 403 LYS A C 1
ATOM 3204 O O . LYS A 1 403 ? -17.125 8.625 -18.641 1 96.12 403 LYS A O 1
ATOM 3209 N N . ARG A 1 404 ? -18.812 7.273 -18 1 92.44 404 ARG A N 1
ATOM 3210 C CA . ARG A 1 404 ? -19.594 7.547 -19.203 1 92.44 404 ARG A CA 1
ATOM 3211 C C . ARG A 1 404 ? -19.844 9.047 -19.359 1 92.44 404 ARG A C 1
ATOM 3213 O O . ARG A 1 404 ? -20.141 9.742 -1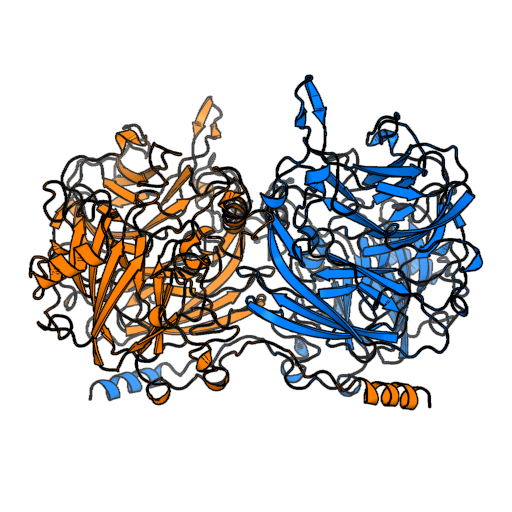8.391 1 92.44 404 ARG A O 1
ATOM 3220 N N . ASN A 1 405 ? -19.656 9.578 -20.484 1 91.56 405 ASN A N 1
ATOM 3221 C CA . ASN A 1 405 ? -19.906 10.961 -20.875 1 91.56 405 ASN A CA 1
ATOM 3222 C C . ASN A 1 405 ? -18.781 11.883 -20.406 1 91.56 405 ASN A C 1
ATOM 3224 O O . ASN A 1 405 ? -18.891 13.102 -20.547 1 91.56 405 ASN A O 1
ATOM 3228 N N . LEU A 1 406 ? -17.828 11.367 -19.812 1 95.44 406 LEU A N 1
ATOM 3229 C CA . LEU A 1 406 ? -16.641 12.148 -19.469 1 95.44 406 LEU A CA 1
ATOM 3230 C C . LEU A 1 406 ? -15.406 11.578 -20.156 1 95.44 406 LEU A C 1
ATOM 3232 O O . LEU A 1 406 ? -14.984 12.078 -21.203 1 95.44 406 LEU A O 1
ATOM 3236 N N . TYR A 1 407 ? -14.977 10.469 -19.656 1 97.38 407 TYR A N 1
ATOM 3237 C CA . TYR A 1 407 ? -13.844 9.773 -20.266 1 97.38 407 TYR A CA 1
ATOM 3238 C C . TYR A 1 407 ? -14.141 8.289 -20.422 1 97.38 407 TYR A C 1
ATOM 3240 O O . TYR A 1 407 ? -13.359 7.441 -19.969 1 97.38 407 TYR A O 1
ATOM 3248 N N . GLY A 1 408 ? -15.242 8.023 -21.094 1 97 408 GLY A N 1
ATOM 3249 C CA . GLY A 1 408 ? -15.555 6.645 -21.438 1 97 408 GLY A CA 1
ATOM 3250 C C . GLY A 1 408 ? -14.539 6.012 -22.359 1 97 408 GLY A C 1
ATOM 3251 O O . GLY A 1 408 ? -13.703 6.711 -22.953 1 97 408 GLY A O 1
ATOM 3252 N N . ILE A 1 409 ? -14.664 4.727 -22.516 1 96.31 409 ILE A N 1
ATOM 3253 C CA . ILE A 1 409 ? -13.625 3.98 -23.219 1 96.31 409 ILE A CA 1
ATOM 3254 C C . ILE A 1 409 ? -13.555 4.434 -24.672 1 96.31 409 ILE A C 1
ATOM 3256 O O . ILE A 1 409 ? -12.469 4.469 -25.266 1 96.31 409 ILE A O 1
ATOM 3260 N N . MET A 1 410 ? -14.641 4.871 -25.281 1 94.69 410 MET A N 1
ATOM 3261 C CA . MET A 1 410 ? -14.648 5.293 -26.672 1 94.69 410 MET A CA 1
ATOM 3262 C C . MET A 1 410 ? -14.281 6.766 -26.797 1 94.69 410 MET A C 1
ATOM 3264 O O . MET A 1 410 ? -14.055 7.262 -27.906 1 94.69 410 MET A O 1
ATOM 3268 N N . ASP A 1 411 ? -14.18 7.469 -25.641 1 94.94 411 ASP A N 1
ATOM 3269 C CA . ASP A 1 411 ? -13.938 8.914 -25.641 1 94.94 411 ASP A CA 1
ATOM 3270 C C . ASP A 1 411 ? -12.461 9.219 -25.406 1 94.94 411 ASP A C 1
ATOM 3272 O O . ASP A 1 411 ? -12.047 10.383 -25.484 1 94.94 411 ASP A O 1
ATOM 3276 N N . VAL A 1 412 ? -11.742 8.219 -25.094 1 95.81 412 VAL A N 1
ATOM 3277 C CA . VAL A 1 412 ? -10.328 8.438 -24.812 1 95.81 412 VAL A CA 1
ATOM 3278 C C . VAL A 1 412 ? -9.477 7.887 -25.953 1 95.81 412 VAL A C 1
ATOM 3280 O O . VAL A 1 412 ? -9.945 7.055 -26.734 1 95.81 412 VAL A O 1
ATOM 3283 N N . PRO A 1 413 ? -8.227 8.375 -26.062 1 94.62 413 PRO A N 1
ATOM 3284 C CA . PRO A 1 413 ? -7.336 7.844 -27.094 1 94.62 413 PRO A CA 1
ATOM 3285 C C . PRO A 1 413 ? -7.105 6.34 -26.953 1 94.62 413 PRO A C 1
ATOM 3287 O O . PRO A 1 413 ? -7.207 5.797 -25.859 1 94.62 413 PRO A O 1
ATOM 3290 N N . ARG A 1 414 ? -6.742 5.727 -28.031 1 93.31 414 ARG A N 1
ATOM 3291 C CA . ARG A 1 414 ? -6.59 4.277 -28.109 1 93.31 414 ARG A CA 1
ATOM 3292 C C . ARG A 1 414 ? -5.57 3.779 -27.078 1 93.31 414 ARG A C 1
ATOM 3294 O O . ARG A 1 414 ? -5.738 2.701 -26.516 1 93.31 414 ARG A O 1
ATOM 3301 N N . ASN A 1 415 ? -4.562 4.531 -26.859 1 93 415 ASN A N 1
ATOM 3302 C CA . ASN A 1 415 ? -3.496 4.078 -25.969 1 93 415 ASN A CA 1
ATOM 3303 C C . ASN A 1 415 ? -3.908 4.172 -24.5 1 93 415 ASN A C 1
ATOM 3305 O O . ASN A 1 415 ? -3.158 3.76 -23.609 1 93 415 ASN A O 1
ATOM 3309 N N . LYS A 1 416 ? -5.078 4.656 -24.266 1 95.62 416 LYS A N 1
ATOM 3310 C CA . LYS A 1 416 ? -5.594 4.738 -22.906 1 95.62 416 LYS A CA 1
ATOM 3311 C C . LYS A 1 416 ? -6.82 3.846 -22.734 1 95.62 416 LYS A C 1
ATOM 3313 O O . LYS A 1 416 ? -7.508 3.918 -21.703 1 95.62 416 LYS A O 1
ATOM 3318 N N . ARG A 1 417 ? -7.098 3.078 -23.766 1 95.62 417 ARG A N 1
ATOM 3319 C CA . ARG A 1 417 ? -8.227 2.154 -23.719 1 95.62 417 ARG A CA 1
ATOM 3320 C C . ARG A 1 417 ? -7.793 0.783 -23.203 1 95.62 417 ARG A C 1
ATOM 3322 O O . ARG A 1 417 ? -7.02 0.086 -23.875 1 95.62 417 ARG A O 1
ATOM 3329 N N . VAL A 1 418 ? -8.203 0.433 -22.062 1 96 418 VAL A N 1
ATOM 3330 C CA . VAL A 1 418 ? -7.938 -0.902 -21.547 1 96 418 VAL A CA 1
ATOM 3331 C C . VAL A 1 418 ? -9.242 -1.687 -21.438 1 96 418 VAL A C 1
ATOM 3333 O O . VAL A 1 418 ? -10.18 -1.259 -20.766 1 96 418 VAL A O 1
ATOM 3336 N N . LEU A 1 419 ? -9.328 -2.758 -22.109 1 96.38 419 LEU A N 1
ATOM 3337 C CA . LEU A 1 419 ? -10.531 -3.586 -22.141 1 96.38 419 LEU A CA 1
ATOM 3338 C C . LEU A 1 419 ? -10.672 -4.391 -20.859 1 96.38 419 LEU A C 1
ATOM 3340 O O . LEU A 1 419 ? -9.68 -4.633 -20.156 1 96.38 419 LEU A O 1
ATOM 3344 N N . THR A 1 420 ? -11.844 -4.785 -20.5 1 96.75 420 THR A N 1
ATOM 3345 C CA . THR A 1 420 ? -12.148 -5.445 -19.234 1 96.75 420 THR A CA 1
ATOM 3346 C C . THR A 1 420 ? -12.305 -6.949 -19.438 1 96.75 420 THR A C 1
ATOM 3348 O O . THR A 1 420 ? -13.188 -7.395 -20.172 1 96.75 420 THR A O 1
ATOM 3351 N N . PRO A 1 421 ? -11.438 -7.727 -18.797 1 96.88 421 PRO A N 1
ATOM 3352 C CA . PRO A 1 421 ? -11.633 -9.172 -18.844 1 96.88 421 PRO A CA 1
ATOM 3353 C C . PRO A 1 421 ? -12.742 -9.648 -17.906 1 96.88 421 PRO A C 1
ATOM 3355 O O . PRO A 1 421 ? -12.766 -9.281 -16.734 1 96.88 421 PRO A O 1
ATOM 3358 N N . GLN A 1 422 ? -13.742 -10.383 -18.422 1 95.25 422 GLN A N 1
ATOM 3359 C CA . GLN A 1 422 ? -14.883 -10.836 -17.625 1 95.25 422 GLN A CA 1
ATOM 3360 C C . GLN A 1 422 ? -15.289 -12.258 -18 1 95.25 422 GLN A C 1
ATOM 3362 O O . GLN A 1 422 ? -15 -12.711 -19.109 1 95.25 422 GLN A O 1
ATOM 3367 N N . PHE A 1 423 ? -15.859 -12.984 -17.016 1 95.62 423 PHE A N 1
ATOM 3368 C CA . PHE A 1 423 ? -16.562 -14.227 -17.297 1 95.62 423 PHE A CA 1
ATOM 3369 C C . PHE A 1 423 ? -18 -13.961 -17.703 1 95.62 423 PHE A C 1
ATOM 3371 O O . PHE A 1 423 ? -18.781 -13.414 -16.922 1 95.62 423 PHE A O 1
ATOM 3378 N N . ASN A 1 424 ? -18.406 -14.344 -18.906 1 94.88 424 ASN A N 1
ATOM 3379 C CA . ASN A 1 424 ? -19.766 -14.148 -19.359 1 94.88 424 ASN A CA 1
ATOM 3380 C C . ASN A 1 424 ? -20.234 -12.711 -19.141 1 94.88 424 ASN A C 1
ATOM 3382 O O . ASN A 1 424 ? -21.344 -12.484 -18.641 1 94.88 424 ASN A O 1
ATOM 3386 N N . HIS A 1 425 ? -19.375 -11.773 -19.281 1 94.56 425 HIS A N 1
ATOM 3387 C CA . HIS A 1 425 ? -19.609 -10.336 -19.25 1 94.56 425 HIS A CA 1
ATOM 3388 C C . HIS A 1 425 ? -19.859 -9.859 -17.828 1 94.56 425 HIS A C 1
ATOM 3390 O O . HIS A 1 425 ? -20.406 -8.773 -17.609 1 94.56 425 HIS A O 1
ATOM 3396 N N . VAL A 1 426 ? -19.469 -10.656 -16.844 1 95.5 426 VAL A N 1
ATOM 3397 C CA . VAL A 1 426 ? -19.719 -10.281 -15.453 1 95.5 426 VAL A CA 1
ATOM 3398 C C . VAL A 1 426 ? -18.391 -10.258 -14.688 1 95.5 426 VAL A C 1
ATOM 3400 O O . VAL A 1 426 ? -17.594 -11.195 -14.773 1 95.5 426 VAL A O 1
ATOM 3403 N N . SER A 1 427 ? -18.125 -9.164 -13.992 1 96.31 427 SER A N 1
ATOM 3404 C CA . SER A 1 427 ? -17.016 -9.07 -13.062 1 96.31 427 SER A CA 1
ATOM 3405 C C . SER A 1 427 ? -17.453 -9.406 -11.641 1 96.31 427 SER A C 1
ATOM 3407 O O . SER A 1 427 ? -18.547 -9.023 -11.211 1 96.31 427 SER A O 1
ATOM 3409 N N . LEU A 1 428 ? -16.578 -10.109 -10.938 1 96.94 428 LEU A N 1
ATOM 3410 C CA . LEU A 1 428 ? -16.859 -10.453 -9.547 1 96.94 428 LEU A CA 1
ATOM 3411 C C . LEU A 1 428 ? -16.656 -9.242 -8.641 1 96.94 428 LEU A C 1
ATOM 3413 O O . LEU A 1 428 ? -15.617 -8.586 -8.703 1 96.94 428 LEU A O 1
ATOM 3417 N N . LYS A 1 429 ? -17.578 -8.945 -7.855 1 95.31 429 LYS A N 1
ATOM 3418 C CA . LYS A 1 429 ? -17.484 -7.992 -6.758 1 95.31 429 LYS A CA 1
ATOM 3419 C C . LYS A 1 429 ? -17.688 -8.68 -5.41 1 95.31 429 LYS A C 1
ATOM 3421 O O . LYS A 1 429 ? -18.75 -9.258 -5.16 1 95.31 429 LYS A O 1
ATOM 3426 N N . LEU A 1 430 ? -16.734 -8.648 -4.555 1 96.19 430 LEU A N 1
ATOM 3427 C CA . LEU A 1 430 ? -16.828 -9.297 -3.25 1 96.19 430 LEU A CA 1
ATOM 3428 C C . LEU A 1 430 ? -17.547 -8.398 -2.246 1 96.19 430 LEU A C 1
ATOM 3430 O O . LEU A 1 430 ? -17.578 -7.18 -2.408 1 96.19 430 LEU A O 1
ATOM 3434 N N . GLN A 1 431 ? -18.109 -9 -1.275 1 96.12 431 GLN A N 1
ATOM 3435 C CA . GLN A 1 431 ? -18.766 -8.305 -0.168 1 96.12 431 GLN A CA 1
ATOM 3436 C C . GLN A 1 431 ? -17.734 -7.797 0.84 1 96.12 431 GLN A C 1
ATOM 3438 O O . GLN A 1 431 ? -16.594 -8.258 0.858 1 96.12 431 GLN A O 1
ATOM 3443 N N . PRO A 1 432 ? -18.125 -6.848 1.691 1 97.31 432 PRO A N 1
ATOM 3444 C CA . PRO A 1 432 ? -17.172 -6.297 2.662 1 97.31 432 PRO A CA 1
ATOM 3445 C C . PRO A 1 432 ? -17 -7.195 3.887 1 97.31 432 PRO A C 1
ATOM 3447 O O . PRO A 1 432 ? -16.75 -6.699 4.988 1 97.31 432 PRO A O 1
ATOM 3450 N N . PHE A 1 433 ? -17.281 -8.461 3.805 1 97.94 433 PHE A N 1
ATOM 3451 C CA . PHE A 1 433 ? -17.125 -9.484 4.828 1 97.94 433 PHE A CA 1
ATOM 3452 C C . PHE A 1 433 ? -16.891 -10.852 4.191 1 97.94 433 PHE A C 1
ATOM 3454 O O . PHE A 1 433 ? -17.266 -11.086 3.045 1 97.94 433 PHE A O 1
ATOM 3461 N N . PRO A 1 434 ? -16.203 -11.727 4.863 1 98.31 434 PRO A N 1
ATOM 3462 C CA . PRO A 1 434 ? -15.977 -13.062 4.297 1 98.31 434 PRO A CA 1
ATOM 3463 C C . PRO A 1 434 ? -17.25 -13.906 4.238 1 98.31 434 PRO A C 1
ATOM 3465 O O . PRO A 1 434 ? -17.891 -14.125 5.266 1 98.31 434 PRO A O 1
ATOM 3468 N N . LEU A 1 435 ? -17.547 -14.422 3.15 1 97.69 435 LEU A N 1
ATOM 3469 C CA . LEU A 1 435 ? -18.75 -15.219 2.916 1 97.69 435 LEU A CA 1
ATOM 3470 C C . LEU A 1 435 ? -18.719 -16.5 3.746 1 97.69 435 LEU A C 1
ATOM 3472 O O . LEU A 1 435 ? -19.766 -16.938 4.25 1 97.69 435 LEU A O 1
ATOM 3476 N N . LEU A 1 436 ? -17.547 -17.062 3.891 1 98.44 436 LEU A N 1
ATOM 3477 C CA . LEU A 1 436 ? -17.438 -18.359 4.551 1 98.44 436 LEU A CA 1
ATOM 3478 C C . LEU A 1 436 ? -17.672 -18.234 6.051 1 98.44 436 LEU A C 1
ATOM 3480 O O . LEU A 1 436 ? -18.391 -19.031 6.645 1 98.44 436 LEU A O 1
ATOM 3484 N N . SER A 1 437 ? -17.047 -17.203 6.707 1 98.25 437 SER A N 1
ATOM 3485 C CA . SER A 1 437 ? -17.016 -17.156 8.164 1 98.25 437 SER A CA 1
ATOM 3486 C C . SER A 1 437 ? -18.109 -16.234 8.711 1 98.25 437 SER A C 1
ATOM 3488 O O . SER A 1 437 ? -18.359 -16.203 9.914 1 98.25 437 SER A O 1
ATOM 3490 N N . GLN A 1 438 ? -18.812 -15.508 7.848 1 97.44 438 GLN A N 1
ATOM 3491 C CA . GLN A 1 438 ? -19.859 -14.602 8.297 1 97.44 438 GLN A CA 1
ATOM 3492 C C . GLN A 1 438 ? -21.141 -14.789 7.473 1 97.44 438 GLN A C 1
ATOM 3494 O O . GLN A 1 438 ? -21.672 -13.828 6.914 1 97.44 438 GLN A O 1
ATOM 3499 N N . PRO A 1 439 ? -21.688 -15.992 7.5 1 95.62 439 PRO A N 1
ATOM 3500 C CA . PRO A 1 439 ? -22.891 -16.266 6.707 1 95.62 439 PRO A CA 1
ATOM 3501 C C . PRO A 1 439 ? -24.078 -15.422 7.129 1 95.62 439 PRO A C 1
ATOM 3503 O O . PRO A 1 439 ? -24.969 -15.148 6.316 1 95.62 439 PRO A O 1
ATOM 3506 N N . GLU A 1 440 ? -24.109 -14.961 8.352 1 95 440 GLU A N 1
ATOM 3507 C CA . GLU A 1 440 ? -25.203 -14.156 8.867 1 95 440 GLU A CA 1
ATOM 3508 C C . GLU A 1 440 ? -25.281 -12.805 8.18 1 95 440 GLU A C 1
ATOM 3510 O O . GLU A 1 440 ? -26.328 -12.148 8.188 1 95 440 GLU A O 1
ATOM 3515 N N . ASP A 1 441 ? -24.188 -12.383 7.625 1 95.94 441 ASP A N 1
ATOM 3516 C CA . ASP A 1 441 ? -24.141 -11.07 6.992 1 95.94 441 ASP A CA 1
ATOM 3517 C C . ASP A 1 441 ? -24.562 -11.148 5.527 1 95.94 441 ASP A C 1
ATOM 3519 O O . ASP A 1 441 ? -24.766 -10.117 4.883 1 95.94 441 ASP A O 1
ATOM 3523 N N . ILE A 1 442 ? -24.75 -12.352 5.008 1 95 442 ILE A N 1
ATOM 3524 C CA . ILE A 1 442 ? -25.047 -12.555 3.596 1 95 442 ILE A CA 1
ATOM 3525 C C . ILE A 1 442 ? -26.516 -12.234 3.336 1 95 442 ILE A C 1
ATOM 3527 O O . ILE A 1 442 ? -27.406 -12.734 4.035 1 95 442 ILE A O 1
ATOM 3531 N N . GLN A 1 443 ? -26.672 -11.328 2.412 1 90.19 443 GLN A N 1
ATOM 3532 C CA . GLN A 1 443 ? -27.984 -11.172 1.819 1 90.19 443 GLN A CA 1
ATOM 3533 C C . GLN A 1 443 ? -28.109 -11.945 0.509 1 90.19 443 GLN A C 1
ATOM 3535 O O . GLN A 1 443 ? -27.5 -11.562 -0.499 1 90.19 443 GLN A O 1
ATOM 3540 N N . PRO A 1 444 ? -28.844 -12.906 0.529 1 80.75 444 PRO A N 1
ATOM 3541 C CA . PRO A 1 444 ? -28.891 -13.812 -0.624 1 80.75 444 PRO A CA 1
ATOM 3542 C C . PRO A 1 444 ? -29.125 -13.078 -1.941 1 80.75 444 PRO A C 1
ATOM 3544 O O . PRO A 1 444 ? -28.656 -13.516 -2.992 1 80.75 444 PRO A O 1
ATOM 3547 N N . SER A 1 445 ? -29.75 -11.984 -1.859 1 82.5 445 SER A N 1
ATOM 3548 C CA . SER A 1 445 ? -30.094 -11.234 -3.07 1 82.5 445 SER A CA 1
ATOM 3549 C C . SER A 1 445 ? -28.859 -10.609 -3.693 1 82.5 445 SER A C 1
ATOM 3551 O O . SER A 1 445 ? -28.875 -10.18 -4.848 1 82.5 445 SER A O 1
ATOM 3553 N N . THR A 1 446 ? -27.812 -10.742 -2.945 1 82.56 446 THR A N 1
ATOM 3554 C CA . THR A 1 446 ? -26.609 -10.109 -3.465 1 82.56 446 THR A CA 1
ATOM 3555 C C . THR A 1 446 ? -25.859 -11.055 -4.402 1 82.56 446 THR A C 1
ATOM 3557 O O . THR A 1 446 ? -24.984 -10.617 -5.164 1 82.56 446 THR A O 1
ATOM 3560 N N . PHE A 1 447 ? -26.25 -12.305 -4.336 1 88.81 447 PHE A N 1
ATOM 3561 C CA . PHE A 1 447 ? -25.625 -13.258 -5.25 1 88.81 447 PHE A CA 1
ATOM 3562 C C . PHE A 1 447 ? -26.25 -13.164 -6.637 1 88.81 447 PHE A C 1
ATOM 3564 O O . PHE A 1 447 ? -27.453 -12.961 -6.766 1 88.81 447 PHE A O 1
ATOM 3571 N N . CYS A 1 448 ? -25.375 -13.18 -7.566 1 86.94 448 CYS A N 1
ATOM 3572 C CA . CYS A 1 448 ? -25.891 -13.164 -8.93 1 86.94 448 CYS A CA 1
ATOM 3573 C C . CYS A 1 448 ? -25.094 -14.117 -9.82 1 86.94 448 CYS A C 1
ATOM 3575 O O . CYS A 1 448 ? -24.109 -14.703 -9.383 1 86.94 448 CYS A O 1
ATOM 3577 N N . ASN A 1 449 ? -25.703 -14.367 -10.906 1 78 449 ASN A N 1
ATOM 3578 C CA . ASN A 1 449 ? -25 -14.969 -12.023 1 78 449 ASN A CA 1
ATOM 3579 C C . ASN A 1 449 ? -25.391 -14.312 -13.352 1 78 449 ASN A C 1
ATOM 3581 O O . ASN A 1 449 ? -26.297 -13.492 -13.391 1 78 449 ASN A O 1
ATOM 3585 N N . HIS A 1 450 ? -24.641 -14.633 -14.359 1 78.31 450 HIS A N 1
ATOM 3586 C CA . HIS A 1 450 ? -24.781 -13.961 -15.648 1 78.31 450 HIS A CA 1
ATOM 3587 C C . HIS A 1 450 ? -26.219 -14.055 -16.172 1 78.31 450 HIS A C 1
ATOM 3589 O O . HIS A 1 450 ? -26.703 -13.133 -16.828 1 78.31 450 HIS A O 1
ATOM 3595 N N . SER A 1 451 ? -26.859 -15.094 -15.812 1 77.94 451 SER A N 1
ATOM 3596 C CA . SER A 1 451 ? -28.203 -15.297 -16.344 1 77.94 451 SER A CA 1
ATOM 3597 C C . SER A 1 451 ? -29.203 -14.344 -15.68 1 77.94 451 SER A C 1
ATOM 3599 O O . SER A 1 451 ? -30.281 -14.117 -16.219 1 77.94 451 SER A O 1
ATOM 3601 N N . GLN A 1 452 ? -28.812 -13.812 -14.57 1 81.38 452 GLN A N 1
ATOM 3602 C CA . GLN A 1 452 ? -29.719 -12.953 -13.812 1 81.38 452 GLN A CA 1
ATOM 3603 C C . GLN A 1 452 ? -29.5 -11.484 -14.156 1 81.38 452 GLN A C 1
ATOM 3605 O O . GLN A 1 452 ? -30.188 -10.609 -13.648 1 81.38 452 GLN A O 1
ATOM 3610 N N . LEU A 1 453 ? -28.531 -11.305 -14.977 1 83.19 453 LEU A N 1
ATOM 3611 C CA . LEU A 1 453 ? -28.188 -9.93 -15.312 1 83.19 453 LEU A CA 1
ATOM 3612 C C . LEU A 1 453 ? -28.609 -9.594 -16.734 1 83.19 453 LEU A C 1
ATOM 3614 O O . LEU A 1 453 ? -28.625 -10.477 -17.609 1 83.19 453 LEU A O 1
ATOM 3618 N N . GLU A 1 454 ? -29.031 -8.406 -16.891 1 82.25 454 GLU A N 1
ATOM 3619 C CA . GLU A 1 454 ? -29.484 -7.953 -18.203 1 82.25 454 GLU A CA 1
ATOM 3620 C C . GLU A 1 454 ? -28.484 -6.984 -18.828 1 82.25 454 GLU A C 1
ATOM 3622 O O . GLU A 1 454 ? -27.844 -6.203 -18.125 1 82.25 454 GLU A O 1
ATOM 3627 N N . SER A 1 455 ? -28.344 -7.105 -20.078 1 84.38 455 SER A N 1
ATOM 3628 C CA . SER A 1 455 ? -27.656 -6.145 -20.938 1 84.38 455 SER A CA 1
ATOM 3629 C C . SER A 1 455 ? -26.188 -6.023 -20.547 1 84.38 455 SER A C 1
ATOM 3631 O O . SER A 1 455 ? -25.609 -4.93 -20.594 1 84.38 455 SER A O 1
ATOM 3633 N N . CYS A 1 456 ? -25.594 -7.113 -20.188 1 90.62 456 CYS A N 1
ATOM 3634 C CA . CYS A 1 456 ? -24.203 -7.055 -19.734 1 90.62 456 CYS A CA 1
ATOM 3635 C C . CYS A 1 456 ? -23.25 -7.023 -20.922 1 90.62 456 CYS A C 1
ATOM 3637 O O . CYS A 1 456 ? -22.062 -6.75 -20.766 1 90.62 456 CYS A O 1
ATOM 3639 N N . LYS A 1 457 ? -23.734 -7.199 -22.109 1 85.44 457 LYS A N 1
ATOM 3640 C CA . LYS A 1 457 ? -22.891 -7.117 -23.297 1 85.44 457 LYS A CA 1
ATOM 3641 C C . LYS A 1 457 ? -22.547 -5.668 -23.625 1 85.44 457 LYS A C 1
ATOM 3643 O O . LYS A 1 457 ? -21.469 -5.387 -24.156 1 85.44 457 LYS A O 1
ATOM 3648 N N . GLY A 1 458 ? -23.453 -4.848 -23.25 1 87.69 458 GLY A N 1
ATOM 3649 C CA . GLY A 1 458 ? -23.219 -3.453 -23.594 1 87.69 458 GLY A CA 1
ATOM 3650 C C . GLY A 1 458 ? -22.969 -2.572 -22.375 1 87.69 458 GLY A C 1
ATOM 3651 O O . GLY A 1 458 ? -22.656 -1.388 -22.531 1 87.69 458 GLY A O 1
ATOM 3652 N N . LYS A 1 459 ? -23.109 -3.174 -21.312 1 92.31 459 LYS A N 1
ATOM 3653 C CA . LYS A 1 459 ? -22.922 -2.424 -20.078 1 92.31 459 LYS A CA 1
ATOM 3654 C C . LYS A 1 459 ? -22.062 -3.201 -19.094 1 92.31 459 LYS A C 1
ATOM 3656 O O . LYS A 1 459 ? -22.109 -4.434 -19.047 1 92.31 459 LYS A O 1
ATOM 3661 N N . TYR A 1 460 ? -21.344 -2.436 -18.25 1 95 460 TYR A N 1
ATOM 3662 C CA . TYR A 1 460 ? -20.516 -3.066 -17.234 1 95 460 TYR A CA 1
ATOM 3663 C C . TYR A 1 460 ? -21.391 -3.695 -16.141 1 95 460 TYR A C 1
ATOM 3665 O O . TYR A 1 460 ? -22.25 -3.025 -15.562 1 95 460 TYR A O 1
ATOM 3673 N N . CYS A 1 461 ? -21.234 -4.969 -15.953 1 95 461 CYS A N 1
ATOM 3674 C CA . CYS A 1 461 ? -21.953 -5.688 -14.898 1 95 461 CYS A CA 1
ATOM 3675 C C . CYS A 1 461 ? -20.969 -6.262 -13.883 1 95 461 CYS A C 1
ATOM 3677 O O . CYS A 1 461 ? -19.938 -6.805 -14.25 1 95 461 CYS A O 1
ATOM 3679 N N . GLU A 1 462 ? -21.219 -6.047 -12.672 1 94.06 462 GLU A N 1
ATOM 3680 C CA . GLU A 1 462 ? -20.469 -6.629 -11.562 1 94.06 462 GLU A CA 1
ATOM 3681 C C . GLU A 1 462 ? -21.406 -7.098 -10.453 1 94.06 462 GLU A C 1
ATOM 3683 O O . GLU A 1 462 ? -22.453 -6.473 -10.203 1 94.06 462 GLU A O 1
ATOM 3688 N N . CYS A 1 463 ? -21.109 -8.195 -9.875 1 93.69 463 CYS A N 1
ATOM 3689 C CA . CYS A 1 463 ? -21.875 -8.719 -8.742 1 93.69 463 CYS A CA 1
ATOM 3690 C C . CYS A 1 463 ? -21.109 -9.82 -8.031 1 93.69 463 CYS A C 1
ATOM 3692 O O . CYS A 1 463 ? -20.016 -10.211 -8.469 1 93.69 463 CYS A O 1
ATOM 3694 N N . THR A 1 464 ? -21.609 -10.234 -6.934 1 95.94 464 THR A N 1
ATOM 3695 C CA . THR A 1 464 ? -21.047 -11.406 -6.285 1 95.94 464 THR A CA 1
ATOM 3696 C C . THR A 1 464 ? -21.453 -12.68 -7.023 1 95.94 464 THR A C 1
ATOM 3698 O O . THR A 1 464 ? -22.453 -13.312 -6.68 1 95.94 464 THR A O 1
ATOM 3701 N N . ASN A 1 465 ? -20.688 -12.977 -8.023 1 95.56 465 ASN A N 1
ATOM 3702 C CA . ASN A 1 465 ? -20.938 -14.086 -8.945 1 95.56 465 ASN A CA 1
ATOM 3703 C C . ASN A 1 465 ? -20.672 -15.43 -8.289 1 95.56 465 ASN A C 1
ATOM 3705 O O . ASN A 1 465 ? -19.531 -15.93 -8.32 1 95.56 465 ASN A O 1
ATOM 3709 N N . VAL A 1 466 ? -21.781 -16.062 -7.781 1 96 466 VAL A N 1
ATOM 3710 C CA . VAL A 1 466 ? -21.688 -17.328 -7.055 1 96 466 VAL A CA 1
ATOM 3711 C C . VAL A 1 466 ? -22.422 -18.438 -7.816 1 96 466 VAL A C 1
ATOM 3713 O O . VAL A 1 466 ? -23.594 -18.281 -8.164 1 96 466 VAL A O 1
ATOM 3716 N N . VAL A 1 467 ? -21.75 -19.5 -8.102 1 96 467 VAL A N 1
ATOM 3717 C CA . VAL A 1 467 ? -22.359 -20.719 -8.641 1 96 467 VAL A CA 1
ATOM 3718 C C . VAL A 1 467 ? -22.547 -21.734 -7.527 1 96 467 VAL A C 1
ATOM 3720 O O . VAL A 1 467 ? -21.578 -22.203 -6.922 1 96 467 VAL A O 1
ATOM 3723 N N . GLU A 1 468 ? -23.766 -22.094 -7.273 1 95.25 468 GLU A N 1
ATOM 3724 C CA . GLU A 1 468 ? -24.078 -23.078 -6.238 1 95.25 468 GLU A CA 1
ATOM 3725 C C . GLU A 1 468 ? -23.969 -24.5 -6.781 1 95.25 468 GLU A C 1
ATOM 3727 O O . GLU A 1 468 ? -24.594 -24.828 -7.789 1 95.25 468 GLU A O 1
ATOM 3732 N N . LEU A 1 469 ? -23.141 -25.25 -6.145 1 97.62 469 LEU A N 1
ATOM 3733 C CA . LEU A 1 469 ? -22.922 -26.641 -6.535 1 97.62 469 LEU A CA 1
ATOM 3734 C C . LEU A 1 469 ? -23.422 -27.594 -5.453 1 97.62 469 LEU A C 1
ATOM 3736 O O . LEU A 1 469 ? -23.281 -27.312 -4.262 1 97.62 469 LEU A O 1
ATOM 3740 N N . LYS A 1 470 ? -24 -28.703 -5.895 1 97.69 470 LYS A N 1
ATOM 3741 C CA . LYS A 1 470 ? -24.391 -29.734 -4.945 1 97.69 470 LYS A CA 1
ATOM 3742 C C . LYS A 1 470 ? -23.188 -30.547 -4.484 1 97.69 470 LYS A C 1
ATOM 3744 O O . LYS A 1 470 ? -22.312 -30.875 -5.285 1 97.69 470 LYS A O 1
ATOM 3749 N N . LEU A 1 471 ? -23.203 -30.812 -3.211 1 97.88 471 LEU A N 1
ATOM 3750 C CA . LEU A 1 471 ? -22.109 -31.609 -2.666 1 97.88 471 LEU A CA 1
ATOM 3751 C C . LEU A 1 471 ? -22.047 -32.969 -3.344 1 97.88 471 LEU A C 1
ATOM 3753 O O . LEU A 1 471 ? -23.047 -33.688 -3.422 1 97.88 471 LEU A O 1
ATOM 3757 N N . GLY A 1 472 ? -20.922 -33.312 -3.941 1 97.62 472 GLY A N 1
ATOM 3758 C CA . GLY A 1 472 ? -20.688 -34.625 -4.531 1 97.62 472 GLY A CA 1
ATOM 3759 C C . GLY A 1 472 ? -20.906 -34.625 -6.031 1 97.62 472 GLY A C 1
ATOM 3760 O O . GLY A 1 472 ? -20.531 -35.594 -6.703 1 97.62 472 GLY A O 1
ATOM 3761 N N . GLU A 1 473 ? -21.391 -33.625 -6.539 1 98 473 GLU A N 1
ATOM 3762 C CA . GLU A 1 473 ? -21.672 -33.688 -7.973 1 98 473 GLU A CA 1
ATOM 3763 C C . GLU A 1 473 ? -20.391 -33.5 -8.789 1 98 473 GLU A C 1
ATOM 3765 O O . GLU A 1 473 ? -19.453 -32.844 -8.344 1 98 473 GLU A O 1
ATOM 3770 N N . VAL A 1 474 ? -20.359 -34.125 -9.914 1 98.69 474 VAL A N 1
ATOM 3771 C CA . VAL A 1 474 ? -19.281 -33.969 -10.883 1 98.69 474 VAL A CA 1
ATOM 3772 C C . VAL A 1 474 ? -19.594 -32.781 -11.797 1 98.69 474 VAL A C 1
ATOM 3774 O O . VAL A 1 474 ? -20.625 -32.75 -12.461 1 98.69 474 VAL A O 1
ATOM 3777 N N . VAL A 1 475 ? -18.734 -31.812 -11.789 1 98.75 475 VAL A N 1
ATOM 3778 C CA . VAL A 1 475 ? -18.953 -30.578 -12.516 1 98.75 475 VAL A CA 1
ATOM 3779 C C . VAL A 1 475 ? -17.984 -30.5 -13.703 1 98.75 475 VAL A C 1
ATOM 3781 O O . VAL A 1 475 ? -16.781 -30.688 -13.547 1 98.75 475 VAL A O 1
ATOM 3784 N N . GLU A 1 476 ? -18.562 -30.297 -14.875 1 98.62 476 GLU A N 1
ATOM 3785 C CA . GLU A 1 476 ? -17.766 -30 -16.062 1 98.62 476 GLU A CA 1
ATOM 3786 C C . GLU A 1 476 ? -17.812 -28.516 -16.391 1 98.62 476 GLU A C 1
ATOM 3788 O O . GLU A 1 476 ? -18.891 -27.906 -16.453 1 98.62 476 GLU A O 1
ATOM 3793 N N . VAL A 1 477 ? -16.672 -27.906 -16.5 1 98.69 477 VAL A N 1
ATOM 3794 C CA . VAL A 1 477 ? -16.578 -26.5 -16.891 1 98.69 477 VAL A CA 1
ATOM 3795 C C . VAL A 1 477 ? -15.977 -26.391 -18.281 1 98.69 477 VAL A C 1
ATOM 3797 O O . VAL A 1 477 ? -14.844 -26.812 -18.516 1 98.69 477 VAL A O 1
ATOM 3800 N N . VAL A 1 478 ? -16.734 -25.828 -19.188 1 98.56 478 VAL A N 1
ATOM 3801 C CA . VAL A 1 478 ? -16.25 -25.516 -20.531 1 98.56 478 VAL A CA 1
ATOM 3802 C C . VAL A 1 478 ? -15.773 -24.062 -20.594 1 98.56 478 VAL A C 1
ATOM 3804 O O . VAL A 1 478 ? -16.594 -23.141 -20.609 1 98.56 478 VAL A O 1
ATOM 3807 N N . LEU A 1 479 ? -14.492 -23.922 -20.609 1 98.62 479 LEU A N 1
ATOM 3808 C CA . LEU A 1 479 ? -13.883 -22.609 -20.703 1 98.62 479 LEU A CA 1
ATOM 3809 C C . LEU A 1 479 ? -13.641 -22.234 -22.172 1 98.62 479 LEU A C 1
ATOM 3811 O O . LEU A 1 479 ? -13 -22.984 -22.906 1 98.62 479 LEU A O 1
ATOM 3815 N N . ILE A 1 480 ? -14.125 -21.094 -22.562 1 98.25 480 ILE A N 1
ATOM 3816 C CA . ILE A 1 480 ? -14.008 -20.688 -23.969 1 98.25 480 ILE A CA 1
ATOM 3817 C C . ILE A 1 480 ? -13.367 -19.312 -24.047 1 98.25 480 ILE A C 1
ATOM 3819 O O . ILE A 1 480 ? -13.906 -18.344 -23.5 1 98.25 480 ILE A O 1
ATOM 3823 N N . ASP A 1 481 ? -12.234 -19.281 -24.641 1 97.88 481 ASP A N 1
ATOM 3824 C CA . ASP A 1 481 ? -11.609 -18 -24.969 1 97.88 481 ASP A CA 1
ATOM 3825 C C . ASP A 1 481 ? -12.023 -17.531 -26.359 1 97.88 481 ASP A C 1
ATOM 3827 O O . ASP A 1 481 ? -11.539 -18.062 -27.375 1 97.88 481 ASP A O 1
ATOM 3831 N N . ILE A 1 482 ? -12.82 -16.516 -26.422 1 95.69 482 ILE A N 1
ATOM 3832 C CA . ILE A 1 482 ? -13.414 -16.078 -27.672 1 95.69 482 ILE A CA 1
ATOM 3833 C C . ILE A 1 482 ? -12.312 -15.586 -28.625 1 95.69 482 ILE A C 1
ATOM 3835 O O . ILE A 1 482 ? -12.383 -15.82 -29.828 1 95.69 482 ILE A O 1
ATOM 3839 N N . GLY A 1 483 ? -11.32 -14.812 -28.062 1 92.44 483 GLY A N 1
ATOM 3840 C CA . GLY A 1 483 ? -10.086 -14.539 -28.781 1 92.44 483 GLY A CA 1
ATOM 3841 C C . GLY A 1 483 ? -10.188 -13.328 -29.703 1 92.44 483 GLY A C 1
ATOM 3842 O O . GLY A 1 483 ? -9.414 -13.195 -30.656 1 92.44 483 GLY A O 1
ATOM 3843 N N . VAL A 1 484 ? -11.023 -12.414 -29.469 1 87.56 484 VAL A N 1
ATOM 3844 C CA . VAL A 1 484 ? -11.164 -11.234 -30.328 1 87.56 484 VAL A CA 1
ATOM 3845 C C . VAL A 1 484 ? -10.07 -10.219 -29.984 1 87.56 484 VAL A C 1
ATOM 3847 O O . VAL A 1 484 ? -9.523 -9.57 -30.875 1 87.56 484 VAL A O 1
ATOM 3850 N N . SER A 1 485 ? -9.773 -10.156 -28.75 1 85.12 485 SER A N 1
ATOM 3851 C CA . SER A 1 485 ? -8.867 -9.094 -28.328 1 85.12 485 SER A CA 1
ATOM 3852 C C . SER A 1 485 ? -7.539 -9.656 -27.844 1 85.12 485 SER A C 1
ATOM 3854 O O . SER A 1 485 ? -7.516 -10.625 -27.078 1 85.12 485 SER A O 1
ATOM 3856 N N . TYR A 1 486 ? -6.398 -9.102 -28.234 1 83.19 486 TYR A N 1
ATOM 3857 C CA . TYR A 1 486 ? -5.047 -9.188 -27.703 1 83.19 486 TYR A CA 1
ATOM 3858 C C . TYR A 1 486 ? -4.457 -10.57 -27.922 1 83.19 486 TYR A C 1
ATOM 3860 O O . TYR A 1 486 ? -3.312 -10.836 -27.531 1 83.19 486 TYR A O 1
ATOM 3868 N N . ASP A 1 487 ? -5.18 -11.617 -28.516 1 85.06 487 ASP A N 1
ATOM 3869 C CA . ASP A 1 487 ? -4.715 -12.992 -28.641 1 85.06 487 ASP A CA 1
ATOM 3870 C C . ASP A 1 487 ? -4.191 -13.523 -27.312 1 85.06 487 ASP A C 1
ATOM 3872 O O . ASP A 1 487 ? -3.201 -14.258 -27.266 1 85.06 487 ASP A O 1
ATOM 3876 N N . ALA A 1 488 ? -4.777 -13.094 -26.297 1 89.5 488 ALA A N 1
ATOM 3877 C CA . ALA A 1 488 ? -4.266 -13.336 -24.953 1 89.5 488 ALA A CA 1
ATOM 3878 C C . ALA A 1 488 ? -4.879 -14.602 -24.359 1 89.5 488 ALA A C 1
ATOM 3880 O O . ALA A 1 488 ? -6.102 -14.75 -24.312 1 89.5 488 ALA A O 1
ATOM 3881 N N . ASN A 1 489 ? -4.027 -15.523 -24.047 1 91.81 489 ASN A N 1
ATOM 3882 C CA . ASN A 1 489 ? -4.461 -16.672 -23.25 1 91.81 489 ASN A CA 1
ATOM 3883 C C . ASN A 1 489 ? -4.66 -16.297 -21.781 1 91.81 489 ASN A C 1
ATOM 3885 O O . ASN A 1 489 ? -4.23 -15.227 -21.344 1 91.81 489 ASN A O 1
ATOM 3889 N N . HIS A 1 490 ? -5.391 -17.141 -21.078 1 93.94 490 HIS A N 1
ATOM 3890 C CA . HIS A 1 490 ? -5.574 -16.938 -19.641 1 93.94 490 HIS A CA 1
ATOM 3891 C C . HIS A 1 490 ? -5.352 -18.234 -18.875 1 93.94 490 HIS A C 1
ATOM 3893 O O . HIS A 1 490 ? -5.848 -19.297 -19.281 1 93.94 490 HIS A O 1
ATOM 3899 N N . PRO A 1 491 ? -4.523 -18.219 -17.828 1 97.88 491 PRO A N 1
ATOM 3900 C CA . PRO A 1 491 ? -4.477 -19.344 -16.875 1 97.88 491 PRO A CA 1
ATOM 3901 C C . PRO A 1 491 ? -5.551 -19.25 -15.797 1 97.88 491 PRO A C 1
ATOM 3903 O O . PRO A 1 491 ? -5.73 -18.188 -15.188 1 97.88 491 PRO A O 1
ATOM 3906 N N . PHE A 1 492 ? -6.262 -20.297 -15.562 1 98.56 492 PHE A N 1
ATOM 3907 C CA . PHE A 1 492 ? -7.328 -20.297 -14.562 1 98.56 492 PHE A CA 1
ATOM 3908 C C . PHE A 1 492 ? -7.012 -21.266 -13.43 1 98.56 492 PHE A C 1
ATOM 3910 O O . PHE A 1 492 ? -6.559 -22.391 -13.672 1 98.56 492 PHE A O 1
ATOM 3917 N N . HIS A 1 493 ? -7.203 -20.797 -12.227 1 98.69 493 HIS A N 1
ATOM 3918 C CA . HIS A 1 493 ? -6.934 -21.547 -11.008 1 98.69 493 HIS A CA 1
ATOM 3919 C C . HIS A 1 493 ? -8.211 -21.766 -10.195 1 98.69 493 HIS A C 1
ATOM 3921 O O . HIS A 1 493 ? -9.031 -20.844 -10.078 1 98.69 493 HIS A O 1
ATOM 3927 N N . LEU A 1 494 ? -8.391 -22.953 -9.695 1 98.81 494 LEU A N 1
ATOM 3928 C CA . LEU A 1 494 ? -9.5 -23.297 -8.812 1 98.81 494 LEU A CA 1
ATOM 3929 C C . LEU A 1 494 ? -9.008 -23.562 -7.395 1 98.81 494 LEU A C 1
ATOM 3931 O O . LEU A 1 494 ? -8.188 -24.453 -7.176 1 98.81 494 LEU A O 1
ATOM 3935 N N . HIS A 1 495 ? -9.492 -22.75 -6.445 1 98.69 495 HIS A N 1
ATOM 3936 C CA . HIS A 1 495 ? -9.211 -23 -5.035 1 98.69 495 HIS A CA 1
ATOM 3937 C C . HIS A 1 495 ? -9.953 -24.234 -4.535 1 98.69 495 HIS A C 1
ATOM 3939 O O . HIS A 1 495 ? -11.055 -24.547 -5 1 98.69 495 HIS A O 1
ATOM 3945 N N . GLY A 1 496 ? -9.328 -25.031 -3.639 1 98.56 496 GLY A N 1
ATOM 3946 C CA . GLY A 1 496 ? -10.008 -26.047 -2.859 1 98.56 496 GLY A CA 1
ATOM 3947 C C . GLY A 1 496 ? -10.141 -27.375 -3.594 1 98.56 496 GLY A C 1
ATOM 3948 O O . GLY A 1 496 ? -10.539 -28.375 -3.002 1 98.56 496 GLY A O 1
ATOM 3949 N N . HIS A 1 497 ? -9.75 -27.375 -4.902 1 98.38 497 HIS A N 1
ATOM 3950 C CA . HIS A 1 497 ? -9.914 -28.578 -5.711 1 98.38 497 HIS A CA 1
ATOM 3951 C C . HIS A 1 497 ? -8.797 -28.703 -6.738 1 98.38 497 HIS A C 1
ATOM 3953 O O . HIS A 1 497 ? -8.141 -27.719 -7.074 1 98.38 497 HIS A O 1
ATOM 3959 N N . SER A 1 498 ? -8.609 -29.922 -7.098 1 97.94 498 SER A N 1
ATOM 3960 C CA . SER A 1 498 ? -7.988 -30.219 -8.383 1 97.94 498 SER A CA 1
ATOM 3961 C C . SER A 1 498 ? -9.023 -30.609 -9.422 1 97.94 498 SER A C 1
ATOM 3963 O O . SER A 1 498 ? -10.164 -30.953 -9.078 1 97.94 498 SER A O 1
ATOM 3965 N N . PHE A 1 499 ? -8.695 -30.547 -10.625 1 98.69 499 PHE A N 1
ATOM 3966 C CA . PHE A 1 499 ? -9.586 -30.953 -11.695 1 98.69 499 PHE A CA 1
ATOM 3967 C C . PHE A 1 499 ? -8.828 -31.766 -12.742 1 98.69 499 PHE A C 1
ATOM 3969 O O . PHE A 1 499 ? -7.598 -31.703 -12.812 1 98.69 499 PHE A O 1
ATOM 3976 N N . ARG A 1 500 ? -9.586 -32.562 -13.516 1 98.56 500 ARG A N 1
ATOM 3977 C CA . ARG A 1 500 ? -9.086 -33.25 -14.688 1 98.56 500 ARG A CA 1
ATOM 3978 C C . ARG A 1 500 ? -9.227 -32.406 -15.938 1 98.56 500 ARG A C 1
ATOM 3980 O O . ARG A 1 500 ? -10.273 -31.797 -16.172 1 98.56 500 ARG A O 1
ATOM 3987 N N . VAL A 1 501 ? -8.148 -32.281 -16.688 1 98.75 501 VAL A N 1
ATOM 3988 C CA . VAL A 1 501 ? -8.227 -31.578 -17.969 1 98.75 501 VAL A CA 1
ATOM 3989 C C . VAL A 1 501 ? -8.57 -32.594 -19.078 1 98.75 501 VAL A C 1
ATOM 3991 O O . VAL A 1 501 ? -7.715 -33.375 -19.516 1 98.75 501 VAL A O 1
ATOM 3994 N N . ILE A 1 502 ? -9.781 -32.5 -19.625 1 98.31 502 ILE A N 1
ATOM 3995 C CA . ILE A 1 502 ? -10.242 -33.625 -20.422 1 98.31 502 ILE A CA 1
ATOM 3996 C C . ILE A 1 502 ? -10.25 -33.25 -21.891 1 98.31 502 ILE A C 1
ATOM 3998 O O . ILE A 1 502 ? -10.359 -34.125 -22.766 1 98.31 502 ILE A O 1
ATOM 4002 N N . ALA A 1 503 ? -10.164 -31.984 -22.188 1 98.31 503 ALA A N 1
ATOM 4003 C CA . ALA A 1 503 ? -10.102 -31.547 -23.594 1 98.31 503 ALA A CA 1
ATOM 4004 C C . ALA A 1 503 ? -9.5 -30.141 -23.688 1 98.31 503 ALA A C 1
ATOM 4006 O O . ALA A 1 503 ? -9.656 -29.328 -22.781 1 98.31 503 ALA A O 1
ATOM 4007 N N . MET A 1 504 ? -8.812 -29.891 -24.766 1 98.12 504 MET A N 1
ATOM 4008 C CA . MET A 1 504 ? -8.211 -28.594 -25.078 1 98.12 504 MET A CA 1
ATOM 4009 C C . MET A 1 504 ? -7.949 -28.484 -26.578 1 98.12 504 MET A C 1
ATOM 4011 O O . MET A 1 504 ? -7.48 -29.422 -27.219 1 98.12 504 MET A O 1
ATOM 4015 N N . ASP A 1 505 ? -8.344 -27.312 -27.125 1 97.56 505 ASP A N 1
ATOM 4016 C CA . ASP A 1 505 ? -8.078 -27.109 -28.547 1 97.56 505 ASP A CA 1
ATOM 4017 C C . ASP A 1 505 ? -8.141 -25.625 -28.906 1 97.56 505 ASP A C 1
ATOM 4019 O O . ASP A 1 505 ? -8.758 -24.828 -28.203 1 97.56 505 ASP A O 1
ATOM 4023 N N . ARG A 1 506 ? -7.324 -25.266 -29.828 1 97.12 506 ARG A N 1
ATOM 4024 C CA . ARG A 1 506 ? -7.465 -23.984 -30.5 1 97.12 506 ARG A CA 1
ATOM 4025 C C . ARG A 1 506 ? -8.141 -24.141 -31.859 1 97.12 506 ARG A C 1
ATOM 4027 O O . ARG A 1 506 ? -7.633 -24.844 -32.719 1 97.12 506 ARG A O 1
ATOM 4034 N N . LEU A 1 507 ? -9.219 -23.453 -32.094 1 96.38 507 LEU A N 1
ATOM 4035 C CA . LEU A 1 507 ? -10.055 -23.672 -33.281 1 96.38 507 LEU A CA 1
ATOM 4036 C C . LEU A 1 507 ? -9.75 -22.641 -34.344 1 96.38 507 LEU A C 1
ATOM 4038 O O . LEU A 1 507 ? -10.047 -22.859 -35.531 1 96.38 507 LEU A O 1
ATOM 4042 N N . GLY A 1 508 ? -9.219 -21.5 -33.969 1 94.44 508 GLY A N 1
ATOM 4043 C CA . GLY A 1 508 ? -8.883 -20.422 -34.875 1 94.44 508 GLY A CA 1
ATOM 4044 C C . GLY A 1 508 ? -8.422 -19.172 -34.188 1 94.44 508 GLY A C 1
ATOM 4045 O O . GLY A 1 508 ? -8.031 -19.219 -33 1 94.44 508 GLY A O 1
ATOM 4046 N N . ARG A 1 509 ? -8.406 -18.156 -35 1 93.5 509 ARG A N 1
ATOM 4047 C CA . ARG A 1 509 ? -8.031 -16.875 -34.406 1 93.5 509 ARG A CA 1
ATOM 4048 C C . ARG A 1 509 ? -9.062 -16.422 -33.375 1 93.5 509 ARG A C 1
ATOM 4050 O O . ARG A 1 509 ? -8.711 -15.773 -32.406 1 93.5 509 ARG A O 1
ATOM 4057 N N . ASN A 1 510 ? -10.266 -16.672 -33.719 1 95.31 510 ASN A N 1
ATOM 4058 C CA . ASN A 1 510 ? -11.375 -16.438 -32.781 1 95.31 510 ASN A CA 1
ATOM 4059 C C . ASN A 1 510 ? -12.414 -17.547 -32.875 1 95.31 510 ASN A C 1
ATOM 4061 O O . ASN A 1 510 ? -12.391 -18.375 -33.781 1 95.31 510 ASN A O 1
ATOM 4065 N N . VAL A 1 511 ? -13.266 -17.594 -31.859 1 96.81 511 VAL A N 1
ATOM 4066 C CA . VAL A 1 511 ? -14.359 -18.562 -31.812 1 96.81 511 VAL A CA 1
ATOM 4067 C C . VAL A 1 511 ? -15.547 -17.953 -31.062 1 96.81 511 VAL A C 1
ATOM 4069 O O . VAL A 1 511 ? -15.445 -16.859 -30.5 1 96.81 511 VAL A O 1
ATOM 4072 N N . THR A 1 512 ? -16.688 -18.562 -31.172 1 96.44 512 THR A N 1
ATOM 4073 C CA . THR A 1 512 ? -17.844 -18.203 -30.359 1 96.44 512 THR A CA 1
ATOM 4074 C C . THR A 1 512 ? -18.25 -19.344 -29.438 1 96.44 512 THR A C 1
ATOM 4076 O O . THR A 1 512 ? -17.938 -20.5 -29.719 1 96.44 512 THR A O 1
ATOM 4079 N N . ALA A 1 513 ? -18.891 -18.984 -28.391 1 96.06 513 ALA A N 1
ATOM 4080 C CA . ALA A 1 513 ? -19.406 -20.016 -27.5 1 96.06 513 ALA A CA 1
ATOM 4081 C C . ALA A 1 513 ? -20.359 -20.953 -28.234 1 96.06 513 ALA A C 1
ATOM 4083 O O . ALA A 1 513 ? -20.359 -22.172 -28.016 1 96.06 513 ALA A O 1
ATOM 4084 N N . GLU A 1 514 ? -21.156 -20.375 -29.094 1 97.19 514 GLU A N 1
ATOM 4085 C CA . GLU A 1 514 ? -22.125 -21.156 -29.859 1 97.19 514 GLU A CA 1
ATOM 4086 C C . GLU A 1 514 ? -21.438 -22.203 -30.719 1 97.19 514 GLU A C 1
ATOM 4088 O O . GLU A 1 514 ? -21.875 -23.344 -30.812 1 97.19 514 GLU A O 1
ATOM 4093 N N . LYS A 1 515 ? -20.391 -21.734 -31.312 1 97.62 515 LYS A N 1
ATOM 4094 C CA . LYS A 1 515 ? -19.641 -22.656 -32.188 1 97.62 515 LYS A CA 1
ATOM 4095 C C . LYS A 1 515 ? -19.078 -23.812 -31.375 1 97.62 515 LYS A C 1
ATOM 4097 O O . LYS A 1 515 ? -19.172 -24.969 -31.797 1 97.62 515 LYS A O 1
ATOM 4102 N N . VAL A 1 516 ? -18.484 -23.594 -30.266 1 98 516 VAL A N 1
ATOM 4103 C CA . VAL A 1 516 ? -17.891 -24.625 -29.422 1 98 516 VAL A CA 1
ATOM 4104 C C . VAL A 1 516 ? -18.984 -25.578 -28.938 1 98 516 VAL A C 1
ATOM 4106 O O . VAL A 1 516 ? -18.797 -26.797 -28.953 1 98 516 VAL A O 1
ATOM 4109 N N . LEU A 1 517 ? -20.109 -25.016 -28.547 1 97.56 517 LEU A N 1
ATOM 4110 C CA . LEU A 1 517 ? -21.203 -25.828 -28.031 1 97.56 517 LEU A CA 1
ATOM 4111 C C . LEU A 1 517 ? -21.812 -26.688 -29.156 1 97.56 517 LEU A C 1
ATOM 4113 O O . LEU A 1 517 ? -22.219 -27.828 -28.906 1 97.56 517 LEU A O 1
ATOM 4117 N N . LYS A 1 518 ? -21.875 -26.125 -30.297 1 97.88 518 LYS A N 1
ATOM 4118 C CA . LYS A 1 518 ? -22.359 -26.906 -31.438 1 97.88 518 LYS A CA 1
ATOM 4119 C C . LYS A 1 518 ? -21.422 -28.062 -31.75 1 97.88 518 LYS A C 1
ATOM 4121 O O . LYS A 1 518 ? -21.875 -29.172 -32.031 1 97.88 518 LYS A O 1
ATOM 4126 N N . LEU A 1 519 ? -20.141 -27.781 -31.734 1 97.75 519 LEU A N 1
ATOM 4127 C CA . LEU A 1 519 ? -19.172 -28.844 -31.922 1 97.75 519 LEU A CA 1
ATOM 4128 C C . LEU A 1 519 ? -19.344 -29.938 -30.875 1 97.75 519 LEU A C 1
ATOM 4130 O O . LEU A 1 519 ? -19.234 -31.125 -31.188 1 97.75 519 LEU A O 1
ATOM 4134 N N . ASP A 1 520 ? -19.547 -29.516 -29.719 1 96.69 520 ASP A N 1
ATOM 4135 C CA . ASP A 1 520 ? -19.75 -30.453 -28.625 1 96.69 520 ASP A CA 1
ATOM 4136 C C . ASP A 1 520 ? -21 -31.297 -28.844 1 96.69 520 ASP A C 1
ATOM 4138 O O . ASP A 1 520 ? -20.969 -32.531 -28.656 1 96.69 520 ASP A O 1
ATOM 4142 N N . GLU A 1 521 ? -22.094 -30.672 -29.234 1 95.88 521 GLU A N 1
ATOM 4143 C CA . GLU A 1 521 ? -23.359 -31.344 -29.5 1 95.88 521 GLU A CA 1
ATOM 4144 C C . GLU A 1 521 ? -23.203 -32.375 -30.594 1 95.88 521 GLU A C 1
ATOM 4146 O O . GLU A 1 521 ? -23.859 -33.438 -30.562 1 95.88 521 GLU A O 1
ATOM 4151 N N . LEU A 1 522 ? -22.359 -32.062 -31.484 1 97.25 522 LEU A N 1
ATOM 4152 C CA . LEU A 1 522 ? -22.156 -32.938 -32.625 1 97.25 522 LEU A CA 1
ATOM 4153 C C . LEU A 1 522 ? -21.172 -34.031 -32.281 1 97.25 522 LEU A C 1
ATOM 4155 O O . LEU A 1 522 ? -20.859 -34.875 -33.156 1 97.25 522 LEU A O 1
ATOM 4159 N N . GLY A 1 523 ? -20.672 -34 -31.125 1 94.62 523 GLY A N 1
ATOM 4160 C CA . GLY A 1 523 ? -19.719 -35 -30.703 1 94.62 523 GLY A CA 1
ATOM 4161 C C . GLY A 1 523 ? -18.328 -34.812 -31.281 1 94.62 523 GLY A C 1
ATOM 4162 O O . GLY A 1 523 ? -17.562 -35.781 -31.406 1 94.62 523 GLY A O 1
ATOM 4163 N N . GLN A 1 524 ? -18 -33.656 -31.594 1 96 524 GLN A N 1
ATOM 4164 C CA . GLN A 1 524 ? -16.734 -33.375 -32.281 1 96 524 GLN A CA 1
ATOM 4165 C C . GLN A 1 524 ? -15.672 -32.875 -31.297 1 96 524 GLN A C 1
ATOM 4167 O O . GLN A 1 524 ? -14.562 -32.562 -31.703 1 96 524 GLN A O 1
ATOM 4172 N N . ILE A 1 525 ? -16 -32.812 -30.109 1 96.56 525 ILE A N 1
ATOM 4173 C CA . ILE A 1 525 ? -15.016 -32.562 -29.078 1 96.56 525 ILE A CA 1
ATOM 4174 C C . ILE A 1 525 ? -14.641 -33.844 -28.375 1 96.56 525 ILE A C 1
ATOM 4176 O O . ILE A 1 525 ? -15.461 -34.438 -27.656 1 96.56 525 ILE A O 1
ATOM 4180 N N . LYS A 1 526 ? -13.453 -34.25 -28.625 1 92.94 526 LYS A N 1
ATOM 4181 C CA . LYS A 1 526 ? -12.969 -35.469 -28.016 1 92.94 526 LYS A CA 1
ATOM 4182 C C . LYS A 1 526 ? -12.523 -35.219 -26.578 1 92.94 526 LYS A C 1
ATOM 4184 O O . LYS A 1 526 ? -11.703 -34.344 -26.312 1 92.94 526 LYS A O 1
ATOM 4189 N N . ARG A 1 527 ? -13.047 -36 -25.656 1 96.19 527 ARG A N 1
ATOM 4190 C CA . ARG A 1 527 ? -12.695 -35.906 -24.234 1 96.19 527 ARG A CA 1
ATOM 4191 C C . ARG A 1 527 ? -11.859 -37.094 -23.797 1 96.19 527 ARG A C 1
ATOM 4193 O O . ARG A 1 527 ? -12.18 -38.25 -24.141 1 96.19 527 ARG A O 1
ATOM 4200 N N . ASN A 1 528 ? -10.773 -36.844 -23.156 1 96.94 528 ASN A N 1
ATOM 4201 C CA . ASN A 1 528 ? -10.047 -37.906 -22.469 1 96.94 528 ASN A CA 1
ATOM 4202 C C . ASN A 1 528 ? -10.68 -38.219 -21.109 1 96.94 528 ASN A C 1
ATOM 4204 O O . ASN A 1 528 ? -10.391 -37.562 -20.109 1 96.94 528 ASN A O 1
ATOM 4208 N N . LEU A 1 529 ? -11.461 -39.312 -21.047 1 97.31 529 LEU A N 1
ATOM 4209 C CA . LEU A 1 529 ? -12.172 -39.688 -19.828 1 97.31 529 LEU A CA 1
ATOM 4210 C C . LEU A 1 529 ? -11.539 -40.906 -19.172 1 97.31 529 LEU A C 1
ATOM 4212 O O . LEU A 1 529 ? -12.203 -41.625 -18.438 1 97.31 529 LEU A O 1
ATOM 4216 N N . ARG A 1 530 ? -10.289 -41.156 -19.469 1 96.25 530 ARG A N 1
ATOM 4217 C CA . ARG A 1 530 ? -9.633 -42.344 -18.938 1 96.25 530 ARG A CA 1
ATOM 4218 C C . ARG A 1 530 ? -8.375 -41.969 -18.172 1 96.25 530 ARG A C 1
ATOM 4220 O O . ARG A 1 530 ? -8.195 -42.406 -17.016 1 96.25 530 ARG A O 1
ATOM 4227 N N . THR A 1 531 ? -7.547 -41.156 -18.828 1 97.31 531 THR A N 1
ATOM 4228 C CA . THR A 1 531 ? -6.234 -40.906 -18.234 1 97.31 531 THR A CA 1
ATOM 4229 C C . THR A 1 531 ? -5.977 -39.406 -18.078 1 97.31 531 THR A C 1
ATOM 4231 O O . THR A 1 531 ? -4.824 -38.969 -17.953 1 97.31 531 THR A O 1
ATOM 4234 N N . ALA A 1 532 ? -7.016 -38.625 -18.078 1 98.19 532 ALA A N 1
ATOM 4235 C CA . ALA A 1 532 ? -6.863 -37.188 -18.047 1 98.19 532 ALA A CA 1
ATOM 4236 C C . ALA A 1 532 ? -6.012 -36.75 -16.859 1 98.19 532 ALA A C 1
ATOM 4238 O O . ALA A 1 532 ? -6.145 -37.281 -15.766 1 98.19 532 ALA A O 1
ATOM 4239 N N . VAL A 1 533 ? -5.184 -35.781 -17.109 1 97.75 533 VAL A N 1
ATOM 4240 C CA . VAL A 1 533 ? -4.23 -35.281 -16.125 1 97.75 533 VAL A CA 1
ATOM 4241 C C . VAL A 1 533 ? -4.957 -34.438 -15.07 1 97.75 533 VAL A C 1
ATOM 4243 O O . VAL A 1 533 ? -5.957 -33.781 -15.375 1 97.75 533 VAL A O 1
ATOM 4246 N N . VAL A 1 534 ? -4.41 -34.469 -13.812 1 98.44 534 VAL A N 1
ATOM 4247 C CA . VAL A 1 534 ? -4.945 -33.688 -12.695 1 98.44 534 VAL A CA 1
ATOM 4248 C C . VAL A 1 534 ? -4.16 -32.406 -12.539 1 98.44 534 VAL A C 1
ATOM 4250 O O . VAL A 1 534 ? -2.934 -32.406 -12.414 1 98.44 534 VAL A O 1
ATOM 4253 N N . LYS A 1 535 ? -4.824 -31.297 -12.586 1 98.69 535 LYS A N 1
ATOM 4254 C CA . LYS A 1 535 ? -4.234 -29.969 -12.406 1 98.69 535 LYS A CA 1
ATOM 4255 C C . LYS A 1 535 ? -5.109 -29.109 -11.508 1 98.69 535 LYS A C 1
ATOM 4257 O O . LYS A 1 535 ? -6.211 -29.5 -11.125 1 98.69 535 LYS A O 1
ATOM 4262 N N . ASP A 1 536 ? -4.586 -27.953 -11.078 1 98.69 536 ASP A N 1
ATOM 4263 C CA . ASP A 1 536 ? -5.41 -26.953 -10.414 1 98.69 536 ASP A CA 1
ATOM 4264 C C . ASP A 1 536 ? -5.328 -25.609 -11.141 1 98.69 536 ASP A C 1
ATOM 4266 O O . ASP A 1 536 ? -6.031 -24.656 -10.781 1 98.69 536 ASP A O 1
ATOM 4270 N N . THR A 1 537 ? -4.492 -25.438 -12.078 1 98.75 537 THR A N 1
ATOM 4271 C CA . THR A 1 537 ? -4.309 -24.281 -12.938 1 98.75 537 THR A CA 1
ATOM 4272 C C . THR A 1 537 ? -4.129 -24.703 -14.391 1 98.75 537 THR A C 1
ATOM 4274 O O . THR A 1 537 ? -3.346 -25.609 -14.688 1 98.75 537 THR A O 1
ATOM 4277 N N . VAL A 1 538 ? -4.852 -24.094 -15.312 1 98.62 538 VAL A N 1
ATOM 4278 C CA . VAL A 1 538 ? -4.754 -24.531 -16.703 1 98.62 538 VAL A CA 1
ATOM 4279 C C . VAL A 1 538 ? -4.949 -23.344 -17.641 1 98.62 538 VAL A C 1
ATOM 4281 O O . VAL A 1 538 ? -5.719 -22.438 -17.328 1 98.62 538 VAL A O 1
ATOM 4284 N N . THR A 1 539 ? -4.234 -23.328 -18.688 1 97.88 539 THR A N 1
ATOM 4285 C CA . THR A 1 539 ? -4.387 -22.297 -19.703 1 97.88 539 THR A CA 1
ATOM 4286 C C . THR A 1 539 ? -5.555 -22.625 -20.641 1 97.88 539 THR A C 1
ATOM 4288 O O . THR A 1 539 ? -5.98 -23.781 -20.734 1 97.88 539 THR A O 1
ATOM 4291 N N . VAL A 1 540 ? -6.125 -21.672 -21.234 1 97.94 540 VAL A N 1
ATOM 4292 C CA . VAL A 1 540 ? -7.078 -21.781 -22.344 1 97.94 540 VAL A CA 1
ATOM 4293 C C . VAL A 1 540 ? -6.516 -21.094 -23.578 1 97.94 540 VAL A C 1
ATOM 4295 O O . VAL A 1 540 ? -6.234 -19.891 -23.562 1 97.94 540 VAL A O 1
ATOM 4298 N N . PRO A 1 541 ? -6.301 -21.875 -24.625 1 96.5 541 PRO A N 1
ATOM 4299 C CA . PRO A 1 541 ? -5.793 -21.234 -25.828 1 96.5 541 PRO A CA 1
ATOM 4300 C C . PRO A 1 541 ? -6.738 -20.156 -26.375 1 96.5 541 PRO A C 1
ATOM 4302 O O . PRO A 1 541 ? -7.953 -20.359 -26.391 1 96.5 541 PRO A O 1
ATOM 4305 N N . ASP A 1 542 ? -6.129 -19.047 -26.734 1 96.44 542 ASP A N 1
ATOM 4306 C CA . ASP A 1 542 ? -6.922 -18 -27.375 1 96.44 542 ASP A CA 1
ATOM 4307 C C . ASP A 1 542 ? -7.582 -18.516 -28.656 1 96.44 542 ASP A C 1
ATOM 4309 O O . ASP A 1 542 ? -6.961 -19.25 -29.422 1 96.44 542 ASP A O 1
ATOM 4313 N N . GLY A 1 543 ? -8.93 -18.219 -28.797 1 97.06 543 GLY A N 1
ATOM 4314 C CA . GLY A 1 543 ? -9.656 -18.75 -29.938 1 97.06 543 GLY A CA 1
ATOM 4315 C C . GLY A 1 543 ? -9.984 -20.219 -29.812 1 97.06 543 GLY A C 1
ATOM 4316 O O . GLY A 1 543 ? -10.133 -20.922 -30.812 1 97.06 543 GLY A O 1
ATOM 4317 N N . GLY A 1 544 ? -10.07 -20.688 -28.641 1 97.56 544 GLY A N 1
ATOM 4318 C CA . GLY A 1 544 ? -10.297 -22.109 -28.391 1 97.56 544 GLY A CA 1
ATOM 4319 C C . GLY A 1 544 ? -11.008 -22.375 -27.078 1 97.56 544 GLY A C 1
ATOM 4320 O O . GLY A 1 544 ? -11.859 -21.594 -26.672 1 97.56 544 GLY A O 1
ATOM 4321 N N . TYR A 1 545 ? -10.766 -23.609 -26.578 1 98.25 545 TYR A N 1
ATOM 4322 C CA . TYR A 1 545 ? -11.438 -24 -25.344 1 98.25 545 TYR A CA 1
ATOM 4323 C C . TYR A 1 545 ? -10.57 -24.938 -24.531 1 98.25 545 TYR A C 1
ATOM 4325 O O . TYR A 1 545 ? -9.617 -25.531 -25.047 1 98.25 545 TYR A O 1
ATOM 4333 N N . THR A 1 546 ? -10.797 -25 -23.312 1 98.69 546 THR A N 1
ATOM 4334 C CA . THR A 1 546 ? -10.336 -26.016 -22.375 1 98.69 546 THR A CA 1
ATOM 4335 C C . THR A 1 546 ? -11.5 -26.531 -21.531 1 98.69 546 THR A C 1
ATOM 4337 O O . THR A 1 546 ? -12.289 -25.734 -21.016 1 98.69 546 THR A O 1
ATOM 4340 N N . ILE A 1 547 ? -11.633 -27.844 -21.406 1 98.69 547 ILE A N 1
ATOM 4341 C CA . ILE A 1 547 ? -12.695 -28.438 -20.609 1 98.69 547 ILE A CA 1
ATOM 4342 C C . ILE A 1 547 ? -12.086 -29.156 -19.406 1 98.69 547 ILE A C 1
ATOM 4344 O O . ILE A 1 547 ? -11.188 -29.984 -19.562 1 98.69 547 ILE A O 1
ATOM 4348 N N . ILE A 1 548 ? -12.617 -28.812 -18.234 1 98.81 548 ILE A N 1
ATOM 4349 C CA . ILE A 1 548 ? -12.125 -29.438 -17 1 98.81 548 ILE A CA 1
ATOM 4350 C C . ILE A 1 548 ? -13.289 -30.094 -16.25 1 98.81 548 ILE A C 1
ATOM 4352 O O . ILE A 1 548 ? -14.445 -29.719 -16.453 1 98.81 548 ILE A O 1
ATOM 4356 N N . ARG A 1 549 ? -12.945 -31.094 -15.406 1 98.38 549 ARG A N 1
ATOM 4357 C CA . ARG A 1 549 ? -13.922 -31.781 -14.562 1 98.38 549 ARG A CA 1
ATOM 4358 C C . ARG A 1 549 ? -13.406 -31.938 -13.141 1 98.38 549 ARG A C 1
ATOM 4360 O O . ARG A 1 549 ? -12.219 -32.188 -12.922 1 98.38 549 ARG A O 1
ATOM 4367 N N . PHE A 1 550 ? -14.258 -31.703 -12.195 1 98.56 550 PHE A N 1
ATOM 4368 C CA . PHE A 1 550 ? -13.906 -31.938 -10.805 1 98.56 550 PHE A CA 1
ATOM 4369 C C . PHE A 1 550 ? -15.125 -32.406 -10.016 1 98.56 550 PHE A C 1
ATOM 4371 O O . PHE A 1 550 ? -16.266 -32.312 -10.484 1 98.56 550 PHE A O 1
ATOM 4378 N N . ILE A 1 551 ? -14.898 -33.031 -8.906 1 98.56 551 ILE A N 1
ATOM 4379 C CA . ILE A 1 551 ? -15.938 -33.406 -7.973 1 98.56 551 ILE A CA 1
ATOM 4380 C C . ILE A 1 551 ? -16.109 -32.344 -6.902 1 98.56 551 ILE A C 1
ATOM 4382 O O . ILE A 1 551 ? -15.156 -31.984 -6.219 1 98.56 551 ILE A O 1
ATOM 4386 N N . ALA A 1 552 ? -17.297 -31.828 -6.785 1 98.5 552 ALA A N 1
ATOM 4387 C CA . ALA A 1 552 ? -17.594 -30.844 -5.754 1 98.5 552 ALA A CA 1
ATOM 4388 C C . ALA A 1 552 ? -17.734 -31.5 -4.383 1 98.5 552 ALA A C 1
ATOM 4390 O O . ALA A 1 552 ? -18.828 -31.562 -3.83 1 98.5 552 ALA A O 1
ATOM 4391 N N . ASN A 1 553 ? -16.609 -31.812 -3.785 1 98.06 553 ASN A N 1
ATOM 4392 C CA . ASN A 1 553 ? -16.672 -32.594 -2.564 1 98.06 553 ASN A CA 1
ATOM 4393 C C . ASN A 1 553 ? -15.945 -31.906 -1.409 1 98.06 553 ASN A C 1
ATOM 4395 O O . ASN A 1 553 ? -15.594 -32.562 -0.417 1 98.06 553 ASN A O 1
ATOM 4399 N N . ASN A 1 554 ? -15.602 -30.719 -1.566 1 98.5 554 ASN A N 1
ATOM 4400 C CA . ASN A 1 554 ? -15.008 -29.875 -0.526 1 98.5 554 ASN A CA 1
ATOM 4401 C C . ASN A 1 554 ? -15.93 -28.719 -0.139 1 98.5 554 ASN A C 1
ATOM 4403 O O . ASN A 1 554 ? -15.844 -27.641 -0.715 1 98.5 554 ASN A O 1
ATOM 4407 N N . PRO A 1 555 ? -16.719 -28.922 0.844 1 98.56 555 PRO A N 1
ATOM 4408 C CA . PRO A 1 555 ? -17.719 -27.891 1.176 1 98.56 555 PRO A CA 1
ATOM 4409 C C . PRO A 1 555 ? -17.094 -26.547 1.526 1 98.56 555 PRO A C 1
ATOM 4411 O O . PRO A 1 555 ? -16.078 -26.5 2.221 1 98.56 555 PRO A O 1
ATOM 4414 N N . GLY A 1 556 ? -17.656 -25.453 1.05 1 98.38 556 GLY A N 1
ATOM 4415 C CA . GLY A 1 556 ? -17.156 -24.109 1.28 1 98.38 556 GLY A CA 1
ATOM 4416 C C . GLY A 1 556 ? -17.312 -23.188 0.084 1 98.38 556 GLY A C 1
ATOM 4417 O O . GLY A 1 556 ? -18.047 -23.516 -0.86 1 98.38 556 GLY A O 1
ATOM 4418 N N . TYR A 1 557 ? -16.859 -21.969 0.168 1 98.31 557 TYR A N 1
ATOM 4419 C CA . TYR A 1 557 ? -16.719 -21.031 -0.943 1 98.31 557 TYR A CA 1
ATOM 4420 C C . TYR A 1 557 ? -15.32 -21.094 -1.536 1 98.31 557 TYR A C 1
ATOM 4422 O O . TYR A 1 557 ? -14.328 -20.922 -0.821 1 98.31 557 TYR A O 1
ATOM 4430 N N . TRP A 1 558 ? -15.258 -21.359 -2.807 1 98.75 558 TRP A N 1
ATOM 4431 C CA . TRP A 1 558 ? -13.969 -21.5 -3.467 1 98.75 558 TRP A CA 1
ATOM 4432 C C . TRP A 1 558 ? -13.883 -20.625 -4.711 1 98.75 558 TRP A C 1
ATOM 4434 O O . TRP A 1 558 ? -14.789 -20.641 -5.551 1 98.75 558 TRP A O 1
ATOM 4444 N N . MET A 1 559 ? -12.859 -19.922 -4.773 1 98.62 559 MET A N 1
ATOM 4445 C CA . MET A 1 559 ? -12.68 -18.969 -5.871 1 98.62 559 MET A CA 1
ATOM 4446 C C . MET A 1 559 ? -12.141 -19.672 -7.113 1 98.62 559 MET A C 1
ATOM 4448 O O . MET A 1 559 ? -11.25 -20.516 -7.02 1 98.62 559 MET A O 1
ATOM 4452 N N . PHE A 1 560 ? -12.719 -19.469 -8.242 1 98.62 560 PHE A N 1
ATOM 4453 C CA . PHE A 1 560 ? -12.219 -19.781 -9.578 1 98.62 560 PHE A CA 1
ATOM 4454 C C . PHE A 1 560 ? -11.852 -18.516 -10.328 1 98.62 560 PHE A C 1
ATOM 4456 O O . PHE A 1 560 ? -12.703 -17.656 -10.555 1 98.62 560 PHE A O 1
ATOM 4463 N N . HIS A 1 561 ? -10.562 -18.391 -10.734 1 98.38 561 HIS A N 1
ATOM 4464 C CA . HIS A 1 561 ? -10.18 -17.078 -11.234 1 98.38 561 HIS A CA 1
ATOM 4465 C C . HIS A 1 561 ? -8.992 -17.172 -12.18 1 98.38 561 HIS A C 1
ATOM 4467 O O . HIS A 1 561 ? -8.289 -18.188 -12.203 1 98.38 561 HIS A O 1
ATOM 4473 N N . CYS A 1 562 ? -8.812 -16.109 -13.039 1 98.06 562 CYS A N 1
ATOM 4474 C CA . CYS A 1 562 ? -7.586 -15.93 -13.805 1 98.06 562 CYS A CA 1
ATOM 4475 C C . CYS A 1 562 ? -6.402 -15.664 -12.875 1 98.06 562 CYS A C 1
ATOM 4477 O O . CYS A 1 562 ? -6.512 -14.867 -11.938 1 98.06 562 CYS A O 1
ATOM 4479 N N . HIS A 1 563 ? -5.34 -16.281 -13.102 1 97.81 563 HIS A N 1
ATOM 4480 C CA . HIS A 1 563 ? -4.203 -16.172 -12.203 1 97.81 563 HIS A CA 1
ATOM 4481 C C . HIS A 1 563 ? -3.303 -15 -12.602 1 97.81 563 HIS A C 1
ATOM 4483 O O . HIS A 1 563 ? -2.264 -14.773 -11.977 1 97.81 563 HIS A O 1
ATOM 4489 N N . ILE A 1 564 ? -3.703 -14.258 -13.656 1 97.44 564 ILE A N 1
ATOM 4490 C CA . ILE A 1 564 ? -3.088 -12.961 -13.938 1 97.44 564 ILE A CA 1
ATOM 4491 C C . ILE A 1 564 ? -3.586 -11.922 -12.938 1 97.44 564 ILE A C 1
ATOM 4493 O O . ILE A 1 564 ? -4.789 -11.656 -12.852 1 97.44 564 ILE A O 1
ATOM 4497 N N . GLU A 1 565 ? -2.674 -11.375 -12.258 1 96.94 565 GLU A N 1
ATOM 4498 C CA . GLU A 1 565 ? -2.961 -10.57 -11.07 1 96.94 565 GLU A CA 1
ATOM 4499 C C . GLU A 1 565 ? -3.836 -9.367 -11.422 1 96.94 565 GLU A C 1
ATOM 4501 O O . GLU A 1 565 ? -4.793 -9.062 -10.703 1 96.94 565 GLU A O 1
ATOM 4506 N N . PHE A 1 566 ? -3.588 -8.664 -12.5 1 96.5 566 PHE A N 1
ATOM 4507 C CA . PHE A 1 566 ? -4.363 -7.492 -12.891 1 96.5 566 PHE A CA 1
ATOM 4508 C C . PHE A 1 566 ? -5.789 -7.883 -13.266 1 96.5 566 PHE A C 1
ATOM 4510 O O . PHE A 1 566 ? -6.734 -7.141 -12.992 1 96.5 566 PHE A O 1
ATOM 4517 N N . HIS A 1 567 ? -5.984 -9.094 -13.875 1 97.25 567 HIS A N 1
ATOM 4518 C CA . HIS A 1 567 ? -7.301 -9.539 -14.32 1 97.25 567 HIS A CA 1
ATOM 4519 C C . HIS A 1 567 ? -8.188 -9.914 -13.133 1 97.25 567 HIS A C 1
ATOM 4521 O O . HIS A 1 567 ? -9.383 -9.609 -13.125 1 97.25 567 HIS A O 1
ATOM 4527 N N . VAL A 1 568 ? -7.559 -10.547 -12.211 1 96.25 568 VAL A N 1
ATOM 4528 C CA . VAL A 1 568 ? -8.344 -10.938 -11.039 1 96.25 568 VAL A CA 1
ATOM 4529 C C . VAL A 1 568 ? -8.758 -9.695 -10.258 1 96.25 568 VAL A C 1
ATOM 4531 O O . VAL A 1 568 ? -9.844 -9.656 -9.672 1 96.25 568 VAL A O 1
ATOM 4534 N N . GLU A 1 569 ? -7.922 -8.664 -10.203 1 95.19 569 GLU A N 1
ATOM 4535 C CA . GLU A 1 569 ? -8.25 -7.426 -9.5 1 95.19 569 GLU A CA 1
ATOM 4536 C C . GLU A 1 569 ? -9.359 -6.66 -10.219 1 95.19 569 GLU A C 1
ATOM 4538 O O . GLU A 1 569 ? -10 -5.789 -9.625 1 95.19 569 GLU A O 1
ATOM 4543 N N . LEU A 1 570 ? -9.641 -7.047 -11.516 1 96.81 570 LEU A N 1
ATOM 4544 C CA . LEU A 1 570 ? -10.766 -6.465 -12.25 1 96.81 570 LEU A CA 1
ATOM 4545 C C . LEU A 1 570 ? -12.008 -7.332 -12.109 1 96.81 570 LEU A C 1
ATOM 4547 O O . LEU A 1 570 ? -13.062 -7.012 -12.672 1 96.81 570 LEU A O 1
ATOM 4551 N N . GLY A 1 571 ? -11.875 -8.453 -11.445 1 96.81 571 GLY A N 1
ATOM 4552 C CA . GLY A 1 571 ? -13.047 -9.266 -11.156 1 96.81 571 GLY A CA 1
ATOM 4553 C C . GLY A 1 571 ? -13.195 -10.453 -12.094 1 96.81 571 GLY A C 1
ATOM 4554 O O . GLY A 1 571 ? -14.273 -11.047 -12.18 1 96.81 571 GLY A O 1
ATOM 4555 N N . MET A 1 572 ? -12.141 -10.797 -12.82 1 97.81 572 MET A N 1
ATOM 4556 C CA . MET A 1 572 ? -12.234 -11.984 -13.664 1 97.81 572 MET A CA 1
ATOM 4557 C C . MET A 1 572 ? -12.195 -13.258 -12.82 1 97.81 572 MET A C 1
ATOM 4559 O O . MET A 1 572 ? -11.211 -13.992 -12.852 1 97.81 572 MET A O 1
ATOM 4563 N N . ALA A 1 573 ? -13.227 -13.5 -12.141 1 97.94 573 ALA A N 1
ATOM 4564 C CA . ALA A 1 573 ? -13.359 -14.578 -11.172 1 97.94 573 ALA A CA 1
ATOM 4565 C C . ALA A 1 573 ? -14.828 -14.883 -10.891 1 97.94 573 ALA A C 1
ATOM 4567 O O . ALA A 1 573 ? -15.711 -14.125 -11.281 1 97.94 573 ALA A O 1
ATOM 4568 N N . LEU A 1 574 ? -15.102 -15.961 -10.336 1 97.44 574 LEU A N 1
ATOM 4569 C CA . LEU A 1 574 ? -16.375 -16.328 -9.727 1 97.44 574 LEU A CA 1
ATOM 4570 C C . LEU A 1 574 ? -16.156 -17.25 -8.523 1 97.44 574 LEU A C 1
ATOM 4572 O O . LEU A 1 574 ? -15.031 -17.656 -8.25 1 97.44 574 LEU A O 1
ATOM 4576 N N . LEU A 1 575 ? -17.234 -17.469 -7.73 1 97.75 575 LEU A N 1
ATOM 4577 C CA . LEU A 1 575 ? -17.156 -18.328 -6.555 1 97.75 575 LEU A CA 1
ATOM 4578 C C . LEU A 1 575 ? -18.016 -19.578 -6.738 1 97.75 575 LEU A C 1
ATOM 4580 O O . LEU A 1 575 ? -19.156 -19.5 -7.172 1 97.75 575 LEU A O 1
ATOM 4584 N N . PHE A 1 576 ? -17.422 -20.703 -6.477 1 98 576 PHE A N 1
ATOM 4585 C CA . PHE A 1 576 ? -18.203 -21.938 -6.32 1 98 576 PHE A CA 1
ATOM 4586 C C . PHE A 1 576 ? -18.609 -22.141 -4.863 1 98 576 PHE A C 1
ATOM 4588 O O . PHE A 1 576 ? -17.75 -22.219 -3.984 1 98 576 PHE A O 1
ATOM 4595 N N . LYS A 1 577 ? -19.828 -22.094 -4.602 1 97.31 577 LYS A N 1
ATOM 4596 C CA . LYS A 1 577 ? -20.328 -22.547 -3.307 1 97.31 577 LYS A CA 1
ATOM 4597 C C . LYS A 1 577 ? -20.641 -24.047 -3.332 1 97.31 577 LYS A C 1
ATOM 4599 O O . LYS A 1 577 ? -21.609 -24.469 -3.957 1 97.31 577 LYS A O 1
ATOM 4604 N N . VAL A 1 578 ? -19.859 -24.812 -2.658 1 98.44 578 VAL A N 1
ATOM 4605 C CA . VAL A 1 578 ? -20.016 -26.266 -2.654 1 98.44 578 VAL A CA 1
ATOM 4606 C C . VAL A 1 578 ? -20.781 -26.688 -1.411 1 98.44 578 VAL A C 1
ATOM 4608 O O . VAL A 1 578 ? -20.281 -26.578 -0.29 1 98.44 578 VAL A O 1
ATOM 4611 N N . GLY A 1 579 ? -21.969 -27.203 -1.638 1 97.88 579 GLY A N 1
ATOM 4612 C CA . GLY A 1 579 ? -22.828 -27.578 -0.522 1 97.88 579 GLY A CA 1
ATOM 4613 C C . GLY A 1 579 ? -23.547 -26.391 0.089 1 97.88 579 GLY A C 1
ATOM 4614 O O . GLY A 1 579 ? -23.719 -25.359 -0.563 1 97.88 579 GLY A O 1
ATOM 4615 N N . SER A 1 580 ? -24.094 -26.641 1.287 1 95.75 580 SER A N 1
ATOM 4616 C CA . SER A 1 580 ? -24.781 -25.609 2.059 1 95.75 580 SER A CA 1
ATOM 4617 C C . SER A 1 580 ? -24 -25.234 3.309 1 95.75 580 SER A C 1
ATOM 4619 O O . SER A 1 580 ? -23.031 -25.922 3.658 1 95.75 580 SER A O 1
ATOM 4621 N N . HIS A 1 581 ? -24.391 -24.156 3.867 1 94.88 581 HIS A N 1
ATOM 4622 C CA . HIS A 1 581 ? -23.672 -23.672 5.039 1 94.88 581 HIS A CA 1
ATOM 4623 C C . HIS A 1 581 ? -23.625 -24.734 6.129 1 94.88 581 HIS A C 1
ATOM 4625 O O . HIS A 1 581 ? -22.641 -24.812 6.887 1 94.88 581 HIS A O 1
ATOM 4631 N N . SER A 1 582 ? -24.625 -25.578 6.184 1 96.12 582 SER A N 1
ATOM 4632 C CA . SER A 1 582 ? -24.656 -26.641 7.188 1 96.12 582 SER A CA 1
ATOM 4633 C C . SER A 1 582 ? -23.594 -27.703 6.914 1 96.12 582 SER A C 1
ATOM 4635 O O . SER A 1 582 ? -23.25 -28.484 7.801 1 96.12 582 SER A O 1
ATOM 4637 N N . ASP A 1 583 ? -23.078 -27.75 5.672 1 97.44 583 ASP A N 1
ATOM 4638 C CA . ASP A 1 583 ? -22.062 -28.719 5.289 1 97.44 583 ASP A CA 1
ATOM 4639 C C . ASP A 1 583 ? -20.672 -28.219 5.648 1 97.44 583 ASP A C 1
ATOM 4641 O O . ASP A 1 583 ? -19.703 -29 5.645 1 97.44 583 ASP A O 1
ATOM 4645 N N . PHE A 1 584 ? -20.562 -26.953 5.922 1 97.81 584 PHE A N 1
ATOM 4646 C CA . PHE A 1 584 ? -19.25 -26.375 6.141 1 97.81 584 PHE A CA 1
ATOM 4647 C C . PHE A 1 584 ? -18.719 -26.734 7.523 1 97.81 584 PHE A C 1
ATOM 4649 O O . PHE A 1 584 ? -19.484 -26.859 8.477 1 97.81 584 PHE A O 1
ATOM 4656 N N . PRO A 1 585 ? -17.344 -26.906 7.656 1 97.19 585 PRO A N 1
ATOM 4657 C CA . PRO A 1 585 ? -16.812 -26.969 9.016 1 97.19 585 PRO A CA 1
ATOM 4658 C C . PRO A 1 585 ? -17.172 -25.734 9.852 1 97.19 585 PRO A C 1
ATOM 4660 O O . PRO A 1 585 ? -17.328 -24.641 9.305 1 97.19 585 PRO A O 1
ATOM 4663 N N . PRO A 1 586 ? -17.328 -25.922 11.172 1 96.88 586 PRO A N 1
ATOM 4664 C CA . PRO A 1 586 ? -17.688 -24.781 12 1 96.88 586 PRO A CA 1
ATOM 4665 C C . PRO A 1 586 ? -16.625 -23.672 11.961 1 96.88 586 PRO A C 1
ATOM 4667 O O . PRO A 1 586 ? -15.43 -23.969 11.812 1 96.88 586 PRO A O 1
ATOM 4670 N N . VAL A 1 587 ? -17.078 -22.422 12.109 1 97.62 587 VAL A N 1
ATOM 4671 C CA . VAL A 1 587 ? -16.156 -21.312 12.18 1 97.62 587 VAL A CA 1
ATOM 4672 C C . VAL A 1 587 ? -15.25 -21.453 13.398 1 97.62 587 VAL A C 1
ATOM 4674 O O . VAL A 1 587 ? -15.734 -21.688 14.508 1 97.62 587 VAL A O 1
ATOM 4677 N N . PRO A 1 588 ? -13.961 -21.297 13.25 1 97.19 588 PRO A N 1
ATOM 4678 C CA . PRO A 1 588 ? -13.07 -21.406 14.406 1 97.19 588 PRO A CA 1
ATOM 4679 C C . PRO A 1 588 ? -13.367 -20.359 15.484 1 97.19 588 PRO A C 1
ATOM 4681 O O . PRO A 1 588 ? -13.773 -19.25 15.164 1 97.19 588 PRO A O 1
ATOM 4684 N N . ALA A 1 589 ? -13.102 -20.766 16.734 1 95.75 589 ALA A N 1
ATOM 4685 C CA . ALA A 1 589 ? -13.328 -19.875 17.859 1 95.75 589 ALA A CA 1
ATOM 4686 C C . ALA A 1 589 ? -12.477 -18.609 17.734 1 95.75 589 ALA A C 1
ATOM 4688 O O . ALA A 1 589 ? -11.273 -18.688 17.484 1 95.75 589 ALA A O 1
ATOM 4689 N N . GLY A 1 590 ? -13.094 -17.5 17.859 1 96.12 590 GLY A N 1
ATOM 4690 C CA . GLY A 1 590 ? -12.383 -16.234 17.859 1 96.12 590 GLY A CA 1
ATOM 4691 C C . GLY A 1 590 ? -11.906 -15.812 16.484 1 96.12 590 GLY A C 1
ATOM 4692 O O . GLY A 1 590 ? -11.07 -14.914 16.359 1 96.12 590 GLY A O 1
ATOM 4693 N N . PHE A 1 591 ? -12.406 -16.469 15.453 1 98.31 591 PHE A N 1
ATOM 4694 C CA . PHE A 1 591 ? -11.977 -16.141 14.102 1 98.31 591 PHE A CA 1
ATOM 4695 C C . PHE A 1 591 ? -12.281 -14.68 13.789 1 98.31 591 PHE A C 1
ATOM 4697 O O . PHE A 1 591 ? -13.383 -14.195 14.062 1 98.31 591 PHE A O 1
ATOM 4704 N N . PRO A 1 592 ? -11.344 -13.938 13.266 1 98.06 592 PRO A N 1
ATOM 4705 C CA . PRO A 1 592 ? -11.531 -12.508 13.055 1 98.06 592 PRO A CA 1
ATOM 4706 C C . PRO A 1 592 ? -12.734 -12.195 12.172 1 98.06 592 PRO A C 1
ATOM 4708 O O . PRO A 1 592 ? -12.977 -12.891 11.18 1 98.06 592 PRO A O 1
ATOM 4711 N N . LYS A 1 593 ? -13.445 -11.188 12.5 1 97.56 593 LYS A N 1
ATOM 4712 C CA . LYS A 1 593 ? -14.562 -10.68 11.711 1 97.56 593 LYS A CA 1
ATOM 4713 C C . LYS A 1 593 ? -14.25 -9.297 11.133 1 97.56 593 LYS A C 1
ATOM 4715 O O . LYS A 1 593 ? -13.383 -8.594 11.648 1 97.56 593 LYS A O 1
ATOM 4720 N N . CYS A 1 594 ? -14.867 -8.961 10.062 1 97.38 594 CYS A N 1
ATOM 4721 C CA . CYS A 1 594 ? -14.75 -7.629 9.469 1 97.38 594 CYS A CA 1
ATOM 4722 C C . CYS A 1 594 ? -16.031 -7.242 8.742 1 97.38 594 CYS A C 1
ATOM 4724 O O . CYS A 1 594 ? -16.922 -8.07 8.57 1 97.38 594 CYS A O 1
ATOM 4726 N N . GLY A 1 595 ? -16.141 -5.969 8.406 1 97.69 595 GLY A N 1
ATOM 4727 C CA . GLY A 1 595 ? -17.312 -5.441 7.723 1 97.69 595 GLY A CA 1
ATOM 4728 C C . GLY A 1 595 ? -17.469 -3.941 7.887 1 97.69 595 GLY A C 1
ATOM 4729 O O . GLY A 1 595 ? -16.562 -3.262 8.359 1 97.69 595 GLY A O 1
ATOM 4730 N N . ASN A 1 596 ? -18.625 -3.453 7.406 1 98.25 596 ASN A N 1
ATOM 4731 C CA . ASN A 1 596 ? -18.922 -2.027 7.496 1 98.25 596 ASN A CA 1
ATOM 4732 C C . ASN A 1 596 ? -19.25 -1.615 8.93 1 98.25 596 ASN A C 1
ATOM 4734 O O . ASN A 1 596 ? -19.766 -2.422 9.703 1 98.25 596 ASN A O 1
ATOM 4738 N N . TYR A 1 597 ? -18.891 -0.538 9.375 1 98.56 597 TYR A N 1
ATOM 4739 C CA . TYR A 1 597 ? -19.359 0.136 10.578 1 98.56 597 TYR A CA 1
ATOM 4740 C C . TYR A 1 597 ? -20.203 1.358 10.227 1 98.56 597 TYR A C 1
ATOM 4742 O O . TYR A 1 597 ? -19.672 2.455 10.047 1 98.56 597 TYR A O 1
ATOM 4750 N N . LEU A 1 598 ? -21.5 1.169 10.125 1 98.19 598 LEU A N 1
ATOM 4751 C CA . LEU A 1 598 ? -22.469 2.178 9.727 1 98.19 598 LEU A CA 1
ATOM 4752 C C . LEU A 1 598 ? -23.625 2.248 10.727 1 98.19 598 LEU A C 1
ATOM 4754 O O . LEU A 1 598 ? -24.766 1.978 10.375 1 98.19 598 LEU A O 1
ATOM 4758 N N . PRO A 1 599 ? -23.297 2.666 11.945 1 96.69 599 PRO A N 1
ATOM 4759 C CA . PRO A 1 599 ? -24.406 2.787 12.906 1 96.69 599 PRO A CA 1
ATOM 4760 C C . PRO A 1 599 ? -25.516 3.717 12.414 1 96.69 599 PRO A C 1
ATOM 4762 O O . PRO A 1 599 ? -25.234 4.688 11.703 1 96.69 599 PRO A O 1
ATOM 4765 N N . PRO A 1 600 ? -26.766 3.379 12.773 1 94.38 600 PRO A N 1
ATOM 4766 C CA . PRO A 1 600 ? -27.859 4.246 12.344 1 94.38 600 PRO A CA 1
ATOM 4767 C C . PRO A 1 600 ? -27.719 5.68 12.844 1 94.38 600 PRO A C 1
ATOM 4769 O O . PRO A 1 600 ? -27.188 5.902 13.945 1 94.38 600 PRO A O 1
ATOM 4772 N N . LEU A 1 601 ? -28.125 6.598 12.039 1 93.44 601 LEU A N 1
ATOM 4773 C CA . LEU A 1 601 ? -28.125 8.008 12.43 1 93.44 601 LEU A CA 1
ATOM 4774 C C . LEU A 1 601 ? -29.391 8.344 13.227 1 93.44 601 LEU A C 1
ATOM 4776 O O . LEU A 1 601 ? -30.484 7.949 12.852 1 93.44 601 LEU A O 1
ATOM 4780 N N . PRO A 1 602 ? -29.172 8.992 14.344 1 85.94 602 PRO A N 1
ATOM 4781 C CA . PRO A 1 602 ? -30.359 9.383 15.102 1 85.94 602 PRO A CA 1
ATOM 4782 C C . PRO A 1 602 ? -31.266 10.336 14.32 1 85.94 602 PRO A C 1
ATOM 4784 O O . PRO A 1 602 ? -30.797 11.039 13.422 1 85.94 602 PRO A O 1
ATOM 4787 N N . ASP A 1 603 ? -32.562 10.312 14.602 1 78.25 603 ASP A N 1
ATOM 4788 C CA . ASP A 1 603 ? -33.531 11.211 13.953 1 78.25 603 ASP A CA 1
ATOM 4789 C C . ASP A 1 603 ? -33.188 12.672 14.258 1 78.25 603 ASP A C 1
ATOM 4791 O O . ASP A 1 603 ? -32.75 12.992 15.359 1 78.25 603 ASP A O 1
ATOM 4795 N N . ILE A 1 604 ? -33 13.578 13.289 1 67.19 604 ILE A N 1
ATOM 4796 C CA . ILE A 1 604 ? -32.656 14.984 13.383 1 67.19 604 ILE A CA 1
ATOM 4797 C C . ILE A 1 604 ? -33.5 15.664 14.453 1 67.19 604 ILE A C 1
ATOM 4799 O O . ILE A 1 604 ? -33.031 16.562 15.156 1 67.19 604 ILE A O 1
ATOM 4803 N N . SER A 1 605 ? -34.688 15.32 14.648 1 54.22 605 SER A N 1
ATOM 4804 C CA . SER A 1 605 ? -35.531 15.992 15.641 1 54.22 605 SER A CA 1
ATOM 4805 C C . SER A 1 605 ? -34.969 15.812 17.047 1 54.22 605 SER A C 1
ATOM 4807 O O . SER A 1 605 ? -35.062 16.719 17.875 1 54.22 605 SER A O 1
ATOM 4809 N N . SER A 1 606 ? -34.469 14.781 17.422 1 44.56 606 SER A N 1
ATOM 4810 C CA . SER A 1 606 ? -34.031 14.445 18.766 1 44.56 606 SER A CA 1
ATOM 4811 C C . SER A 1 606 ? -32.656 15 19.078 1 44.56 606 SER A C 1
ATOM 4813 O O . SER A 1 606 ? -32.219 14.961 20.234 1 44.56 606 SER A O 1
ATOM 4815 N N . SER A 1 607 ? -31.75 15.188 18.297 1 44.44 607 SER A N 1
ATOM 4816 C CA . SER A 1 607 ? -30.406 15.68 18.531 1 44.44 607 SER A CA 1
ATOM 4817 C C . SER A 1 607 ? -30.422 17.109 19.078 1 44.44 607 SER A C 1
ATOM 4819 O O . SER A 1 607 ? -29.406 17.609 19.562 1 44.44 607 SER A O 1
ATOM 4821 N N . THR A 1 608 ? -31.484 17.828 18.922 1 42.53 608 THR A N 1
ATOM 4822 C CA . THR A 1 608 ? -31.672 19.125 19.594 1 42.53 608 THR A CA 1
ATOM 4823 C C . THR A 1 608 ? -31.828 18.922 21.094 1 42.53 608 THR A C 1
ATOM 4825 O O . THR A 1 608 ? -31.75 19.875 21.875 1 42.53 608 THR A O 1
ATOM 4828 N N . LYS A 1 609 ? -32.281 17.812 21.516 1 40.44 609 LYS A N 1
ATOM 4829 C CA . LYS A 1 609 ? -32.5 17.641 22.953 1 40.44 609 LYS A CA 1
ATOM 4830 C C . LYS A 1 609 ? -31.172 17.422 23.688 1 40.44 609 LYS A C 1
ATOM 4832 O O . LYS A 1 609 ? -31.094 17.656 24.891 1 40.44 609 LYS A O 1
ATOM 4837 N N . LEU A 1 610 ? -30.281 16.859 23.062 1 39.47 610 LEU A N 1
ATOM 4838 C CA . LEU A 1 610 ? -29.031 16.594 23.781 1 39.47 610 LEU A CA 1
ATOM 4839 C C . LEU A 1 610 ? -28.234 17.875 24 1 39.47 610 LEU A C 1
ATOM 4841 O O . LEU A 1 610 ? -27.484 17.984 24.969 1 39.47 610 LEU A O 1
ATOM 4845 N N . GLN A 1 611 ? -28.297 18.828 23.156 1 37.88 611 GLN A N 1
ATOM 4846 C CA . GLN A 1 611 ? -27.609 20.078 23.438 1 37.88 611 GLN A CA 1
ATOM 4847 C C . GLN A 1 611 ? -28.312 20.844 24.562 1 37.88 611 GLN A C 1
ATOM 4849 O O . GLN A 1 611 ? -27.75 21.781 25.141 1 37.88 611 GLN A O 1
ATOM 4854 N N . LYS A 1 612 ? -29.562 20.719 24.734 1 41.94 612 LYS A N 1
ATOM 4855 C CA . LYS A 1 612 ? -30.25 21.453 25.781 1 41.94 612 LYS A CA 1
ATOM 4856 C C . LYS A 1 612 ? -29.859 20.938 27.172 1 41.94 612 LYS A C 1
ATOM 4858 O O . LYS A 1 612 ? -30.031 21.641 28.172 1 41.94 612 LYS A O 1
ATOM 4863 N N . GLU A 1 613 ? -29.578 19.703 27.297 1 34.62 613 GLU A N 1
ATOM 4864 C CA . GLU A 1 613 ? -29.312 19.203 28.641 1 34.62 613 GLU A CA 1
ATOM 4865 C C . GLU A 1 613 ? -27.891 19.562 29.078 1 34.62 613 GLU A C 1
ATOM 4867 O O . GLU A 1 613 ? -27.578 19.531 30.281 1 34.62 613 GLU A O 1
ATOM 4872 N N . ASN A 1 614 ? -26.953 19.766 28.141 1 33.09 614 ASN A N 1
ATOM 4873 C CA . ASN A 1 614 ? -25.641 20.156 28.609 1 33.09 614 ASN A CA 1
ATOM 4874 C C . ASN A 1 614 ? -25.531 21.656 28.828 1 33.09 614 ASN A C 1
ATOM 4876 O O . ASN A 1 614 ? -24.469 22.172 29.188 1 33.09 614 ASN A O 1
ATOM 4880 N N . GLU A 1 615 ? -26.406 22.438 28.453 1 29.92 615 GLU A N 1
ATOM 4881 C CA . GLU A 1 615 ? -26.422 23.828 28.875 1 29.92 615 GLU A CA 1
ATOM 4882 C C . GLU A 1 615 ? -27.078 23.984 30.234 1 29.92 615 GLU A C 1
ATOM 4884 O O . GLU A 1 615 ? -27.156 25.109 30.766 1 29.92 615 GLU A O 1
ATOM 4889 N N . VAL A 1 616 ? -27.719 22.953 30.828 1 24.31 616 VAL A N 1
ATOM 4890 C CA . VAL A 1 616 ? -28.062 23.156 32.219 1 24.31 616 VAL A CA 1
ATOM 4891 C C . VAL A 1 616 ? -26.922 22.688 33.125 1 24.31 616 VAL A C 1
ATOM 4893 O O . VAL A 1 616 ? -26.375 21.594 32.938 1 24.31 616 VAL A O 1
ATOM 4896 N N . HIS B 1 1 ? -22.359 21.891 -1.136 1 87.81 1 HIS B N 1
ATOM 4897 C CA . HIS B 1 1 ? -22.906 21.172 0.006 1 87.81 1 HIS B CA 1
ATOM 4898 C C . HIS B 1 1 ? -23.828 22.062 0.824 1 87.81 1 HIS B C 1
ATOM 4900 O O . HIS B 1 1 ? -23.562 23.25 1.011 1 87.81 1 HIS B O 1
ATOM 4906 N N . HIS B 1 2 ? -24.875 21.547 1.362 1 88.38 2 HIS B N 1
ATOM 4907 C CA . HIS B 1 2 ? -25.891 22.375 2.016 1 88.38 2 HIS B CA 1
ATOM 4908 C C . HIS B 1 2 ? -25.359 22.953 3.324 1 88.38 2 HIS B C 1
ATOM 4910 O O . HIS B 1 2 ? -25.859 23.969 3.816 1 88.38 2 HIS B O 1
ATOM 4916 N N . CYS B 1 3 ? -24.328 22.297 3.883 1 94.94 3 CYS B N 1
ATOM 4917 C CA . CYS B 1 3 ? -23.781 22.781 5.152 1 94.94 3 CYS B CA 1
ATOM 4918 C C . CYS B 1 3 ? -22.828 23.938 4.938 1 94.94 3 CYS B C 1
ATOM 4920 O O . CYS B 1 3 ? -22.484 24.656 5.883 1 94.94 3 CYS B O 1
ATOM 4922 N N . LYS B 1 4 ? -22.359 24.141 3.74 1 95.69 4 LYS B N 1
ATOM 4923 C CA . LYS B 1 4 ? -21.641 25.359 3.414 1 95.69 4 LYS B CA 1
ATOM 4924 C C . LYS B 1 4 ? -22.578 26.562 3.371 1 95.69 4 LYS B C 1
ATOM 4926 O O . LYS B 1 4 ? -23.188 26.828 2.34 1 95.69 4 LYS B O 1
ATOM 4931 N N . ARG B 1 5 ? -22.625 27.219 4.465 1 95.75 5 ARG B N 1
ATOM 4932 C CA . ARG B 1 5 ? -23.578 28.312 4.633 1 95.75 5 ARG B CA 1
ATOM 4933 C C . ARG B 1 5 ? -23.031 29.391 5.57 1 95.75 5 ARG B C 1
ATOM 4935 O O . ARG B 1 5 ? -22.062 29.141 6.301 1 95.75 5 ARG B O 1
ATOM 4942 N N . GLU B 1 6 ? -23.688 30.531 5.508 1 95.06 6 GLU B N 1
ATOM 4943 C CA . GLU B 1 6 ? -23.422 31.531 6.539 1 95.06 6 GLU B CA 1
ATOM 4944 C C . GLU B 1 6 ? -23.969 31.078 7.891 1 95.06 6 GLU B C 1
ATOM 4946 O O . GLU B 1 6 ? -25.141 30.672 7.984 1 95.06 6 GLU B O 1
ATOM 4951 N N . CYS B 1 7 ? -23.125 31.141 8.875 1 96.88 7 CYS B N 1
ATOM 4952 C CA . CYS B 1 7 ? -23.562 30.781 10.219 1 96.88 7 CYS B CA 1
ATOM 4953 C C . CYS B 1 7 ? -24.281 31.953 10.891 1 96.88 7 CYS B C 1
ATOM 4955 O O . CYS B 1 7 ? -23.766 33.062 10.898 1 96.88 7 CYS B O 1
ATOM 4957 N N . LYS B 1 8 ? -25.422 31.641 11.422 1 96 8 LYS B N 1
ATOM 4958 C CA . LYS B 1 8 ? -26.203 32.688 12.086 1 96 8 LYS B CA 1
ATOM 4959 C C . LYS B 1 8 ? -26.406 32.344 13.562 1 96 8 LYS B C 1
ATOM 4961 O O . LYS B 1 8 ? -26.625 31.172 13.914 1 96 8 LYS B O 1
ATOM 4966 N N . LYS B 1 9 ? -26.328 33.438 14.328 1 95.25 9 LYS B N 1
ATOM 4967 C CA . LYS B 1 9 ? -26.562 33.25 15.758 1 95.25 9 LYS B CA 1
ATOM 4968 C C . LYS B 1 9 ? -27.969 32.719 16.031 1 95.25 9 LYS B C 1
ATOM 4970 O O . LYS B 1 9 ? -28.953 33.219 15.477 1 95.25 9 LYS B O 1
ATOM 4975 N N . GLY B 1 10 ? -27.984 31.75 16.781 1 92.62 10 GLY B N 1
ATOM 4976 C CA . GLY B 1 10 ? -29.266 31.219 17.203 1 92.62 10 GLY B CA 1
ATOM 4977 C C . GLY B 1 10 ? -29.797 30.125 16.281 1 92.62 10 GLY B C 1
ATOM 4978 O O . GLY B 1 10 ? -30.75 29.438 16.609 1 92.62 10 GLY B O 1
ATOM 4979 N N . GLU B 1 11 ? -29.188 30.016 15.148 1 94 11 GLU B N 1
ATOM 4980 C CA . GLU B 1 11 ? -29.609 28.953 14.242 1 94 11 GLU B CA 1
ATOM 4981 C C . GLU B 1 11 ? -29.219 27.578 14.789 1 94 11 GLU B C 1
ATOM 4983 O O . GLU B 1 11 ? -28.125 27.391 15.312 1 94 11 GLU B O 1
ATOM 4988 N N . PRO B 1 12 ? -30.156 26.672 14.688 1 93.88 12 PRO B N 1
ATOM 4989 C CA . PRO B 1 12 ? -29.828 25.344 15.18 1 93.88 12 PRO B CA 1
ATOM 4990 C C . PRO B 1 12 ? -28.75 24.641 14.344 1 93.88 12 PRO B C 1
ATOM 4992 O O . PRO B 1 12 ? -28.703 24.812 13.125 1 93.88 12 PRO B O 1
ATOM 4995 N N . PRO B 1 13 ? -27.906 23.844 15.008 1 95.5 13 PRO B N 1
ATOM 4996 C CA . PRO B 1 13 ? -26.906 23.078 14.273 1 95.5 13 PRO B CA 1
ATOM 4997 C C . PRO B 1 13 ? -27.531 22.109 13.266 1 95.5 13 PRO B C 1
ATOM 4999 O O . PRO B 1 13 ? -28.656 21.641 13.469 1 95.5 13 PRO B O 1
ATOM 5002 N N . ARG B 1 14 ? -26.797 21.766 12.219 1 96.38 14 ARG B N 1
ATOM 5003 C CA . ARG B 1 14 ? -27.25 20.859 11.18 1 96.38 14 ARG B CA 1
ATOM 5004 C C . ARG B 1 14 ? -26.391 19.594 11.141 1 96.38 14 ARG B C 1
ATOM 5006 O O . ARG B 1 14 ? -25.266 19.594 11.641 1 96.38 14 ARG B O 1
ATOM 5013 N N . ARG B 1 15 ? -27 18.484 10.57 1 96.94 15 ARG B N 1
ATOM 5014 C CA . ARG B 1 15 ? -26.203 17.312 10.219 1 96.94 15 ARG B CA 1
ATOM 5015 C C . ARG B 1 15 ? -25.594 17.453 8.836 1 96.94 15 ARG B C 1
ATOM 5017 O O . ARG B 1 15 ? -26.297 17.656 7.848 1 96.94 15 ARG B O 1
ATOM 5024 N N . CYS B 1 16 ? -24.344 17.453 8.781 1 98.19 16 CYS B N 1
ATOM 5025 C CA . CYS B 1 16 ? -23.594 17.609 7.535 1 98.19 16 CYS B CA 1
ATOM 5026 C C . CYS B 1 16 ? -23.031 16.266 7.078 1 98.19 16 CYS B C 1
ATOM 5028 O O . CYS B 1 16 ? -22.016 15.797 7.605 1 98.19 16 CYS B O 1
ATOM 5030 N N . GLN B 1 17 ? -23.609 15.695 6.051 1 97.56 17 GLN B N 1
ATOM 5031 C CA . GLN B 1 17 ? -23.25 14.352 5.617 1 97.56 17 GLN B CA 1
ATOM 5032 C C . GLN B 1 17 ? -22.375 14.391 4.367 1 97.56 17 GLN B C 1
ATOM 5034 O O . GLN B 1 17 ? -22.672 15.109 3.412 1 97.56 17 GLN B O 1
ATOM 5039 N N . TYR B 1 18 ? -21.297 13.734 4.461 1 98.25 18 TYR B N 1
ATOM 5040 C CA . TYR B 1 18 ? -20.359 13.594 3.344 1 98.25 18 TYR B CA 1
ATOM 5041 C C . TYR B 1 18 ? -20.094 12.125 3.041 1 98.25 18 TYR B C 1
ATOM 5043 O O . TYR B 1 18 ? -20.25 11.266 3.908 1 98.25 18 TYR B O 1
ATOM 5051 N N . HIS B 1 19 ? -19.734 11.797 1.804 1 98.56 19 HIS B N 1
ATOM 5052 C CA . HIS B 1 19 ? -19.234 10.492 1.368 1 98.56 19 HIS B CA 1
ATOM 5053 C C . HIS B 1 19 ? -17.828 10.602 0.822 1 98.56 19 HIS B C 1
ATOM 5055 O O . HIS B 1 19 ? -17.578 11.336 -0.136 1 98.56 19 HIS B O 1
ATOM 5061 N N . PHE B 1 20 ? -16.938 9.945 1.491 1 98.81 20 PHE B N 1
ATOM 5062 C CA . PHE B 1 20 ? -15.531 9.898 1.103 1 98.81 20 PHE B CA 1
ATOM 5063 C C . PHE B 1 20 ? -15.188 8.539 0.496 1 98.81 20 PHE B C 1
ATOM 5065 O O . PHE B 1 20 ? -15.266 7.512 1.173 1 98.81 20 PHE B O 1
ATOM 5072 N N . ASN B 1 21 ? -14.891 8.5 -0.747 1 98.69 21 ASN B N 1
ATOM 5073 C CA . ASN B 1 21 ? -14.391 7.309 -1.424 1 98.69 21 ASN B CA 1
ATOM 5074 C C . ASN B 1 21 ? -12.875 7.371 -1.62 1 98.69 21 ASN B C 1
ATOM 5076 O O . ASN B 1 21 ? -12.383 8.141 -2.445 1 98.69 21 ASN B O 1
ATOM 5080 N N . VAL B 1 22 ? -12.148 6.621 -0.874 1 98.69 22 VAL B N 1
ATOM 5081 C CA . VAL B 1 22 ? -10.695 6.598 -1.033 1 98.69 22 VAL B CA 1
ATOM 5082 C C . VAL B 1 22 ? -10.305 5.52 -2.045 1 98.69 22 VAL B C 1
ATOM 5084 O O . VAL B 1 22 ? -10.758 4.375 -1.948 1 98.69 22 VAL B O 1
ATOM 5087 N N . GLU B 1 23 ? -9.469 5.824 -2.99 1 98.06 23 GLU B N 1
ATOM 5088 C CA . GLU B 1 23 ? -9.086 4.875 -4.031 1 98.06 23 GLU B CA 1
ATOM 5089 C C . GLU B 1 23 ? -7.684 5.164 -4.555 1 98.06 23 GLU B C 1
ATOM 5091 O O . GLU B 1 23 ? -7.156 6.262 -4.367 1 98.06 23 GLU B O 1
ATOM 5096 N N . ASP B 1 24 ? -7.055 4.176 -5.152 1 98.44 24 ASP B N 1
ATOM 5097 C CA . ASP B 1 24 ? -5.836 4.324 -5.941 1 98.44 24 ASP B CA 1
ATOM 5098 C C . ASP B 1 24 ? -6.129 4.98 -7.285 1 98.44 24 ASP B C 1
ATOM 5100 O O . ASP B 1 24 ? -7.062 4.586 -7.984 1 98.44 24 ASP B O 1
ATOM 5104 N N . TYR B 1 25 ? -5.375 6 -7.605 1 98.69 25 TYR B N 1
ATOM 5105 C CA . TYR B 1 25 ? -5.633 6.789 -8.805 1 98.69 25 TYR B CA 1
ATOM 5106 C C . TYR B 1 25 ? -4.328 7.215 -9.469 1 98.69 25 TYR B C 1
ATOM 5108 O O . TYR B 1 25 ? -3.279 6.617 -9.227 1 98.69 25 TYR B O 1
ATOM 5116 N N . GLU B 1 26 ? -4.41 8.141 -10.492 1 98.56 26 GLU B N 1
ATOM 5117 C CA . GLU B 1 26 ? -3.23 8.523 -11.266 1 98.56 26 GLU B CA 1
ATOM 5118 C C . GLU B 1 26 ? -3.26 10.016 -11.617 1 98.56 26 GLU B C 1
ATOM 5120 O O . GLU B 1 26 ? -4.301 10.539 -12.016 1 98.56 26 GLU B O 1
ATOM 5125 N N . ALA B 1 27 ? -2.145 10.672 -11.375 1 98.69 27 ALA B N 1
ATOM 5126 C CA . ALA B 1 27 ? -1.998 12.039 -11.867 1 98.69 27 ALA B CA 1
ATOM 5127 C C . ALA B 1 27 ? -1.908 12.062 -13.383 1 98.69 27 ALA B C 1
ATOM 5129 O O . ALA B 1 27 ? -1.276 11.195 -13.992 1 98.69 27 ALA B O 1
ATOM 5130 N N . MET B 1 28 ? -2.512 13.094 -13.969 1 98.38 28 MET B N 1
ATOM 5131 C CA . MET B 1 28 ? -2.559 13.242 -15.422 1 98.38 28 MET B CA 1
ATOM 5132 C C . MET B 1 28 ? -3.193 12.016 -16.078 1 98.38 28 MET B C 1
ATOM 5134 O O . MET B 1 28 ? -2.668 11.484 -17.047 1 98.38 28 MET B O 1
ATOM 5138 N N . SER B 1 29 ? -4.262 11.547 -15.5 1 98.5 29 SER B N 1
ATOM 5139 C CA . SER B 1 29 ? -4.996 10.391 -16 1 98.5 29 SER B CA 1
ATOM 5140 C C . SER B 1 29 ? -5.715 10.711 -17.312 1 98.5 29 SER B C 1
ATOM 5142 O O . SER B 1 29 ? -5.652 11.844 -17.797 1 98.5 29 SER B O 1
ATOM 5144 N N . LYS B 1 30 ? -6.398 9.75 -17.781 1 98.31 30 LYS B N 1
ATOM 5145 C CA . LYS B 1 30 ? -7.152 9.938 -19.016 1 98.31 30 LYS B CA 1
ATOM 5146 C C . LYS B 1 30 ? -8.266 10.961 -18.828 1 98.31 30 LYS B C 1
ATOM 5148 O O . LYS B 1 30 ? -8.766 11.531 -19.797 1 98.31 30 LYS B O 1
ATOM 5153 N N . ALA B 1 31 ? -8.641 11.234 -17.641 1 98.38 31 ALA B N 1
ATOM 5154 C CA . ALA B 1 31 ? -9.664 12.242 -17.359 1 98.38 31 ALA B CA 1
ATOM 5155 C C . ALA B 1 31 ? -9.164 13.641 -17.703 1 98.38 31 ALA B C 1
ATOM 5157 O O . ALA B 1 31 ? -9.953 14.586 -17.797 1 98.38 31 ALA B O 1
ATOM 5158 N N . CYS B 1 32 ? -7.859 13.805 -17.922 1 98 32 CYS B N 1
ATOM 5159 C CA . CYS B 1 32 ? -7.27 15.125 -18.125 1 98 32 CYS B CA 1
ATOM 5160 C C . CYS B 1 32 ? -7.207 15.461 -19.609 1 98 32 CYS B C 1
ATOM 5162 O O . CYS B 1 32 ? -6.707 16.531 -19.984 1 98 32 CYS B O 1
ATOM 5164 N N . TYR B 1 33 ? -7.586 14.555 -20.469 1 96.25 33 TYR B N 1
ATOM 5165 C CA . TYR B 1 33 ? -7.641 14.781 -21.906 1 96.25 33 TYR B CA 1
ATOM 5166 C C . TYR B 1 33 ? -6.344 15.406 -22.406 1 96.25 33 TYR B C 1
ATOM 5168 O O . TYR B 1 33 ? -5.273 14.805 -22.297 1 96.25 33 TYR B O 1
ATOM 5176 N N . ASN B 1 34 ? -6.402 16.688 -22.859 1 95.75 34 ASN B N 1
ATOM 5177 C CA . ASN B 1 34 ? -5.246 17.281 -23.516 1 95.75 34 ASN B CA 1
ATOM 5178 C C . ASN B 1 34 ? -4.539 18.281 -22.609 1 95.75 34 ASN B C 1
ATOM 5180 O O . ASN B 1 34 ? -3.816 19.156 -23.078 1 95.75 34 ASN B O 1
ATOM 5184 N N . CYS B 1 35 ? -4.812 18.266 -21.312 1 96.88 35 CYS B N 1
ATOM 5185 C CA . CYS B 1 35 ? -4.035 19.078 -20.375 1 96.88 35 CYS B CA 1
ATOM 5186 C C . CYS B 1 35 ? -2.545 18.781 -20.5 1 96.88 35 CYS B C 1
ATOM 5188 O O . CYS B 1 35 ? -2.131 17.625 -20.531 1 96.88 35 CYS B O 1
ATOM 5190 N N . PRO B 1 36 ? -1.689 19.875 -20.641 1 96.69 36 PRO B N 1
ATOM 5191 C CA . PRO B 1 36 ? -1.986 21.297 -20.391 1 96.69 36 PRO B CA 1
ATOM 5192 C C . PRO B 1 36 ? -2.162 22.094 -21.688 1 96.69 36 PRO B C 1
ATOM 5194 O O . PRO B 1 36 ? -2.27 23.312 -21.641 1 96.69 36 PRO B O 1
ATOM 5197 N N . TYR B 1 37 ? -2.119 21.328 -22.844 1 95.62 37 TYR B N 1
ATOM 5198 C CA . TYR B 1 37 ? -2.225 22.016 -24.125 1 95.62 37 TYR B CA 1
ATOM 5199 C C . TYR B 1 37 ? -3.564 22.734 -24.25 1 95.62 37 TYR B C 1
ATOM 5201 O O . TYR B 1 37 ? -3.668 23.75 -24.938 1 95.62 37 TYR B O 1
ATOM 5209 N N . ASN B 1 38 ? -4.605 22.141 -23.688 1 95.5 38 ASN B N 1
ATOM 5210 C CA . ASN B 1 38 ? -5.895 22.781 -23.484 1 95.5 38 ASN B CA 1
ATOM 5211 C C . ASN B 1 38 ? -6.152 23.047 -22 1 95.5 38 ASN B C 1
ATOM 5213 O O . ASN B 1 38 ? -6.496 22.141 -21.25 1 95.5 38 ASN B O 1
ATOM 5217 N N . LEU B 1 39 ? -6.102 24.234 -21.641 1 93.62 39 LEU B N 1
ATOM 5218 C CA . LEU B 1 39 ? -6.145 24.609 -20.234 1 93.62 39 LEU B CA 1
ATOM 5219 C C . LEU B 1 39 ? -7.477 24.203 -19.609 1 93.62 39 LEU B C 1
ATOM 5221 O O . LEU B 1 39 ? -7.531 23.859 -18.422 1 93.62 39 LEU B O 1
ATOM 5225 N N . THR B 1 40 ? -8.539 24.25 -20.312 1 95.75 40 THR B N 1
ATOM 5226 C CA . THR B 1 40 ? -9.844 23.922 -19.766 1 95.75 40 THR B CA 1
ATOM 5227 C C . THR B 1 40 ? -9.906 22.438 -19.375 1 95.75 40 THR B C 1
ATOM 5229 O O . THR B 1 40 ? -10.648 22.062 -18.469 1 95.75 40 THR B O 1
ATOM 5232 N N . ASP B 1 41 ? -9.117 21.594 -20.094 1 97.25 41 ASP B N 1
ATOM 5233 C CA . ASP B 1 41 ? -9.07 20.172 -19.797 1 97.25 41 ASP B CA 1
ATOM 5234 C C . ASP B 1 41 ? -8.453 19.891 -18.438 1 97.25 41 ASP B C 1
ATOM 5236 O O . ASP B 1 41 ? -8.742 18.875 -17.797 1 97.25 41 ASP B O 1
ATOM 5240 N N . CYS B 1 42 ? -7.629 20.844 -18 1 97.88 42 CYS B N 1
ATOM 5241 C CA . CYS B 1 42 ? -6.953 20.672 -16.719 1 97.88 42 CYS B CA 1
ATOM 5242 C C . CYS B 1 42 ? -7.934 20.812 -15.555 1 97.88 42 CYS B C 1
ATOM 5244 O O . CYS B 1 42 ? -7.621 20.453 -14.422 1 97.88 42 CYS B O 1
ATOM 5246 N N . TYR B 1 43 ? -9.117 21.266 -15.867 1 96.88 43 TYR B N 1
ATOM 5247 C CA . TYR B 1 43 ? -10.117 21.5 -14.828 1 96.88 43 TYR B CA 1
ATOM 5248 C C . TYR B 1 43 ? -11.312 20.578 -14.992 1 96.88 43 TYR B C 1
ATOM 5250 O O . TYR B 1 43 ? -12.359 20.797 -14.383 1 96.88 43 TYR B O 1
ATOM 5258 N N . ARG B 1 44 ? -11.195 19.562 -15.805 1 97.06 44 ARG B N 1
ATOM 5259 C CA . ARG B 1 44 ? -12.258 18.578 -15.984 1 97.06 44 ARG B CA 1
ATOM 5260 C C . ARG B 1 44 ? -12.492 17.781 -14.703 1 97.06 44 ARG B C 1
ATOM 5262 O O . ARG B 1 44 ? -11.57 17.594 -13.906 1 97.06 44 ARG B O 1
ATOM 5269 N N . PRO B 1 45 ? -13.75 17.297 -14.633 1 96.5 45 PRO B N 1
ATOM 5270 C CA . PRO B 1 45 ? -14 16.422 -13.492 1 96.5 45 PRO B CA 1
ATOM 5271 C C . PRO B 1 45 ? -13.047 15.219 -13.453 1 96.5 45 PRO B C 1
ATOM 5273 O O . PRO B 1 45 ? -12.742 14.633 -14.492 1 96.5 45 PRO B O 1
ATOM 5276 N N . ASP B 1 46 ? -12.539 14.922 -12.359 1 97.88 46 ASP B N 1
ATOM 5277 C CA . ASP B 1 46 ? -11.688 13.773 -12.07 1 97.88 46 ASP B CA 1
ATOM 5278 C C . ASP B 1 46 ? -10.266 13.992 -12.586 1 97.88 46 ASP B C 1
ATOM 5280 O O . ASP B 1 46 ? -9.383 13.164 -12.352 1 97.88 46 ASP B O 1
ATOM 5284 N N . CYS B 1 47 ? -10.008 15.109 -13.273 1 98.5 47 CYS B N 1
ATOM 5285 C CA . CYS B 1 47 ? -8.633 15.383 -13.68 1 98.5 47 CYS B CA 1
ATOM 5286 C C . CYS B 1 47 ? -7.816 15.898 -12.5 1 98.5 47 CYS B C 1
ATOM 5288 O O . CYS B 1 47 ? -8.195 16.875 -11.852 1 98.5 47 CYS B O 1
ATOM 5290 N N . ILE B 1 48 ? -6.809 15.281 -12.203 1 98.62 48 ILE B N 1
ATOM 5291 C CA . ILE B 1 48 ? -5.797 15.727 -11.258 1 98.62 48 ILE B CA 1
ATOM 5292 C C . ILE B 1 48 ? -4.484 15.992 -11.992 1 98.62 48 ILE B C 1
ATOM 5294 O O . ILE B 1 48 ? -3.676 15.078 -12.18 1 98.62 48 ILE B O 1
ATOM 5298 N N . ALA B 1 49 ? -4.219 17.188 -12.266 1 98.25 49 ALA B N 1
ATOM 5299 C CA . ALA B 1 49 ? -3.092 17.531 -13.125 1 98.25 49 ALA B CA 1
ATOM 5300 C C . ALA B 1 49 ? -1.793 17.594 -12.328 1 98.25 49 ALA B C 1
ATOM 5302 O O . ALA B 1 49 ? -0.716 17.312 -12.859 1 98.25 49 ALA B O 1
ATOM 5303 N N . THR B 1 50 ? -1.933 17.938 -11.031 1 98.06 50 THR B N 1
ATOM 5304 C CA . THR B 1 50 ? -0.794 18.203 -10.156 1 98.06 50 THR B CA 1
ATOM 5305 C C . THR B 1 50 ? 0.186 19.156 -10.844 1 98.06 50 THR B C 1
ATOM 5307 O O . THR B 1 50 ? -0.119 20.344 -11.039 1 98.06 50 THR B O 1
ATOM 5310 N N . ASP B 1 51 ? 1.417 18.719 -11.086 1 98.44 51 ASP B N 1
ATOM 5311 C CA . ASP B 1 51 ? 2.426 19.578 -11.688 1 98.44 51 ASP B CA 1
ATOM 5312 C C . ASP B 1 51 ? 2.895 19.016 -13.031 1 98.44 51 ASP B C 1
ATOM 5314 O O . ASP B 1 51 ? 4.016 19.297 -13.469 1 98.44 51 ASP B O 1
ATOM 5318 N N . GLY B 1 52 ? 2.137 18.156 -13.609 1 98.44 52 GLY B N 1
ATOM 5319 C CA . GLY B 1 52 ? 2.365 17.641 -14.953 1 98.44 52 GLY B CA 1
ATOM 5320 C C . GLY B 1 52 ? 3.051 16.281 -14.961 1 98.44 52 GLY B C 1
ATOM 5321 O O . GLY B 1 52 ? 3.074 15.602 -15.984 1 98.44 52 GLY B O 1
ATOM 5322 N N . VAL B 1 53 ? 3.586 15.859 -13.867 1 98.44 53 VAL B N 1
ATOM 5323 C CA . VAL B 1 53 ? 4.297 14.586 -13.789 1 98.44 53 VAL B CA 1
ATOM 5324 C C . VAL B 1 53 ? 3.316 13.469 -13.453 1 98.44 53 VAL B C 1
ATOM 5326 O O . VAL B 1 53 ? 2.57 13.562 -12.477 1 98.44 53 VAL B O 1
ATOM 5329 N N . LYS B 1 54 ? 3.301 12.383 -14.25 1 98.12 54 LYS B N 1
ATOM 5330 C CA . LYS B 1 54 ? 2.48 11.219 -13.953 1 98.12 54 LYS B CA 1
ATOM 5331 C C . LYS B 1 54 ? 3.035 10.445 -12.758 1 98.12 54 LYS B C 1
ATOM 5333 O O . LYS B 1 54 ? 4.246 10.234 -12.656 1 98.12 54 LYS B O 1
ATOM 5338 N N . ARG B 1 55 ? 2.186 10.062 -11.875 1 98 55 ARG B N 1
ATOM 5339 C CA . ARG B 1 55 ? 2.531 9.188 -10.758 1 98 55 ARG B CA 1
ATOM 5340 C C . ARG B 1 55 ? 1.28 8.617 -10.109 1 98 55 ARG B C 1
ATOM 5342 O O . ARG B 1 55 ? 0.195 9.188 -10.219 1 98 55 ARG B O 1
ATOM 5349 N N . PRO B 1 56 ? 1.376 7.488 -9.414 1 98.44 56 PRO B N 1
ATOM 5350 C CA . PRO B 1 56 ? 0.232 6.973 -8.656 1 98.44 56 PRO B CA 1
ATOM 5351 C C . PRO B 1 56 ? -0.155 7.871 -7.484 1 98.44 56 PRO B C 1
ATOM 5353 O O . PRO B 1 56 ? 0.693 8.586 -6.945 1 98.44 56 PRO B O 1
ATOM 5356 N N . LEU B 1 57 ? -1.464 7.824 -7.121 1 98.69 57 LEU B N 1
ATOM 5357 C CA . LEU B 1 57 ? -2.018 8.633 -6.043 1 98.69 57 LEU B CA 1
ATOM 5358 C C . LEU B 1 57 ? -2.914 7.793 -5.137 1 98.69 57 LEU B C 1
ATOM 5360 O O . LEU B 1 57 ? -3.383 6.727 -5.539 1 98.69 57 LEU B O 1
ATOM 5364 N N . THR B 1 58 ? -3.123 8.172 -3.936 1 98.75 58 THR B N 1
ATOM 5365 C CA . THR B 1 58 ? -4.191 7.785 -3.021 1 98.75 58 THR B CA 1
ATOM 5366 C C . THR B 1 58 ? -5.07 8.984 -2.68 1 98.75 58 THR B C 1
ATOM 5368 O O . THR B 1 58 ? -4.68 9.844 -1.892 1 98.75 58 THR B O 1
ATOM 5371 N N . VAL B 1 59 ? -6.258 9.008 -3.283 1 98.75 59 VAL B N 1
ATOM 5372 C CA . VAL B 1 59 ? -7.027 10.242 -3.186 1 98.75 59 VAL B CA 1
ATOM 5373 C C . VAL B 1 59 ? -8.453 9.922 -2.74 1 98.75 59 VAL B C 1
ATOM 5375 O O . VAL B 1 59 ? -8.875 8.766 -2.752 1 98.75 59 VAL B O 1
ATOM 5378 N N . ILE B 1 60 ? -9.141 10.891 -2.295 1 98.81 60 ILE B N 1
ATOM 5379 C CA . ILE B 1 60 ? -10.547 10.797 -1.919 1 98.81 60 ILE B CA 1
ATOM 5380 C C . ILE B 1 60 ? -11.406 11.469 -2.982 1 98.81 60 ILE B C 1
ATOM 5382 O O . ILE B 1 60 ? -11.188 12.633 -3.322 1 98.81 60 ILE B O 1
ATOM 5386 N N . ASN B 1 61 ? -12.344 10.773 -3.512 1 98.5 61 ASN B N 1
ATOM 5387 C CA . ASN B 1 61 ? -13.312 11.234 -4.504 1 98.5 61 ASN B CA 1
ATOM 5388 C C . ASN B 1 61 ? -12.617 11.719 -5.773 1 98.5 61 ASN B C 1
ATOM 5390 O O . ASN B 1 61 ? -13.086 12.672 -6.41 1 98.5 61 ASN B O 1
ATOM 5394 N N . ARG B 1 62 ? -11.43 11.266 -6.094 1 98.19 62 ARG B N 1
ATOM 5395 C CA . ARG B 1 62 ? -10.633 11.609 -7.266 1 98.19 62 ARG B CA 1
ATOM 5396 C C . ARG B 1 62 ? -10.352 13.109 -7.32 1 98.19 62 ARG B C 1
ATOM 5398 O O . ARG B 1 62 ? -10.445 13.727 -8.383 1 98.19 62 ARG B O 1
ATOM 5405 N N . MET B 1 63 ? -10.055 13.562 -6.113 1 98.12 63 MET B N 1
ATOM 5406 C CA . MET B 1 63 ? -9.727 14.977 -5.969 1 98.12 63 MET B CA 1
ATOM 5407 C C . MET B 1 63 ? -8.406 15.156 -5.234 1 98.12 63 MET B C 1
ATOM 5409 O O . MET B 1 63 ? -8.07 14.367 -4.352 1 98.12 63 MET B O 1
ATOM 5413 N N . LEU B 1 64 ? -7.688 16.266 -5.629 1 98.38 64 LEU B N 1
ATOM 5414 C CA . LEU B 1 64 ? -6.492 16.703 -4.914 1 98.38 64 LEU B CA 1
ATOM 5415 C C . LEU B 1 64 ? -6.422 18.219 -4.852 1 98.38 64 LEU B C 1
ATOM 5417 O O . LEU B 1 64 ? -6.266 18.875 -5.879 1 98.38 64 LEU B O 1
ATOM 5421 N N . PRO B 1 65 ? -6.574 18.844 -3.672 1 98.25 65 PRO B N 1
ATOM 5422 C CA . PRO B 1 65 ? -6.887 18.172 -2.41 1 98.25 65 PRO B CA 1
ATOM 5423 C C . PRO B 1 65 ? -8.242 17.469 -2.436 1 98.25 65 PRO B C 1
ATOM 5425 O O . PRO B 1 65 ? -9.031 17.688 -3.359 1 98.25 65 PRO B O 1
ATOM 5428 N N . GLY B 1 66 ? -8.414 16.578 -1.454 1 98.56 66 GLY B N 1
ATOM 5429 C CA . GLY B 1 66 ? -9.711 15.945 -1.307 1 98.56 66 GLY B CA 1
ATOM 5430 C C . GLY B 1 66 ? -10.82 16.922 -0.983 1 98.56 66 GLY B C 1
ATOM 5431 O O . GLY B 1 66 ? -10.594 18.125 -0.905 1 98.56 66 GLY B O 1
ATOM 5432 N N . PRO B 1 67 ? -12.023 16.391 -0.735 1 98 67 PRO B N 1
ATOM 5433 C CA . PRO B 1 67 ? -13.18 17.266 -0.519 1 98 67 PRO B CA 1
ATOM 5434 C C . PRO B 1 67 ? -13.031 18.141 0.716 1 98 67 PRO B C 1
ATOM 5436 O O . PRO B 1 67 ? -12.562 17.688 1.759 1 98 67 PRO B O 1
ATOM 5439 N N . SER B 1 68 ? -13.453 19.422 0.526 1 98.12 68 SER B N 1
ATOM 5440 C CA . SER B 1 68 ? -13.5 20.312 1.675 1 98.12 68 SER B CA 1
ATOM 5441 C C . SER B 1 68 ? -14.727 20.047 2.537 1 98.12 68 SER B C 1
ATOM 5443 O O . SER B 1 68 ? -15.82 19.797 2.018 1 98.12 68 SER B O 1
ATOM 5445 N N . VAL B 1 69 ? -14.555 20.031 3.777 1 98.75 69 VAL B N 1
ATOM 5446 C CA . VAL B 1 69 ? -15.648 19.984 4.742 1 98.75 69 VAL B CA 1
ATOM 5447 C C . VAL B 1 69 ? -15.852 21.359 5.363 1 98.75 69 VAL B C 1
ATOM 5449 O O . VAL B 1 69 ? -14.992 21.844 6.109 1 98.75 69 VAL B O 1
ATOM 5452 N N . GLU B 1 70 ? -16.906 22.016 5.004 1 98.56 70 GLU B N 1
ATOM 5453 C CA . GLU B 1 70 ? -17.219 23.359 5.48 1 98.56 70 GLU B CA 1
ATOM 5454 C C . GLU B 1 70 ? -18.547 23.391 6.219 1 98.56 70 GLU B C 1
ATOM 5456 O O . GLU B 1 70 ? -19.609 23.141 5.625 1 98.56 70 GLU B O 1
ATOM 5461 N N . VAL B 1 71 ? -18.469 23.719 7.496 1 98.62 71 VAL B N 1
ATOM 5462 C CA . VAL B 1 71 ? -19.656 23.625 8.336 1 98.62 71 VAL B CA 1
ATOM 5463 C C . VAL B 1 71 ? -19.688 24.797 9.305 1 98.62 71 VAL B C 1
ATOM 5465 O O . VAL B 1 71 ? -18.797 25.656 9.297 1 98.62 71 VAL B O 1
ATOM 5468 N N . CYS B 1 72 ? -20.812 24.922 10.078 1 98 72 CYS B N 1
ATOM 5469 C CA . CYS B 1 72 ? -20.938 25.906 11.148 1 98 72 CYS B CA 1
ATOM 5470 C C . CYS B 1 72 ? -20.625 25.266 12.5 1 98 72 CYS B C 1
ATOM 5472 O O . CYS B 1 72 ? -20.797 24.062 12.68 1 98 72 CYS B O 1
ATOM 5474 N N . LEU B 1 73 ? -20.141 26.109 13.406 1 97.44 73 LEU B N 1
ATOM 5475 C CA . LEU B 1 73 ? -19.875 25.703 14.773 1 97.44 73 LEU B CA 1
ATOM 5476 C C . LEU B 1 73 ? -21.047 24.906 15.344 1 97.44 73 LEU B C 1
ATOM 5478 O O . LEU B 1 73 ? -22.203 25.328 15.227 1 97.44 73 LEU B O 1
ATOM 5482 N N . ASN B 1 74 ? -20.719 23.688 15.82 1 97 74 ASN B N 1
ATOM 5483 C CA . ASN B 1 74 ? -21.625 22.812 16.531 1 97 74 ASN B CA 1
ATOM 5484 C C . ASN B 1 74 ? -22.469 21.984 15.57 1 97 74 ASN B C 1
ATOM 5486 O O . ASN B 1 74 ? -23.297 21.172 15.992 1 97 74 ASN B O 1
ATOM 5490 N N . ASP B 1 75 ? -22.266 22.125 14.266 1 97.88 75 ASP B N 1
ATOM 5491 C CA . ASP B 1 75 ? -22.875 21.172 13.336 1 97.88 75 ASP B CA 1
ATOM 5492 C C . ASP B 1 75 ? -22.391 19.75 13.609 1 97.88 75 ASP B C 1
ATOM 5494 O O . ASP B 1 75 ? -21.297 19.562 14.148 1 97.88 75 ASP B O 1
ATOM 5498 N N . GLU B 1 76 ? -23.203 18.781 13.266 1 97.75 76 GLU B N 1
ATOM 5499 C CA . GLU B 1 76 ? -22.797 17.375 13.305 1 97.75 76 GLU B CA 1
ATOM 5500 C C . GLU B 1 76 ? -22.188 16.953 11.969 1 97.75 76 GLU B C 1
ATOM 5502 O O . GLU B 1 76 ? -22.812 17.078 10.922 1 97.75 76 GLU B O 1
ATOM 5507 N N . ILE B 1 77 ? -21.031 16.516 12.008 1 98.38 77 ILE B N 1
ATOM 5508 C CA . ILE B 1 77 ? -20.344 16.016 10.812 1 98.38 77 ILE B CA 1
ATOM 5509 C C . ILE B 1 77 ? -20.484 14.5 10.734 1 98.38 77 ILE B C 1
ATOM 5511 O O . ILE B 1 77 ? -20.156 13.789 11.688 1 98.38 77 ILE B O 1
ATOM 5515 N N . VAL B 1 78 ? -21.016 14 9.664 1 98.44 78 VAL B N 1
ATOM 5516 C CA . VAL B 1 78 ? -21.125 12.57 9.375 1 98.44 78 VAL B CA 1
ATOM 5517 C C . VAL B 1 78 ? -20.391 12.242 8.078 1 98.44 78 VAL B C 1
ATOM 5519 O O . VAL B 1 78 ? -20.75 12.742 7.008 1 98.44 78 VAL B O 1
ATOM 5522 N N . ILE B 1 79 ? -19.375 11.453 8.148 1 98.75 79 ILE B N 1
ATOM 5523 C CA . ILE B 1 79 ? -18.594 11.078 6.969 1 98.75 79 ILE B CA 1
ATOM 5524 C C . ILE B 1 79 ? -18.578 9.562 6.82 1 98.75 79 ILE B C 1
ATOM 5526 O O . ILE B 1 79 ? -18.094 8.852 7.699 1 98.75 79 ILE B O 1
ATOM 5530 N N . ASP B 1 80 ? -19.109 9.031 5.766 1 98.81 80 ASP B N 1
ATOM 5531 C CA . ASP B 1 80 ? -18.938 7.629 5.387 1 98.81 80 ASP B CA 1
ATOM 5532 C C . ASP B 1 80 ? -17.656 7.445 4.559 1 98.81 80 ASP B C 1
ATOM 5534 O O . ASP B 1 80 ? -17.625 7.84 3.391 1 98.81 80 ASP B O 1
ATOM 5538 N N . LEU B 1 81 ? -16.656 6.898 5.18 1 98.88 81 LEU B N 1
ATOM 5539 C CA . LEU B 1 81 ? -15.406 6.605 4.508 1 98.88 81 LEU B CA 1
ATOM 5540 C C . LEU B 1 81 ? -15.438 5.219 3.879 1 98.88 81 LEU B C 1
ATOM 5542 O O . LEU B 1 81 ? -15.344 4.207 4.582 1 98.88 81 LEU B O 1
ATOM 5546 N N . GLU B 1 82 ? -15.547 5.188 2.596 1 98.81 82 GLU B N 1
ATOM 5547 C CA . GLU B 1 82 ? -15.492 3.938 1.845 1 98.81 82 GLU B CA 1
ATOM 5548 C C . GLU B 1 82 ? -14.078 3.658 1.337 1 98.81 82 GLU B C 1
ATOM 5550 O O . GLU B 1 82 ? -13.531 4.441 0.561 1 98.81 82 GLU B O 1
ATOM 5555 N N . ASN B 1 83 ? -13.539 2.559 1.758 1 98.81 83 ASN B N 1
ATOM 5556 C CA . ASN B 1 83 ? -12.18 2.197 1.367 1 98.81 83 ASN B CA 1
ATOM 5557 C C . ASN B 1 83 ? -12.172 1.308 0.127 1 98.81 83 ASN B C 1
ATOM 5559 O O . ASN B 1 83 ? -12.391 0.099 0.224 1 98.81 83 ASN B O 1
ATOM 5563 N N . ASN B 1 84 ? -11.812 1.87 -0.989 1 98.19 84 ASN B N 1
ATOM 5564 C CA . ASN B 1 84 ? -11.734 1.117 -2.236 1 98.19 84 ASN B CA 1
ATOM 5565 C C . ASN B 1 84 ? -10.289 0.945 -2.697 1 98.19 84 ASN B C 1
ATOM 5567 O O . ASN B 1 84 ? -10.023 0.764 -3.887 1 98.19 84 ASN B O 1
ATOM 5571 N N . LEU B 1 85 ? -9.383 1.047 -1.781 1 98.25 85 LEU B N 1
ATOM 5572 C CA . LEU B 1 85 ? -7.992 0.718 -2.084 1 98.25 85 LEU B CA 1
ATOM 5573 C C . LEU B 1 85 ? -7.828 -0.779 -2.322 1 98.25 85 LEU B C 1
ATOM 5575 O O . LEU B 1 85 ? -8.641 -1.58 -1.851 1 98.25 85 LEU B O 1
ATOM 5579 N N . LEU B 1 86 ? -6.785 -1.109 -3.025 1 96.38 86 LEU B N 1
ATOM 5580 C CA . LEU B 1 86 ? -6.617 -2.494 -3.449 1 96.38 86 LEU B CA 1
ATOM 5581 C C . LEU B 1 86 ? -6.328 -3.398 -2.256 1 96.38 86 LEU B C 1
ATOM 5583 O O . LEU B 1 86 ? -6.863 -4.508 -2.168 1 96.38 86 LEU B O 1
ATOM 5587 N N . ASP B 1 87 ? -5.422 -2.969 -1.404 1 97.38 87 ASP B N 1
ATOM 5588 C CA . ASP B 1 87 ? -5.086 -3.82 -0.267 1 97.38 87 ASP B CA 1
ATOM 5589 C C . ASP B 1 87 ? -4.789 -2.984 0.976 1 97.38 87 ASP B C 1
ATOM 5591 O O . ASP B 1 87 ? -4.699 -3.52 2.084 1 97.38 87 ASP B O 1
ATOM 5595 N N . SER B 1 88 ? -4.746 -1.669 0.915 1 98.44 88 SER B N 1
ATOM 5596 C CA . SER B 1 88 ? -4.336 -0.81 2.02 1 98.44 88 SER B CA 1
ATOM 5597 C C . SER B 1 88 ? -5.504 -0.517 2.955 1 98.44 88 SER B C 1
ATOM 5599 O O . SER B 1 88 ? -6.641 -0.355 2.506 1 98.44 88 SER B O 1
ATOM 5601 N N . SER B 1 89 ? -5.195 -0.505 4.223 1 98.62 89 SER B N 1
ATOM 5602 C CA . SER B 1 89 ? -6.125 0.079 5.188 1 98.62 89 SER B CA 1
ATOM 5603 C C . SER B 1 89 ? -5.992 1.598 5.23 1 98.62 89 SER B C 1
ATOM 5605 O O . SER B 1 89 ? -5.062 2.162 4.645 1 98.62 89 SER B O 1
ATOM 5607 N N . THR B 1 90 ? -6.945 2.215 5.84 1 98.81 90 THR B N 1
ATOM 5608 C CA . THR B 1 90 ? -6.891 3.67 5.938 1 98.81 90 THR B CA 1
ATOM 5609 C C . THR B 1 90 ? -7.613 4.152 7.191 1 98.81 90 THR B C 1
ATOM 5611 O O . THR B 1 90 ? -7.996 3.35 8.047 1 98.81 90 THR B O 1
ATOM 5614 N N . SER B 1 91 ? -7.586 5.406 7.445 1 98.81 91 SER B N 1
ATOM 5615 C CA . SER B 1 91 ? -8.32 6.152 8.461 1 98.81 91 SER B CA 1
ATOM 5616 C C . SER B 1 91 ? -8.219 7.656 8.227 1 98.81 91 SER B C 1
ATOM 5618 O O . SER B 1 91 ? -7.426 8.109 7.395 1 98.81 91 SER B O 1
ATOM 5620 N N . ILE B 1 92 ? -9.078 8.398 8.891 1 98.88 92 ILE B N 1
ATOM 5621 C CA . ILE B 1 92 ? -9.008 9.844 8.75 1 98.88 92 ILE B CA 1
ATOM 5622 C C . ILE B 1 92 ? -8.914 10.492 10.133 1 98.88 92 ILE B C 1
ATOM 5624 O O . ILE B 1 92 ? -9.711 10.188 11.023 1 98.88 92 ILE B O 1
ATOM 5628 N N . HIS B 1 93 ? -7.957 11.297 10.258 1 98.81 93 HIS B N 1
ATOM 5629 C CA . HIS B 1 93 ? -7.84 12.188 11.406 1 98.81 93 HIS B CA 1
ATOM 5630 C C . HIS B 1 93 ? -8.367 13.578 11.078 1 98.81 93 HIS B C 1
ATOM 5632 O O . HIS B 1 93 ? -8.047 14.133 10.023 1 98.81 93 HIS B O 1
ATOM 5638 N N . TRP B 1 94 ? -9.164 14.102 11.969 1 98.75 94 TRP B N 1
ATOM 5639 C CA . TRP B 1 94 ? -9.75 15.43 11.836 1 98.75 94 TRP B CA 1
ATOM 5640 C C . TRP B 1 94 ? -8.922 16.469 12.602 1 98.75 94 TRP B C 1
ATOM 5642 O O . TRP B 1 94 ? -9.328 16.922 13.672 1 98.75 94 TRP B O 1
ATOM 5652 N N . HIS B 1 95 ? -7.879 16.844 11.977 1 98.62 95 HIS B N 1
ATOM 5653 C CA . HIS B 1 95 ? -6.801 17.641 12.555 1 98.62 95 HIS B CA 1
ATOM 5654 C C . HIS B 1 95 ? -7.32 18.969 13.07 1 98.62 95 HIS B C 1
ATOM 5656 O O . HIS B 1 95 ? -7.816 19.797 12.297 1 98.62 95 HIS B O 1
ATOM 5662 N N . GLY B 1 96 ? -7.23 19.203 14.312 1 98.19 96 GLY B N 1
ATOM 5663 C CA . GLY B 1 96 ? -7.676 20.438 14.938 1 98.19 96 GLY B CA 1
ATOM 5664 C C . GLY B 1 96 ? -8.961 20.281 15.719 1 98.19 96 GLY B C 1
ATOM 5665 O O . GLY B 1 96 ? -9.305 21.125 16.531 1 98.19 96 GLY B O 1
ATOM 5666 N N . GLN B 1 97 ? -9.719 19.203 15.461 1 98.56 97 GLN B N 1
ATOM 5667 C CA . GLN B 1 97 ? -10.898 18.891 16.266 1 98.56 97 GLN B CA 1
ATOM 5668 C C . GLN B 1 97 ? -10.523 18.062 17.484 1 98.56 97 GLN B C 1
ATOM 5670 O O . GLN B 1 97 ? -9.711 17.141 17.391 1 98.56 97 GLN B O 1
ATOM 5675 N N . HIS B 1 98 ? -11.117 18.359 18.609 1 98.06 98 HIS B N 1
ATOM 5676 C CA . HIS B 1 98 ? -10.688 17.75 19.859 1 98.06 98 HIS B CA 1
ATOM 5677 C C . HIS B 1 98 ? -11.484 16.484 20.156 1 98.06 98 HIS B C 1
ATOM 5679 O O . HIS B 1 98 ? -11.094 15.68 21.016 1 98.06 98 HIS B O 1
ATOM 5685 N N . GLN B 1 99 ? -12.562 16.312 19.469 1 97.88 99 GLN B N 1
ATOM 5686 C CA . GLN B 1 99 ? -13.383 15.109 19.609 1 97.88 99 GLN B CA 1
ATOM 5687 C C . GLN B 1 99 ? -13.859 14.938 21.047 1 97.88 99 GLN B C 1
ATOM 5689 O O . GLN B 1 99 ? -13.852 13.828 21.578 1 97.88 99 GLN B O 1
ATOM 5694 N N . LYS B 1 100 ? -14.141 16.062 21.703 1 96.38 100 LYS B N 1
ATOM 5695 C CA . LYS B 1 100 ? -14.688 15.961 23.047 1 96.38 100 LYS B CA 1
ATOM 5696 C C . LYS B 1 100 ? -15.953 15.117 23.078 1 96.38 100 LYS B C 1
ATOM 5698 O O . LYS B 1 100 ? -16.875 15.344 22.281 1 96.38 100 LYS B O 1
ATOM 5703 N N . GLU B 1 101 ? -16 14.094 23.875 1 95.62 101 GLU B N 1
ATOM 5704 C CA . GLU B 1 101 ? -17.109 13.141 24.031 1 95.62 101 GLU B CA 1
ATOM 5705 C C . GLU B 1 101 ? -17.156 12.156 22.875 1 95.62 101 GLU B C 1
ATOM 5707 O O . GLU B 1 101 ? -17.969 11.234 22.859 1 95.62 101 GLU B O 1
ATOM 5712 N N . TYR B 1 102 ? -16.297 12.344 21.859 1 97.44 102 TYR B N 1
ATOM 5713 C CA . TYR B 1 102 ? -16.25 11.469 20.688 1 97.44 102 TYR B CA 1
ATOM 5714 C C . TYR B 1 102 ? -14.828 10.992 20.422 1 97.44 102 TYR B C 1
ATOM 5716 O O . TYR B 1 102 ? -14.344 11.055 19.281 1 97.44 102 TYR B O 1
ATOM 5724 N N . PRO B 1 103 ? -14.141 10.539 21.391 1 98.44 103 PRO B N 1
ATOM 5725 C CA . PRO B 1 103 ? -12.727 10.188 21.188 1 98.44 103 PRO B CA 1
ATOM 5726 C C . PRO B 1 103 ? -12.539 9.055 20.188 1 98.44 103 PRO B C 1
ATOM 5728 O O . PRO B 1 103 ? -11.492 8.977 19.531 1 98.44 103 PRO B O 1
ATOM 5731 N N . TYR B 1 104 ? -13.539 8.203 20 1 98.56 104 TYR B N 1
ATOM 5732 C CA . TYR B 1 104 ? -13.469 7.055 19.109 1 98.56 104 TYR B CA 1
ATOM 5733 C C . TYR B 1 104 ? -13.438 7.496 17.641 1 98.56 104 TYR B C 1
ATOM 5735 O O . TYR B 1 104 ? -13.102 6.707 16.766 1 98.56 104 TYR B O 1
ATOM 5743 N N . MET B 1 105 ? -13.672 8.797 17.359 1 98.62 105 MET B N 1
ATOM 5744 C CA . MET B 1 105 ? -13.766 9.344 16.016 1 98.62 105 MET B CA 1
ATOM 5745 C C . MET B 1 105 ? -12.492 10.102 15.641 1 98.62 105 MET B C 1
ATOM 5747 O O . MET B 1 105 ? -12.422 10.727 14.578 1 98.62 105 MET B O 1
ATOM 5751 N N . ASP B 1 106 ? -11.469 10 16.484 1 98.69 106 ASP B N 1
ATOM 5752 C CA . ASP B 1 106 ? -10.242 10.766 16.266 1 98.69 106 ASP B CA 1
ATOM 5753 C C . ASP B 1 106 ? -9.508 10.273 15.023 1 98.69 106 ASP B C 1
ATOM 5755 O O . ASP B 1 106 ? -8.797 11.039 14.375 1 98.69 106 ASP B O 1
ATOM 5759 N N . GLY B 1 107 ? -9.578 8.945 14.766 1 98.62 107 GLY B N 1
ATOM 5760 C CA . GLY B 1 107 ? -9.109 8.43 13.484 1 98.62 107 GLY B CA 1
ATOM 5761 C C . GLY B 1 107 ? -7.688 7.914 13.523 1 98.62 107 GLY B C 1
ATOM 5762 O O . GLY B 1 107 ? -7.016 7.844 12.5 1 98.62 107 GLY B O 1
ATOM 5763 N N . VAL B 1 108 ? -7.113 7.492 14.688 1 98.56 108 VAL B N 1
ATOM 5764 C CA . VAL B 1 108 ? -5.742 7.004 14.781 1 98.56 108 VAL B CA 1
ATOM 5765 C C . VAL B 1 108 ? -5.742 5.484 14.938 1 98.56 108 VAL B C 1
ATOM 5767 O O . VAL B 1 108 ? -6.043 4.965 16.016 1 98.56 108 VAL B O 1
ATOM 5770 N N . PRO B 1 109 ? -5.293 4.723 13.945 1 98.5 109 PRO B N 1
ATOM 5771 C CA . PRO B 1 109 ? -5.27 3.266 14.086 1 98.5 109 PRO B CA 1
ATOM 5772 C C . PRO B 1 109 ? -4.457 2.801 15.289 1 98.5 109 PRO B C 1
ATOM 5774 O O . PRO B 1 109 ? -3.383 3.342 15.562 1 98.5 109 PRO B O 1
ATOM 5777 N N . PHE B 1 110 ? -5.059 1.866 16.078 1 98.19 110 PHE B N 1
ATOM 5778 C CA . PHE B 1 110 ? -4.445 1.165 17.203 1 98.19 110 PHE B CA 1
ATOM 5779 C C . PHE B 1 110 ? -4.383 2.062 18.438 1 98.19 110 PHE B C 1
ATOM 5781 O O . PHE B 1 110 ? -3.889 1.648 19.484 1 98.19 110 PHE B O 1
ATOM 5788 N N . VAL B 1 111 ? -4.848 3.309 18.281 1 98.56 111 VAL B N 1
ATOM 5789 C CA . VAL B 1 111 ? -5.02 4.168 19.453 1 98.56 111 VAL B CA 1
ATOM 5790 C C . VAL B 1 111 ? -6.508 4.371 19.734 1 98.56 111 VAL B C 1
ATOM 5792 O O . VAL B 1 111 ? -7.023 3.924 20.766 1 98.56 111 VAL B O 1
ATOM 5795 N N . THR B 1 112 ? -7.219 4.914 18.719 1 98.62 112 THR B N 1
ATOM 5796 C CA . THR B 1 112 ? -8.625 5.23 18.953 1 98.62 112 THR B CA 1
ATOM 5797 C C . THR B 1 112 ? -9.531 4.309 18.141 1 98.62 112 THR B C 1
ATOM 5799 O O . THR B 1 112 ? -10.727 4.215 18.422 1 98.62 112 THR B O 1
ATOM 5802 N N . GLN B 1 113 ? -9.016 3.617 17.172 1 98.56 113 GLN B N 1
ATOM 5803 C CA . GLN B 1 113 ? -9.797 2.729 16.312 1 98.56 113 GLN B CA 1
ATOM 5804 C C . GLN B 1 113 ? -8.906 1.678 15.656 1 98.56 113 GLN B C 1
ATOM 5806 O O . GLN B 1 113 ? -7.684 1.783 15.695 1 98.56 113 GLN B O 1
ATOM 5811 N N . CYS B 1 114 ? -9.516 0.66 15.062 1 98.44 114 CYS B N 1
ATOM 5812 C CA . CYS B 1 114 ? -8.852 -0.241 14.133 1 98.44 114 CYS B CA 1
ATOM 5813 C C . CYS B 1 114 ? -8.664 0.421 12.773 1 98.44 114 CYS B C 1
ATOM 5815 O O . CYS B 1 114 ? -9.398 1.342 12.414 1 98.44 114 CYS B O 1
ATOM 5817 N N . PRO B 1 115 ? -7.633 -0.04 12.023 1 98.56 115 PRO B N 1
ATOM 5818 C CA . PRO B 1 115 ? -7.609 0.404 10.625 1 98.56 115 PRO B CA 1
ATOM 5819 C C . PRO B 1 115 ? -8.875 0.014 9.867 1 98.56 115 PRO B C 1
ATOM 5821 O O . PRO B 1 115 ? -9.453 -1.044 10.125 1 98.56 115 PRO B O 1
ATOM 5824 N N . VAL B 1 116 ? -9.32 0.85 8.969 1 98.81 116 VAL B N 1
ATOM 5825 C CA . VAL B 1 116 ? -10.453 0.535 8.102 1 98.81 116 VAL B CA 1
ATOM 5826 C C . VAL B 1 116 ? -9.984 -0.335 6.938 1 98.81 116 VAL B C 1
ATOM 5828 O O . VAL B 1 116 ? -9.227 0.123 6.074 1 98.81 116 VAL B O 1
ATOM 5831 N N . PRO B 1 117 ? -10.43 -1.561 6.875 1 98.12 117 PRO B N 1
ATOM 5832 C CA . PRO B 1 117 ? -9.93 -2.467 5.836 1 98.12 117 PRO B CA 1
ATOM 5833 C C . PRO B 1 117 ? -10.43 -2.1 4.441 1 98.12 117 PRO B C 1
ATOM 5835 O O . PRO B 1 117 ? -11.445 -1.406 4.309 1 98.12 117 PRO B O 1
ATOM 5838 N N . PRO B 1 118 ? -9.719 -2.604 3.418 1 97.94 118 PRO B N 1
ATOM 5839 C CA . PRO B 1 118 ? -10.234 -2.414 2.062 1 97.94 118 PRO B CA 1
ATOM 5840 C C . PRO B 1 118 ? -11.633 -3.016 1.874 1 97.94 118 PRO B C 1
ATOM 5842 O O . PRO B 1 118 ? -11.977 -3.996 2.535 1 97.94 118 PRO B O 1
ATOM 5845 N N . LYS B 1 119 ? -12.461 -2.377 1.013 1 96.94 119 LYS B N 1
ATOM 5846 C CA . LYS B 1 119 ? -13.781 -2.822 0.584 1 96.94 119 LYS B CA 1
ATOM 5847 C C . LYS B 1 119 ? -14.828 -2.543 1.658 1 96.94 119 LYS B C 1
ATOM 5849 O O . LYS B 1 119 ? -16.016 -2.812 1.46 1 96.94 119 LYS B O 1
ATOM 5854 N N . THR B 1 120 ? -14.406 -1.962 2.787 1 98.5 120 THR B N 1
ATOM 5855 C CA . THR B 1 120 ? -15.367 -1.679 3.848 1 98.5 120 THR B CA 1
ATOM 5856 C C . THR B 1 120 ? -15.617 -0.178 3.963 1 98.5 120 THR B C 1
ATOM 5858 O O . THR B 1 120 ? -14.906 0.625 3.355 1 98.5 120 THR B O 1
ATOM 5861 N N . THR B 1 121 ? -16.672 0.146 4.684 1 98.69 121 THR B N 1
ATOM 5862 C CA . THR B 1 121 ? -17.031 1.531 4.969 1 98.69 121 THR B CA 1
ATOM 5863 C C . THR B 1 121 ? -17.062 1.784 6.473 1 98.69 121 THR B C 1
ATOM 5865 O O . THR B 1 121 ? -17.531 0.938 7.242 1 98.69 121 THR B O 1
ATOM 5868 N N . PHE B 1 122 ? -16.5 2.848 6.887 1 98.88 122 PHE B N 1
ATOM 5869 C CA . PHE B 1 122 ? -16.516 3.297 8.273 1 98.88 122 PHE B CA 1
ATOM 5870 C C . PHE B 1 122 ? -17.156 4.676 8.391 1 98.88 122 PHE B C 1
ATOM 5872 O O . PHE B 1 122 ? -16.766 5.609 7.688 1 98.88 122 PHE B O 1
ATOM 5879 N N . ARG B 1 123 ? -18.188 4.824 9.273 1 98.69 123 ARG B N 1
ATOM 5880 C CA . ARG B 1 123 ? -18.859 6.105 9.469 1 98.69 123 ARG B CA 1
ATOM 5881 C C . ARG B 1 123 ? -18.25 6.867 10.641 1 98.69 123 ARG B C 1
ATOM 5883 O O . ARG B 1 123 ? -18.297 6.395 11.781 1 98.69 123 ARG B O 1
ATOM 5890 N N . TYR B 1 124 ? -17.672 7.98 10.359 1 98.81 124 TYR B N 1
ATOM 5891 C CA . TYR B 1 124 ? -17.328 8.953 11.391 1 98.81 124 TYR B CA 1
ATOM 5892 C C . TYR B 1 124 ? -18.516 9.852 11.719 1 98.81 124 TYR B C 1
ATOM 5894 O O . TYR B 1 124 ? -19.25 10.266 10.82 1 98.81 124 TYR B O 1
ATOM 5902 N N . ARG B 1 125 ? -18.703 10.102 12.969 1 98.19 125 ARG B N 1
ATOM 5903 C CA . ARG B 1 125 ? -19.766 10.992 13.43 1 98.19 125 ARG B CA 1
ATOM 5904 C C . ARG B 1 125 ? -19.328 11.75 14.68 1 98.19 125 ARG B C 1
ATOM 5906 O O . ARG B 1 125 ? -19 11.141 15.703 1 98.19 125 ARG B O 1
ATOM 5913 N N . TYR B 1 126 ? -19.297 13.102 14.609 1 97.94 126 TYR B N 1
ATOM 5914 C CA . TYR B 1 126 ? -18.906 13.93 15.75 1 97.94 126 TYR B CA 1
ATOM 5915 C C . TYR B 1 126 ? -19.406 15.359 15.578 1 97.94 126 TYR B C 1
ATOM 5917 O O . TYR B 1 126 ? -19.953 15.711 14.531 1 97.94 126 TYR B O 1
ATOM 5925 N N . ILE B 1 127 ? -19.25 16.188 16.562 1 97.94 127 ILE B N 1
ATOM 5926 C CA . ILE B 1 127 ? -19.703 17.578 16.562 1 97.94 127 ILE B CA 1
ATOM 5927 C C . ILE B 1 127 ? -18.516 18.5 16.266 1 97.94 127 ILE B C 1
ATOM 5929 O O . ILE B 1 127 ? -17.453 18.375 16.875 1 97.94 127 ILE B O 1
ATOM 5933 N N . ALA B 1 128 ? -18.734 19.359 15.289 1 98.25 128 ALA B N 1
ATOM 5934 C CA . ALA B 1 128 ? -17.719 20.391 15 1 98.25 128 ALA B CA 1
ATOM 5935 C C . ALA B 1 128 ? -17.672 21.438 16.109 1 98.25 128 ALA B C 1
ATOM 5937 O O . ALA B 1 128 ? -18.25 22.516 15.977 1 98.25 128 ALA B O 1
ATOM 5938 N N . ALA B 1 129 ? -16.828 21.156 17.094 1 97.44 129 ALA B N 1
ATOM 5939 C CA . ALA B 1 129 ? -16.891 21.969 18.297 1 97.44 129 ALA B CA 1
ATOM 5940 C C . ALA B 1 129 ? -15.727 22.953 18.359 1 97.44 129 ALA B C 1
ATOM 5942 O O . ALA B 1 129 ? -15.695 23.844 19.219 1 97.44 129 ALA B O 1
ATOM 5943 N N . THR B 1 130 ? -14.781 22.844 17.516 1 97.44 130 THR B N 1
ATOM 5944 C CA . THR B 1 130 ? -13.641 23.75 17.469 1 97.44 130 THR B CA 1
ATOM 5945 C C . THR B 1 130 ? -13.695 24.609 16.203 1 97.44 130 THR B C 1
ATOM 5947 O O . THR B 1 130 ? -13.414 24.141 15.109 1 97.44 130 THR B O 1
ATOM 5950 N N . PRO B 1 131 ? -13.977 25.859 16.328 1 97.25 131 PRO B N 1
ATOM 5951 C CA . PRO B 1 131 ? -14.07 26.719 15.141 1 97.25 131 PRO B CA 1
ATOM 5952 C C . PRO B 1 131 ? -12.703 27.031 14.539 1 97.25 131 PRO B C 1
ATOM 5954 O O . PRO B 1 131 ? -11.68 26.891 15.211 1 97.25 131 PRO B O 1
ATOM 5957 N N . GLY B 1 132 ? -12.703 27.469 13.297 1 97.94 132 GLY B N 1
ATOM 5958 C CA . GLY B 1 132 ? -11.477 27.938 12.664 1 97.94 132 GLY B CA 1
ATOM 5959 C C . GLY B 1 132 ? -11.078 27.109 11.453 1 97.94 132 GLY B C 1
ATOM 5960 O O . GLY B 1 132 ? -11.922 26.469 10.836 1 97.94 132 GLY B O 1
ATOM 5961 N N . THR B 1 133 ? -9.805 27.281 11.047 1 98.75 133 THR B N 1
ATOM 5962 C CA . THR B 1 133 ? -9.219 26.594 9.898 1 98.75 133 THR B CA 1
ATOM 5963 C C . THR B 1 133 ? -8.547 25.297 10.336 1 98.75 133 THR B C 1
ATOM 5965 O O . THR B 1 133 ? -7.598 25.312 11.125 1 98.75 133 THR B O 1
ATOM 5968 N N . HIS B 1 134 ? -9.078 24.25 9.828 1 98.81 134 HIS B N 1
ATOM 5969 C CA . HIS B 1 134 ? -8.547 22.906 10.078 1 98.81 134 HIS B CA 1
ATOM 5970 C C . HIS B 1 134 ? -8.398 22.125 8.773 1 98.81 134 HIS B C 1
ATOM 5972 O O . HIS B 1 134 ? -8.469 22.703 7.688 1 98.81 134 HIS B O 1
ATOM 5978 N N . PHE B 1 135 ? -7.973 20.875 8.852 1 98.81 135 PHE B N 1
ATOM 5979 C CA . PHE B 1 135 ? -7.945 19.984 7.703 1 98.81 135 PHE B CA 1
ATOM 5980 C C . PHE B 1 135 ? -8.031 18.516 8.148 1 98.81 135 PHE B C 1
ATOM 5982 O O . PHE B 1 135 ? -7.914 18.219 9.336 1 98.81 135 PHE B O 1
ATOM 5989 N N . TRP B 1 136 ? -8.461 17.672 7.344 1 98.88 136 TRP B N 1
ATOM 5990 C CA . TRP B 1 136 ? -8.438 16.234 7.594 1 98.88 136 TRP B CA 1
ATOM 5991 C C . TRP B 1 136 ? -7.359 15.562 6.762 1 98.88 136 TRP B C 1
ATOM 5993 O O . TRP B 1 136 ? -6.957 16.078 5.715 1 98.88 136 TRP B O 1
ATOM 6003 N N . HIS B 1 137 ? -6.824 14.477 7.242 1 98.88 137 HIS B N 1
ATOM 6004 C CA . HIS B 1 137 ? -5.879 13.672 6.477 1 98.88 137 HIS B CA 1
ATOM 6005 C C . HIS B 1 137 ? -5.883 12.227 6.945 1 98.88 137 HIS B C 1
ATOM 6007 O O . HIS B 1 137 ? -6.277 11.93 8.078 1 98.88 137 HIS B O 1
ATOM 6013 N N . SER B 1 138 ? -5.445 11.383 6.062 1 98.75 138 SER B N 1
ATOM 6014 C CA . SER B 1 138 ? -5.223 9.992 6.445 1 98.75 138 SER B CA 1
ATOM 6015 C C . SER B 1 138 ? -4.156 9.883 7.527 1 98.75 138 SER B C 1
ATOM 6017 O O . SER B 1 138 ? -3.145 10.578 7.484 1 98.75 138 SER B O 1
ATOM 6019 N N . HIS B 1 139 ? -4.41 9.055 8.484 1 98.25 139 HIS B N 1
ATOM 6020 C CA . HIS B 1 139 ? -3.426 8.734 9.516 1 98.25 139 HIS B CA 1
ATOM 6021 C C . HIS B 1 139 ? -2.859 7.332 9.32 1 98.25 139 HIS B C 1
ATOM 6023 O O . HIS B 1 139 ? -2.533 6.648 10.289 1 98.25 139 HIS B O 1
ATOM 6029 N N . SER B 1 140 ? -2.789 6.859 8.031 1 98 140 SER B N 1
ATOM 6030 C CA . SER B 1 140 ? -2.316 5.52 7.688 1 98 140 SER B CA 1
ATOM 6031 C C . SER B 1 140 ? -1.146 5.578 6.715 1 98 140 SER B C 1
ATOM 6033 O O . SER B 1 140 ? -1.308 5.992 5.562 1 98 140 SER B O 1
ATOM 6035 N N . GLY B 1 141 ? -0.037 5.16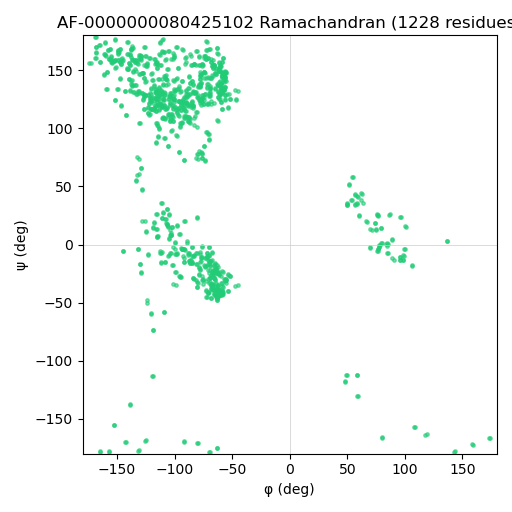4 7.207 1 97.06 141 GLY B N 1
ATOM 6036 C CA . GLY B 1 141 ? 1.143 5.082 6.363 1 97.06 141 GLY B CA 1
ATOM 6037 C C . GLY B 1 141 ? 1.531 6.414 5.746 1 97.06 141 GLY B C 1
ATOM 6038 O O . GLY B 1 141 ? 1.662 7.414 6.457 1 97.06 141 GLY B O 1
ATOM 6039 N N . THR B 1 142 ? 1.745 6.379 4.426 1 98.12 142 THR B N 1
ATOM 6040 C CA . THR B 1 142 ? 2.188 7.57 3.709 1 98.12 142 THR B CA 1
ATOM 6041 C C . THR B 1 142 ? 1.08 8.102 2.803 1 98.12 142 THR B C 1
ATOM 6043 O O . THR B 1 142 ? 1.355 8.734 1.782 1 98.12 142 THR B O 1
ATOM 6046 N N . GLN B 1 143 ? -0.146 7.832 3.205 1 98.56 143 GLN B N 1
ATOM 6047 C CA . GLN B 1 143 ? -1.274 8.148 2.336 1 98.56 143 GLN B CA 1
ATOM 6048 C C . GLN B 1 143 ? -1.473 9.656 2.219 1 98.56 143 GLN B C 1
ATOM 6050 O O . GLN B 1 143 ? -1.926 10.148 1.183 1 98.56 143 GLN B O 1
ATOM 6055 N N . ARG B 1 144 ? -1.084 10.43 3.244 1 98.5 144 ARG B N 1
ATOM 6056 C CA . ARG B 1 144 ? -1.15 11.883 3.146 1 98.5 144 ARG B CA 1
ATOM 6057 C C . ARG B 1 144 ? -0.225 12.398 2.051 1 98.5 144 ARG B C 1
ATOM 6059 O O . ARG B 1 144 ? -0.616 13.258 1.258 1 98.5 144 ARG B O 1
ATOM 6066 N N . ALA B 1 145 ? 0.934 11.82 1.952 1 98.5 145 ALA B N 1
ATOM 6067 C CA . ALA B 1 145 ? 1.909 12.219 0.941 1 98.5 145 ALA B CA 1
ATOM 6068 C C . ALA B 1 145 ? 1.383 11.945 -0.465 1 98.5 145 ALA B C 1
ATOM 6070 O O . ALA B 1 145 ? 1.822 12.578 -1.431 1 98.5 145 ALA B O 1
ATOM 6071 N N . ASP B 1 146 ? 0.435 11.07 -0.505 1 98.62 146 ASP B N 1
ATOM 6072 C CA . ASP B 1 146 ? -0.022 10.633 -1.82 1 98.62 146 ASP B CA 1
ATOM 6073 C C . ASP B 1 146 ? -1.354 11.281 -2.184 1 98.62 146 ASP B C 1
ATOM 6075 O O . ASP B 1 146 ? -1.875 11.07 -3.281 1 98.62 146 ASP B O 1
ATOM 6079 N N . GLY B 1 147 ? -1.997 12 -1.285 1 98.75 147 GLY B N 1
ATOM 6080 C CA . GLY B 1 147 ? -3.127 12.805 -1.724 1 98.75 147 GLY B CA 1
ATOM 6081 C C . GLY B 1 147 ? -4.32 12.719 -0.789 1 98.75 147 GLY B C 1
ATOM 6082 O O . GLY B 1 147 ? -5.324 13.398 -0.995 1 98.75 147 GLY B O 1
ATOM 6083 N N . ALA B 1 148 ? -4.223 12.008 0.33 1 98.81 148 ALA B N 1
ATOM 6084 C CA . ALA B 1 148 ? -5.383 11.781 1.188 1 98.81 148 ALA B CA 1
ATOM 6085 C C . ALA B 1 148 ? -5.484 12.859 2.268 1 98.81 148 ALA B C 1
ATOM 6087 O O . ALA B 1 148 ? -5.305 12.57 3.453 1 98.81 148 ALA B O 1
ATOM 6088 N N . PHE B 1 149 ? -5.855 14.039 1.875 1 98.88 149 PHE B N 1
ATOM 6089 C CA . PHE B 1 149 ? -6.062 15.164 2.777 1 98.88 149 PHE B CA 1
ATOM 6090 C C . PHE B 1 149 ? -7.031 16.172 2.174 1 98.88 149 PHE B C 1
ATOM 6092 O O . PHE B 1 149 ? -7.281 16.156 0.967 1 98.88 149 PHE B O 1
ATOM 6099 N N . GLY B 1 150 ? -7.59 17.031 3.01 1 98.81 150 GLY B N 1
ATOM 6100 C CA . GLY B 1 150 ? -8.484 18.078 2.574 1 98.81 150 GLY B CA 1
ATOM 6101 C C . GLY B 1 150 ? -8.773 19.109 3.66 1 98.81 150 GLY B C 1
ATOM 6102 O O . GLY B 1 150 ? -8.438 18.891 4.828 1 98.81 150 GLY B O 1
ATOM 6103 N N . ALA B 1 151 ? -9.406 20.188 3.26 1 98.81 151 ALA B N 1
ATOM 6104 C CA . ALA B 1 151 ? -9.695 21.281 4.184 1 98.81 151 ALA B CA 1
ATOM 6105 C C . ALA B 1 151 ? -10.891 20.953 5.074 1 98.81 151 ALA B C 1
ATOM 6107 O O . ALA B 1 151 ? -11.805 20.234 4.656 1 98.81 151 ALA B O 1
ATOM 6108 N N . LEU B 1 152 ? -10.852 21.391 6.254 1 98.88 152 LEU B N 1
ATOM 6109 C CA . LEU B 1 152 ? -11.938 21.359 7.227 1 98.88 152 LEU B CA 1
ATOM 6110 C C . LEU B 1 152 ? -12.141 22.734 7.863 1 98.88 152 LEU B C 1
ATOM 6112 O O . LEU B 1 152 ? -11.344 23.156 8.703 1 98.88 152 LEU B O 1
ATOM 6116 N N . ILE B 1 153 ? -13.172 23.391 7.438 1 98.75 153 ILE B N 1
ATOM 6117 C CA . ILE B 1 153 ? -13.422 24.75 7.895 1 98.75 153 ILE B CA 1
ATOM 6118 C C . ILE B 1 153 ? -14.68 24.797 8.766 1 98.75 153 ILE B C 1
ATOM 6120 O O . ILE B 1 153 ? -15.758 24.391 8.32 1 98.75 153 ILE B O 1
ATOM 6124 N N . VAL B 1 154 ? -14.539 25.234 9.961 1 98.5 154 VAL B N 1
ATOM 6125 C CA . VAL B 1 154 ? -15.664 25.422 10.867 1 98.5 154 VAL B CA 1
ATOM 6126 C C . VAL B 1 154 ? -15.898 26.922 11.078 1 98.5 154 VAL B C 1
ATOM 6128 O O . VAL B 1 154 ? -15.148 27.578 11.797 1 98.5 154 VAL B O 1
ATOM 6131 N N . ARG B 1 155 ? -16.938 27.422 10.555 1 97.5 155 ARG B N 1
ATOM 6132 C CA . ARG B 1 155 ? -17.266 28.844 10.664 1 97.5 155 ARG B CA 1
ATOM 6133 C C . ARG B 1 155 ? -18.141 29.109 11.883 1 97.5 155 ARG B C 1
ATOM 6135 O O . ARG B 1 155 ? -18.719 28.172 12.453 1 97.5 155 ARG B O 1
ATOM 6142 N N . GLN B 1 156 ? -18.172 30.359 12.32 1 96 156 GLN B N 1
ATOM 6143 C CA . GLN B 1 156 ? -19.016 30.828 13.406 1 96 156 GLN B CA 1
ATOM 6144 C C . GLN B 1 156 ? -19.812 32.062 13 1 96 156 GLN B C 1
ATOM 6146 O O . GLN B 1 156 ? -19.484 32.719 12.008 1 96 156 GLN B O 1
ATOM 6151 N N . PRO B 1 157 ? -20.875 32.312 13.758 1 95.69 157 PRO B N 1
ATOM 6152 C CA . PRO B 1 157 ? -21.562 33.594 13.5 1 95.69 157 PRO B CA 1
ATOM 6153 C C . PRO B 1 157 ? -20.641 34.812 13.617 1 95.69 157 PRO B C 1
ATOM 6155 O O . PRO B 1 157 ? -19.75 34.812 14.469 1 95.69 157 PRO B O 1
ATOM 6158 N N . LYS B 1 158 ? -20.953 35.75 12.828 1 93.56 158 LYS B N 1
ATOM 6159 C CA . LYS B 1 158 ? -20.109 36.938 12.797 1 93.56 158 LYS B CA 1
ATOM 6160 C C . LYS B 1 158 ? -19.984 37.562 14.188 1 93.56 158 LYS B C 1
ATOM 6162 O O . LYS B 1 158 ? -18.938 38.125 14.531 1 93.56 158 LYS B O 1
ATOM 6167 N N . GLU B 1 159 ? -21 37.438 14.969 1 92.88 159 GLU B N 1
ATOM 6168 C CA . GLU B 1 159 ? -21.031 38 16.312 1 92.88 159 GLU B CA 1
ATOM 6169 C C . GLU B 1 159 ? -20 37.344 17.219 1 92.88 159 GLU B C 1
ATOM 6171 O O . GLU B 1 159 ? -19.578 37.938 18.219 1 92.88 159 GLU B O 1
ATOM 6176 N N . PHE B 1 160 ? -19.625 36.188 16.844 1 92.75 160 PHE B N 1
ATOM 6177 C CA . PHE B 1 160 ? -18.688 35.438 17.672 1 92.75 160 PHE B CA 1
ATOM 6178 C C . PHE B 1 160 ? -17.266 35.531 17.141 1 92.75 160 PHE B C 1
ATOM 6180 O O . PHE B 1 160 ? -16.312 35.062 17.766 1 92.75 160 PHE B O 1
ATOM 6187 N N . GLU B 1 161 ? -17.109 36.156 16.047 1 93.62 161 GLU B N 1
ATOM 6188 C CA . GLU B 1 161 ? -15.805 36.281 15.406 1 93.62 161 GLU B CA 1
ATOM 6189 C C . GLU B 1 161 ? -15.133 37.594 15.766 1 93.62 161 GLU B C 1
ATOM 6191 O O . GLU B 1 161 ? -15.562 38.656 15.328 1 93.62 161 GLU B O 1
ATOM 6196 N N . PRO B 1 162 ? -14.016 37.5 16.422 1 94.31 162 PRO B N 1
ATOM 6197 C CA . PRO B 1 162 ? -13.398 38.719 16.891 1 94.31 162 PRO B CA 1
ATOM 6198 C C . PRO B 1 162 ? -12.914 39.625 15.734 1 94.31 162 PRO B C 1
ATOM 6200 O O . PRO B 1 162 ? -12.812 40.844 15.891 1 94.31 162 PRO B O 1
ATOM 6203 N N . HIS B 1 163 ? -12.625 39 14.617 1 96.38 163 HIS B N 1
ATOM 6204 C CA . HIS B 1 163 ? -12.008 39.781 13.539 1 96.38 163 HIS B CA 1
ATOM 6205 C C . HIS B 1 163 ? -13.008 40.031 12.414 1 96.38 163 HIS B C 1
ATOM 6207 O O . HIS B 1 163 ? -12.609 40.344 11.289 1 96.38 163 HIS B O 1
ATOM 6213 N N . SER B 1 164 ? -14.273 39.875 12.664 1 94.56 164 SER B N 1
ATOM 6214 C CA . SER B 1 164 ? -15.305 39.938 11.633 1 94.56 164 SER B CA 1
ATOM 6215 C C . SER B 1 164 ? -15.273 41.281 10.898 1 94.56 164 SER B C 1
ATOM 6217 O O . SER B 1 164 ? -15.656 41.344 9.727 1 94.56 164 SER B O 1
ATOM 6219 N N . ASN B 1 165 ? -14.75 42.25 11.539 1 95.56 165 ASN B N 1
ATOM 6220 C CA . ASN B 1 165 ? -14.766 43.594 10.953 1 95.56 165 ASN B CA 1
ATOM 6221 C C . ASN B 1 165 ? -13.508 43.875 10.141 1 95.56 165 ASN B C 1
ATOM 6223 O O . ASN B 1 165 ? -13.398 44.906 9.477 1 95.56 165 ASN B O 1
ATOM 6227 N N . LEU B 1 166 ? -12.617 43 10.133 1 97.38 166 LEU B N 1
ATOM 6228 C CA . LEU B 1 166 ? -11.328 43.219 9.492 1 97.38 166 LEU B CA 1
ATOM 6229 C C . LEU B 1 166 ? -11.344 42.75 8.047 1 97.38 166 LEU B C 1
ATOM 6231 O O . LEU B 1 166 ? -10.43 43.031 7.277 1 97.38 166 LEU B O 1
ATOM 6235 N N . TYR B 1 167 ? -12.344 42.031 7.629 1 97.75 167 TYR B N 1
ATOM 6236 C CA . TYR B 1 167 ? -12.43 41.562 6.254 1 97.75 167 TYR B CA 1
ATOM 6237 C C . TYR B 1 167 ? -13.852 41.719 5.715 1 97.75 167 TYR B C 1
ATOM 6239 O O . TYR B 1 167 ? -14.812 41.781 6.484 1 97.75 167 TYR B O 1
ATOM 6247 N N . ASP B 1 168 ? -13.922 41.719 4.355 1 97.88 168 ASP B N 1
ATOM 6248 C CA . ASP B 1 168 ? -15.203 41.812 3.67 1 97.88 168 ASP B CA 1
ATOM 6249 C C . ASP B 1 168 ? -15.703 40.438 3.219 1 97.88 168 ASP B C 1
ATOM 6251 O O . ASP B 1 168 ? -16.906 40.188 3.197 1 97.88 168 ASP B O 1
ATOM 6255 N N . PHE B 1 169 ? -14.734 39.531 2.814 1 97.06 169 PHE B N 1
ATOM 6256 C CA . PHE B 1 169 ? -15.125 38.25 2.26 1 97.06 169 PHE B CA 1
ATOM 6257 C C . PHE B 1 169 ? -14.344 37.125 2.916 1 97.06 169 PHE B C 1
ATOM 6259 O O . PHE B 1 169 ? -13.133 37.219 3.131 1 97.06 169 PHE B O 1
ATOM 6266 N N . ASP B 1 170 ? -14.992 36.094 3.33 1 96.88 170 ASP B N 1
ATOM 6267 C CA . ASP B 1 170 ? -14.477 34.781 3.719 1 96.88 170 ASP B CA 1
ATOM 6268 C C . ASP B 1 170 ? -15 33.688 2.791 1 96.88 170 ASP B C 1
ATOM 6270 O O . ASP B 1 170 ? -16 33.031 3.096 1 96.88 170 ASP B O 1
ATOM 6274 N N . LEU B 1 171 ? -14.25 33.469 1.671 1 96.69 171 LEU B N 1
ATOM 6275 C CA . LEU B 1 171 ? -14.727 32.594 0.602 1 96.69 171 LEU B CA 1
ATOM 6276 C C . LEU B 1 171 ? -13.945 31.297 0.578 1 96.69 171 LEU B C 1
ATOM 6278 O O . LEU B 1 171 ? -12.742 31.281 0.831 1 96.69 171 LEU B O 1
ATOM 6282 N N . SER B 1 172 ? -14.695 30.234 0.226 1 96.25 172 SER B N 1
ATOM 6283 C CA . SER B 1 172 ? -14.07 28.922 0.126 1 96.25 172 SER B CA 1
ATOM 6284 C C . SER B 1 172 ? -12.891 28.938 -0.835 1 96.25 172 SER B C 1
ATOM 6286 O O . SER B 1 172 ? -11.922 28.188 -0.651 1 96.25 172 SER B O 1
ATOM 6288 N N . GLU B 1 173 ? -12.945 29.766 -1.803 1 96.62 173 GLU B N 1
ATOM 6289 C CA . GLU B 1 173 ? -11.961 29.812 -2.883 1 96.62 173 GLU B CA 1
ATOM 6290 C C . GLU B 1 173 ? -10.641 30.406 -2.402 1 96.62 173 GLU B C 1
ATOM 6292 O O . GLU B 1 173 ? -9.617 30.297 -3.086 1 96.62 173 GLU B O 1
ATOM 6297 N N . HIS B 1 174 ? -10.633 30.984 -1.239 1 98.5 174 HIS B N 1
ATOM 6298 C CA . HIS B 1 174 ? -9.414 31.594 -0.746 1 98.5 174 HIS B CA 1
ATOM 6299 C C . HIS B 1 174 ? -8.758 30.734 0.331 1 98.5 174 HIS B C 1
ATOM 6301 O O . HIS B 1 174 ? -8.047 31.266 1.199 1 98.5 174 HIS B O 1
ATOM 6307 N N . THR B 1 175 ? -9.008 29.422 0.326 1 98.69 175 THR B N 1
ATOM 6308 C CA . THR B 1 175 ? -8.266 28.453 1.114 1 98.69 175 THR B CA 1
ATOM 6309 C C . THR B 1 175 ? -7.066 27.922 0.333 1 98.69 175 THR B C 1
ATOM 6311 O O . THR B 1 175 ? -7.219 27.406 -0.782 1 98.69 175 THR B O 1
ATOM 6314 N N . ILE B 1 176 ? -5.895 28.078 0.907 1 98.88 176 ILE B N 1
ATOM 6315 C CA . ILE B 1 176 ? -4.648 27.594 0.323 1 98.88 176 ILE B CA 1
ATOM 6316 C C . ILE B 1 176 ? -4.191 26.328 1.053 1 98.88 176 ILE B C 1
ATOM 6318 O O . ILE B 1 176 ? -4.02 26.344 2.273 1 98.88 176 ILE B O 1
ATOM 6322 N N . THR B 1 177 ? -4.035 25.266 0.363 1 98.88 177 THR B N 1
ATOM 6323 C CA . THR B 1 177 ? -3.416 24.062 0.917 1 98.88 177 THR B CA 1
ATOM 6324 C C . THR B 1 177 ? -2.09 23.766 0.223 1 98.88 177 THR B C 1
ATOM 6326 O O . THR B 1 177 ? -2.033 23.672 -1.005 1 98.88 177 THR B O 1
ATOM 6329 N N . VAL B 1 178 ? -1.016 23.641 1.014 1 98.88 178 VAL B N 1
ATOM 6330 C CA . VAL B 1 178 ? 0.304 23.391 0.445 1 98.88 178 VAL B CA 1
ATOM 6331 C C . VAL B 1 178 ? 0.806 22.016 0.892 1 98.88 178 VAL B C 1
ATOM 6333 O O . VAL B 1 178 ? 0.427 21.531 1.959 1 98.88 178 VAL B O 1
ATOM 6336 N N . LEU B 1 179 ? 1.619 21.438 0.09 1 98.31 179 LEU B N 1
ATOM 6337 C CA . LEU B 1 179 ? 2.217 20.125 0.318 1 98.31 179 LEU B CA 1
ATOM 6338 C C . LEU B 1 179 ? 3.568 20.016 -0.378 1 98.31 179 LEU B C 1
ATOM 6340 O O . LEU B 1 179 ? 3.689 20.328 -1.563 1 98.31 179 LEU B O 1
ATOM 6344 N N . ASP B 1 180 ? 4.652 19.672 0.396 1 98.69 180 ASP B N 1
ATOM 6345 C CA . ASP B 1 180 ? 5.859 19.25 -0.316 1 98.69 180 ASP B CA 1
ATOM 6346 C C . ASP B 1 180 ? 5.594 18.031 -1.186 1 98.69 180 ASP B C 1
ATOM 6348 O O . ASP B 1 180 ? 4.914 17.094 -0.757 1 98.69 180 ASP B O 1
ATOM 6352 N N . TRP B 1 181 ? 6.043 18.062 -2.387 1 98.5 181 TRP B N 1
ATOM 6353 C CA . TRP B 1 181 ? 5.547 17.109 -3.375 1 98.5 181 TRP B CA 1
ATOM 6354 C C . TRP B 1 181 ? 6.699 16.344 -4.027 1 98.5 181 TRP B C 1
ATOM 6356 O O . TRP B 1 181 ? 7.699 16.953 -4.422 1 98.5 181 TRP B O 1
ATOM 6366 N N . SER B 1 182 ? 6.562 15.008 -4.012 1 98.06 182 SER B N 1
ATOM 6367 C CA . SER B 1 182 ? 7.484 14.125 -4.715 1 98.06 182 SER B CA 1
ATOM 6368 C C . SER B 1 182 ? 6.785 13.406 -5.863 1 98.06 182 SER B C 1
ATOM 6370 O O . SER B 1 182 ? 5.555 13.391 -5.941 1 98.06 182 SER B O 1
ATOM 6372 N N . HIS B 1 183 ? 7.609 12.867 -6.742 1 97.88 183 HIS B N 1
ATOM 6373 C CA . HIS B 1 183 ? 7.039 12.312 -7.969 1 97.88 183 HIS B CA 1
ATOM 6374 C C . HIS B 1 183 ? 6.957 10.797 -7.902 1 97.88 183 HIS B C 1
ATOM 6376 O O . HIS B 1 183 ? 6.836 10.133 -8.938 1 97.88 183 HIS B O 1
ATOM 6382 N N . GLU B 1 184 ? 7.09 10.188 -6.727 1 96.88 184 GLU B N 1
ATOM 6383 C CA . GLU B 1 184 ? 6.887 8.773 -6.422 1 96.88 184 GLU B CA 1
ATOM 6384 C C . GLU B 1 184 ? 5.953 8.602 -5.227 1 96.88 184 GLU B C 1
ATOM 6386 O O . GLU B 1 184 ? 5.719 9.547 -4.469 1 96.88 184 GLU B O 1
ATOM 6391 N N . LEU B 1 185 ? 5.418 7.383 -5.102 1 97.88 185 LEU B N 1
ATOM 6392 C CA . LEU B 1 185 ? 4.617 7.078 -3.922 1 97.88 185 LEU B CA 1
ATOM 6393 C C . LEU B 1 185 ? 5.43 7.277 -2.648 1 97.88 185 LEU B C 1
ATOM 6395 O O . LEU B 1 185 ? 6.629 6.977 -2.617 1 97.88 185 LEU B O 1
ATOM 6399 N N . GLY B 1 186 ? 4.742 7.723 -1.63 1 98.19 186 GLY B N 1
ATOM 6400 C CA . GLY B 1 186 ? 5.391 7.926 -0.345 1 98.19 186 GLY B CA 1
ATOM 6401 C C . GLY B 1 186 ? 6.121 6.691 0.154 1 98.19 186 GLY B C 1
ATOM 6402 O O . GLY B 1 186 ? 7.254 6.781 0.633 1 98.19 186 GLY B O 1
ATOM 6403 N N . ILE B 1 187 ? 5.574 5.512 -0.012 1 98.25 187 ILE B N 1
ATOM 6404 C CA . ILE B 1 187 ? 6.148 4.273 0.505 1 98.25 187 ILE B CA 1
ATOM 6405 C C . ILE B 1 187 ? 7.441 3.955 -0.241 1 98.25 187 ILE B C 1
ATOM 6407 O O . ILE B 1 187 ? 8.383 3.414 0.34 1 98.25 187 ILE B O 1
ATOM 6411 N N . ALA B 1 188 ? 7.492 4.297 -1.546 1 98.25 188 ALA B N 1
ATOM 6412 C CA . ALA B 1 188 ? 8.703 4.066 -2.322 1 98.25 188 ALA B CA 1
ATOM 6413 C C . ALA B 1 188 ? 9.852 4.938 -1.818 1 98.25 188 ALA B C 1
ATOM 6415 O O . ALA B 1 188 ? 10.984 4.473 -1.688 1 98.25 188 ALA B O 1
ATOM 6416 N N . ILE B 1 189 ? 9.547 6.199 -1.52 1 98.25 189 ILE B N 1
ATOM 6417 C CA . ILE B 1 189 ? 10.555 7.117 -0.996 1 98.25 189 ILE B CA 1
ATOM 6418 C C . ILE B 1 189 ? 10.992 6.664 0.395 1 98.25 189 ILE B C 1
ATOM 6420 O O . ILE B 1 189 ? 12.18 6.695 0.718 1 98.25 189 ILE B O 1
ATOM 6424 N N . PHE B 1 190 ? 10.031 6.191 1.188 1 98.5 190 PHE B N 1
ATOM 6425 C CA . PHE B 1 190 ? 10.281 5.766 2.559 1 98.5 190 PHE B CA 1
ATOM 6426 C C . PHE B 1 190 ? 11.242 4.582 2.59 1 98.5 190 PHE B C 1
ATOM 6428 O O . PHE B 1 190 ? 12.227 4.594 3.338 1 98.5 190 PHE B O 1
ATOM 6435 N N . THR B 1 191 ? 11.016 3.555 1.771 1 98.19 191 THR B N 1
ATOM 6436 C CA . THR B 1 191 ? 11.844 2.357 1.779 1 98.19 191 THR B CA 1
ATOM 6437 C C . THR B 1 191 ? 13.227 2.654 1.204 1 98.19 191 THR B C 1
ATOM 6439 O O . THR B 1 191 ? 14.234 2.172 1.722 1 98.19 191 THR B O 1
ATOM 6442 N N . ALA B 1 192 ? 13.305 3.43 0.144 1 98.38 192 ALA B N 1
ATOM 6443 C CA . ALA B 1 192 ? 14.602 3.781 -0.444 1 98.38 192 ALA B CA 1
ATOM 6444 C C . ALA B 1 192 ? 15.461 4.551 0.55 1 98.38 192 ALA B C 1
ATOM 6446 O O . ALA B 1 192 ? 16.672 4.336 0.624 1 98.38 192 ALA B O 1
ATOM 6447 N N . HIS B 1 193 ? 14.781 5.43 1.305 1 98 193 HIS B N 1
ATOM 6448 C CA . HIS B 1 193 ? 15.484 6.301 2.24 1 98 193 HIS B CA 1
ATOM 6449 C C . HIS B 1 193 ? 16.016 5.516 3.436 1 98 193 HIS B C 1
ATOM 6451 O O . HIS B 1 193 ? 17.141 5.73 3.871 1 98 193 HIS B O 1
ATOM 6457 N N . HIS B 1 194 ? 15.273 4.613 3.959 1 98.12 194 HIS B N 1
ATOM 6458 C CA . HIS B 1 194 ? 15.633 3.998 5.234 1 98.12 194 HIS B CA 1
ATOM 6459 C C . HIS B 1 194 ? 16.375 2.688 5.023 1 98.12 194 HIS B C 1
ATOM 6461 O O . HIS B 1 194 ? 17.188 2.293 5.859 1 98.12 194 HIS B O 1
ATOM 6467 N N . HIS B 1 195 ? 16.172 1.967 3.9 1 98.38 195 HIS B N 1
ATOM 6468 C CA . HIS B 1 195 ? 16.828 0.68 3.682 1 98.38 195 HIS B CA 1
ATOM 6469 C C . HIS B 1 195 ? 18 0.815 2.723 1 98.38 195 HIS B C 1
ATOM 6471 O O . HIS B 1 195 ? 18.828 -0.089 2.625 1 98.38 195 HIS B O 1
ATOM 6477 N N . SER B 1 196 ? 18 1.944 1.984 1 97.75 196 SER B N 1
ATOM 6478 C CA . SER B 1 196 ? 19.016 2.094 0.942 1 97.75 196 SER B CA 1
ATOM 6479 C C . SER B 1 196 ? 19.578 3.512 0.913 1 97.75 196 SER B C 1
ATOM 6481 O O . SER B 1 196 ? 19.859 4.094 1.962 1 97.75 196 SER B O 1
ATOM 6483 N N . ASP B 1 197 ? 19.766 4.078 -0.276 1 97.56 197 ASP B N 1
ATOM 6484 C CA . ASP B 1 197 ? 20.469 5.359 -0.365 1 97.56 197 ASP B CA 1
ATOM 6485 C C . ASP B 1 197 ? 19.562 6.43 -0.976 1 97.56 197 ASP B C 1
ATOM 6487 O O . ASP B 1 197 ? 20.047 7.469 -1.431 1 97.56 197 ASP B O 1
ATOM 6491 N N . GLY B 1 198 ? 18.25 6.137 -1.052 1 97 198 GLY B N 1
ATOM 6492 C CA . GLY B 1 198 ? 17.328 7.16 -1.531 1 97 198 GLY B CA 1
ATOM 6493 C C . GLY B 1 198 ? 17.234 8.359 -0.606 1 97 198 GLY B C 1
ATOM 6494 O O . GLY B 1 198 ? 17.406 8.227 0.608 1 97 198 GLY B O 1
ATOM 6495 N N . ASP B 1 199 ? 16.875 9.531 -1.141 1 94.62 199 ASP B N 1
ATOM 6496 C CA . ASP B 1 199 ? 16.766 10.703 -0.279 1 94.62 199 ASP B CA 1
ATOM 6497 C C . ASP B 1 199 ? 15.305 11.047 -0.022 1 94.62 199 ASP B C 1
ATOM 6499 O O . ASP B 1 199 ? 14.406 10.5 -0.661 1 94.62 199 ASP B O 1
ATOM 6503 N N . ASN B 1 200 ? 15.086 11.867 0.901 1 95.75 200 ASN B N 1
ATOM 6504 C CA . ASN B 1 200 ? 13.766 12.375 1.253 1 95.75 200 ASN B CA 1
ATOM 6505 C C . ASN B 1 200 ? 13.625 13.852 0.912 1 95.75 200 ASN B C 1
ATOM 6507 O O . ASN B 1 200 ? 13.078 14.625 1.7 1 95.75 200 ASN B O 1
ATOM 6511 N N . LYS B 1 201 ? 14.227 14.352 -0.203 1 98 201 LYS B N 1
ATOM 6512 C CA . LYS B 1 201 ? 14.227 15.75 -0.626 1 98 201 LYS B CA 1
ATOM 6513 C C . LYS B 1 201 ? 13.234 15.977 -1.762 1 98 201 LYS B C 1
ATOM 6515 O O . LYS B 1 201 ? 13.547 15.734 -2.928 1 98 201 LYS B O 1
ATOM 6520 N N . PRO B 1 202 ? 12.055 16.469 -1.443 1 97.81 202 PRO B N 1
ATOM 6521 C CA . PRO B 1 202 ? 11.094 16.703 -2.521 1 97.81 202 PRO B CA 1
ATOM 6522 C C . PRO B 1 202 ? 11.562 17.766 -3.516 1 97.81 202 PRO B C 1
ATOM 6524 O O . PRO B 1 202 ? 12.18 18.766 -3.117 1 97.81 202 PRO B O 1
ATOM 6527 N N . PRO B 1 203 ? 11.242 17.656 -4.754 1 98.12 203 PRO B N 1
ATOM 6528 C CA . PRO B 1 203 ? 11.742 18.578 -5.77 1 98.12 203 PRO B CA 1
ATOM 6529 C C . PRO B 1 203 ? 10.867 19.828 -5.914 1 98.12 203 PRO B C 1
ATOM 6531 O O . PRO B 1 203 ? 11.289 20.812 -6.52 1 98.12 203 PRO B O 1
ATOM 6534 N N . THR B 1 204 ? 9.609 19.75 -5.344 1 98.44 204 THR B N 1
ATOM 6535 C CA . THR B 1 204 ? 8.711 20.875 -5.566 1 98.44 204 THR B CA 1
ATOM 6536 C C . THR B 1 204 ? 7.641 20.938 -4.477 1 98.44 204 THR B C 1
ATOM 6538 O O . THR B 1 204 ? 7.734 20.234 -3.469 1 98.44 204 THR B O 1
ATOM 6541 N N . ILE B 1 205 ? 6.73 21.906 -4.594 1 98.5 205 ILE B N 1
ATOM 6542 C CA . ILE B 1 205 ? 5.594 22.141 -3.709 1 98.5 205 ILE B CA 1
ATOM 6543 C C . ILE B 1 205 ? 4.305 22.188 -4.527 1 98.5 205 ILE B C 1
ATOM 6545 O O . ILE B 1 205 ? 4.297 22.688 -5.656 1 98.5 205 ILE B O 1
ATOM 6549 N N . GLN B 1 206 ? 3.291 21.609 -3.99 1 98.19 206 GLN B N 1
ATOM 6550 C CA . GLN B 1 206 ? 1.963 21.75 -4.582 1 98.19 206 GLN B CA 1
ATOM 6551 C C . GLN B 1 206 ? 1.133 22.781 -3.836 1 98.19 206 GLN B C 1
ATOM 6553 O O . GLN B 1 206 ? 1.195 22.875 -2.609 1 98.19 206 GLN B O 1
ATOM 6558 N N . VAL B 1 207 ? 0.402 23.531 -4.602 1 98.81 207 VAL B N 1
ATOM 6559 C CA . VAL B 1 207 ? -0.561 24.469 -4.043 1 98.81 207 VAL B CA 1
ATOM 6560 C C . VAL B 1 207 ? -1.962 24.141 -4.555 1 98.81 207 VAL B C 1
ATOM 6562 O O . VAL B 1 207 ? -2.242 24.281 -5.75 1 98.81 207 VAL B O 1
ATOM 6565 N N . ASN B 1 208 ? -2.811 23.703 -3.68 1 98.62 208 ASN B N 1
ATOM 6566 C CA . ASN B 1 208 ? -4.16 23.266 -4.027 1 98.62 208 ASN B CA 1
ATOM 6567 C C . ASN B 1 208 ? -4.148 22.219 -5.141 1 98.62 208 ASN B C 1
ATOM 6569 O O . ASN B 1 208 ? -4.953 22.281 -6.07 1 98.62 208 ASN B O 1
ATOM 6573 N N . GLY B 1 209 ? -3.162 21.328 -5.086 1 97.94 209 GLY B N 1
ATOM 6574 C CA . GLY B 1 209 ? -3.08 20.203 -6.016 1 97.94 209 GLY B CA 1
ATOM 6575 C C . GLY B 1 209 ? -2.523 20.594 -7.371 1 97.94 209 GLY B C 1
ATOM 6576 O O . GLY B 1 209 ? -2.588 19.812 -8.32 1 97.94 209 GLY B O 1
ATOM 6577 N N . ARG B 1 210 ? -1.924 21.766 -7.469 1 98.19 210 ARG B N 1
ATOM 6578 C CA . ARG B 1 210 ? -1.462 22.281 -8.758 1 98.19 210 ARG B CA 1
ATOM 6579 C C . ARG B 1 210 ? -0.03 22.797 -8.656 1 98.19 210 ARG B C 1
ATOM 6581 O O . ARG B 1 210 ? 0.436 23.156 -7.574 1 98.19 210 ARG B O 1
ATOM 6588 N N . GLY B 1 211 ? 0.651 22.797 -9.812 1 97.56 211 GLY B N 1
ATOM 6589 C CA . GLY B 1 211 ? 2.016 23.297 -9.875 1 97.56 211 GLY B CA 1
ATOM 6590 C C . GLY B 1 211 ? 2.562 23.375 -11.289 1 97.56 211 GLY B C 1
ATOM 6591 O O . GLY B 1 211 ? 2.057 22.703 -12.195 1 97.56 211 GLY B O 1
ATOM 6592 N N . MET B 1 212 ? 3.541 24.234 -11.477 1 97.19 212 MET B N 1
ATOM 6593 C CA . MET B 1 212 ? 4.238 24.406 -12.742 1 97.19 212 MET B CA 1
ATOM 6594 C C . MET B 1 212 ? 5.633 23.797 -12.695 1 97.19 212 MET B C 1
ATOM 6596 O O . MET B 1 212 ? 6.625 24.5 -12.508 1 97.19 212 MET B O 1
ATOM 6600 N N . TYR B 1 213 ? 5.703 22.516 -12.961 1 97.88 213 TYR B N 1
ATOM 6601 C CA . TYR B 1 213 ? 7 21.875 -12.781 1 97.88 213 TYR B CA 1
ATOM 6602 C C . TYR B 1 213 ? 7.484 21.266 -14.094 1 97.88 213 TYR B C 1
ATOM 6604 O O . TYR B 1 213 ? 8.547 21.625 -14.602 1 97.88 213 TYR B O 1
ATOM 6612 N N . LYS B 1 214 ? 6.711 20.344 -14.641 1 97.81 214 LYS B N 1
ATOM 6613 C CA . LYS B 1 214 ? 7.133 19.656 -15.859 1 97.81 214 LYS B CA 1
ATOM 6614 C C . LYS B 1 214 ? 6.91 20.547 -17.094 1 97.81 214 LYS B C 1
ATOM 6616 O O . LYS B 1 214 ? 5.785 20.984 -17.344 1 97.81 214 LYS B O 1
ATOM 6621 N N . PRO B 1 215 ? 7.93 20.812 -17.875 1 97 215 PRO B N 1
ATOM 6622 C CA . PRO B 1 215 ? 7.734 21.578 -19.125 1 97 215 PRO B CA 1
ATOM 6623 C C . PRO B 1 215 ? 7.16 20.734 -20.25 1 97 215 PRO B C 1
ATOM 6625 O O . PRO B 1 215 ? 7.523 19.562 -20.391 1 97 215 PRO B O 1
ATOM 6628 N N . PHE B 1 216 ? 6.195 21.281 -20.953 1 96.25 216 PHE B N 1
ATOM 6629 C CA . PHE B 1 216 ? 5.613 20.672 -22.141 1 96.25 216 PHE B CA 1
ATOM 6630 C C . PHE B 1 216 ? 5.875 21.531 -23.375 1 96.25 216 PHE B C 1
ATOM 6632 O O . PHE B 1 216 ? 5.594 22.719 -23.375 1 96.25 216 PHE B O 1
ATOM 6639 N N . PRO B 1 217 ? 6.457 20.906 -24.375 1 93.56 217 PRO B N 1
ATOM 6640 C CA . PRO B 1 217 ? 6.703 21.672 -25.594 1 93.56 217 PRO B CA 1
ATOM 6641 C C . PRO B 1 217 ? 5.418 22.016 -26.344 1 93.56 217 PRO B C 1
ATOM 6643 O O . PRO B 1 217 ? 4.523 21.172 -26.469 1 93.56 217 PRO B O 1
ATOM 6646 N N . SER B 1 218 ? 5.301 23.234 -26.672 1 88.88 218 SER B N 1
ATOM 6647 C CA . SER B 1 218 ? 4.16 23.656 -27.469 1 88.88 218 SER B CA 1
ATOM 6648 C C . SER B 1 218 ? 4.531 23.766 -28.953 1 88.88 218 SER B C 1
ATOM 6650 O O . SER B 1 218 ? 5.695 23.609 -29.312 1 88.88 218 SER B O 1
ATOM 6652 N N . THR B 1 219 ? 3.494 23.938 -29.812 1 83.44 219 THR B N 1
ATOM 6653 C CA . THR B 1 219 ? 3.66 23.984 -31.266 1 83.44 219 THR B CA 1
ATOM 6654 C C . THR B 1 219 ? 4.582 25.125 -31.672 1 83.44 219 THR B C 1
ATOM 6656 O O . THR B 1 219 ? 5.258 25.062 -32.688 1 83.44 219 THR B O 1
ATOM 6659 N N . ASN B 1 220 ? 4.695 26.172 -30.938 1 85.06 220 ASN B N 1
ATOM 6660 C CA . ASN B 1 220 ? 5.523 27.328 -31.266 1 85.06 220 ASN B CA 1
ATOM 6661 C C . ASN B 1 220 ? 6.879 27.281 -30.562 1 85.06 220 ASN B C 1
ATOM 6663 O O . ASN B 1 220 ? 7.52 28.312 -30.375 1 85.06 220 ASN B O 1
ATOM 6667 N N . ASN B 1 221 ? 7.211 26.109 -30.062 1 83.44 221 ASN B N 1
ATOM 6668 C CA . ASN B 1 221 ? 8.5 25.844 -29.438 1 83.44 221 ASN B CA 1
ATOM 6669 C C . ASN B 1 221 ? 8.617 26.547 -28.078 1 83.44 221 ASN B C 1
ATOM 6671 O O . ASN B 1 221 ? 9.719 26.828 -27.625 1 83.44 221 ASN B O 1
ATOM 6675 N N . SER B 1 222 ? 7.477 27 -27.672 1 87.44 222 SER B N 1
ATOM 6676 C CA . SER B 1 222 ? 7.473 27.5 -26.297 1 87.44 222 SER B CA 1
ATOM 6677 C C . SER B 1 222 ? 7.117 26.406 -25.312 1 87.44 222 SER B C 1
ATOM 6679 O O . SER B 1 222 ? 6.598 25.359 -25.688 1 87.44 222 SER B O 1
ATOM 6681 N N . LEU B 1 223 ? 7.574 26.656 -24.047 1 90.88 223 LEU B N 1
ATOM 6682 C CA . LEU B 1 223 ? 7.25 25.688 -23 1 90.88 223 LEU B CA 1
ATOM 6683 C C . LEU B 1 223 ? 5.996 26.125 -22.234 1 90.88 223 LEU B C 1
ATOM 6685 O O . LEU B 1 223 ? 5.82 27.312 -21.938 1 90.88 223 LEU B O 1
ATOM 6689 N N . ILE B 1 224 ? 5.117 25.188 -22.094 1 93.38 224 ILE B N 1
ATOM 6690 C CA . ILE B 1 224 ? 3.936 25.438 -21.281 1 93.38 224 ILE B CA 1
ATOM 6691 C C . ILE B 1 224 ? 3.916 24.5 -20.078 1 93.38 224 ILE B C 1
ATOM 6693 O O . ILE B 1 224 ? 4.637 23.5 -20.062 1 93.38 224 ILE B O 1
ATOM 6697 N N . TYR B 1 225 ? 3.178 24.891 -19.125 1 96.06 225 TYR B N 1
ATOM 6698 C CA . TYR B 1 225 ? 3.062 24.141 -17.891 1 96.06 225 TYR B CA 1
ATOM 6699 C C . TYR B 1 225 ? 1.602 23.922 -17.516 1 96.06 225 TYR B C 1
ATOM 6701 O O . TYR B 1 225 ? 0.706 24.531 -18.109 1 96.06 225 TYR B O 1
ATOM 6709 N N . THR B 1 226 ? 1.375 22.891 -16.656 1 97.75 226 THR B N 1
ATOM 6710 C CA . THR B 1 226 ? 0.066 22.828 -16.016 1 97.75 226 THR B CA 1
ATOM 6711 C C . THR B 1 226 ? -0.24 24.109 -15.273 1 97.75 226 THR B C 1
ATOM 6713 O O . THR B 1 226 ? 0.671 24.781 -14.781 1 97.75 226 THR B O 1
ATOM 6716 N N . PRO B 1 227 ? -1.508 24.469 -15.195 1 97 227 PRO B N 1
ATOM 6717 C CA . PRO B 1 227 ? -1.846 25.766 -14.594 1 97 227 PRO B CA 1
ATOM 6718 C C . PRO B 1 227 ? -1.636 25.781 -13.086 1 97 227 PRO B C 1
ATOM 6720 O O . PRO B 1 227 ? -1.947 24.797 -12.398 1 97 227 PRO B O 1
ATOM 6723 N N . PRO B 1 228 ? -1.083 26.859 -12.578 1 97.5 228 PRO B N 1
ATOM 6724 C CA . PRO B 1 228 ? -0.976 27.016 -11.125 1 97.5 228 PRO B CA 1
ATOM 6725 C C . PRO B 1 228 ? -2.32 27.297 -10.461 1 97.5 228 PRO B C 1
ATOM 6727 O O . PRO B 1 228 ? -3.309 27.562 -11.148 1 97.5 228 PRO B O 1
ATOM 6730 N N . ALA B 1 229 ? -2.348 27.188 -9.117 1 98.12 229 ALA B N 1
ATOM 6731 C CA . ALA B 1 229 ? -3.516 27.672 -8.383 1 98.12 229 ALA B CA 1
ATOM 6732 C C . ALA B 1 229 ? -3.719 29.172 -8.586 1 98.12 229 ALA B C 1
ATOM 6734 O O . ALA B 1 229 ? -2.764 29.906 -8.859 1 98.12 229 ALA B O 1
ATOM 6735 N N . SER B 1 230 ? -4.961 29.547 -8.508 1 97.44 230 SER B N 1
ATOM 6736 C CA . SER B 1 230 ? -5.297 30.953 -8.695 1 97.44 230 SER B CA 1
ATOM 6737 C C . SER B 1 230 ? -6.375 31.406 -7.715 1 97.44 230 SER B C 1
ATOM 6739 O O . SER B 1 230 ? -7.293 30.641 -7.406 1 97.44 230 SER B O 1
ATOM 6741 N N . PHE B 1 231 ? -6.223 32.594 -7.258 1 98.38 231 PHE B N 1
ATOM 6742 C CA . PHE B 1 231 ? -7.156 33.219 -6.324 1 98.38 231 PHE B CA 1
ATOM 6743 C C . PHE B 1 231 ? -7.637 34.562 -6.852 1 98.38 231 PHE B C 1
ATOM 6745 O O . PHE B 1 231 ? -6.824 35.438 -7.184 1 98.38 231 PHE B O 1
ATOM 6752 N N . ILE B 1 232 ? -8.945 34.719 -6.863 1 97.94 232 ILE B N 1
ATOM 6753 C CA . ILE B 1 232 ? -9.523 35.938 -7.449 1 97.94 232 ILE B CA 1
ATOM 6754 C C . ILE B 1 232 ? -9.891 36.906 -6.348 1 97.94 232 ILE B C 1
ATOM 6756 O O . ILE B 1 232 ? -10.477 36.531 -5.332 1 97.94 232 ILE B O 1
ATOM 6760 N N . VAL B 1 233 ? -9.508 38.156 -6.562 1 98.56 233 VAL B N 1
ATOM 6761 C CA . VAL B 1 233 ? -9.883 39.219 -5.641 1 98.56 233 VAL B CA 1
ATOM 6762 C C . VAL B 1 233 ? -10.383 40.438 -6.434 1 98.56 233 VAL B C 1
ATOM 6764 O O . VAL B 1 233 ? -10.148 40.531 -7.641 1 98.56 233 VAL B O 1
ATOM 6767 N N . GLU B 1 234 ? -11.125 41.25 -5.789 1 98.31 234 GLU B N 1
ATOM 6768 C CA . GLU B 1 234 ? -11.57 42.531 -6.332 1 98.31 234 GLU B CA 1
ATOM 6769 C C . GLU B 1 234 ? -10.93 43.719 -5.598 1 98.31 234 GLU B C 1
ATOM 6771 O O . GLU B 1 234 ? -10.891 43.719 -4.363 1 98.31 234 GLU B O 1
ATOM 6776 N N . GLN B 1 235 ? -10.398 44.688 -6.395 1 98 235 GLN B N 1
ATOM 6777 C CA . GLN B 1 235 ? -9.758 45.844 -5.785 1 98 235 GLN B CA 1
ATOM 6778 C C . GLN B 1 235 ? -10.711 46.562 -4.84 1 98 235 GLN B C 1
ATOM 6780 O O . GLN B 1 235 ? -11.883 46.75 -5.156 1 98 235 GLN B O 1
ATOM 6785 N N . GLY B 1 236 ? -10.211 46.938 -3.648 1 98 236 GLY B N 1
ATOM 6786 C CA . GLY B 1 236 ? -10.984 47.719 -2.697 1 98 236 GLY B CA 1
ATOM 6787 C C . GLY B 1 236 ? -11.602 46.875 -1.596 1 98 236 GLY B C 1
ATOM 6788 O O . GLY B 1 236 ? -12.188 47.406 -0.653 1 98 236 GLY B O 1
ATOM 6789 N N . TYR B 1 237 ? -11.445 45.625 -1.686 1 98.5 237 TYR B N 1
ATOM 6790 C CA . TYR B 1 237 ? -12.031 44.719 -0.683 1 98.5 237 TYR B CA 1
ATOM 6791 C C . TYR B 1 237 ? -10.945 43.969 0.085 1 98.5 237 TYR B C 1
ATOM 6793 O O . TYR B 1 237 ? -9.805 43.875 -0.382 1 98.5 237 TYR B O 1
ATOM 6801 N N . ARG B 1 238 ? -11.281 43.531 1.283 1 98.62 238 ARG B N 1
ATOM 6802 C CA . ARG B 1 238 ? -10.406 42.75 2.145 1 98.62 238 ARG B CA 1
ATOM 6803 C C . ARG B 1 238 ? -10.883 41.312 2.223 1 98.62 238 ARG B C 1
ATOM 6805 O O . ARG B 1 238 ? -12.055 41.031 2.488 1 98.62 238 ARG B O 1
ATOM 6812 N N . TYR B 1 239 ? -9.93 40.344 1.968 1 98.69 239 TYR B N 1
ATOM 6813 C CA . TYR B 1 239 ? -10.266 38.938 1.902 1 98.69 239 TYR B CA 1
ATOM 6814 C C . TYR B 1 239 ? -9.562 38.156 3.008 1 98.69 239 TYR B C 1
ATOM 6816 O O . TYR B 1 239 ? -8.367 38.344 3.24 1 98.69 239 TYR B O 1
ATOM 6824 N N . ARG B 1 240 ? -10.289 37.344 3.711 1 98.5 240 ARG B N 1
ATOM 6825 C CA . ARG B 1 240 ? -9.656 36.375 4.578 1 98.5 240 ARG B CA 1
ATOM 6826 C C . ARG B 1 240 ? -9.102 35.188 3.764 1 98.5 240 ARG B C 1
ATOM 6828 O O . ARG B 1 240 ? -9.828 34.562 2.986 1 98.5 240 ARG B O 1
ATOM 6835 N N . PHE B 1 241 ? -7.844 34.906 3.908 1 98.88 241 PHE B N 1
ATOM 6836 C CA . PHE B 1 241 ? -7.188 33.75 3.346 1 98.88 241 PHE B CA 1
ATOM 6837 C C . PHE B 1 241 ? -6.867 32.719 4.438 1 98.88 241 PHE B C 1
ATOM 6839 O O . PHE B 1 241 ? -6.59 33.094 5.578 1 98.88 241 PHE B O 1
ATOM 6846 N N . ARG B 1 242 ? -7.02 31.5 4.113 1 98.88 242 ARG B N 1
ATOM 6847 C CA . ARG B 1 242 ? -6.66 30.391 4.992 1 98.88 242 ARG B CA 1
ATOM 6848 C C . ARG B 1 242 ? -5.523 29.562 4.398 1 98.88 242 ARG B C 1
ATOM 6850 O O . ARG B 1 242 ? -5.617 29.094 3.262 1 98.88 242 ARG B O 1
ATOM 6857 N N . LEU B 1 243 ? -4.43 29.438 5.137 1 98.94 243 LEU B N 1
ATOM 6858 C CA . LEU B 1 243 ? -3.283 28.641 4.723 1 98.94 243 LEU B CA 1
ATOM 6859 C C . LEU B 1 243 ? -3.199 27.344 5.531 1 98.94 243 LEU B C 1
ATOM 6861 O O . LEU B 1 243 ? -3.125 27.375 6.762 1 98.94 243 LEU B O 1
ATOM 6865 N N . ILE B 1 244 ? -3.293 26.219 4.836 1 98.94 244 ILE B N 1
ATOM 6866 C CA . ILE B 1 244 ? -3.172 24.891 5.434 1 98.94 244 ILE B CA 1
ATOM 6867 C C . ILE B 1 244 ? -1.901 24.203 4.93 1 98.94 244 ILE B C 1
ATOM 6869 O O . ILE B 1 244 ? -1.713 24.047 3.723 1 98.94 244 ILE B O 1
ATOM 6873 N N . ASN B 1 245 ? -1.007 23.844 5.844 1 98.88 245 ASN B N 1
ATOM 6874 C CA . ASN B 1 245 ? 0.177 23.078 5.465 1 98.88 245 ASN B CA 1
ATOM 6875 C C . ASN B 1 245 ? -0.036 21.594 5.664 1 98.88 245 ASN B C 1
ATOM 6877 O O . ASN B 1 245 ? 0.151 21.062 6.766 1 98.88 245 ASN B O 1
ATOM 6881 N N . ALA B 1 246 ? -0.299 20.891 4.613 1 98.75 246 ALA B N 1
ATOM 6882 C CA . ALA B 1 246 ? -0.501 19.438 4.633 1 98.75 246 ALA B CA 1
ATOM 6883 C C . ALA B 1 246 ? 0.811 18.703 4.391 1 98.75 246 ALA B C 1
ATOM 6885 O O . ALA B 1 246 ? 0.808 17.516 4.023 1 98.75 246 ALA B O 1
ATOM 6886 N N . GLY B 1 247 ? 1.923 19.375 4.617 1 98.25 247 GLY B N 1
ATOM 6887 C CA . GLY B 1 247 ? 3.246 18.844 4.324 1 98.25 247 GLY B CA 1
ATOM 6888 C C . GLY B 1 247 ? 3.543 17.547 5.047 1 98.25 247 GLY B C 1
ATOM 6889 O O . GLY B 1 247 ? 2.906 17.219 6.051 1 98.25 247 GLY B O 1
ATOM 6890 N N . VAL B 1 248 ? 4.586 16.766 4.508 1 97.88 248 VAL B N 1
ATOM 6891 C CA . VAL B 1 248 ? 4.84 15.438 5.047 1 97.88 248 VAL B CA 1
ATOM 6892 C C . VAL B 1 248 ? 6.32 15.289 5.391 1 97.88 248 VAL B C 1
ATOM 6894 O O . VAL B 1 248 ? 6.695 14.43 6.191 1 97.88 248 VAL B O 1
ATOM 6897 N N . LEU B 1 249 ? 7.199 16.031 4.801 1 97.5 249 LEU B N 1
ATOM 6898 C CA . LEU B 1 249 ? 8.633 15.977 5.066 1 97.5 249 LEU B CA 1
ATOM 6899 C C . LEU B 1 249 ? 9.094 17.25 5.762 1 97.5 249 LEU B C 1
ATOM 6901 O O . LEU B 1 249 ? 8.281 18.109 6.102 1 97.5 249 LEU B O 1
ATOM 6905 N N . ASN B 1 250 ? 10.352 17.312 6.129 1 96.75 250 ASN B N 1
ATOM 6906 C CA . ASN B 1 250 ? 10.859 18.5 6.789 1 96.75 250 ASN B CA 1
ATOM 6907 C C . ASN B 1 250 ? 11.07 19.641 5.797 1 96.75 250 ASN B C 1
ATOM 6909 O O . ASN B 1 250 ? 12.203 20.016 5.488 1 96.75 250 ASN B O 1
ATOM 6913 N N . CYS B 1 251 ? 9.938 20.172 5.43 1 97.5 251 CYS B N 1
ATOM 6914 C CA . CYS B 1 251 ? 9.891 21.25 4.434 1 97.5 251 CYS B CA 1
ATOM 6915 C C . CYS B 1 251 ? 9.008 22.391 4.906 1 97.5 251 CYS B C 1
ATOM 6917 O O . CYS B 1 251 ? 7.938 22.625 4.344 1 97.5 251 CYS B O 1
ATOM 6919 N N . PRO B 1 252 ? 9.523 23.188 5.859 1 98.25 252 PRO B N 1
ATOM 6920 C CA . PRO B 1 252 ? 8.758 24.422 6.102 1 98.25 252 PRO B CA 1
ATOM 6921 C C . PRO B 1 252 ? 8.578 25.266 4.844 1 98.25 252 PRO B C 1
ATOM 6923 O O . PRO B 1 252 ? 9.484 25.312 4 1 98.25 252 PRO B O 1
ATOM 6926 N N . ILE B 1 253 ? 7.41 25.906 4.75 1 98.75 253 ILE B N 1
ATOM 6927 C CA . ILE B 1 253 ? 7.105 26.641 3.527 1 98.75 253 ILE B CA 1
ATOM 6928 C C . ILE B 1 253 ? 6.848 28.109 3.861 1 98.75 253 ILE B C 1
ATOM 6930 O O . ILE B 1 253 ? 5.98 28.422 4.68 1 98.75 253 ILE B O 1
ATOM 6934 N N . GLU B 1 254 ? 7.594 28.984 3.254 1 98.69 254 GLU B N 1
ATOM 6935 C CA . GLU B 1 254 ? 7.426 30.422 3.408 1 98.69 254 GLU B CA 1
ATOM 6936 C C . GLU B 1 254 ? 6.512 30.984 2.324 1 98.69 254 GLU B C 1
ATOM 6938 O O . GLU B 1 254 ? 6.777 30.812 1.133 1 98.69 254 GLU B O 1
ATOM 6943 N N . LEU B 1 255 ? 5.441 31.625 2.729 1 98.88 255 LEU B N 1
ATOM 6944 C CA . LEU B 1 255 ? 4.496 32.25 1.82 1 98.88 255 LEU B CA 1
ATOM 6945 C C . LEU B 1 255 ? 4.691 33.781 1.801 1 98.88 255 LEU B C 1
ATOM 6947 O O . LEU B 1 255 ? 4.789 34.406 2.855 1 98.88 255 LEU B O 1
ATOM 6951 N N . SER B 1 256 ? 4.789 34.344 0.662 1 98.62 256 SER B N 1
ATOM 6952 C CA . SER B 1 256 ? 4.727 35.781 0.438 1 98.62 256 SER B CA 1
ATOM 6953 C C . SER B 1 256 ? 3.912 36.125 -0.806 1 98.62 256 SER B C 1
ATOM 6955 O O . SER B 1 256 ? 3.693 35.25 -1.66 1 98.62 256 SER B O 1
ATOM 6957 N N . ILE B 1 257 ? 3.361 37.281 -0.838 1 98.56 257 ILE B N 1
ATOM 6958 C CA . ILE B 1 257 ? 2.596 37.75 -1.989 1 98.56 257 ILE B CA 1
ATOM 6959 C C . ILE B 1 257 ? 3.217 39.062 -2.535 1 98.56 257 ILE B C 1
ATOM 6961 O O . ILE B 1 257 ? 3.396 40.031 -1.797 1 98.56 257 ILE B O 1
ATOM 6965 N N . ASP B 1 258 ? 3.535 39.031 -3.863 1 97.69 258 ASP B N 1
ATOM 6966 C CA . ASP B 1 258 ? 4.168 40.156 -4.492 1 97.69 258 ASP B CA 1
ATOM 6967 C C . ASP B 1 258 ? 3.332 41.438 -4.297 1 97.69 258 ASP B C 1
ATOM 6969 O O . ASP B 1 258 ? 2.117 41.406 -4.508 1 97.69 258 ASP B O 1
ATOM 6973 N N . ASN B 1 259 ? 3.963 42.5 -3.832 1 96.75 259 ASN B N 1
ATOM 6974 C CA . ASN B 1 259 ? 3.387 43.812 -3.686 1 96.75 259 ASN B CA 1
ATOM 6975 C C . ASN B 1 259 ? 2.285 43.844 -2.629 1 96.75 259 ASN B C 1
ATOM 6977 O O . ASN B 1 259 ? 1.397 44.688 -2.67 1 96.75 259 ASN B O 1
ATOM 6981 N N . HIS B 1 260 ? 2.225 42.938 -1.745 1 98 260 HIS B N 1
ATOM 6982 C CA . HIS B 1 260 ? 1.247 42.875 -0.665 1 98 260 HIS B CA 1
ATOM 6983 C C . HIS B 1 260 ? 1.907 42.5 0.655 1 98 260 HIS B C 1
ATOM 6985 O O . HIS B 1 260 ? 2.924 41.781 0.665 1 98 260 HIS B O 1
ATOM 6991 N N . THR B 1 261 ? 1.399 42.969 1.75 1 97.62 261 THR B N 1
ATOM 6992 C CA . THR B 1 261 ? 1.68 42.469 3.086 1 97.62 261 THR B CA 1
ATOM 6993 C C . THR B 1 261 ? 0.541 41.562 3.57 1 97.62 261 THR B C 1
ATOM 6995 O O . THR B 1 261 ? -0.537 41.531 2.973 1 97.62 261 THR B O 1
ATOM 6998 N N . LEU B 1 262 ? 0.79 40.781 4.57 1 98.38 262 LEU B N 1
ATOM 6999 C CA . LEU B 1 262 ? -0.177 39.875 5.141 1 98.38 262 LEU B CA 1
ATOM 7000 C C . LEU B 1 262 ? -0.552 40.281 6.562 1 98.38 262 LEU B C 1
ATOM 7002 O O . LEU B 1 262 ? 0.324 40.469 7.402 1 98.38 262 LEU B O 1
ATOM 7006 N N . PHE B 1 263 ? -1.831 40.375 6.801 1 98.31 263 PHE B N 1
ATOM 7007 C CA . PHE B 1 263 ? -2.309 40.656 8.156 1 98.31 263 PHE B CA 1
ATOM 7008 C C . PHE B 1 263 ? -2.75 39.344 8.836 1 98.31 263 PHE B C 1
ATOM 7010 O O . PHE B 1 263 ? -3.924 38.969 8.766 1 98.31 263 PHE B O 1
ATOM 7017 N N . ALA B 1 264 ? -1.814 38.75 9.594 1 98.75 264 ALA B N 1
ATOM 7018 C CA . ALA B 1 264 ? -2.127 37.5 10.258 1 98.75 264 ALA B CA 1
ATOM 7019 C C . ALA B 1 264 ? -3.137 37.719 11.383 1 98.75 264 ALA B C 1
ATOM 7021 O O . ALA B 1 264 ? -2.982 38.625 12.203 1 98.75 264 ALA B O 1
ATOM 7022 N N . ILE B 1 265 ? -4.184 36.812 11.422 1 98.62 265 ILE B N 1
ATOM 7023 C CA . ILE B 1 265 ? -5.238 37.062 12.398 1 98.62 265 ILE B CA 1
ATOM 7024 C C . ILE B 1 265 ? -5.535 35.75 13.164 1 98.62 265 ILE B C 1
ATOM 7026 O O . ILE B 1 265 ? -6.344 35.75 14.094 1 98.62 265 ILE B O 1
ATOM 7030 N N . GLY B 1 266 ? -4.898 34.688 12.781 1 98.25 266 GLY B N 1
ATOM 7031 C CA . GLY B 1 266 ? -5.18 33.438 13.477 1 98.25 266 GLY B CA 1
ATOM 7032 C C . GLY B 1 266 ? -4.199 32.344 13.141 1 98.25 266 GLY B C 1
ATOM 7033 O O . GLY B 1 266 ? -3.521 32.406 12.109 1 98.25 266 GLY B O 1
ATOM 7034 N N . THR B 1 267 ? -4.117 31.328 13.984 1 98.5 267 THR B N 1
ATOM 7035 C CA . THR B 1 267 ? -3.311 30.125 13.789 1 98.5 267 THR B CA 1
ATOM 7036 C C . THR B 1 267 ? -3.957 28.922 14.461 1 98.5 267 THR B C 1
ATOM 7038 O O . THR B 1 267 ? -4.477 29.031 15.578 1 98.5 267 THR B O 1
ATOM 7041 N N . ASP B 1 268 ? -4.004 27.828 13.734 1 98.5 268 ASP B N 1
ATOM 7042 C CA . ASP B 1 268 ? -4.469 26.531 14.219 1 98.5 268 ASP B CA 1
ATOM 7043 C C . ASP B 1 268 ? -5.887 26.625 14.773 1 98.5 268 ASP B C 1
ATOM 7045 O O . ASP B 1 268 ? -6.195 26.031 15.812 1 98.5 268 ASP B O 1
ATOM 7049 N N . GLY B 1 269 ? -6.652 27.484 14.148 1 97.25 269 GLY B N 1
ATOM 7050 C CA . GLY B 1 269 ? -8.062 27.594 14.484 1 97.25 269 GLY B CA 1
ATOM 7051 C C . GLY B 1 269 ? -8.344 28.578 15.594 1 97.25 269 GLY B C 1
ATOM 7052 O O . GLY B 1 269 ? -9.492 28.766 16 1 97.25 269 GLY B O 1
ATOM 7053 N N . SER B 1 270 ? -7.332 29.266 16.062 1 97.5 270 SER B N 1
ATOM 7054 C CA . SER B 1 270 ? -7.5 30.234 17.141 1 97.5 270 SER B CA 1
ATOM 7055 C C . SER B 1 270 ? -7.094 31.641 16.688 1 97.5 270 SER B C 1
ATOM 7057 O O . SER B 1 270 ? -6.117 31.812 15.953 1 97.5 270 SER B O 1
ATOM 7059 N N . ASP B 1 271 ? -7.773 32.656 17.234 1 97.88 271 ASP B N 1
ATOM 7060 C CA . ASP B 1 271 ? -7.555 34.031 16.828 1 97.88 271 ASP B CA 1
ATOM 7061 C C . ASP B 1 271 ? -6.426 34.688 17.625 1 97.88 271 ASP B C 1
ATOM 7063 O O . ASP B 1 271 ? -6.262 34.375 18.812 1 97.88 271 ASP B O 1
ATOM 7067 N N . ILE B 1 272 ? -5.707 35.5 16.969 1 98.5 272 ILE B N 1
ATOM 7068 C CA . ILE B 1 272 ? -4.66 36.312 17.609 1 98.5 272 ILE B CA 1
ATOM 7069 C C . ILE B 1 272 ? -4.875 37.781 17.312 1 98.5 272 ILE B C 1
ATOM 7071 O O . ILE B 1 272 ? -5.629 38.125 16.406 1 98.5 272 ILE B O 1
ATOM 7075 N N . GLU B 1 273 ? -4.211 38.594 18.156 1 98.06 273 GLU B N 1
ATOM 7076 C CA . GLU B 1 273 ? -4.168 40 17.766 1 98.06 273 GLU B CA 1
ATOM 7077 C C . GLU B 1 273 ? -3.475 40.188 16.422 1 98.06 273 GLU B C 1
ATOM 7079 O O . GLU B 1 273 ? -2.389 39.656 16.203 1 98.06 273 GLU B O 1
ATOM 7084 N N . PRO B 1 274 ? -4.141 40.906 15.539 1 98.12 274 PRO B N 1
ATOM 7085 C CA . PRO B 1 274 ? -3.609 41 14.172 1 98.12 274 PRO B CA 1
ATOM 7086 C C . PRO B 1 274 ? -2.18 41.531 14.141 1 98.12 274 PRO B C 1
ATOM 7088 O O . PRO B 1 274 ? -1.832 42.438 14.906 1 98.12 274 PRO B O 1
ATOM 7091 N N . VAL B 1 275 ? -1.396 41.031 13.273 1 98.31 275 VAL B N 1
ATOM 7092 C CA . VAL B 1 275 ? -0.042 41.5 13.031 1 98.31 275 VAL B CA 1
ATOM 7093 C C . VAL B 1 275 ? 0.221 41.562 11.523 1 98.31 275 VAL B C 1
ATOM 7095 O O . VAL B 1 275 ? -0.199 40.688 10.781 1 98.31 275 VAL B O 1
ATOM 7098 N N . GLU B 1 276 ? 0.859 42.656 11.086 1 98.06 276 GLU B N 1
ATOM 7099 C CA . GLU B 1 276 ? 1.222 42.812 9.688 1 98.06 276 GLU B CA 1
ATOM 7100 C C . GLU B 1 276 ? 2.631 42.281 9.414 1 98.06 276 GLU B C 1
ATOM 7102 O O . GLU B 1 276 ? 3.586 42.688 10.078 1 98.06 276 GLU B O 1
ATOM 7107 N N . VAL B 1 277 ? 2.781 41.438 8.484 1 98.5 277 VAL B N 1
ATOM 7108 C CA . VAL B 1 277 ? 4.074 40.812 8.188 1 98.5 277 VAL B CA 1
ATOM 7109 C C . VAL B 1 277 ? 4.277 40.75 6.676 1 98.5 277 VAL B C 1
ATOM 7111 O O . VAL B 1 277 ? 3.336 40.969 5.906 1 98.5 277 VAL B O 1
ATOM 7114 N N . ASP B 1 278 ? 5.523 40.438 6.301 1 98.31 278 ASP B N 1
ATOM 7115 C CA . ASP B 1 278 ? 5.867 40.312 4.883 1 98.31 278 ASP B CA 1
ATOM 7116 C C . ASP B 1 278 ? 5.777 38.875 4.402 1 98.31 278 ASP B C 1
ATOM 7118 O O . ASP B 1 278 ? 5.57 38.625 3.213 1 98.31 278 ASP B O 1
ATOM 7122 N N . SER B 1 279 ? 5.977 37.969 5.289 1 98.62 279 SER B N 1
ATOM 7123 C CA . SER B 1 279 ? 5.891 36.531 4.957 1 98.62 279 SER B CA 1
ATOM 7124 C C . SER B 1 279 ? 5.5 35.719 6.176 1 98.62 279 SER B C 1
ATOM 7126 O O . SER B 1 279 ? 5.629 36.156 7.312 1 98.62 279 SER B O 1
ATOM 7128 N N . ILE B 1 280 ? 4.965 34.531 5.902 1 98.75 280 ILE B N 1
ATOM 7129 C CA . ILE B 1 280 ? 4.578 33.562 6.938 1 98.75 280 ILE B CA 1
ATOM 7130 C C . ILE B 1 280 ? 5.211 32.219 6.656 1 98.75 280 ILE B C 1
ATOM 7132 O O . ILE B 1 280 ? 5.066 31.656 5.559 1 98.75 280 ILE B O 1
ATOM 7136 N N . VAL B 1 281 ? 5.957 31.672 7.609 1 98.62 281 VAL B N 1
ATOM 7137 C CA . VAL B 1 281 ? 6.461 30.312 7.512 1 98.62 281 VAL B CA 1
ATOM 7138 C C . VAL B 1 281 ? 5.477 29.344 8.172 1 98.62 281 VAL B C 1
ATOM 7140 O O . VAL B 1 281 ? 5.105 29.531 9.336 1 98.62 281 VAL B O 1
ATOM 7143 N N . SER B 1 282 ? 5.035 28.406 7.391 1 98.75 282 SER B N 1
ATOM 7144 C CA . SER B 1 282 ? 4.172 27.359 7.93 1 98.75 282 SER B CA 1
ATOM 7145 C C . SER B 1 282 ? 4.895 26.031 7.98 1 98.75 282 SER B C 1
ATOM 7147 O O . SER B 1 282 ? 5.66 25.688 7.07 1 98.75 282 SER B O 1
ATOM 7149 N N . TYR B 1 283 ? 4.719 25.312 9.055 1 98.5 283 TYR B N 1
ATOM 7150 C CA . TYR B 1 283 ? 5.254 23.969 9.242 1 98.5 283 TYR B CA 1
ATOM 7151 C C . TYR B 1 283 ? 4.168 22.922 9.055 1 98.5 283 TYR B C 1
ATOM 7153 O O . TYR B 1 283 ? 2.977 23.219 9.156 1 98.5 283 TYR B O 1
ATOM 7161 N N . ALA B 1 284 ? 4.594 21.672 8.773 1 98.44 284 ALA B N 1
ATOM 7162 C CA . ALA B 1 284 ? 3.641 20.594 8.539 1 98.44 284 ALA B CA 1
ATOM 7163 C C . ALA B 1 284 ? 2.623 20.5 9.672 1 98.44 284 ALA B C 1
ATOM 7165 O O . ALA B 1 284 ? 2.996 20.406 10.844 1 98.44 284 ALA B O 1
ATOM 7166 N N . GLY B 1 285 ? 1.352 20.562 9.25 1 98.56 285 GLY B N 1
ATOM 7167 C CA . GLY B 1 285 ? 0.274 20.438 10.219 1 98.56 285 GLY B CA 1
ATOM 7168 C C . GLY B 1 285 ? -0.256 21.781 10.703 1 98.56 285 GLY B C 1
ATOM 7169 O O . GLY B 1 285 ? -1.34 21.844 11.281 1 98.56 285 GLY B O 1
ATOM 7170 N N . GLU B 1 286 ? 0.43 22.906 10.445 1 98.75 286 GLU B N 1
ATOM 7171 C CA . GLU B 1 286 ? 0.009 24.234 10.914 1 98.75 286 GLU B CA 1
ATOM 7172 C C . GLU B 1 286 ? -0.987 24.859 9.945 1 98.75 286 GLU B C 1
ATOM 7174 O O . GLU B 1 286 ? -1.034 24.5 8.773 1 98.75 286 GLU B O 1
ATOM 7179 N N . ARG B 1 287 ? -1.769 25.719 10.516 1 98.88 287 ARG B N 1
ATOM 7180 C CA . ARG B 1 287 ? -2.668 26.578 9.734 1 98.88 287 ARG B CA 1
ATOM 7181 C C . ARG B 1 287 ? -2.535 28.031 10.148 1 98.88 287 ARG B C 1
ATOM 7183 O O . ARG B 1 287 ? -2.338 28.344 11.32 1 98.88 287 ARG B O 1
ATOM 7190 N N . TRP B 1 288 ? -2.699 28.906 9.188 1 98.88 288 TRP B N 1
ATOM 7191 C CA . TRP B 1 288 ? -2.67 30.344 9.422 1 98.88 288 TRP B CA 1
ATOM 7192 C C . TRP B 1 288 ? -3.779 31.047 8.648 1 98.88 288 TRP B C 1
ATOM 7194 O O . TRP B 1 288 ? -4.051 30.703 7.492 1 98.88 288 TRP B O 1
ATOM 7204 N N . ASP B 1 289 ? -4.418 31.953 9.273 1 98.81 289 ASP B N 1
ATOM 7205 C CA . ASP B 1 289 ? -5.355 32.875 8.617 1 98.81 289 ASP B CA 1
ATOM 7206 C C . ASP B 1 289 ? -4.762 34.25 8.492 1 98.81 289 ASP B C 1
ATOM 7208 O O . ASP B 1 289 ? -4.152 34.781 9.438 1 98.81 289 ASP B O 1
ATOM 7212 N N . PHE B 1 290 ? -4.973 34.844 7.371 1 98.88 290 PHE B N 1
ATOM 7213 C CA . PHE B 1 290 ? -4.543 36.219 7.199 1 98.88 290 PHE B CA 1
ATOM 7214 C C . PHE B 1 290 ? -5.512 37 6.309 1 98.88 290 PHE B C 1
ATOM 7216 O O . PHE B 1 290 ? -6.289 36.375 5.566 1 98.88 290 PHE B O 1
ATOM 7223 N N . ILE B 1 291 ? -5.488 38.312 6.453 1 98.75 291 ILE B N 1
ATOM 7224 C CA . ILE B 1 291 ? -6.289 39.188 5.621 1 98.75 291 ILE B CA 1
ATOM 7225 C C . ILE B 1 291 ? -5.418 39.812 4.52 1 98.75 291 ILE B C 1
ATOM 7227 O O . ILE B 1 291 ? -4.316 40.281 4.793 1 98.75 291 ILE B O 1
ATOM 7231 N N . LEU B 1 292 ? -5.855 39.625 3.35 1 98.75 292 LEU B N 1
ATOM 7232 C CA . LEU B 1 292 ? -5.266 40.344 2.217 1 98.75 292 LEU B CA 1
ATOM 7233 C C . LEU B 1 292 ? -6.082 41.562 1.856 1 98.75 292 LEU B C 1
ATOM 7235 O O . LEU B 1 292 ? -7.266 41.469 1.519 1 98.75 292 LEU B O 1
ATOM 7239 N N . ASP B 1 293 ? -5.465 42.688 2.006 1 98.25 293 ASP B N 1
ATOM 7240 C CA . ASP B 1 293 ? -6.074 43.906 1.532 1 98.25 293 ASP B CA 1
ATOM 7241 C C . ASP B 1 293 ? -5.828 44.125 0.038 1 98.25 293 ASP B C 1
ATOM 7243 O O . ASP B 1 293 ? -4.703 44.406 -0.376 1 98.25 293 ASP B O 1
ATOM 7247 N N . ALA B 1 294 ? -6.906 43.969 -0.743 1 98.38 294 ALA B N 1
ATOM 7248 C CA . ALA B 1 294 ? -6.762 44.094 -2.191 1 98.38 294 ALA B CA 1
ATOM 7249 C C . ALA B 1 294 ? -6.723 45.562 -2.611 1 98.38 294 ALA B C 1
ATOM 7251 O O . ALA B 1 294 ? -7.598 46.031 -3.348 1 98.38 294 ALA B O 1
ATOM 7252 N N . SER B 1 295 ? -5.629 46.188 -2.336 1 97.5 295 SER B N 1
ATOM 7253 C CA . SER B 1 295 ? -5.523 47.625 -2.594 1 97.5 295 SER B CA 1
ATOM 7254 C C . SER B 1 295 ? -4.531 47.906 -3.713 1 97.5 295 SER B C 1
ATOM 7256 O O . SER B 1 295 ? -4.41 49.062 -4.168 1 97.5 295 SER B O 1
ATOM 7258 N N . ALA B 1 296 ? -3.814 46.906 -4.195 1 97.5 296 ALA B N 1
ATOM 7259 C CA . ALA B 1 296 ? -2.818 47.094 -5.246 1 97.5 296 ALA B CA 1
ATOM 7260 C C . ALA B 1 296 ? -3.484 47.375 -6.59 1 97.5 296 ALA B C 1
ATOM 7262 O O . ALA B 1 296 ? -4.711 47.312 -6.707 1 97.5 296 ALA B O 1
ATOM 7263 N N . ASP B 1 297 ? -2.631 47.688 -7.605 1 96.81 297 ASP B N 1
ATOM 7264 C CA . ASP B 1 297 ? -3.129 47.938 -8.961 1 96.81 297 ASP B CA 1
ATOM 7265 C C . ASP B 1 297 ? -3.758 46.656 -9.531 1 96.81 297 ASP B C 1
ATOM 7267 O O . ASP B 1 297 ? -3.342 45.531 -9.195 1 96.81 297 ASP B O 1
ATOM 7271 N N . ILE B 1 298 ? -4.793 46.906 -10.375 1 97.38 298 ILE B N 1
ATOM 7272 C CA . ILE B 1 298 ? -5.449 45.781 -11.039 1 97.38 298 ILE B CA 1
ATOM 7273 C C . ILE B 1 298 ? -4.457 45.062 -11.953 1 97.38 298 ILE B C 1
ATOM 7275 O O . ILE B 1 298 ? -4.066 45.594 -12.992 1 97.38 298 ILE B O 1
ATOM 7279 N N . ALA B 1 299 ? -4.023 43.875 -11.539 1 97.06 299 ALA B N 1
ATOM 7280 C CA . ALA B 1 299 ? -3.043 43.062 -12.234 1 97.06 299 ALA B CA 1
ATOM 7281 C C . ALA B 1 299 ? -2.986 41.656 -11.641 1 97.06 299 ALA B C 1
ATOM 7283 O O . ALA B 1 299 ? -3.783 41.312 -10.766 1 97.06 299 ALA B O 1
ATOM 7284 N N . ASP B 1 300 ? -2.164 40.906 -12.242 1 97.38 300 ASP B N 1
ATOM 7285 C CA . ASP B 1 300 ? -1.84 39.594 -11.664 1 97.38 300 ASP B CA 1
ATOM 7286 C C . ASP B 1 300 ? -0.554 39.656 -10.844 1 97.38 300 ASP B C 1
ATOM 7288 O O . ASP B 1 300 ? 0.401 40.344 -11.227 1 97.38 300 ASP B O 1
ATOM 7292 N N . TYR B 1 301 ? -0.578 39.062 -9.672 1 97.56 301 TYR B N 1
ATOM 7293 C CA . TYR B 1 301 ? 0.586 39 -8.797 1 97.56 301 TYR B CA 1
ATOM 7294 C C . TYR B 1 301 ? 0.904 37.531 -8.414 1 97.56 301 TYR B C 1
ATOM 7296 O O . TYR B 1 301 ? 0.019 36.688 -8.414 1 97.56 301 TYR B O 1
ATOM 7304 N N . TRP B 1 302 ? 2.16 37.312 -8.094 1 98.19 302 TRP B N 1
ATOM 7305 C CA . TRP B 1 302 ? 2.535 35.969 -7.652 1 98.19 302 TRP B CA 1
ATOM 7306 C C . TRP B 1 302 ? 2.328 35.812 -6.148 1 98.19 302 TRP B C 1
ATOM 7308 O O . TRP B 1 302 ? 2.713 36.688 -5.371 1 98.19 302 TRP B O 1
ATOM 7318 N N . LEU B 1 303 ? 1.661 34.781 -5.754 1 98.69 303 LEU B N 1
ATOM 7319 C CA . LEU B 1 303 ? 1.957 34.156 -4.461 1 98.69 303 LEU B CA 1
ATOM 7320 C C . LEU B 1 303 ? 3.174 33.25 -4.559 1 98.69 303 LEU B C 1
ATOM 7322 O O . LEU B 1 303 ? 3.199 32.312 -5.375 1 98.69 303 LEU B O 1
ATOM 7326 N N . ARG B 1 304 ? 4.152 33.469 -3.695 1 98.62 304 ARG B N 1
ATOM 7327 C CA . ARG B 1 304 ? 5.375 32.688 -3.77 1 98.62 304 ARG B CA 1
ATOM 7328 C C . ARG B 1 304 ? 5.488 31.75 -2.572 1 98.62 304 ARG B C 1
ATOM 7330 O O . ARG B 1 304 ? 5.227 32.156 -1.437 1 98.62 304 ARG B O 1
ATOM 7337 N N . PHE B 1 305 ? 5.766 30.5 -2.852 1 98.75 305 PHE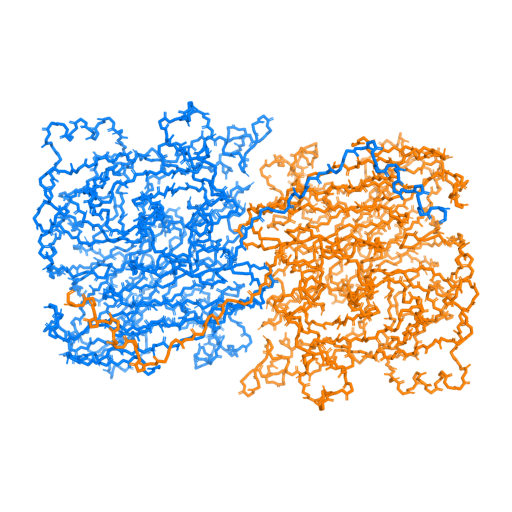 B N 1
ATOM 7338 C CA . PHE B 1 305 ? 5.984 29.469 -1.849 1 98.75 305 PHE B CA 1
ATOM 7339 C C . PHE B 1 305 ? 7.41 28.938 -1.92 1 98.75 305 PHE B C 1
ATOM 7341 O O . PHE B 1 305 ? 7.805 28.328 -2.922 1 98.75 305 PHE B O 1
ATOM 7348 N N . ARG B 1 306 ? 8.148 29.172 -0.867 1 98.62 306 ARG B N 1
ATOM 7349 C CA . ARG B 1 306 ? 9.555 28.797 -0.805 1 98.62 306 ARG B CA 1
ATOM 7350 C C . ARG B 1 306 ? 9.789 27.734 0.262 1 98.62 306 ARG B C 1
ATOM 7352 O O . ARG B 1 306 ? 9.469 27.938 1.436 1 98.62 306 ARG B O 1
ATOM 7359 N N . GLY B 1 307 ? 10.312 26.578 -0.236 1 98.56 307 GLY B N 1
ATOM 7360 C CA . GLY B 1 307 ? 10.609 25.516 0.712 1 98.56 307 GLY B CA 1
ATOM 7361 C C . GLY B 1 307 ? 11.906 25.75 1.472 1 98.56 307 GLY B C 1
ATOM 7362 O O . GLY B 1 307 ? 12.906 26.172 0.891 1 98.56 307 GLY B O 1
ATOM 7363 N N . LEU B 1 308 ? 11.852 25.453 2.77 1 97.81 308 LEU B N 1
ATOM 7364 C CA . LEU B 1 308 ? 13.031 25.609 3.619 1 97.81 308 LEU B CA 1
ATOM 7365 C C . LEU B 1 308 ? 13.539 24.25 4.09 1 97.81 308 LEU B C 1
ATOM 7367 O O . LEU B 1 308 ? 12.953 23.219 3.764 1 97.81 308 LEU B O 1
ATOM 7371 N N . MET B 1 309 ? 14.719 24.219 4.797 1 96.69 309 MET B N 1
ATOM 7372 C CA . MET B 1 309 ? 15.32 23.016 5.359 1 96.69 309 MET B CA 1
ATOM 7373 C C . MET B 1 309 ? 15.586 21.984 4.27 1 96.69 309 MET B C 1
ATOM 7375 O O . MET B 1 309 ? 16.344 22.234 3.332 1 96.69 309 MET B O 1
ATOM 7379 N N . ASP B 1 310 ? 14.852 20.812 4.281 1 96.69 310 ASP B N 1
ATOM 7380 C CA . ASP B 1 310 ? 15.094 19.75 3.314 1 96.69 310 ASP B CA 1
ATOM 7381 C C . ASP B 1 310 ? 14.648 20.172 1.915 1 96.69 310 ASP B C 1
ATOM 7383 O O . ASP B 1 310 ? 14.938 19.484 0.933 1 96.69 310 ASP B O 1
ATOM 7387 N N . CYS B 1 311 ? 14.094 21.344 1.787 1 97.88 311 CYS B N 1
ATOM 7388 C CA . CYS B 1 311 ? 13.57 21.828 0.515 1 97.88 311 CYS B CA 1
ATOM 7389 C C . CYS B 1 311 ? 14.367 23.031 0.024 1 97.88 311 CYS B C 1
ATOM 7391 O O . CYS B 1 311 ? 14.055 23.609 -1.023 1 97.88 311 CYS B O 1
ATOM 7393 N N . ASP B 1 312 ? 15.477 23.375 0.687 1 97.31 312 ASP B N 1
ATOM 7394 C CA . ASP B 1 312 ? 16.172 24.609 0.358 1 97.31 312 ASP B CA 1
ATOM 7395 C C . ASP B 1 312 ? 17.25 24.375 -0.699 1 97.31 312 ASP B C 1
ATOM 7397 O O . ASP B 1 312 ? 17.234 23.359 -1.381 1 97.31 312 ASP B O 1
ATOM 7401 N N . ASP B 1 313 ? 18.062 25.344 -0.916 1 97.19 313 ASP B N 1
ATOM 7402 C CA . ASP B 1 313 ? 18.984 25.344 -2.045 1 97.19 313 ASP B CA 1
ATOM 7403 C C . ASP B 1 313 ? 20.188 24.453 -1.77 1 97.19 313 ASP B C 1
ATOM 7405 O O . ASP B 1 313 ? 21.031 24.234 -2.65 1 97.19 313 ASP B O 1
ATOM 7409 N N . ARG B 1 314 ? 20.422 23.891 -0.645 1 95.75 314 ARG B N 1
ATOM 7410 C CA . ARG B 1 314 ? 21.422 22.859 -0.42 1 95.75 314 ARG B CA 1
ATOM 7411 C C . ARG B 1 314 ? 21.047 21.562 -1.127 1 95.75 314 ARG B C 1
ATOM 7413 O O . ARG B 1 314 ? 21.906 20.719 -1.376 1 95.75 314 ARG B O 1
ATOM 7420 N N . PHE B 1 315 ? 19.656 21.438 -1.384 1 97.12 315 PHE B N 1
ATOM 7421 C CA . PHE B 1 315 ? 19.141 20.234 -2.027 1 97.12 315 PHE B CA 1
ATOM 7422 C C . PHE B 1 315 ? 18.453 20.578 -3.344 1 97.12 315 PHE B C 1
ATOM 7424 O O . PHE B 1 315 ? 19.094 21.109 -4.262 1 97.12 315 PHE B O 1
ATOM 7431 N N . LYS B 1 316 ? 17.094 20.375 -3.396 1 97.75 316 LYS B N 1
ATOM 7432 C CA . LYS B 1 316 ? 16.469 20.484 -4.707 1 97.75 316 LYS B CA 1
ATOM 7433 C C . LYS B 1 316 ? 15.742 21.812 -4.867 1 97.75 316 LYS B C 1
ATOM 7435 O O . LYS B 1 316 ? 15.047 22.047 -5.863 1 97.75 316 LYS B O 1
ATOM 7440 N N . SER B 1 317 ? 15.844 22.797 -3.975 1 98.44 317 SER B N 1
ATOM 7441 C CA . SER B 1 317 ? 15.297 24.141 -4.051 1 98.44 317 SER B CA 1
ATOM 7442 C C . SER B 1 317 ? 13.805 24.125 -4.383 1 98.44 317 SER B C 1
ATOM 7444 O O . SER B 1 317 ? 13.367 24.781 -5.32 1 98.44 317 SER B O 1
ATOM 7446 N N . ALA B 1 318 ? 13.102 23.375 -3.648 1 98.62 318 ALA B N 1
ATOM 7447 C CA . ALA B 1 318 ? 11.672 23.234 -3.893 1 98.62 318 ALA B CA 1
ATOM 7448 C C . ALA B 1 318 ? 10.953 24.578 -3.729 1 98.62 318 ALA B C 1
ATOM 7450 O O . ALA B 1 318 ? 11.102 25.25 -2.703 1 98.62 318 ALA B O 1
ATOM 7451 N N . HIS B 1 319 ? 10.188 25 -4.707 1 98.62 319 HIS B N 1
ATOM 7452 C CA . HIS B 1 319 ? 9.406 26.234 -4.699 1 98.62 319 HIS B CA 1
ATOM 7453 C C . HIS B 1 319 ? 8.242 26.141 -5.68 1 98.62 319 HIS B C 1
ATOM 7455 O O . HIS B 1 319 ? 8.227 25.281 -6.559 1 98.62 319 HIS B O 1
ATOM 7461 N N . MET B 1 320 ? 7.301 26.938 -5.488 1 98.5 320 MET B N 1
ATOM 7462 C CA . MET B 1 320 ? 6.137 27.031 -6.363 1 98.5 320 MET B CA 1
ATOM 7463 C C . MET B 1 320 ? 5.48 28.406 -6.266 1 98.5 320 MET B C 1
ATOM 7465 O O . MET B 1 320 ? 5.891 29.234 -5.449 1 98.5 320 MET B O 1
ATOM 7469 N N . ALA B 1 321 ? 4.582 28.656 -7.18 1 98.25 321 ALA B N 1
ATOM 7470 C CA . ALA B 1 321 ? 3.844 29.906 -7.152 1 98.25 321 ALA B CA 1
ATOM 7471 C C . ALA B 1 321 ? 2.373 29.688 -7.496 1 98.25 321 ALA B C 1
ATOM 7473 O O . ALA B 1 321 ? 2.008 28.656 -8.07 1 98.25 321 ALA B O 1
ATOM 7474 N N . ALA B 1 322 ? 1.577 30.531 -7.074 1 98.56 322 ALA B N 1
ATOM 7475 C CA . ALA B 1 322 ? 0.177 30.688 -7.465 1 98.56 322 ALA B CA 1
ATOM 7476 C C . ALA B 1 322 ? -0.118 32.094 -7.93 1 98.56 322 ALA B C 1
ATOM 7478 O O . ALA B 1 322 ? 0.733 33 -7.816 1 98.56 322 ALA B O 1
ATOM 7479 N N . VAL B 1 323 ? -1.317 32.312 -8.516 1 98.19 323 VAL B N 1
ATOM 7480 C CA . VAL B 1 323 ? -1.642 33.625 -9.07 1 98.19 323 VAL B CA 1
ATOM 7481 C C . VAL B 1 323 ? -2.705 34.281 -8.219 1 98.19 323 VAL B C 1
ATOM 7483 O O . VAL B 1 323 ? -3.727 33.688 -7.887 1 98.19 323 VAL B O 1
ATOM 7486 N N . LEU B 1 324 ? -2.42 35.438 -7.758 1 98.38 324 LEU B N 1
ATOM 7487 C CA . LEU B 1 324 ? -3.441 36.375 -7.277 1 98.38 324 LEU B CA 1
ATOM 7488 C C . LEU B 1 324 ? -3.994 37.219 -8.422 1 98.38 324 LEU B C 1
ATOM 7490 O O . LEU B 1 324 ? -3.311 38.094 -8.93 1 98.38 324 LEU B O 1
ATOM 7494 N N . HIS B 1 325 ? -5.203 36.938 -8.797 1 97.88 325 HIS B N 1
ATOM 7495 C CA . HIS B 1 325 ? -5.809 37.562 -9.961 1 97.88 325 HIS B CA 1
ATOM 7496 C C . HIS B 1 325 ? -6.785 38.656 -9.547 1 97.88 325 HIS B C 1
ATOM 7498 O O . HIS B 1 325 ? -7.828 38.375 -8.953 1 97.88 325 HIS B O 1
ATOM 7504 N N . TYR B 1 326 ? -6.473 39.875 -9.828 1 97.75 326 TYR B N 1
ATOM 7505 C CA . TYR B 1 326 ? -7.438 40.969 -9.633 1 97.75 326 TYR B CA 1
ATOM 7506 C C . TYR B 1 326 ? -8.492 40.969 -10.727 1 97.75 326 TYR B C 1
ATOM 7508 O O . TYR B 1 326 ? -8.164 40.906 -11.914 1 97.75 326 TYR B O 1
ATOM 7516 N N . LYS B 1 327 ? -9.711 40.938 -10.25 1 96.31 327 LYS B N 1
ATOM 7517 C CA . LYS B 1 327 ? -10.797 41 -11.211 1 96.31 327 LYS B CA 1
ATOM 7518 C C . LYS B 1 327 ? -10.562 42.062 -12.258 1 96.31 327 LYS B C 1
ATOM 7520 O O . LYS B 1 327 ? -10.156 43.188 -11.922 1 96.31 327 LYS B O 1
ATOM 7525 N N . ASP B 1 328 ? -10.727 41.812 -13.617 1 92.94 328 ASP B N 1
ATOM 7526 C CA . ASP B 1 328 ? -10.672 42.719 -14.75 1 92.94 328 ASP B CA 1
ATOM 7527 C C . ASP B 1 328 ? -9.227 42.938 -15.211 1 92.94 328 ASP B C 1
ATOM 7529 O O . ASP B 1 328 ? -8.969 43.75 -16.109 1 92.94 328 ASP B O 1
ATOM 7533 N N . ALA B 1 329 ? -8.375 42.25 -14.484 1 94.81 329 ALA B N 1
ATOM 7534 C CA . ALA B 1 329 ? -7.008 42.312 -15 1 94.81 329 ALA B CA 1
ATOM 7535 C C . ALA B 1 329 ? -6.938 41.781 -16.422 1 94.81 329 ALA B C 1
ATOM 7537 O O . ALA B 1 329 ? -7.578 40.781 -16.75 1 94.81 329 ALA B O 1
ATOM 7538 N N . THR B 1 330 ? -6.336 42.375 -17.484 1 86.44 330 THR B N 1
ATOM 7539 C CA . THR B 1 330 ? -6.355 42.031 -18.906 1 86.44 330 THR B CA 1
ATOM 7540 C C . THR B 1 330 ? -5.043 41.344 -19.312 1 86.44 330 THR B C 1
ATOM 7542 O O . THR B 1 330 ? -4.875 40.969 -20.469 1 86.44 330 THR B O 1
ATOM 7545 N N . GLY B 1 331 ? -4.199 40.969 -18.531 1 78.31 331 GLY B N 1
ATOM 7546 C CA . GLY B 1 331 ? -2.926 40.375 -18.922 1 78.31 331 GLY B CA 1
ATOM 7547 C C . GLY B 1 331 ? -3.039 38.906 -19.297 1 78.31 331 GLY B C 1
ATOM 7548 O O . GLY B 1 331 ? -4.105 38.438 -19.703 1 78.31 331 GLY B O 1
ATOM 7549 N N . SER B 1 332 ? -1.961 38.156 -19.5 1 75.5 332 SER B N 1
ATOM 7550 C CA . SER B 1 332 ? -1.819 36.75 -19.938 1 75.5 332 SER B CA 1
ATOM 7551 C C . SER B 1 332 ? -2.342 35.781 -18.891 1 75.5 332 SER B C 1
ATOM 7553 O O . SER B 1 332 ? -2.441 34.594 -19.141 1 75.5 332 SER B O 1
ATOM 7555 N N . GLY B 1 333 ? -2.664 36.344 -17.797 1 85.75 333 GLY B N 1
ATOM 7556 C CA . GLY B 1 333 ? -3.096 35.469 -16.719 1 85.75 333 GLY B CA 1
ATOM 7557 C C . GLY B 1 333 ? -1.979 35.125 -15.75 1 85.75 333 GLY B C 1
ATOM 7558 O O . GLY B 1 333 ? -2.23 34.562 -14.688 1 85.75 333 GLY B O 1
ATOM 7559 N N . TYR B 1 334 ? -0.731 35.469 -16.141 1 91.81 334 TYR B N 1
ATOM 7560 C CA . TYR B 1 334 ? 0.419 35.25 -15.273 1 91.81 334 TYR B CA 1
ATOM 7561 C C . TYR B 1 334 ? 1.208 36.531 -15.078 1 91.81 334 TYR B C 1
ATOM 7563 O O . TYR B 1 334 ? 1.353 37.344 -16.016 1 91.81 334 TYR B O 1
ATOM 7571 N N . PRO B 1 335 ? 1.716 36.719 -13.922 1 95.06 335 PRO B N 1
ATOM 7572 C CA . PRO B 1 335 ? 2.582 37.875 -13.727 1 95.06 335 PRO B CA 1
ATOM 7573 C C . PRO B 1 335 ? 3.855 37.812 -14.562 1 95.06 335 PRO B C 1
ATOM 7575 O O . PRO B 1 335 ? 4.379 36.75 -14.82 1 95.06 335 PRO B O 1
ATOM 7578 N N . PRO B 1 336 ? 4.414 39 -14.93 1 91.94 336 PRO B N 1
ATOM 7579 C CA . PRO B 1 336 ? 5.613 39 -15.766 1 91.94 336 PRO B CA 1
ATOM 7580 C C . PRO B 1 336 ? 6.887 38.688 -14.984 1 91.94 336 PRO B C 1
ATOM 7582 O O . PRO B 1 336 ? 7.906 38.344 -15.578 1 91.94 336 PRO B O 1
ATOM 7585 N N . GLU B 1 337 ? 6.84 38.906 -13.688 1 92.62 337 GLU B N 1
ATOM 7586 C CA . GLU B 1 337 ? 8.023 38.656 -12.875 1 92.62 337 GLU B CA 1
ATOM 7587 C C . GLU B 1 337 ? 8.453 37.188 -12.961 1 92.62 337 GLU B C 1
ATOM 7589 O O . GLU B 1 337 ? 7.609 36.281 -12.938 1 92.62 337 GLU B O 1
ATOM 7594 N N . PRO B 1 338 ? 9.695 36.938 -13.016 1 93.81 338 PRO B N 1
ATOM 7595 C CA . PRO B 1 338 ? 10.164 35.562 -13.117 1 93.81 338 PRO B CA 1
ATOM 7596 C C . PRO B 1 338 ? 10.008 34.781 -11.812 1 93.81 338 PRO B C 1
ATOM 7598 O O . PRO B 1 338 ? 9.891 35.375 -10.742 1 93.81 338 PRO B O 1
ATOM 7601 N N . LEU B 1 339 ? 10.016 33.469 -11.977 1 95 339 LEU B N 1
ATOM 7602 C CA . LEU B 1 339 ? 9.922 32.562 -10.828 1 95 339 LEU B CA 1
ATOM 7603 C C . LEU B 1 339 ? 11.234 31.828 -10.609 1 95 339 LEU B C 1
ATOM 7605 O O . LEU B 1 339 ? 11.852 31.359 -11.57 1 95 339 LEU B O 1
ATOM 7609 N N . SER B 1 340 ? 11.758 31.812 -9.445 1 96.38 340 SER B N 1
ATOM 7610 C CA . SER B 1 340 ? 12.891 31.016 -8.992 1 96.38 340 SER B CA 1
ATOM 7611 C C . SER B 1 340 ? 12.906 30.891 -7.473 1 96.38 340 SER B C 1
ATOM 7613 O O . SER B 1 340 ? 12.219 31.641 -6.777 1 96.38 340 SER B O 1
ATOM 7615 N N . TYR B 1 341 ? 13.617 29.969 -7.051 1 97.88 341 TYR B N 1
ATOM 7616 C CA . TYR B 1 341 ? 13.742 29.781 -5.609 1 97.88 341 TYR B CA 1
ATOM 7617 C C . TYR B 1 341 ? 14.312 31.031 -4.945 1 97.88 341 TYR B C 1
ATOM 7619 O O . TYR B 1 341 ? 13.828 31.469 -3.902 1 97.88 341 TYR B O 1
ATOM 7627 N N . GLU B 1 342 ? 15.32 31.672 -5.559 1 96.19 342 GLU B N 1
ATOM 7628 C CA . GLU B 1 342 ? 16.016 32.844 -5.02 1 96.19 342 GLU B CA 1
ATOM 7629 C C . GLU B 1 342 ? 15.086 34.062 -4.98 1 96.19 342 GLU B C 1
ATOM 7631 O O . GLU B 1 342 ? 15.102 34.812 -4.016 1 96.19 342 GLU B O 1
ATOM 7636 N N . LEU B 1 343 ? 14.305 34.125 -5.977 1 94.62 343 LEU B N 1
ATOM 7637 C CA . LEU B 1 343 ? 13.438 35.281 -6.105 1 94.62 343 LEU B CA 1
ATOM 7638 C C . LEU B 1 343 ? 12.25 35.188 -5.16 1 94.62 343 LEU B C 1
ATOM 7640 O O . LEU B 1 343 ? 11.555 36.188 -4.926 1 94.62 343 LEU B O 1
ATOM 7644 N N . ALA B 1 344 ? 12.086 34 -4.586 1 95.12 344 ALA B N 1
ATOM 7645 C CA . ALA B 1 344 ? 10.969 33.812 -3.67 1 95.12 344 ALA B CA 1
ATOM 7646 C C . ALA B 1 344 ? 11.312 34.312 -2.268 1 95.12 344 ALA B C 1
ATOM 7648 O O . ALA B 1 344 ? 10.422 34.469 -1.425 1 95.12 344 ALA B O 1
ATOM 7649 N N . GLU B 1 345 ? 12.492 34.625 -2.02 1 92.06 345 GLU B N 1
ATOM 7650 C CA . GLU B 1 345 ? 12.875 35.156 -0.723 1 92.06 345 GLU B CA 1
ATOM 7651 C C . GLU B 1 345 ? 12.359 36.594 -0.551 1 92.06 345 GLU B C 1
ATOM 7653 O O . GLU B 1 345 ? 12.664 37.469 -1.358 1 92.06 345 GLU B O 1
ATOM 7658 N N . ARG B 1 346 ? 11.562 36.656 0.498 1 87.5 346 ARG B N 1
ATOM 7659 C CA . ARG B 1 346 ? 11 37.969 0.803 1 87.5 346 ARG B CA 1
ATOM 7660 C C . ARG B 1 346 ? 11.727 38.625 1.968 1 87.5 346 ARG B C 1
ATOM 7662 O O . ARG B 1 346 ? 11.977 38 2.992 1 87.5 346 ARG B O 1
ATOM 7669 N N . GLY B 1 347 ? 12.328 39.781 1.798 1 88.5 347 GLY B N 1
ATOM 7670 C CA . GLY B 1 347 ? 12.844 40.5 2.936 1 88.5 347 GLY B CA 1
ATOM 7671 C C . GLY B 1 347 ? 11.75 41.062 3.824 1 88.5 347 GLY B C 1
ATOM 7672 O O . GLY B 1 347 ? 10.562 40.844 3.572 1 88.5 347 GLY B O 1
ATOM 7673 N N . GLY B 1 348 ? 12.094 41.531 5.008 1 96 348 GLY B N 1
ATOM 7674 C CA . GLY B 1 348 ? 11.133 42.125 5.926 1 96 348 GLY B CA 1
ATOM 7675 C C . GLY B 1 348 ? 10.844 41.25 7.133 1 96 348 GLY B C 1
ATOM 7676 O O . GLY B 1 348 ? 11.68 40.438 7.535 1 96 348 GLY B O 1
ATOM 7677 N N . LEU B 1 349 ? 9.672 41.531 7.684 1 97.81 349 LEU B N 1
ATOM 7678 C CA . LEU B 1 349 ? 9.281 40.844 8.914 1 97.81 349 LEU B CA 1
ATOM 7679 C C . LEU B 1 349 ? 8.656 39.5 8.602 1 97.81 349 LEU B C 1
ATOM 7681 O O . LEU B 1 349 ? 7.652 39.438 7.887 1 97.81 349 LEU B O 1
ATOM 7685 N N . THR B 1 350 ? 9.273 38.438 9.102 1 98.12 350 THR B N 1
ATOM 7686 C CA . THR B 1 350 ? 8.797 37.062 8.875 1 98.12 350 THR B CA 1
ATOM 7687 C C . THR B 1 350 ? 8.102 36.531 10.125 1 98.12 350 THR B C 1
ATOM 7689 O O . THR B 1 350 ? 8.664 36.594 11.227 1 98.12 350 THR B O 1
ATOM 7692 N N . LEU B 1 351 ? 6.922 36.031 9.953 1 98.38 351 LEU B N 1
ATOM 7693 C CA . LEU B 1 351 ? 6.188 35.406 11.039 1 98.38 351 LEU B CA 1
ATOM 7694 C C . LEU B 1 351 ? 6.539 33.906 11.133 1 98.38 351 LEU B C 1
ATOM 7696 O O . LEU B 1 351 ? 6.559 33.219 10.125 1 98.38 351 LEU B O 1
ATOM 7700 N N . ASN B 1 352 ? 6.785 33.438 12.438 1 98.19 352 ASN B N 1
ATOM 7701 C CA . ASN B 1 352 ? 7 32 12.695 1 98.19 352 ASN B CA 1
ATOM 7702 C C . ASN B 1 352 ? 8.227 31.484 11.961 1 98.19 352 ASN B C 1
ATOM 7704 O O . ASN B 1 352 ? 8.188 30.422 11.344 1 98.19 352 ASN B O 1
ATOM 7708 N N . ALA B 1 353 ? 9.32 32.25 12.016 1 97.31 353 ALA B N 1
ATOM 7709 C CA . ALA B 1 353 ? 10.539 32 11.25 1 97.31 353 ALA B CA 1
ATOM 7710 C C . ALA B 1 353 ? 11.219 30.719 11.703 1 97.31 353 ALA B C 1
ATOM 7712 O O . ALA B 1 353 ? 11.07 30.297 12.859 1 97.31 353 ALA B O 1
ATOM 7713 N N . LEU B 1 354 ? 11.961 30.141 10.797 1 96.75 354 LEU B N 1
ATOM 7714 C CA . LEU B 1 354 ? 12.664 28.875 11.023 1 96.75 354 LEU B CA 1
ATOM 7715 C C . LEU B 1 354 ? 13.93 29.109 11.844 1 96.75 354 LEU B C 1
ATOM 7717 O O . LEU B 1 354 ? 14.828 29.844 11.414 1 96.75 354 LEU B O 1
ATOM 7721 N N . ASN B 1 355 ? 14.039 28.469 12.977 1 96 355 ASN B N 1
ATOM 7722 C CA . ASN B 1 355 ? 15.266 28.359 13.766 1 96 355 ASN B CA 1
ATOM 7723 C C . ASN B 1 355 ? 15.867 29.719 14.07 1 96 355 ASN B C 1
ATOM 7725 O O . ASN B 1 355 ? 17.047 29.953 13.805 1 96 355 ASN B O 1
ATOM 7729 N N . VAL B 1 356 ? 15.094 30.562 14.711 1 95.69 356 VAL B N 1
ATOM 7730 C CA . VAL B 1 356 ? 15.586 31.875 15.102 1 95.69 356 VAL B CA 1
ATOM 7731 C C . VAL B 1 356 ? 15.469 32.031 16.609 1 95.69 356 VAL B C 1
ATOM 7733 O O . VAL B 1 356 ? 14.664 31.375 17.266 1 95.69 356 VAL B O 1
ATOM 7736 N N . ALA B 1 357 ? 16.203 32.938 17.094 1 95.5 357 ALA B N 1
ATOM 7737 C CA . ALA B 1 357 ? 16.172 33.25 18.516 1 95.5 357 ALA B CA 1
ATOM 7738 C C . ALA B 1 357 ? 14.953 34.125 18.859 1 95.5 357 ALA B C 1
ATOM 7740 O O . ALA B 1 357 ? 14.375 34.781 17.984 1 95.5 357 ALA B O 1
ATOM 7741 N N . ALA B 1 358 ? 14.391 34.125 20.156 1 92.25 358 ALA B N 1
ATOM 7742 C CA . ALA B 1 358 ? 13.211 34.844 20.625 1 92.25 358 ALA B CA 1
ATOM 7743 C C . ALA B 1 358 ? 13.336 36.344 20.312 1 92.25 358 ALA B C 1
ATOM 7745 O O . ALA B 1 358 ? 12.336 37 20.016 1 92.25 358 ALA B O 1
ATOM 7746 N N . ASN B 1 359 ? 14.508 36.969 20.188 1 87.88 359 ASN B N 1
ATOM 7747 C CA . ASN B 1 359 ? 14.641 38.438 20 1 87.88 359 ASN B CA 1
ATOM 7748 C C . ASN B 1 359 ? 15.242 38.781 18.641 1 87.88 359 ASN B C 1
ATOM 7750 O O . ASN B 1 359 ? 15.828 39.844 18.469 1 87.88 359 ASN B O 1
ATOM 7754 N N . ASP B 1 360 ? 14.992 37.844 17.812 1 93.06 360 ASP B N 1
ATOM 7755 C CA . ASP B 1 360 ? 15.414 38.156 16.453 1 93.06 360 ASP B CA 1
ATOM 7756 C C . ASP B 1 360 ? 14.609 39.312 15.875 1 93.06 360 ASP B C 1
ATOM 7758 O O . ASP B 1 360 ? 13.383 39.25 15.766 1 93.06 360 ASP B O 1
ATOM 7762 N N . PRO B 1 361 ? 15.164 40.406 15.445 1 92.88 361 PRO B N 1
ATOM 7763 C CA . PRO B 1 361 ? 14.43 41.594 15.055 1 92.88 361 PRO B CA 1
ATOM 7764 C C . PRO B 1 361 ? 13.695 41.438 13.727 1 92.88 361 PRO B C 1
ATOM 7766 O O . PRO B 1 361 ? 12.789 42.219 13.414 1 92.88 361 PRO B O 1
ATOM 7769 N N . SER B 1 362 ? 14.078 40.5 12.977 1 94.81 362 SER B N 1
ATOM 7770 C CA . SER B 1 362 ? 13.477 40.312 11.656 1 94.81 362 SER B CA 1
ATOM 7771 C C . SER B 1 362 ? 12.367 39.281 11.695 1 94.81 362 SER B C 1
ATOM 7773 O O . SER B 1 362 ? 11.859 38.875 10.648 1 94.81 362 SER B O 1
ATOM 7775 N N . SER B 1 363 ? 12.008 38.875 12.859 1 96.38 363 SER B N 1
ATOM 7776 C CA . SER B 1 363 ? 11.016 37.812 12.953 1 96.38 363 SER B CA 1
ATOM 7777 C C . SER B 1 363 ? 10.047 38.062 14.109 1 96.38 363 SER B C 1
ATOM 7779 O O . SER B 1 363 ? 10.367 38.781 15.047 1 96.38 363 SER B O 1
ATOM 7781 N N . LEU B 1 364 ? 8.875 37.562 13.93 1 96.44 364 LEU B N 1
ATOM 7782 C CA . LEU B 1 364 ? 7.906 37.406 15.016 1 96.44 364 LEU B CA 1
ATOM 7783 C C . LEU B 1 364 ? 7.648 35.938 15.289 1 96.44 364 LEU B C 1
ATOM 7785 O O . LEU B 1 364 ? 7.137 35.219 14.43 1 96.44 364 LEU B O 1
ATOM 7789 N N . ASN B 1 365 ? 8.031 35.531 16.484 1 95.25 365 ASN B N 1
ATOM 7790 C CA . ASN B 1 365 ? 7.789 34.156 16.875 1 95.25 365 ASN B CA 1
ATOM 7791 C C . ASN B 1 365 ? 6.465 34 17.625 1 95.25 365 ASN B C 1
ATOM 7793 O O . ASN B 1 365 ? 5.875 35 18.047 1 95.25 365 ASN B O 1
ATOM 7797 N N . VAL B 1 366 ? 6.027 32.781 17.797 1 96.75 366 VAL B N 1
ATOM 7798 C CA . VAL B 1 366 ? 4.695 32.469 18.312 1 96.75 366 VAL B CA 1
ATOM 7799 C C . VAL B 1 366 ? 4.52 33.094 19.703 1 96.75 366 VAL B C 1
ATOM 7801 O O . VAL B 1 366 ? 3.49 33.719 19.969 1 96.75 366 VAL B O 1
ATOM 7804 N N . PRO B 1 367 ? 5.527 33.031 20.594 1 95.69 367 PRO B N 1
ATOM 7805 C CA . PRO B 1 367 ? 5.316 33.625 21.906 1 95.69 367 PRO B CA 1
ATOM 7806 C C . PRO B 1 367 ? 5.25 35.156 21.859 1 95.69 367 PRO B C 1
ATOM 7808 O O . PRO B 1 367 ? 4.859 35.812 22.844 1 95.69 367 PRO B O 1
ATOM 7811 N N . ASP B 1 368 ? 5.68 35.75 20.719 1 95.06 368 ASP B N 1
ATOM 7812 C CA . ASP B 1 368 ? 5.598 37.188 20.562 1 95.06 368 ASP B CA 1
ATOM 7813 C C . ASP B 1 368 ? 4.168 37.625 20.234 1 95.06 368 ASP B C 1
ATOM 7815 O O . ASP B 1 368 ? 3.846 38.812 20.328 1 95.06 368 ASP B O 1
ATOM 7819 N N . LEU B 1 369 ? 3.381 36.688 19.875 1 97.75 369 LEU B N 1
ATOM 7820 C CA . LEU B 1 369 ? 2.004 37 19.484 1 97.75 369 LEU B CA 1
ATOM 7821 C C . LEU B 1 369 ? 1.095 37.031 20.719 1 97.75 369 LEU B C 1
ATOM 7823 O O . LEU B 1 369 ? 1.465 36.531 21.781 1 97.75 369 LEU B O 1
ATOM 7827 N N . ASN B 1 370 ? -0.083 37.625 20.547 1 97.88 370 ASN B N 1
ATOM 7828 C CA . ASN B 1 370 ? -1.07 37.688 21.609 1 97.88 370 ASN B CA 1
ATOM 7829 C C . ASN B 1 370 ? -2.389 37.031 21.203 1 97.88 370 ASN B C 1
ATOM 7831 O O . ASN B 1 370 ? -2.941 37.344 20.156 1 97.88 370 ASN B O 1
ATOM 7835 N N . SER B 1 371 ? -2.846 36.188 22.062 1 97.56 371 SER B N 1
ATOM 7836 C CA . SER B 1 371 ? -4.145 35.531 21.844 1 97.56 371 SER B CA 1
ATOM 7837 C C . SER B 1 371 ? -5.285 36.531 22.094 1 97.56 371 SER B C 1
ATOM 7839 O O . SER B 1 371 ? -5.184 37.375 22.969 1 97.56 371 SER B O 1
ATOM 7841 N N . THR B 1 372 ? -6.379 36.344 21.344 1 95.88 372 THR B N 1
ATOM 7842 C CA . THR B 1 372 ? -7.586 37.125 21.656 1 95.88 372 THR B CA 1
ATOM 7843 C C . THR B 1 372 ? -8.414 36.406 22.719 1 95.88 372 THR B C 1
ATOM 7845 O O . THR B 1 372 ? -9.305 37 23.328 1 95.88 372 THR B O 1
ATOM 7848 N N . LYS B 1 373 ? -8.07 35.188 22.922 1 93.81 373 LYS B N 1
ATOM 7849 C CA . LYS B 1 373 ? -8.75 34.438 23.969 1 93.81 373 LYS B CA 1
ATOM 7850 C C . LYS B 1 373 ? -8.227 34.812 25.344 1 93.81 373 LYS B C 1
ATOM 7852 O O . LYS B 1 373 ? -7.027 35 25.531 1 93.81 373 LYS B O 1
ATOM 7857 N N . ALA B 1 374 ? -9.148 34.844 26.25 1 93.69 374 ALA B N 1
ATOM 7858 C CA . ALA B 1 374 ? -8.789 35.188 27.625 1 93.69 374 ALA B CA 1
ATOM 7859 C C . ALA B 1 374 ? -7.93 34.094 28.25 1 93.69 374 ALA B C 1
ATOM 7861 O O . ALA B 1 374 ? -7.984 32.938 27.828 1 93.69 374 ALA B O 1
ATOM 7862 N N . ALA B 1 375 ? -7.152 34.531 29.203 1 95.31 375 ALA B N 1
ATOM 7863 C CA . ALA B 1 375 ? -6.367 33.562 29.969 1 95.31 375 ALA B CA 1
ATOM 7864 C C . ALA B 1 375 ? -7.277 32.562 30.672 1 95.31 375 ALA B C 1
ATOM 7866 O O . ALA B 1 375 ? -8.352 32.906 31.156 1 95.31 375 ALA B O 1
ATOM 7867 N N . ASP B 1 376 ? -6.867 31.344 30.656 1 95.56 376 ASP B N 1
ATOM 7868 C CA . ASP B 1 376 ? -7.582 30.297 31.391 1 95.56 376 ASP B CA 1
ATOM 7869 C C . ASP B 1 376 ? -6.648 29.547 32.344 1 95.56 376 ASP B C 1
ATOM 7871 O O . ASP B 1 376 ? -5.539 30.016 32.625 1 95.56 376 ASP B O 1
ATOM 7875 N N . GLU B 1 377 ? -7.113 28.469 32.875 1 96.38 377 GLU B N 1
ATOM 7876 C CA . GLU B 1 377 ? -6.383 27.75 33.906 1 96.38 377 GLU B CA 1
ATOM 7877 C C . GLU B 1 377 ? -5.035 27.25 33.375 1 96.38 377 GLU B C 1
ATOM 7879 O O . GLU B 1 377 ? -4.117 27.016 34.156 1 96.38 377 GLU B O 1
ATOM 7884 N N . SER B 1 378 ? -4.914 27.094 32.094 1 97 378 SER B N 1
ATOM 7885 C CA . SER B 1 378 ? -3.66 26.609 31.531 1 97 378 SER B CA 1
ATOM 7886 C C . SER B 1 378 ? -2.525 27.594 31.766 1 97 378 SER B C 1
ATOM 7888 O O . SER B 1 378 ? -1.351 27.234 31.688 1 97 378 SER B O 1
ATOM 7890 N N . LEU B 1 379 ? -2.859 28.828 32.094 1 97.69 379 LEU B N 1
ATOM 7891 C CA . LEU B 1 379 ? -1.846 29.859 32.219 1 97.69 379 LEU B CA 1
ATOM 7892 C C . LEU B 1 379 ? -1.618 30.219 33.688 1 97.69 379 LEU B C 1
ATOM 7894 O O . LEU B 1 379 ? -1.056 31.266 34 1 97.69 379 LEU B O 1
ATOM 7898 N N . LYS B 1 380 ? -2.045 29.344 34.625 1 97.25 380 LYS B N 1
ATOM 7899 C CA . LYS B 1 380 ? -1.73 29.578 36.031 1 97.25 380 LYS B CA 1
ATOM 7900 C C . LYS B 1 380 ? -0.223 29.578 36.25 1 97.25 380 LYS B C 1
ATOM 7902 O O . LYS B 1 380 ? 0.538 29.031 35.438 1 97.25 380 LYS B O 1
ATOM 7907 N N . PRO B 1 381 ? 0.207 30.203 37.25 1 95.25 381 PRO B N 1
ATOM 7908 C CA . PRO B 1 381 ? 1.642 30.438 37.438 1 95.25 381 PRO B CA 1
ATOM 7909 C C . PRO B 1 381 ? 2.445 29.141 37.5 1 95.25 381 PRO B C 1
ATOM 7911 O O . PRO B 1 381 ? 3.51 29.031 36.906 1 95.25 381 PRO B O 1
ATOM 7914 N N . LEU B 1 382 ? 1.88 28.172 38.25 1 96 382 LEU B N 1
ATOM 7915 C CA . LEU B 1 382 ? 2.578 26.891 38.375 1 96 382 LEU B CA 1
ATOM 7916 C C . LEU B 1 382 ? 1.733 25.766 37.812 1 96 382 LEU B C 1
ATOM 7918 O O . LEU B 1 382 ? 0.59 25.562 38.219 1 96 382 LEU B O 1
ATOM 7922 N N . ALA B 1 383 ? 2.348 25.078 36.812 1 97.75 383 ALA B N 1
ATOM 7923 C CA . ALA B 1 383 ? 1.653 23.906 36.281 1 97.75 383 ALA B CA 1
ATOM 7924 C C . ALA B 1 383 ? 1.567 22.797 37.312 1 97.75 383 ALA B C 1
ATOM 7926 O O . ALA B 1 383 ? 2.359 22.75 38.25 1 97.75 383 ALA B O 1
ATOM 7927 N N . ASP B 1 384 ? 0.629 21.891 37.125 1 98.19 384 ASP B N 1
ATOM 7928 C CA . ASP B 1 384 ? 0.478 20.766 38.031 1 98.19 384 ASP B CA 1
ATOM 7929 C C . ASP B 1 384 ? 1.5 19.672 37.719 1 98.19 384 ASP B C 1
ATOM 7931 O O . ASP B 1 384 ? 1.896 18.922 38.625 1 98.19 384 ASP B O 1
ATOM 7935 N N . ARG B 1 385 ? 1.824 19.547 36.469 1 96.81 385 ARG B N 1
ATOM 7936 C CA . ARG B 1 385 ? 2.746 18.531 35.969 1 96.81 385 ARG B CA 1
ATOM 7937 C C . ARG B 1 385 ? 3.678 19.109 34.906 1 96.81 385 ARG B C 1
ATOM 7939 O O . ARG B 1 385 ? 3.238 19.859 34.031 1 96.81 385 ARG B O 1
ATOM 7946 N N . ARG B 1 386 ? 4.938 18.797 35.094 1 96.44 386 ARG B N 1
ATOM 7947 C CA . ARG B 1 386 ? 5.906 19.203 34.094 1 96.44 386 ARG B CA 1
ATOM 7948 C C . ARG B 1 386 ? 6.539 17.984 33.406 1 96.44 386 ARG B C 1
ATOM 7950 O O . ARG B 1 386 ? 7.016 17.078 34.094 1 96.44 386 ARG B O 1
ATOM 7957 N N . LEU B 1 387 ? 6.5 17.938 32.156 1 96.62 387 LEU B N 1
ATOM 7958 C CA . LEU B 1 387 ? 7.137 16.891 31.344 1 96.62 387 LEU B CA 1
ATOM 7959 C C . LEU B 1 387 ? 8.258 17.484 30.484 1 96.62 387 LEU B C 1
ATOM 7961 O O . LEU B 1 387 ? 8.109 18.547 29.906 1 96.62 387 LEU B O 1
ATOM 7965 N N . VAL B 1 388 ? 9.414 16.828 30.5 1 97.06 388 VAL B N 1
ATOM 7966 C CA . VAL B 1 388 ? 10.539 17.234 29.656 1 97.06 388 VAL B CA 1
ATOM 7967 C C . VAL B 1 388 ? 10.734 16.219 28.531 1 97.06 388 VAL B C 1
ATOM 7969 O O . VAL B 1 388 ? 10.977 15.031 28.797 1 97.06 388 VAL B O 1
ATOM 7972 N N . LEU B 1 389 ? 10.562 16.641 27.344 1 97.25 389 LEU B N 1
ATOM 7973 C CA . LEU B 1 389 ? 10.789 15.812 26.156 1 97.25 389 LEU B CA 1
ATOM 7974 C C . LEU B 1 389 ? 11.953 16.359 25.344 1 97.25 389 LEU B C 1
ATOM 7976 O O . LEU B 1 389 ? 11.789 17.312 24.578 1 97.25 389 LEU B O 1
ATOM 7980 N N . ALA B 1 390 ? 13.055 15.742 25.469 1 96.44 390 ALA B N 1
ATOM 7981 C CA . ALA B 1 390 ? 14.219 16.062 24.641 1 96.44 390 ALA B CA 1
ATOM 7982 C C . ALA B 1 390 ? 14.352 15.102 23.469 1 96.44 390 ALA B C 1
ATOM 7984 O O . ALA B 1 390 ? 14.039 13.914 23.609 1 96.44 390 ALA B O 1
ATOM 7985 N N . TYR B 1 391 ? 14.773 15.656 22.375 1 95.31 391 TYR B N 1
ATOM 7986 C CA . TYR B 1 391 ? 14.859 14.781 21.203 1 95.31 391 TYR B CA 1
ATOM 7987 C C . TYR B 1 391 ? 15.984 15.211 20.281 1 95.31 391 TYR B C 1
ATOM 7989 O O . TYR B 1 391 ? 16.484 16.344 20.375 1 95.31 391 TYR B O 1
ATOM 7997 N N . ASP B 1 392 ? 16.406 14.352 19.5 1 93.06 392 ASP B N 1
ATOM 7998 C CA . ASP B 1 392 ? 17.344 14.508 18.391 1 93.06 392 ASP B CA 1
ATOM 7999 C C . ASP B 1 392 ? 17.312 13.297 17.469 1 93.06 392 ASP B C 1
ATOM 8001 O O . ASP B 1 392 ? 16.453 12.422 17.609 1 93.06 392 ASP B O 1
ATOM 8005 N N . PHE B 1 393 ? 18.141 13.305 16.469 1 94.81 393 PHE B N 1
ATOM 8006 C CA . PHE B 1 393 ? 18.391 12.125 15.656 1 94.81 393 PHE B CA 1
ATOM 8007 C C . PHE B 1 393 ? 19.531 11.297 16.25 1 94.81 393 PHE B C 1
ATOM 8009 O O . PHE B 1 393 ? 20.656 11.773 16.375 1 94.81 393 PHE B O 1
ATOM 8016 N N . ASN B 1 394 ? 19.219 10.094 16.578 1 94.94 394 ASN B N 1
ATOM 8017 C CA . ASN B 1 394 ? 20.188 9.258 17.266 1 94.94 394 ASN B CA 1
ATOM 8018 C C . ASN B 1 394 ? 20.859 8.281 16.312 1 94.94 394 ASN B C 1
ATOM 8020 O O . ASN B 1 394 ? 20.203 7.641 15.5 1 94.94 394 ASN B O 1
ATOM 8024 N N . ALA B 1 395 ? 22.156 8.227 16.406 1 94.62 395 ALA B N 1
ATOM 8025 C CA . ALA B 1 395 ? 22.922 7.246 15.633 1 94.62 395 ALA B CA 1
ATOM 8026 C C . ALA B 1 395 ? 22.875 5.879 16.312 1 94.62 395 ALA B C 1
ATOM 8028 O O . ALA B 1 395 ? 23.844 5.48 16.969 1 94.62 395 ALA B O 1
ATOM 8029 N N . ILE B 1 396 ? 21.812 5.199 16.156 1 95.31 396 ILE B N 1
ATOM 8030 C CA . ILE B 1 396 ? 21.609 3.908 16.797 1 95.31 396 ILE B CA 1
ATOM 8031 C C . ILE B 1 396 ? 21.094 2.896 15.781 1 95.31 396 ILE B C 1
ATOM 8033 O O . ILE B 1 396 ? 20.594 3.277 14.719 1 95.31 396 ILE B O 1
ATOM 8037 N N . ASP B 1 397 ? 21.281 1.618 16.109 1 96.5 397 ASP B N 1
ATOM 8038 C CA . ASP B 1 397 ? 20.766 0.553 15.25 1 96.5 397 ASP B CA 1
ATOM 8039 C C . ASP B 1 397 ? 19.266 0.349 15.461 1 96.5 397 ASP B C 1
ATOM 8041 O O . ASP B 1 397 ? 18.859 -0.551 16.203 1 96.5 397 ASP B O 1
ATOM 8045 N N . ASN B 1 398 ? 18.547 1.249 14.805 1 96.94 398 ASN B N 1
ATOM 8046 C CA . ASN B 1 398 ? 17.125 0.986 14.758 1 96.94 398 ASN B CA 1
ATOM 8047 C C . ASN B 1 398 ? 16.812 -0.407 14.219 1 96.94 398 ASN B C 1
ATOM 8049 O O . ASN B 1 398 ? 17.094 -0.693 13.047 1 96.94 398 ASN B O 1
ATOM 8053 N N . GLU B 1 399 ? 16.25 -1.208 14.906 1 95.88 399 GLU B N 1
ATOM 8054 C CA . GLU B 1 399 ? 16.156 -2.637 14.617 1 95.88 399 GLU B CA 1
ATOM 8055 C C . GLU B 1 399 ? 15.25 -2.9 13.422 1 95.88 399 GLU B C 1
ATOM 8057 O O . GLU B 1 399 ? 15.258 -3.996 12.859 1 95.88 399 GLU B O 1
ATOM 8062 N N . HIS B 1 400 ? 14.492 -2.012 13.047 1 96.56 400 HIS B N 1
ATOM 8063 C CA . HIS B 1 400 ? 13.633 -2.172 11.883 1 96.56 400 HIS B CA 1
ATOM 8064 C C . HIS B 1 400 ? 14.414 -1.971 10.586 1 96.56 400 HIS B C 1
ATOM 8066 O O . HIS B 1 400 ? 13.992 -2.438 9.523 1 96.56 400 HIS B O 1
ATOM 8072 N N . PHE B 1 401 ? 15.594 -1.297 10.648 1 97.75 401 PHE B N 1
ATOM 8073 C CA . PHE B 1 401 ? 16.25 -0.896 9.406 1 97.75 401 PHE B CA 1
ATOM 8074 C C . PHE B 1 401 ? 17.719 -1.308 9.406 1 97.75 401 PHE B C 1
ATOM 8076 O O . PHE B 1 401 ? 18.359 -1.303 8.359 1 97.75 401 PHE B O 1
ATOM 8083 N N . TYR B 1 402 ? 18.219 -1.618 10.586 1 97.62 402 TYR B N 1
ATOM 8084 C CA . TYR B 1 402 ? 19.594 -2.057 10.75 1 97.62 402 TYR B CA 1
ATOM 8085 C C . TYR B 1 402 ? 19.672 -3.371 11.516 1 97.62 402 TYR B C 1
ATOM 8087 O O . TYR B 1 402 ? 18.75 -3.701 12.281 1 97.62 402 TYR B O 1
ATOM 8095 N N . LYS B 1 403 ? 20.625 -4.156 11.203 1 96.25 403 LYS B N 1
ATOM 8096 C CA . LYS B 1 403 ? 20.938 -5.352 11.977 1 96.25 403 LYS B CA 1
ATOM 8097 C C . LYS B 1 403 ? 22.375 -5.32 12.477 1 96.25 403 LYS B C 1
ATOM 8099 O O . LYS B 1 403 ? 23.312 -5.316 11.672 1 96.25 403 LYS B O 1
ATOM 8104 N N . ARG B 1 404 ? 22.469 -5.387 13.758 1 92.56 404 ARG B N 1
ATOM 8105 C CA . ARG B 1 404 ? 23.781 -5.359 14.391 1 92.56 404 ARG B CA 1
ATOM 8106 C C . ARG B 1 404 ? 24.656 -6.504 13.883 1 92.56 404 ARG B C 1
ATOM 8108 O O . ARG B 1 404 ? 24.188 -7.633 13.734 1 92.56 404 ARG B O 1
ATOM 8115 N N . ASN B 1 405 ? 25.844 -6.262 13.531 1 91.88 405 ASN B N 1
ATOM 8116 C CA . ASN B 1 405 ? 26.859 -7.215 13.102 1 91.88 405 ASN B CA 1
ATOM 8117 C C . ASN B 1 405 ? 26.672 -7.617 11.641 1 91.88 405 ASN B C 1
ATOM 8119 O O . ASN B 1 405 ? 27.375 -8.5 11.141 1 91.88 405 ASN B O 1
ATOM 8123 N N . LEU B 1 406 ? 25.734 -7.086 11.023 1 95.62 406 LEU B N 1
ATOM 8124 C CA . LEU B 1 406 ? 25.562 -7.293 9.594 1 95.62 406 LEU B CA 1
ATOM 8125 C C . LEU B 1 406 ? 25.656 -5.969 8.836 1 95.62 406 LEU B C 1
ATOM 8127 O O . LEU B 1 406 ? 26.719 -5.629 8.305 1 95.62 406 LEU B O 1
ATOM 8131 N N . TYR B 1 407 ? 24.641 -5.199 8.969 1 97.44 407 TYR B N 1
ATOM 8132 C CA . TYR B 1 407 ? 24.625 -3.871 8.367 1 97.44 407 TYR B CA 1
ATOM 8133 C C . TYR B 1 407 ? 24.141 -2.824 9.359 1 97.44 407 TYR B C 1
ATOM 8135 O O . TYR B 1 407 ? 23.219 -2.055 9.062 1 97.44 407 TYR B O 1
ATOM 8143 N N . GLY B 1 408 ? 24.812 -2.805 10.484 1 97.06 408 GLY B N 1
ATOM 8144 C CA . GLY B 1 408 ? 24.547 -1.756 11.461 1 97.06 408 GLY B CA 1
ATOM 8145 C C . GLY B 1 408 ? 24.875 -0.367 10.945 1 97.06 408 GLY B C 1
ATOM 8146 O O . GLY B 1 408 ? 25.531 -0.22 9.914 1 97.06 408 GLY B O 1
ATOM 8147 N N . ILE B 1 409 ? 24.453 0.609 11.688 1 96.44 409 ILE B N 1
ATOM 8148 C CA . ILE B 1 409 ? 24.516 1.98 11.195 1 96.44 409 ILE B CA 1
ATOM 8149 C C . ILE B 1 409 ? 25.969 2.393 11.016 1 96.44 409 ILE B C 1
ATOM 8151 O O . ILE B 1 409 ? 26.297 3.146 10.094 1 96.44 409 ILE B O 1
ATOM 8155 N N . MET B 1 410 ? 26.906 1.875 11.789 1 94.81 410 MET B N 1
ATOM 8156 C CA . MET B 1 410 ? 28.312 2.246 11.68 1 94.81 410 MET B CA 1
ATOM 8157 C C . MET B 1 410 ? 29.031 1.379 10.648 1 94.81 410 MET B C 1
ATOM 8159 O O . MET B 1 410 ? 30.172 1.657 10.273 1 94.81 410 MET B O 1
ATOM 8163 N N . ASP B 1 411 ? 28.312 0.333 10.125 1 95.12 411 ASP B N 1
ATOM 8164 C CA . ASP B 1 411 ? 28.922 -0.627 9.219 1 95.12 411 ASP B CA 1
ATOM 8165 C C . ASP B 1 411 ? 28.578 -0.298 7.762 1 95.12 411 ASP B C 1
ATOM 8167 O O . ASP B 1 411 ? 29.094 -0.934 6.84 1 95.12 411 ASP B O 1
ATOM 8171 N N . VAL B 1 412 ? 27.719 0.621 7.617 1 95.88 412 VAL B N 1
ATOM 8172 C CA . VAL B 1 412 ? 27.297 0.953 6.262 1 95.88 412 VAL B CA 1
ATOM 8173 C C . VAL B 1 412 ? 27.875 2.311 5.859 1 95.88 412 VAL B C 1
ATOM 8175 O O . VAL B 1 412 ? 28.25 3.105 6.719 1 95.88 412 VAL B O 1
ATOM 8178 N N . PRO B 1 413 ? 27.953 2.564 4.547 1 94.81 413 PRO B N 1
ATOM 8179 C CA . PRO B 1 413 ? 28.438 3.873 4.098 1 94.81 413 PRO B CA 1
ATOM 8180 C C . PRO B 1 413 ? 27.594 5.027 4.621 1 94.81 413 PRO B C 1
ATOM 8182 O O . PRO B 1 413 ? 26.406 4.844 4.902 1 94.81 413 PRO B O 1
ATOM 8185 N N . ARG B 1 414 ? 28.172 6.168 4.668 1 93.38 414 ARG B N 1
ATOM 8186 C CA . ARG B 1 414 ? 27.547 7.355 5.25 1 93.38 414 ARG B CA 1
ATOM 8187 C C . ARG B 1 414 ? 26.234 7.691 4.539 1 93.38 414 ARG B C 1
ATOM 8189 O O . ARG B 1 414 ? 25.281 8.133 5.172 1 93.38 414 ARG B O 1
ATOM 8196 N N . ASN B 1 415 ? 26.188 7.484 3.285 1 93.12 415 ASN B N 1
ATOM 8197 C CA . ASN B 1 415 ? 25 7.871 2.521 1 93.12 415 ASN B CA 1
ATOM 8198 C C . ASN B 1 415 ? 23.859 6.891 2.736 1 93.12 415 ASN B C 1
ATOM 8200 O O . ASN B 1 415 ? 22.75 7.102 2.225 1 93.12 415 ASN B O 1
ATOM 8204 N N . LYS B 1 416 ? 24.094 5.887 3.498 1 95.81 416 LYS B N 1
ATOM 8205 C CA . LYS B 1 416 ? 23.047 4.922 3.82 1 95.81 416 LYS B CA 1
ATOM 8206 C C . LYS B 1 416 ? 22.719 4.941 5.309 1 95.81 416 LYS B C 1
ATOM 8208 O O . LYS B 1 416 ? 21.984 4.07 5.805 1 95.81 416 LYS B O 1
ATOM 8213 N N . ARG B 1 417 ? 23.312 5.891 5.992 1 95.69 417 ARG B N 1
ATOM 8214 C CA . ARG B 1 417 ? 23.078 6.047 7.422 1 95.69 417 ARG B CA 1
ATOM 8215 C C . ARG B 1 417 ? 21.922 7.012 7.684 1 95.69 417 ARG B C 1
ATOM 8217 O O . ARG B 1 417 ? 22.016 8.203 7.379 1 95.69 417 ARG B O 1
ATOM 8224 N N . VAL B 1 418 ? 20.844 6.535 8.148 1 96.06 418 VAL B N 1
ATOM 8225 C CA . VAL B 1 418 ? 19.734 7.391 8.539 1 96.06 418 VAL B CA 1
ATOM 8226 C C . VAL B 1 418 ? 19.547 7.328 10.055 1 96.06 418 VAL B C 1
ATOM 8228 O O . VAL B 1 418 ? 19.328 6.25 10.617 1 96.06 418 VAL B O 1
ATOM 8231 N N . LEU B 1 419 ? 19.656 8.422 10.695 1 96.38 419 LEU B N 1
ATOM 8232 C CA . LEU B 1 419 ? 19.531 8.5 12.148 1 96.38 419 LEU B CA 1
ATOM 8233 C C . LEU B 1 419 ? 18.078 8.398 12.586 1 96.38 419 LEU B C 1
ATOM 8235 O O . LEU B 1 419 ? 17.172 8.688 11.805 1 96.38 419 LEU B O 1
ATOM 8239 N N . THR B 1 420 ? 17.797 7.973 13.781 1 96.81 420 THR B N 1
ATOM 8240 C CA . THR B 1 420 ? 16.469 7.707 14.289 1 96.81 420 THR B CA 1
ATOM 8241 C C . THR B 1 420 ? 15.984 8.852 15.18 1 96.81 420 THR B C 1
ATOM 8243 O O . THR B 1 420 ? 16.594 9.141 16.203 1 96.81 420 THR B O 1
ATOM 8246 N N . PRO B 1 421 ? 14.914 9.508 14.75 1 96.88 421 PRO B N 1
ATOM 8247 C CA . PRO B 1 421 ? 14.328 10.523 15.633 1 96.88 421 PRO B CA 1
ATOM 8248 C C . PRO B 1 421 ? 13.516 9.906 16.766 1 96.88 421 PRO B C 1
ATOM 8250 O O . PRO B 1 421 ? 12.664 9.047 16.531 1 96.88 421 PRO B O 1
ATOM 8253 N N . GLN B 1 422 ? 13.805 10.25 18.031 1 95.25 422 GLN B N 1
ATOM 8254 C CA . GLN B 1 422 ? 13.133 9.68 19.203 1 95.25 422 GLN B CA 1
ATOM 8255 C C . GLN B 1 422 ? 12.891 10.742 20.266 1 95.25 422 GLN B C 1
ATOM 8257 O O . GLN B 1 422 ? 13.586 11.758 20.312 1 95.25 422 GLN B O 1
ATOM 8262 N N . PHE B 1 423 ? 11.812 10.523 21.062 1 95.56 423 PHE B N 1
ATOM 8263 C CA . PHE B 1 423 ? 11.633 11.273 22.297 1 95.56 423 PHE B CA 1
ATOM 8264 C C . PHE B 1 423 ? 12.383 10.609 23.453 1 95.56 423 PHE B C 1
ATOM 8266 O O . PHE B 1 423 ? 12.094 9.469 23.812 1 95.56 423 PHE B O 1
ATOM 8273 N N . ASN B 1 424 ? 13.32 11.305 24.062 1 95 424 ASN B N 1
ATOM 8274 C CA . ASN B 1 424 ? 14.07 10.766 25.188 1 95 424 ASN B CA 1
ATOM 8275 C C . ASN B 1 424 ? 14.625 9.375 24.875 1 95 424 ASN B C 1
ATOM 8277 O O . ASN B 1 424 ? 14.516 8.461 25.688 1 95 424 ASN B O 1
ATOM 8281 N N . HIS B 1 425 ? 15.008 9.148 23.672 1 94.75 425 HIS B N 1
ATOM 8282 C CA . HIS B 1 425 ? 15.672 7.949 23.172 1 94.75 425 HIS B CA 1
ATOM 8283 C C . HIS B 1 425 ? 14.703 6.781 23.062 1 94.75 425 HIS B C 1
ATOM 8285 O O . HIS B 1 425 ? 15.117 5.621 23.016 1 94.75 425 HIS B O 1
ATOM 8291 N N . VAL B 1 426 ? 13.422 7.07 23.047 1 95.56 426 VAL B N 1
ATOM 8292 C CA . VAL B 1 426 ? 12.43 6 23 1 95.56 426 VAL B CA 1
ATOM 8293 C C . VAL B 1 426 ? 11.523 6.203 21.781 1 95.56 426 VAL B C 1
ATOM 8295 O O . VAL B 1 426 ? 11.023 7.309 21.562 1 95.56 426 VAL B O 1
ATOM 8298 N N . SER B 1 427 ? 11.367 5.172 20.969 1 96.31 427 SER B N 1
ATOM 8299 C CA . SER B 1 427 ? 10.383 5.152 19.891 1 96.31 427 SER B CA 1
ATOM 8300 C C . SER B 1 427 ? 9.078 4.508 20.344 1 96.31 427 SER B C 1
ATOM 8302 O O . SER B 1 427 ? 9.086 3.52 21.078 1 96.31 427 SER B O 1
ATOM 8304 N N . LEU B 1 428 ? 7.977 5.09 19.891 1 96.94 428 LEU B N 1
ATOM 8305 C CA . LEU B 1 428 ? 6.664 4.531 20.219 1 96.94 428 LEU B CA 1
ATOM 8306 C C . LEU B 1 428 ? 6.391 3.283 19.391 1 96.94 428 LEU B C 1
ATOM 8308 O O . LEU B 1 428 ? 6.539 3.301 18.156 1 96.94 428 LEU B O 1
ATOM 8312 N N . LYS B 1 429 ? 6.027 2.25 19.984 1 95.38 429 LYS B N 1
ATOM 8313 C CA . LYS B 1 429 ? 5.488 1.05 19.344 1 95.38 429 LYS B CA 1
ATOM 8314 C C . LYS B 1 429 ? 4.047 0.799 19.781 1 95.38 429 LYS B C 1
ATOM 8316 O O . LYS B 1 429 ? 3.77 0.618 20.969 1 95.38 429 LYS B O 1
ATOM 8321 N N . LEU B 1 430 ? 3.139 0.791 18.875 1 96.25 430 LEU B N 1
ATOM 8322 C CA . LEU B 1 430 ? 1.727 0.593 19.188 1 96.25 430 LEU B CA 1
ATOM 8323 C C . LEU B 1 430 ? 1.399 -0.892 19.312 1 96.25 430 LEU B C 1
ATOM 8325 O O . LEU B 1 430 ? 2.105 -1.735 18.75 1 96.25 430 LEU B O 1
ATOM 8329 N N . GLN B 1 431 ? 0.389 -1.18 20.031 1 96.12 431 GLN B N 1
ATOM 8330 C CA . GLN B 1 431 ? -0.132 -2.533 20.188 1 96.12 431 GLN B CA 1
ATOM 8331 C C . GLN B 1 431 ? -0.972 -2.938 18.984 1 96.12 431 GLN B C 1
ATOM 8333 O O . GLN B 1 431 ? -1.416 -2.082 18.203 1 96.12 431 GLN B O 1
ATOM 8338 N N . PRO B 1 432 ? -1.198 -4.246 18.797 1 97.31 432 PRO B N 1
ATOM 8339 C CA . PRO B 1 432 ? -1.974 -4.695 17.625 1 97.31 432 PRO B CA 1
ATOM 8340 C C . PRO B 1 432 ? -3.479 -4.547 17.844 1 97.31 432 PRO B C 1
ATOM 8342 O O . PRO B 1 432 ? -4.258 -5.348 17.312 1 97.31 432 PRO B O 1
ATOM 8345 N N . PHE B 1 433 ? -3.932 -3.689 18.719 1 97.94 433 PHE B N 1
ATOM 8346 C CA . PHE B 1 433 ? -5.32 -3.354 19.016 1 97.94 433 PHE B CA 1
ATOM 8347 C C . PHE B 1 433 ? -5.438 -1.919 19.516 1 97.94 433 PHE B C 1
ATOM 8349 O O . PHE B 1 433 ? -4.473 -1.358 20.031 1 97.94 433 PHE B O 1
ATOM 8356 N N . PRO B 1 434 ? -6.559 -1.292 19.312 1 98.31 434 PRO B N 1
ATOM 8357 C CA . PRO B 1 434 ? -6.719 0.079 19.797 1 98.31 434 PRO B CA 1
ATOM 8358 C C . PRO B 1 434 ? -6.809 0.153 21.328 1 98.31 434 PRO B C 1
ATOM 8360 O O . PRO B 1 434 ? -7.676 -0.481 21.922 1 98.31 434 PRO B O 1
ATOM 8363 N N . LEU B 1 435 ? -6.043 0.938 21.906 1 97.75 435 LEU B N 1
ATOM 8364 C CA . LEU B 1 435 ? -5.969 1.091 23.359 1 97.75 435 LEU B CA 1
ATOM 8365 C C . LEU B 1 435 ? -7.281 1.642 23.906 1 97.75 435 LEU B C 1
ATOM 8367 O O . LEU B 1 435 ? -7.715 1.244 25 1 97.75 435 LEU B O 1
ATOM 8371 N N . LEU B 1 436 ? -7.891 2.531 23.172 1 98.44 436 LEU B N 1
ATOM 8372 C CA . LEU B 1 436 ? -9.078 3.225 23.656 1 98.44 436 LEU B CA 1
ATOM 8373 C C . LEU B 1 436 ? -10.273 2.283 23.688 1 98.44 436 LEU B C 1
ATOM 8375 O O . LEU B 1 436 ? -11.016 2.252 24.688 1 98.44 436 LEU B O 1
ATOM 8379 N N . SER B 1 437 ? -10.492 1.476 22.609 1 98.25 437 SER B N 1
ATOM 8380 C CA . SER B 1 437 ? -11.742 0.733 22.469 1 98.25 437 SER B CA 1
ATOM 8381 C C . SER B 1 437 ? -11.586 -0.71 22.938 1 98.25 437 SER B C 1
ATOM 8383 O O . SER B 1 437 ? -12.57 -1.438 23.062 1 98.25 437 SER B O 1
ATOM 8385 N N . GLN B 1 438 ? -10.367 -1.148 23.234 1 97.38 438 GLN B N 1
ATOM 8386 C CA . GLN B 1 438 ? -10.141 -2.52 23.688 1 97.38 438 GLN B CA 1
ATOM 8387 C C . GLN B 1 438 ? -9.273 -2.557 24.938 1 97.38 438 GLN B C 1
ATOM 8389 O O . GLN B 1 438 ? -8.242 -3.234 24.953 1 97.38 438 GLN B O 1
ATOM 8394 N N . PRO B 1 439 ? -9.742 -1.934 26 1 95.62 439 PRO B N 1
ATOM 8395 C CA . PRO B 1 439 ? -8.953 -1.889 27.234 1 95.62 439 PRO B CA 1
ATOM 8396 C C . PRO B 1 439 ? -8.695 -3.275 27.812 1 95.62 439 PRO B C 1
ATOM 8398 O O . PRO B 1 439 ? -7.699 -3.48 28.516 1 95.62 439 PRO B O 1
ATOM 8401 N N . GLU B 1 440 ? -9.547 -4.227 27.531 1 95 440 GLU B N 1
ATOM 8402 C CA . GLU B 1 440 ? -9.422 -5.582 28.062 1 95 440 GLU B CA 1
ATOM 8403 C C . GLU B 1 440 ? -8.188 -6.281 27.5 1 95 440 GLU B C 1
ATOM 8405 O O . GLU B 1 440 ? -7.688 -7.242 28.094 1 95 440 GLU B O 1
ATOM 8410 N N . ASP B 1 441 ? -7.734 -5.82 26.391 1 95.94 441 ASP B N 1
ATOM 8411 C CA . ASP B 1 441 ? -6.598 -6.453 25.734 1 95.94 441 ASP B CA 1
ATOM 8412 C C . ASP B 1 441 ? -5.277 -5.879 26.234 1 95.94 441 ASP B C 1
ATOM 8414 O O . ASP B 1 441 ? -4.207 -6.414 25.938 1 95.94 441 ASP B O 1
ATOM 8418 N N . ILE B 1 442 ? -5.332 -4.812 27.016 1 95 442 ILE B N 1
ATOM 8419 C CA . ILE B 1 442 ? -4.137 -4.113 27.484 1 95 442 ILE B CA 1
ATOM 8420 C C . ILE B 1 442 ? -3.48 -4.895 28.609 1 95 442 ILE B C 1
ATOM 8422 O O . ILE B 1 442 ? -4.145 -5.266 29.578 1 95 442 ILE B O 1
ATOM 8426 N N . GLN B 1 443 ? -2.234 -5.176 28.359 1 90.25 443 GLN B N 1
ATOM 8427 C CA . GLN B 1 443 ? -1.393 -5.609 29.469 1 90.25 443 GLN B CA 1
ATOM 8428 C C . GLN B 1 443 ? -0.587 -4.441 30.031 1 90.25 443 GLN B C 1
ATOM 8430 O O . GLN B 1 443 ? 0.347 -3.957 29.391 1 90.25 443 GLN B O 1
ATOM 8435 N N . PRO B 1 444 ? -0.907 -4.086 31.156 1 80.62 444 PRO B N 1
ATOM 8436 C CA . PRO B 1 444 ? -0.311 -2.871 31.719 1 80.62 444 PRO B CA 1
ATOM 8437 C C . PRO B 1 444 ? 1.215 -2.875 31.641 1 80.62 444 PRO B C 1
ATOM 8439 O O . PRO B 1 444 ? 1.833 -1.814 31.516 1 80.62 444 PRO B O 1
ATOM 8442 N N . SER B 1 445 ? 1.767 -4.012 31.641 1 82.56 445 SER B N 1
ATOM 8443 C CA . SER B 1 445 ? 3.223 -4.121 31.656 1 82.56 445 SER B CA 1
ATOM 8444 C C . SER B 1 445 ? 3.814 -3.709 30.312 1 82.56 445 SER B C 1
ATOM 8446 O O . SER B 1 445 ? 5.02 -3.471 30.203 1 82.56 445 SER B O 1
ATOM 8448 N N . THR B 1 446 ? 2.904 -3.502 29.422 1 82.56 446 THR B N 1
ATOM 8449 C CA . THR B 1 446 ? 3.414 -3.16 28.094 1 82.56 446 THR B CA 1
ATOM 8450 C C . THR B 1 446 ? 3.646 -1.657 27.969 1 82.56 446 THR B C 1
ATOM 8452 O O . THR B 1 446 ? 4.34 -1.202 27.062 1 82.56 446 THR B O 1
ATOM 8455 N N . PHE B 1 447 ? 3.09 -0.932 28.922 1 88.75 447 PHE B N 1
ATOM 8456 C CA . PHE B 1 447 ? 3.322 0.508 28.922 1 88.75 447 PHE B CA 1
ATOM 8457 C C . PHE B 1 447 ? 4.691 0.835 29.516 1 88.75 447 PHE B C 1
ATOM 8459 O O . PHE B 1 447 ? 5.125 0.201 30.469 1 88.75 447 PHE B O 1
ATOM 8466 N N . CYS B 1 448 ? 5.332 1.7 28.828 1 86.81 448 CYS B N 1
ATOM 8467 C CA . CYS B 1 448 ? 6.625 2.127 29.344 1 86.81 448 CYS B CA 1
ATOM 8468 C C . CYS B 1 448 ? 6.812 3.629 29.172 1 86.81 448 CYS B C 1
ATOM 8470 O O . CYS B 1 448 ? 5.973 4.301 28.578 1 86.81 448 CYS B O 1
ATOM 8472 N N . ASN B 1 449 ? 7.746 4.074 29.891 1 78.38 449 ASN B N 1
ATOM 8473 C CA . ASN B 1 449 ? 8.312 5.395 29.625 1 78.38 449 ASN B CA 1
ATOM 8474 C C . ASN B 1 449 ? 9.836 5.375 29.734 1 78.38 449 ASN B C 1
ATOM 8476 O O . ASN B 1 449 ? 10.422 4.367 30.141 1 78.38 449 ASN B O 1
ATOM 8480 N N . HIS B 1 450 ? 10.438 6.457 29.328 1 78.75 450 HIS B N 1
ATOM 8481 C CA . HIS B 1 450 ? 11.891 6.52 29.203 1 78.75 450 HIS B CA 1
ATOM 8482 C C . HIS B 1 450 ? 12.562 6.195 30.531 1 78.75 450 HIS B C 1
ATOM 8484 O O . HIS B 1 450 ? 13.648 5.617 30.547 1 78.75 450 HIS B O 1
ATOM 8490 N N . SER B 1 451 ? 11.891 6.496 31.562 1 78.5 451 SER B N 1
ATOM 8491 C CA . SER B 1 451 ? 12.516 6.289 32.875 1 78.5 451 SER B CA 1
ATOM 8492 C C . SER B 1 451 ? 12.562 4.809 33.219 1 78.5 451 SER B C 1
ATOM 8494 O O . SER B 1 451 ? 13.336 4.402 34.094 1 78.5 451 SER B O 1
ATOM 8496 N N . GLN B 1 452 ? 11.766 4.039 32.562 1 81.88 452 GLN B N 1
ATOM 8497 C CA . GLN B 1 452 ? 11.672 2.617 32.875 1 81.88 452 GLN B CA 1
ATOM 8498 C C . GLN B 1 452 ? 12.609 1.799 31.984 1 81.88 452 GLN B C 1
ATOM 8500 O O . GLN B 1 452 ? 12.695 0.578 32.125 1 81.88 452 GLN B O 1
ATOM 8505 N N . LEU B 1 453 ? 13.211 2.514 31.109 1 83.62 453 LEU B N 1
ATOM 8506 C CA . LEU B 1 453 ? 14.07 1.815 30.156 1 83.62 453 LEU B CA 1
ATOM 8507 C C . LEU B 1 453 ? 15.547 2.078 30.469 1 83.62 453 LEU B C 1
ATOM 8509 O O . LEU B 1 453 ? 15.891 3.137 30.984 1 83.62 453 LEU B O 1
ATOM 8513 N N . GLU B 1 454 ? 16.312 1.084 30.219 1 82.62 454 GLU B N 1
ATOM 8514 C CA . GLU B 1 454 ? 17.75 1.188 30.5 1 82.62 454 GLU B CA 1
ATOM 8515 C C . GLU B 1 454 ? 18.547 1.227 29.203 1 82.62 454 GLU B C 1
ATOM 8517 O O . GLU B 1 454 ? 18.172 0.589 28.203 1 82.62 454 GLU B O 1
ATOM 8522 N N . SER B 1 455 ? 19.547 1.995 29.203 1 85.12 455 SER B N 1
ATOM 8523 C CA . SER B 1 455 ? 20.594 2.012 28.188 1 85.12 455 SER B CA 1
ATOM 8524 C C . SER B 1 455 ? 20.047 2.416 26.828 1 85.12 455 SER B C 1
ATOM 8526 O O . SER B 1 455 ? 20.469 1.886 25.797 1 85.12 455 SER B O 1
ATOM 8528 N N . CYS B 1 456 ? 19.109 3.311 26.844 1 91 456 CYS B N 1
ATOM 8529 C CA . CYS B 1 456 ? 18.469 3.684 25.578 1 91 456 CYS B CA 1
ATOM 8530 C C . CYS B 1 456 ? 19.328 4.684 24.812 1 91 456 CYS B C 1
ATOM 8532 O O . CYS B 1 456 ? 19.078 4.945 23.641 1 91 456 CYS B O 1
ATOM 8534 N N . LYS B 1 457 ? 20.375 5.172 25.391 1 85.94 457 LYS B N 1
ATOM 8535 C CA . LYS B 1 457 ? 21.281 6.082 24.688 1 85.94 457 LYS B CA 1
ATOM 8536 C C . LYS B 1 457 ? 22.156 5.328 23.688 1 85.94 457 LYS B C 1
ATOM 8538 O O . LYS B 1 457 ? 22.531 5.871 22.656 1 85.94 457 LYS B O 1
ATOM 8543 N N . GLY B 1 458 ? 22.391 4.141 24.062 1 87.94 458 GLY B N 1
ATOM 8544 C CA . GLY B 1 458 ? 23.281 3.379 23.203 1 87.94 458 GLY B CA 1
ATOM 8545 C C . GLY B 1 458 ? 22.594 2.25 22.469 1 87.94 458 GLY B C 1
ATOM 8546 O O . GLY B 1 458 ? 23.188 1.598 21.609 1 87.94 458 GLY B O 1
ATOM 8547 N N . LYS B 1 459 ? 21.438 2.078 22.812 1 92.56 459 LYS B N 1
ATOM 8548 C CA . LYS B 1 459 ? 20.672 0.995 22.203 1 92.56 459 LYS B CA 1
ATOM 8549 C C . LYS B 1 459 ? 19.297 1.474 21.781 1 92.56 459 LYS B C 1
ATOM 8551 O O . LYS B 1 459 ? 18.703 2.352 22.406 1 92.56 459 LYS B O 1
ATOM 8556 N N . TYR B 1 460 ? 18.797 0.829 20.688 1 95.31 460 TYR B N 1
ATOM 8557 C CA . TYR B 1 460 ? 17.453 1.164 20.219 1 95.31 460 TYR B CA 1
ATOM 8558 C C . TYR B 1 460 ? 16.391 0.698 21.219 1 95.31 460 TYR B C 1
ATOM 8560 O O . TYR B 1 460 ? 16.359 -0.477 21.578 1 95.31 460 TYR B O 1
ATOM 8568 N N . CYS B 1 461 ? 15.586 1.601 21.734 1 95.25 461 CYS B N 1
ATOM 8569 C CA . CYS B 1 461 ? 14.477 1.29 22.641 1 95.25 461 CYS B CA 1
ATOM 8570 C C . CYS B 1 461 ? 13.141 1.664 22 1 95.25 461 CYS B C 1
ATOM 8572 O O . CYS B 1 461 ? 13.016 2.729 21.406 1 95.25 461 CYS B O 1
ATOM 8574 N N . GLU B 1 462 ? 12.227 0.794 22.031 1 94.06 462 GLU B N 1
ATOM 8575 C CA . GLU B 1 462 ? 10.852 1.029 21.609 1 94.06 462 GLU B CA 1
ATOM 8576 C C . GLU B 1 462 ? 9.859 0.405 22.578 1 94.06 462 GLU B C 1
ATOM 8578 O O . GLU B 1 462 ? 10.125 -0.648 23.156 1 94.06 462 GLU B O 1
ATOM 8583 N N . CYS B 1 463 ? 8.797 1.071 22.812 1 93.75 463 CYS B N 1
ATOM 8584 C CA . CYS B 1 463 ? 7.723 0.558 23.656 1 93.75 463 CYS B CA 1
ATOM 8585 C C . CYS B 1 463 ? 6.449 1.376 23.484 1 93.75 463 CYS B C 1
ATOM 8587 O O . CYS B 1 463 ? 6.445 2.373 22.75 1 93.75 463 CYS B O 1
ATOM 8589 N N . THR B 1 464 ? 5.406 0.906 24.062 1 96.06 464 THR B N 1
ATOM 8590 C CA . THR B 1 464 ? 4.199 1.723 24.109 1 96.06 464 THR B CA 1
ATOM 8591 C C . THR B 1 464 ? 4.34 2.85 25.125 1 96.06 464 THR B C 1
ATOM 8593 O O . THR B 1 464 ? 3.939 2.701 26.281 1 96.06 464 THR B O 1
ATOM 8596 N N . ASN B 1 465 ? 4.93 3.906 24.656 1 95.69 465 ASN B N 1
ATOM 8597 C CA . ASN B 1 465 ? 5.277 5.066 25.469 1 95.69 465 ASN B CA 1
ATOM 8598 C C . ASN B 1 465 ? 4.039 5.871 25.859 1 95.69 465 ASN B C 1
ATOM 8600 O O . ASN B 1 465 ? 3.617 6.762 25.125 1 95.69 465 ASN B O 1
ATOM 8604 N N . VAL B 1 466 ? 3.525 5.586 27.125 1 96.06 466 VAL B N 1
ATOM 8605 C CA . VAL B 1 466 ? 2.299 6.219 27.594 1 96.06 466 VAL B CA 1
ATOM 8606 C C . VAL B 1 466 ? 2.6 7.07 28.828 1 96.06 466 VAL B C 1
ATOM 8608 O O . VAL B 1 466 ? 3.201 6.586 29.797 1 96.06 466 VAL B O 1
ATOM 8611 N N . VAL B 1 467 ? 2.225 8.312 28.781 1 96 467 VAL B N 1
ATOM 8612 C CA . VAL B 1 467 ? 2.26 9.195 29.953 1 96 467 VAL B CA 1
ATOM 8613 C C . VAL B 1 467 ? 0.862 9.312 30.547 1 96 467 VAL B C 1
ATOM 8615 O O . VAL B 1 467 ? -0.064 9.797 29.891 1 96 467 VAL B O 1
ATOM 8618 N N . GLU B 1 468 ? 0.709 8.906 31.766 1 95.25 468 GLU B N 1
ATOM 8619 C CA . GLU B 1 468 ? -0.581 8.992 32.438 1 95.25 468 GLU B CA 1
ATOM 8620 C C . GLU B 1 468 ? -0.781 10.359 33.062 1 95.25 468 GLU B C 1
ATOM 8622 O O . GLU B 1 468 ? 0.061 10.82 33.844 1 95.25 468 GLU B O 1
ATOM 8627 N N . LEU B 1 469 ? -1.829 10.984 32.688 1 97.62 469 LEU B N 1
ATOM 8628 C CA . LEU B 1 469 ? -2.162 12.305 33.219 1 97.62 469 LEU B CA 1
ATOM 8629 C C . LEU B 1 469 ? -3.441 12.258 34.031 1 97.62 469 LEU B C 1
ATOM 8631 O O . LEU B 1 469 ? -4.383 11.539 33.688 1 97.62 469 LEU B O 1
ATOM 8635 N N . LYS B 1 470 ? -3.455 13.039 35.125 1 97.69 470 LYS B N 1
ATOM 8636 C CA . LYS B 1 470 ? -4.676 13.164 35.906 1 97.69 470 LYS B CA 1
ATOM 8637 C C . LYS B 1 470 ? -5.68 14.094 35.219 1 97.69 470 LYS B C 1
ATOM 8639 O O . LYS B 1 470 ? -5.297 15.125 34.656 1 97.69 470 LYS B O 1
ATOM 8644 N N . LEU B 1 471 ? -6.898 13.656 35.281 1 97.81 471 LEU B N 1
ATOM 8645 C CA . LEU B 1 471 ? -7.945 14.484 34.688 1 97.81 471 LEU B CA 1
ATOM 8646 C C . LEU B 1 471 ? -7.992 15.859 35.344 1 97.81 471 LEU B C 1
ATOM 8648 O O . LEU B 1 471 ? -8.055 15.961 36.594 1 97.81 471 LEU B O 1
ATOM 8652 N N . GLY B 1 472 ? -7.848 16.906 34.562 1 97.62 472 GLY B N 1
ATOM 8653 C CA . GLY B 1 472 ? -7.98 18.281 35.062 1 97.62 472 GLY B CA 1
ATOM 8654 C C . GLY B 1 472 ? -6.645 18.938 35.344 1 97.62 472 GLY B C 1
ATOM 8655 O O . GLY B 1 472 ? -6.574 20.156 35.531 1 97.62 472 GLY B O 1
ATOM 8656 N N . GLU B 1 473 ? -5.645 18.219 35.312 1 97.94 473 GLU B N 1
ATOM 8657 C CA . GLU B 1 473 ? -4.367 18.828 35.656 1 97.94 473 GLU B CA 1
ATOM 8658 C C . GLU B 1 473 ? -3.82 19.672 34.531 1 97.94 473 GLU B C 1
ATOM 8660 O O . GLU B 1 473 ? -4.09 19.406 33.344 1 97.94 473 GLU B O 1
ATOM 8665 N N . VAL B 1 474 ? -3.139 20.719 34.875 1 98.69 474 VAL B N 1
ATOM 8666 C CA . VAL B 1 474 ? -2.422 21.547 33.906 1 98.69 474 VAL B CA 1
ATOM 8667 C C . VAL B 1 474 ? -1.031 20.969 33.656 1 98.69 474 VAL B C 1
ATOM 8669 O O . VAL B 1 474 ? -0.243 20.812 34.594 1 98.69 474 VAL B O 1
ATOM 8672 N N . VAL B 1 475 ? -0.772 20.656 32.438 1 98.75 475 VAL B N 1
ATOM 8673 C CA . VAL B 1 475 ? 0.47 19.984 32.062 1 98.75 475 VAL B CA 1
ATOM 8674 C C . VAL B 1 475 ? 1.351 20.953 31.266 1 98.75 475 VAL B C 1
ATOM 8676 O O . VAL B 1 475 ? 0.893 21.578 30.312 1 98.75 475 VAL B O 1
ATOM 8679 N N . GLU B 1 476 ? 2.568 21.125 31.75 1 98.62 476 GLU B N 1
ATOM 8680 C CA . GLU B 1 476 ? 3.592 21.844 31 1 98.62 476 GLU B CA 1
ATOM 8681 C C . GLU B 1 476 ? 4.562 20.875 30.312 1 98.62 476 GLU B C 1
ATOM 8683 O O . GLU B 1 476 ? 5.09 19.969 30.969 1 98.62 476 GLU B O 1
ATOM 8688 N N . VAL B 1 477 ? 4.719 21 29.047 1 98.69 477 VAL B N 1
ATOM 8689 C CA . VAL B 1 477 ? 5.672 20.188 28.297 1 98.69 477 VAL B CA 1
ATOM 8690 C C . VAL B 1 477 ? 6.824 21.062 27.812 1 98.69 477 VAL B C 1
ATOM 8692 O O . VAL B 1 477 ? 6.617 22 27.047 1 98.69 477 VAL B O 1
ATOM 8695 N N . VAL B 1 478 ? 8.016 20.75 28.266 1 98.56 478 VAL B N 1
ATOM 8696 C CA . VAL B 1 478 ? 9.234 21.406 27.781 1 98.56 478 VAL B CA 1
ATOM 8697 C C . VAL B 1 478 ? 9.852 20.562 26.656 1 98.56 478 VAL B C 1
ATOM 8699 O O . VAL B 1 478 ? 10.453 19.516 26.922 1 98.56 478 VAL B O 1
ATOM 8702 N N . LEU B 1 479 ? 9.672 21.047 25.469 1 98.62 479 LEU B N 1
ATOM 8703 C CA . LEU B 1 479 ? 10.25 20.406 24.297 1 98.62 479 LEU B CA 1
ATOM 8704 C C . LEU B 1 479 ? 11.641 20.953 24 1 98.62 479 LEU B C 1
ATOM 8706 O O . LEU B 1 479 ? 11.812 22.156 23.859 1 98.62 479 LEU B O 1
ATOM 8710 N N . ILE B 1 480 ? 12.602 20.078 23.891 1 98.25 480 ILE B N 1
ATOM 8711 C CA . ILE B 1 480 ? 13.977 20.516 23.688 1 98.25 480 ILE B CA 1
ATOM 8712 C C . ILE B 1 480 ? 14.555 19.812 22.453 1 98.25 480 ILE B C 1
ATOM 8714 O O . ILE B 1 480 ? 14.625 18.578 22.406 1 98.25 480 ILE B O 1
ATOM 8718 N N . ASP B 1 481 ? 14.875 20.594 21.5 1 97.88 481 ASP B N 1
ATOM 8719 C CA . ASP B 1 481 ? 15.625 20.094 20.344 1 97.88 481 ASP B CA 1
ATOM 8720 C C . ASP B 1 481 ? 17.125 20.25 20.562 1 97.88 481 ASP B C 1
ATOM 8722 O O . ASP B 1 481 ? 17.672 21.359 20.484 1 97.88 481 ASP B O 1
ATOM 8726 N N . ILE B 1 482 ? 17.797 19.172 20.766 1 95.69 482 ILE B N 1
ATOM 8727 C CA . ILE B 1 482 ? 19.203 19.188 21.156 1 95.69 482 ILE B CA 1
ATOM 8728 C C . ILE B 1 482 ? 20.031 19.797 20.016 1 95.69 482 ILE B C 1
ATOM 8730 O O . ILE B 1 482 ? 20.984 20.531 20.266 1 95.69 482 ILE B O 1
ATOM 8734 N N . GLY B 1 483 ? 19.719 19.391 18.75 1 92.31 483 GLY B N 1
ATOM 8735 C CA . GLY B 1 483 ? 20.234 20.109 17.578 1 92.31 483 GLY B CA 1
ATOM 8736 C C . GLY B 1 483 ? 21.594 19.609 17.141 1 92.31 483 GLY B C 1
ATOM 8737 O O . GLY B 1 483 ? 22.344 20.328 16.469 1 92.31 483 GLY B O 1
ATOM 8738 N N . VAL B 1 484 ? 21.984 18.438 17.375 1 87.31 484 VAL B N 1
ATOM 8739 C CA . VAL B 1 484 ? 23.281 17.906 16.969 1 87.31 484 VAL B CA 1
ATOM 8740 C C . VAL B 1 484 ? 23.234 17.484 15.508 1 87.31 484 VAL B C 1
ATOM 8742 O O . VAL B 1 484 ? 24.188 17.688 14.766 1 87.31 484 VAL B O 1
ATOM 8745 N N . SER B 1 485 ? 22.125 16.969 15.133 1 84.88 485 SER B N 1
ATOM 8746 C CA . SER B 1 485 ? 22.078 16.391 13.797 1 84.88 485 SER B CA 1
ATOM 8747 C C . SER B 1 485 ? 21.141 17.172 12.891 1 84.88 485 SER B C 1
ATOM 8749 O O . SER B 1 485 ? 20.031 17.531 13.289 1 84.88 485 SER B O 1
ATOM 8751 N N . TYR B 1 486 ? 21.516 17.469 11.648 1 83.25 486 TYR B N 1
ATOM 8752 C CA . TYR B 1 486 ? 20.75 17.891 10.477 1 83.25 486 TYR B CA 1
ATOM 8753 C C . TYR B 1 486 ? 20.203 19.297 10.656 1 83.25 486 TYR B C 1
ATOM 8755 O O . TYR B 1 486 ? 19.531 19.812 9.766 1 83.25 486 TYR B O 1
ATOM 8763 N N . ASP B 1 487 ? 20.375 20.031 11.836 1 85.31 487 ASP B N 1
ATOM 8764 C CA . ASP B 1 487 ? 19.766 21.328 12.109 1 85.31 487 ASP B CA 1
ATOM 8765 C C . ASP B 1 487 ? 18.266 21.297 11.828 1 85.31 487 ASP B C 1
ATOM 8767 O O . ASP B 1 487 ? 17.703 22.281 11.32 1 85.31 487 ASP B O 1
ATOM 8771 N N . ALA B 1 488 ? 17.703 20.219 12.07 1 89.44 488 ALA B N 1
ATOM 8772 C CA . ALA B 1 488 ? 16.328 19.969 11.664 1 89.44 488 ALA B CA 1
ATOM 8773 C C . ALA B 1 488 ? 15.344 20.328 12.773 1 89.44 488 ALA B C 1
ATOM 8775 O O . ALA B 1 488 ? 15.469 19.844 13.898 1 89.44 488 ALA B O 1
ATOM 8776 N N . ASN B 1 489 ? 14.492 21.266 12.484 1 91.75 489 ASN B N 1
ATOM 8777 C CA . ASN B 1 489 ? 13.367 21.531 13.367 1 91.75 489 ASN B CA 1
ATOM 8778 C C . ASN B 1 489 ? 12.297 20.438 13.258 1 91.75 489 ASN B C 1
ATOM 8780 O O . ASN B 1 489 ? 12.328 19.625 12.336 1 91.75 489 ASN B O 1
ATOM 8784 N N . HIS B 1 490 ? 11.438 20.375 14.25 1 93.88 490 HIS B N 1
ATOM 8785 C CA . HIS B 1 490 ? 10.32 19.453 14.219 1 93.88 490 HIS B CA 1
ATOM 8786 C C . HIS B 1 490 ? 9.016 20.141 14.617 1 93.88 490 HIS B C 1
ATOM 8788 O O . HIS B 1 490 ? 8.977 20.891 15.594 1 93.88 490 HIS B O 1
ATOM 8794 N N . PRO B 1 491 ? 7.953 19.984 13.812 1 97.81 491 PRO B N 1
ATOM 8795 C CA . PRO B 1 491 ? 6.613 20.375 14.266 1 97.81 491 PRO B CA 1
ATOM 8796 C C . PRO B 1 491 ? 5.926 19.281 15.086 1 97.81 491 PRO B C 1
ATOM 8798 O O . PRO B 1 491 ? 5.922 18.109 14.68 1 97.81 491 PRO B O 1
ATOM 8801 N N . PHE B 1 492 ? 5.371 19.625 16.203 1 98.56 492 PHE B N 1
ATOM 8802 C CA . PHE B 1 492 ? 4.715 18.641 17.062 1 98.56 492 PHE B CA 1
ATOM 8803 C C . PHE B 1 492 ? 3.225 18.953 17.188 1 98.56 492 PHE B C 1
ATOM 8805 O O . PHE B 1 492 ? 2.836 20.109 17.359 1 98.56 492 PHE B O 1
ATOM 8812 N N . HIS B 1 493 ? 2.436 17.922 17.047 1 98.69 493 HIS B N 1
ATOM 8813 C CA . HIS B 1 493 ? 0.98 18.016 17.109 1 98.69 493 HIS B CA 1
ATOM 8814 C C . HIS B 1 493 ? 0.424 17.188 18.266 1 98.69 493 HIS B C 1
ATOM 8816 O O . HIS B 1 493 ? 0.896 16.078 18.531 1 98.69 493 HIS B O 1
ATOM 8822 N N . LEU B 1 494 ? -0.526 17.75 18.984 1 98.81 494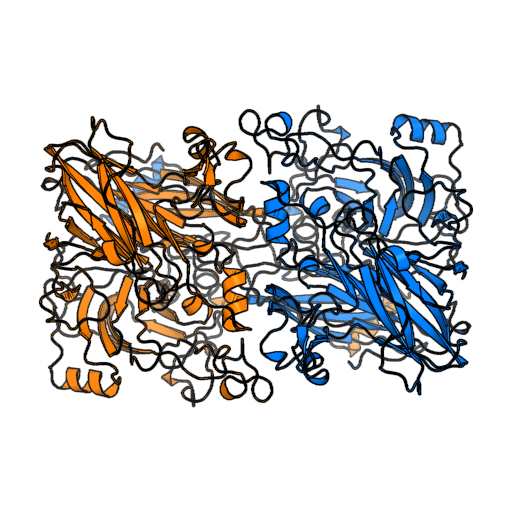 LEU B N 1
ATOM 8823 C CA . LEU B 1 494 ? -1.236 17.062 20.047 1 98.81 494 LEU B CA 1
ATOM 8824 C C . LEU B 1 494 ? -2.684 16.797 19.656 1 98.81 494 LEU B C 1
ATOM 8826 O O . LEU B 1 494 ? -3.438 17.719 19.359 1 98.81 494 LEU B O 1
ATOM 8830 N N . HIS B 1 495 ? -3.045 15.5 19.625 1 98.69 495 HIS B N 1
ATOM 8831 C CA . HIS B 1 495 ? -4.438 15.125 19.406 1 98.69 495 HIS B CA 1
ATOM 8832 C C . HIS B 1 495 ? -5.297 15.461 20.625 1 98.69 495 HIS B C 1
ATOM 8834 O O . HIS B 1 495 ? -4.816 15.414 21.75 1 98.69 495 HIS B O 1
ATOM 8840 N N . GLY B 1 496 ? -6.559 15.891 20.406 1 98.56 496 GLY B N 1
ATOM 8841 C CA . GLY B 1 496 ? -7.57 15.953 21.453 1 98.56 496 GLY B CA 1
ATOM 8842 C C . GLY B 1 496 ? -7.512 17.234 22.266 1 98.56 496 GLY B C 1
ATOM 8843 O O . GLY B 1 496 ? -8.414 17.516 23.062 1 98.56 496 GLY B O 1
ATOM 8844 N N . HIS B 1 497 ? -6.445 18.062 22.016 1 98.38 497 HIS B N 1
ATOM 8845 C CA . HIS B 1 497 ? -6.262 19.281 22.797 1 98.38 497 HIS B CA 1
ATOM 8846 C C . HIS B 1 497 ? -5.641 20.391 21.953 1 98.38 497 HIS B C 1
ATOM 8848 O O . HIS B 1 497 ? -5.02 20.125 20.922 1 98.38 497 HIS B O 1
ATOM 8854 N N . SER B 1 498 ? -5.922 21.562 22.406 1 97.94 498 SER B N 1
ATOM 8855 C CA . SER B 1 498 ? -5.055 22.688 22.094 1 97.94 498 SER B CA 1
ATOM 8856 C C . SER B 1 498 ? -4.133 23.016 23.266 1 97.94 498 SER B C 1
ATOM 8858 O O . SER B 1 498 ? -4.367 22.594 24.391 1 97.94 498 SER B O 1
ATOM 8860 N N . PHE B 1 499 ? -3.121 23.703 23.016 1 98.69 499 PHE B N 1
ATOM 8861 C CA . PHE B 1 499 ? -2.203 24.141 24.062 1 98.69 499 PHE B CA 1
ATOM 8862 C C . PHE B 1 499 ? -1.809 25.594 23.875 1 98.69 499 PHE B C 1
ATOM 8864 O O . PHE B 1 499 ? -1.965 26.156 22.781 1 98.69 499 PHE B O 1
ATOM 8871 N N . ARG B 1 500 ? -1.354 26.219 24.969 1 98.56 500 ARG B N 1
ATOM 8872 C CA . ARG B 1 500 ? -0.751 27.547 24.953 1 98.56 500 ARG B CA 1
ATOM 8873 C C . ARG B 1 500 ? 0.756 27.453 24.75 1 98.56 500 ARG B C 1
ATOM 8875 O O . ARG B 1 500 ? 1.433 26.641 25.375 1 98.56 500 ARG B O 1
ATOM 8882 N N . VAL B 1 501 ? 1.26 28.219 23.797 1 98.81 501 VAL B N 1
ATOM 8883 C CA . VAL B 1 501 ? 2.705 28.297 23.609 1 98.81 501 VAL B CA 1
ATOM 8884 C C . VAL B 1 501 ? 3.27 29.422 24.469 1 98.81 501 VAL B C 1
ATOM 8886 O O . VAL B 1 501 ? 3.125 30.609 24.125 1 98.81 501 VAL B O 1
ATOM 8889 N N . ILE B 1 502 ? 4.016 29.078 25.516 1 98.31 502 ILE B N 1
ATOM 8890 C CA . ILE B 1 502 ? 4.277 30.094 26.516 1 98.31 502 ILE B CA 1
ATOM 8891 C C . ILE B 1 502 ? 5.734 30.547 26.438 1 98.31 502 ILE B C 1
ATOM 8893 O O . ILE B 1 502 ? 6.117 31.562 27.016 1 98.31 502 ILE B O 1
ATOM 8897 N N . ALA B 1 503 ? 6.562 29.781 25.75 1 98.31 503 ALA B N 1
ATOM 8898 C CA . ALA B 1 503 ? 7.957 30.172 25.578 1 98.31 503 ALA B CA 1
ATOM 8899 C C . ALA B 1 503 ? 8.57 29.469 24.375 1 98.31 503 ALA B C 1
ATOM 8901 O O . ALA B 1 503 ? 8.195 28.328 24.047 1 98.31 503 ALA B O 1
ATOM 8902 N N . MET B 1 504 ? 9.492 30.109 23.734 1 98.12 504 MET B N 1
ATOM 8903 C CA . MET B 1 504 ? 10.242 29.578 22.594 1 98.12 504 MET B CA 1
ATOM 8904 C C . MET B 1 504 ? 11.547 30.344 22.406 1 98.12 504 MET B C 1
ATOM 8906 O O . MET B 1 504 ? 11.578 31.562 22.5 1 98.12 504 MET B O 1
ATOM 8910 N N . ASP B 1 505 ? 12.633 29.562 22.203 1 97.62 505 ASP B N 1
ATOM 8911 C CA . ASP B 1 505 ? 13.906 30.234 21.969 1 97.62 505 ASP B CA 1
ATOM 8912 C C . ASP B 1 505 ? 14.906 29.281 21.312 1 97.62 505 ASP B C 1
ATOM 8914 O O . ASP B 1 505 ? 14.766 28.062 21.406 1 97.62 505 ASP B O 1
ATOM 8918 N N . ARG B 1 506 ? 15.719 29.828 20.5 1 97.19 506 ARG B N 1
ATOM 8919 C CA . ARG B 1 506 ? 16.906 29.141 20.031 1 97.19 506 ARG B CA 1
ATOM 8920 C C . ARG B 1 506 ? 18.156 29.609 20.781 1 97.19 506 ARG B C 1
ATOM 8922 O O . ARG B 1 506 ? 18.484 30.797 20.734 1 97.19 506 ARG B O 1
ATOM 8929 N N . LEU B 1 507 ? 18.875 28.734 21.406 1 96.44 507 LEU B N 1
ATOM 8930 C CA . LEU B 1 507 ? 19.953 29.094 22.312 1 96.44 507 LEU B CA 1
ATOM 8931 C C . LEU B 1 507 ? 21.312 29 21.609 1 96.44 507 LEU B C 1
ATOM 8933 O O . LEU B 1 507 ? 22.281 29.594 22.047 1 96.44 507 LEU B O 1
ATOM 8937 N N . GLY B 1 508 ? 21.406 28.219 20.562 1 94.5 508 GLY B N 1
ATOM 8938 C CA . GLY B 1 508 ? 22.625 28.016 19.797 1 94.5 508 GLY B CA 1
ATOM 8939 C C . GLY B 1 508 ? 22.5 26.938 18.75 1 94.5 508 GLY B C 1
ATOM 8940 O O . GLY B 1 508 ? 21.391 26.562 18.359 1 94.5 508 GLY B O 1
ATOM 8941 N N . ARG B 1 509 ? 23.672 26.594 18.281 1 93.56 509 ARG B N 1
ATOM 8942 C CA . ARG B 1 509 ? 23.688 25.516 17.281 1 93.56 509 ARG B CA 1
ATOM 8943 C C . ARG B 1 509 ? 23.188 24.203 17.891 1 93.56 509 ARG B C 1
ATOM 8945 O O . ARG B 1 509 ? 22.562 23.391 17.203 1 93.56 509 ARG B O 1
ATOM 8952 N N . ASN B 1 510 ? 23.578 24.016 19.094 1 95.31 510 ASN B N 1
ATOM 8953 C CA . ASN B 1 510 ? 23.094 22.875 19.875 1 95.31 510 ASN B CA 1
ATOM 8954 C C . ASN B 1 510 ? 22.859 23.266 21.328 1 95.31 510 ASN B C 1
ATOM 8956 O O . ASN B 1 510 ? 23.281 24.344 21.766 1 95.31 510 ASN B O 1
ATOM 8960 N N . VAL B 1 511 ? 22.125 22.422 22.031 1 96.81 511 VAL B N 1
ATOM 8961 C CA . VAL B 1 511 ? 21.859 22.625 23.453 1 96.81 511 VAL B CA 1
ATOM 8962 C C . VAL B 1 511 ? 21.703 21.266 24.141 1 96.81 511 VAL B C 1
ATOM 8964 O O . VAL B 1 511 ? 21.719 20.219 23.469 1 96.81 511 VAL B O 1
ATOM 8967 N N . THR B 1 512 ? 21.719 21.25 25.422 1 96.44 512 THR B N 1
ATOM 8968 C CA . THR B 1 512 ? 21.406 20.047 26.203 1 96.44 512 THR B CA 1
ATOM 8969 C C . THR B 1 512 ? 20.156 20.266 27.062 1 96.44 512 THR B C 1
ATOM 8971 O O . THR B 1 512 ? 19.812 21.406 27.375 1 96.44 512 THR B O 1
ATOM 8974 N N . ALA B 1 513 ? 19.531 19.203 27.375 1 96.12 513 ALA B N 1
ATOM 8975 C CA . ALA B 1 513 ? 18.391 19.297 28.281 1 96.12 513 ALA B CA 1
ATOM 8976 C C . ALA B 1 513 ? 18.797 19.906 29.609 1 96.12 513 ALA B C 1
ATOM 8978 O O . ALA B 1 513 ? 18.047 20.703 30.188 1 96.12 513 ALA B O 1
ATOM 8979 N N . GLU B 1 514 ? 19.938 19.531 30.078 1 97.12 514 GLU B N 1
ATOM 8980 C CA . GLU B 1 514 ? 20.438 20.047 31.344 1 97.12 514 GLU B CA 1
ATOM 8981 C C . GLU B 1 514 ? 20.594 21.562 31.312 1 97.12 514 GLU B C 1
ATOM 8983 O O . GLU B 1 514 ? 20.219 22.25 32.281 1 97.12 514 GLU B O 1
ATOM 8988 N N . LYS B 1 515 ? 21.109 21.984 30.203 1 97.62 515 LYS B N 1
ATOM 8989 C CA . LYS B 1 515 ? 21.297 23.438 30.078 1 97.62 515 LYS B CA 1
ATOM 8990 C C . LYS B 1 515 ? 19.969 24.172 30.094 1 97.62 515 LYS B C 1
ATOM 8992 O O . LYS B 1 515 ? 19.828 25.188 30.766 1 97.62 515 LYS B O 1
ATOM 8997 N N . VAL B 1 516 ? 19 23.719 29.391 1 98 516 VAL B N 1
ATOM 8998 C CA . VAL B 1 516 ? 17.688 24.344 29.344 1 98 516 VAL B CA 1
ATOM 8999 C C . VAL B 1 516 ? 17.047 24.312 30.719 1 98 516 VAL B C 1
ATOM 9001 O O . VAL B 1 516 ? 16.469 25.312 31.156 1 98 516 VAL B O 1
ATOM 9004 N N . LEU B 1 517 ? 17.172 23.203 31.391 1 97.5 517 LEU B N 1
ATOM 9005 C CA . LEU B 1 517 ? 16.562 23.062 32.719 1 97.5 517 LEU B CA 1
ATOM 9006 C C . LEU B 1 517 ? 17.266 23.969 33.719 1 97.5 517 LEU B C 1
ATOM 9008 O O . LEU B 1 517 ? 16.609 24.516 34.625 1 97.5 517 LEU B O 1
ATOM 9012 N N . LYS B 1 518 ? 18.516 24.078 33.594 1 97.88 518 LYS B N 1
ATOM 9013 C CA . LYS B 1 518 ? 19.25 25 34.469 1 97.88 518 LYS B CA 1
ATOM 9014 C C . LYS B 1 518 ? 18.812 26.438 34.25 1 97.88 518 LYS B C 1
ATOM 9016 O O . LYS B 1 518 ? 18.641 27.203 35.188 1 97.88 518 LYS B O 1
ATOM 9021 N N . LEU B 1 519 ? 18.688 26.812 33 1 97.81 519 LEU B N 1
ATOM 9022 C CA . LEU B 1 519 ? 18.188 28.141 32.688 1 97.81 519 LEU B CA 1
ATOM 9023 C C . LEU B 1 519 ? 16.812 28.359 33.281 1 97.81 519 LEU B C 1
ATOM 9025 O O . LEU B 1 519 ? 16.516 29.453 33.812 1 97.81 519 LEU B O 1
ATOM 9029 N N . ASP B 1 520 ? 16.031 27.375 33.188 1 96.75 520 ASP B N 1
ATOM 9030 C CA . ASP B 1 520 ? 14.695 27.453 33.75 1 96.75 520 ASP B CA 1
ATOM 9031 C C . ASP B 1 520 ? 14.75 27.625 35.281 1 96.75 520 ASP B C 1
ATOM 9033 O O . ASP B 1 520 ? 14.023 28.453 35.844 1 96.75 520 ASP B O 1
ATOM 9037 N N . GLU B 1 521 ? 15.578 26.844 35.938 1 95.94 521 GLU B N 1
ATOM 9038 C CA . GLU B 1 521 ? 15.742 26.906 37.375 1 95.94 521 GLU B CA 1
ATOM 9039 C C . GLU B 1 521 ? 16.203 28.297 37.844 1 95.94 521 GLU B C 1
ATOM 9041 O O . GLU B 1 521 ? 15.82 28.75 38.906 1 95.94 521 GLU B O 1
ATOM 9046 N N . LEU B 1 522 ? 16.953 28.875 37 1 97.25 522 LEU B N 1
ATOM 9047 C CA . LEU B 1 522 ? 17.516 30.172 37.312 1 97.25 522 LEU B CA 1
ATOM 9048 C C . LEU B 1 522 ? 16.531 31.281 36.969 1 97.25 522 LEU B C 1
ATOM 9050 O O . LEU B 1 522 ? 16.828 32.469 37.156 1 97.25 522 LEU B O 1
ATOM 9054 N N . GLY B 1 523 ? 15.43 30.891 36.438 1 94.69 523 GLY B N 1
ATOM 9055 C CA . GLY B 1 523 ? 14.422 31.875 36.094 1 94.69 523 GLY B CA 1
ATOM 9056 C C . GLY B 1 523 ? 14.742 32.656 34.812 1 94.69 523 GLY B C 1
ATOM 9057 O O . GLY B 1 523 ? 14.266 33.781 34.625 1 94.69 523 GLY B O 1
ATOM 9058 N N . GLN B 1 524 ? 15.492 32.062 34 1 96 524 GLN B N 1
ATOM 9059 C CA . GLN B 1 524 ? 15.961 32.781 32.812 1 96 524 GLN B CA 1
ATOM 9060 C C . GLN B 1 524 ? 15.133 32.406 31.578 1 96 524 GLN B C 1
ATOM 9062 O O . GLN B 1 524 ? 15.422 32.875 30.469 1 96 524 GLN B O 1
ATOM 9067 N N . ILE B 1 525 ? 14.195 31.625 31.75 1 96.62 525 ILE B N 1
ATOM 9068 C CA . ILE B 1 525 ? 13.227 31.375 30.688 1 96.62 525 ILE B CA 1
ATOM 9069 C C . ILE B 1 525 ? 11.945 32.156 30.969 1 96.62 525 ILE B C 1
ATOM 9071 O O . ILE B 1 525 ? 11.219 31.859 31.922 1 96.62 525 ILE B O 1
ATOM 9075 N N . LYS B 1 526 ? 11.766 33.125 30.141 1 93 526 LYS B N 1
ATOM 9076 C CA . LYS B 1 526 ? 10.57 33.938 30.281 1 93 526 LYS B CA 1
ATOM 9077 C C . LYS B 1 526 ? 9.352 33.25 29.672 1 93 526 LYS B C 1
ATOM 9079 O O . LYS B 1 526 ? 9.383 32.844 28.516 1 93 526 LYS B O 1
ATOM 9084 N N . ARG B 1 527 ? 8.289 33.156 30.453 1 96.19 527 ARG B N 1
ATOM 9085 C CA . ARG B 1 527 ? 7.039 32.562 30.016 1 96.19 527 ARG B CA 1
ATOM 9086 C C . ARG B 1 527 ? 5.949 33.625 29.844 1 96.19 527 ARG B C 1
ATOM 9088 O O . ARG B 1 527 ? 5.781 34.469 30.703 1 96.19 527 ARG B O 1
ATOM 9095 N N . ASN B 1 528 ? 5.301 33.562 28.734 1 96.94 528 ASN B N 1
ATOM 9096 C CA . ASN B 1 528 ? 4.082 34.375 28.578 1 96.94 528 ASN B CA 1
ATOM 9097 C C . ASN B 1 528 ? 2.877 33.656 29.203 1 96.94 528 ASN B C 1
ATOM 9099 O O . ASN B 1 528 ? 2.256 32.812 28.562 1 96.94 528 ASN B O 1
ATOM 9103 N N . LEU B 1 529 ? 2.467 34.094 30.406 1 97.38 529 LEU B N 1
ATOM 9104 C CA . LEU B 1 529 ? 1.378 33.438 31.125 1 97.38 529 LEU B CA 1
ATOM 9105 C C . LEU B 1 529 ? 0.13 34.312 31.125 1 97.38 529 LEU B C 1
ATOM 9107 O O . LEU B 1 529 ? -0.712 34.188 32.031 1 97.38 529 LEU B O 1
ATOM 9111 N N . ARG B 1 530 ? 0.041 35.219 30.188 1 96.25 530 ARG B N 1
ATOM 9112 C CA . ARG B 1 530 ? -1.094 36.125 30.172 1 96.25 530 ARG B CA 1
ATOM 9113 C C . ARG B 1 530 ? -1.839 36.062 28.844 1 96.25 530 ARG B C 1
ATOM 9115 O O . ARG B 1 530 ? -3.059 35.875 28.812 1 96.25 530 ARG B O 1
ATOM 9122 N N . THR B 1 531 ? -1.054 36.125 27.75 1 97.31 531 THR B N 1
ATOM 9123 C CA . THR B 1 531 ? -1.71 36.25 26.453 1 97.31 531 THR B CA 1
ATOM 9124 C C . THR B 1 531 ? -1.212 35.188 25.484 1 97.31 531 THR B C 1
ATOM 9126 O O . THR B 1 531 ? -1.343 35.344 24.266 1 97.31 531 THR B O 1
ATOM 9129 N N . ALA B 1 532 ? -0.649 34.125 26.016 1 98.19 532 ALA B N 1
ATOM 9130 C CA . ALA B 1 532 ? -0.039 33.125 25.156 1 98.19 532 ALA B CA 1
ATOM 9131 C C . ALA B 1 532 ? -1.032 32.594 24.125 1 98.19 532 ALA B C 1
ATOM 9133 O O . ALA B 1 532 ? -2.211 32.406 24.438 1 98.19 532 ALA B O 1
ATOM 9134 N N . VAL B 1 533 ? -0.53 32.375 22.953 1 97.81 533 VAL B N 1
ATOM 9135 C CA . VAL B 1 533 ? -1.348 31.953 21.812 1 97.81 533 VAL B CA 1
ATOM 9136 C C . VAL B 1 533 ? -1.738 30.484 21.969 1 97.81 533 VAL B C 1
ATOM 9138 O O . VAL B 1 533 ? -0.984 29.688 22.531 1 97.81 533 VAL B O 1
ATOM 9141 N N . VAL B 1 534 ? -2.955 30.156 21.438 1 98.44 534 VAL B N 1
ATOM 9142 C CA . VAL B 1 534 ? -3.48 28.797 21.438 1 98.44 534 VAL B CA 1
ATOM 9143 C C . VAL B 1 534 ? -3.174 28.109 20.109 1 98.44 534 VAL B C 1
ATOM 9145 O O . VAL B 1 534 ? -3.52 28.609 19.047 1 98.44 534 VAL B O 1
ATOM 9148 N N . LYS B 1 535 ? -2.506 27 20.156 1 98.69 535 LYS B N 1
ATOM 9149 C CA . LYS B 1 535 ? -2.172 26.203 18.984 1 98.69 535 LYS B CA 1
ATOM 9150 C C . LYS B 1 535 ? -2.387 24.719 19.266 1 98.69 535 LYS B C 1
ATOM 9152 O O . LYS B 1 535 ? -2.689 24.328 20.391 1 98.69 535 LYS B O 1
ATOM 9157 N N . ASP B 1 536 ? -2.332 23.891 18.203 1 98.69 536 ASP B N 1
ATOM 9158 C CA . ASP B 1 536 ? -2.295 22.438 18.391 1 98.69 536 ASP B CA 1
ATOM 9159 C C . ASP B 1 536 ? -1.07 21.828 17.719 1 98.69 536 ASP B C 1
ATOM 9161 O O . ASP B 1 536 ? -0.816 20.625 17.844 1 98.69 536 ASP B O 1
ATOM 9165 N N . THR B 1 537 ? -0.332 22.547 16.953 1 98.75 537 THR B N 1
ATOM 9166 C CA . THR B 1 537 ? 0.91 22.188 16.281 1 98.75 537 THR B CA 1
ATOM 9167 C C . THR B 1 537 ? 1.947 23.297 16.438 1 98.75 537 THR B C 1
ATOM 9169 O O . THR B 1 537 ? 1.643 24.469 16.203 1 98.75 537 THR B O 1
ATOM 9172 N N . VAL B 1 538 ? 3.156 22.969 16.828 1 98.62 538 VAL B N 1
ATOM 9173 C CA . VAL B 1 538 ? 4.141 24.016 17.047 1 98.62 538 VAL B CA 1
ATOM 9174 C C . VAL B 1 538 ? 5.535 23.5 16.688 1 98.62 538 VAL B C 1
ATOM 9176 O O . VAL B 1 538 ? 5.84 22.328 16.891 1 98.62 538 VAL B O 1
ATOM 9179 N N . THR B 1 539 ? 6.328 24.344 16.141 1 97.88 539 THR B N 1
ATOM 9180 C CA . THR B 1 539 ? 7.715 24 15.828 1 97.88 539 THR B CA 1
ATOM 9181 C C . THR B 1 539 ? 8.594 24.172 17.062 1 97.88 539 THR B C 1
ATOM 9183 O O . THR B 1 539 ? 8.234 24.875 18 1 97.88 539 THR B O 1
ATOM 9186 N N . VAL B 1 540 ? 9.656 23.5 17.125 1 97.94 540 VAL B N 1
ATOM 9187 C CA . VAL B 1 540 ? 10.75 23.688 18.078 1 97.94 540 VAL B CA 1
ATOM 9188 C C . VAL B 1 540 ? 12.031 24.047 17.344 1 97.94 540 VAL B C 1
ATOM 9190 O O . VAL B 1 540 ? 12.508 23.266 16.5 1 97.94 540 VAL B O 1
ATOM 9193 N N . PRO B 1 541 ? 12.539 25.219 17.609 1 96.56 541 PRO B N 1
ATOM 9194 C CA . PRO B 1 541 ? 13.797 25.562 16.938 1 96.56 541 PRO B CA 1
ATOM 9195 C C . PRO B 1 541 ? 14.93 24.609 17.266 1 96.56 541 PRO B C 1
ATOM 9197 O O . PRO B 1 541 ? 15.102 24.219 18.422 1 96.56 541 PRO B O 1
ATOM 9200 N N . ASP B 1 542 ? 15.641 24.234 16.203 1 96.44 542 ASP B N 1
ATOM 9201 C CA . ASP B 1 542 ? 16.828 23.406 16.422 1 96.44 542 ASP B CA 1
ATOM 9202 C C . ASP B 1 542 ? 17.828 24.109 17.328 1 96.44 542 ASP B C 1
ATOM 9204 O O . ASP B 1 542 ? 18.047 25.312 17.203 1 96.44 542 ASP B O 1
ATOM 9208 N N . GLY B 1 543 ? 18.344 23.359 18.375 1 97.12 543 GLY B N 1
ATOM 9209 C CA . GLY B 1 543 ? 19.234 23.984 19.344 1 97.12 543 GLY B CA 1
ATOM 9210 C C . GLY B 1 543 ? 18.516 24.859 20.344 1 97.12 543 GLY B C 1
ATOM 9211 O O . GLY B 1 543 ? 19.094 25.797 20.891 1 97.12 543 GLY B O 1
ATOM 9212 N N . GLY B 1 544 ? 17.297 24.594 20.562 1 97.56 544 GLY B N 1
ATOM 9213 C CA . GLY B 1 544 ? 16.484 25.422 21.438 1 97.56 544 GLY B CA 1
ATOM 9214 C C . GLY B 1 544 ? 15.352 24.656 22.094 1 97.56 544 GLY B C 1
ATOM 9215 O O . GLY B 1 544 ? 15.5 23.484 22.422 1 97.56 544 GLY B O 1
ATOM 9216 N N . TYR B 1 545 ? 14.312 25.438 22.469 1 98.25 545 TYR B N 1
ATOM 9217 C CA . TYR B 1 545 ? 13.188 24.812 23.156 1 98.25 545 TYR B CA 1
ATOM 9218 C C . TYR B 1 545 ? 11.883 25.516 22.812 1 98.25 545 TYR B C 1
ATOM 9220 O O . TYR B 1 545 ? 11.883 26.641 22.312 1 98.25 545 TYR B O 1
ATOM 9228 N N . THR B 1 546 ? 10.836 24.859 22.953 1 98.69 546 THR B N 1
ATOM 9229 C CA . THR B 1 546 ? 9.469 25.359 22.984 1 98.69 546 THR B CA 1
ATOM 9230 C C . THR B 1 546 ? 8.719 24.797 24.188 1 98.69 546 THR B C 1
ATOM 9232 O O . THR B 1 546 ? 8.781 23.594 24.453 1 98.69 546 THR B O 1
ATOM 9235 N N . ILE B 1 547 ? 8.055 25.656 24.953 1 98.75 547 ILE B N 1
ATOM 9236 C CA . ILE B 1 547 ? 7.285 25.219 26.109 1 98.75 547 ILE B CA 1
ATOM 9237 C C . ILE B 1 547 ? 5.797 25.438 25.859 1 98.75 547 ILE B C 1
ATOM 9239 O O . ILE B 1 547 ? 5.379 26.531 25.5 1 98.75 547 ILE B O 1
ATOM 9243 N N . ILE B 1 548 ? 5.035 24.359 26.078 1 98.81 548 ILE B N 1
ATOM 9244 C CA . ILE B 1 548 ? 3.592 24.438 25.875 1 98.81 548 ILE B CA 1
ATOM 9245 C C . ILE B 1 548 ? 2.865 24.031 27.156 1 98.81 548 ILE B C 1
ATOM 9247 O O . ILE B 1 548 ? 3.428 23.328 28 1 98.81 548 ILE B O 1
ATOM 9251 N N . ARG B 1 549 ? 1.599 24.531 27.297 1 98.38 549 ARG B N 1
ATOM 9252 C CA . ARG B 1 549 ? 0.741 24.188 28.422 1 98.38 549 ARG B CA 1
ATOM 9253 C C . ARG B 1 549 ? -0.665 23.828 27.953 1 98.38 549 ARG B C 1
ATOM 9255 O O . ARG B 1 549 ? -1.189 24.438 27.031 1 98.38 549 ARG B O 1
ATOM 9262 N N . PHE B 1 550 ? -1.209 22.797 28.516 1 98.56 550 PHE B N 1
ATOM 9263 C CA . PHE B 1 550 ? -2.598 22.453 28.234 1 98.56 550 PHE B CA 1
ATOM 9264 C C . PHE B 1 550 ? -3.268 21.859 29.484 1 98.56 550 PHE B C 1
ATOM 9266 O O . PHE B 1 550 ? -2.592 21.5 30.438 1 98.56 550 PHE B O 1
ATOM 9273 N N . ILE B 1 551 ? -4.555 21.875 29.5 1 98.56 551 ILE B N 1
ATOM 9274 C CA . ILE B 1 551 ? -5.348 21.234 30.547 1 98.56 551 ILE B CA 1
ATOM 9275 C C . ILE B 1 551 ? -5.75 19.844 30.109 1 98.56 551 ILE B C 1
ATOM 9277 O O . ILE B 1 551 ? -6.363 19.656 29.047 1 98.56 551 ILE B O 1
ATOM 9281 N N . ALA B 1 552 ? -5.391 18.859 30.875 1 98.5 552 ALA B N 1
ATOM 9282 C CA . ALA B 1 552 ? -5.781 17.484 30.578 1 98.5 552 ALA B CA 1
ATOM 9283 C C . ALA B 1 552 ? -7.246 17.234 30.938 1 98.5 552 ALA B C 1
ATOM 9285 O O . ALA B 1 552 ? -7.547 16.516 31.891 1 98.5 552 ALA B O 1
ATOM 9286 N N . ASN B 1 553 ? -8.117 17.688 30.078 1 98.06 553 ASN B N 1
ATOM 9287 C CA . ASN B 1 553 ? -9.531 17.656 30.438 1 98.06 553 ASN B CA 1
ATOM 9288 C C . ASN B 1 553 ? -10.359 16.906 29.406 1 98.06 553 ASN B C 1
ATOM 9290 O O . ASN B 1 553 ? -11.578 17.047 29.344 1 98.06 553 ASN B O 1
ATOM 9294 N N . ASN B 1 554 ? -9.742 16.234 28.516 1 98.44 554 ASN B N 1
ATOM 9295 C CA . ASN B 1 554 ? -10.383 15.383 27.516 1 98.44 554 ASN B CA 1
ATOM 9296 C C . ASN B 1 554 ? -10.016 13.914 27.734 1 98.44 554 ASN B C 1
ATOM 9298 O O . ASN B 1 554 ? -9.039 13.43 27.172 1 98.44 554 ASN B O 1
ATOM 9302 N N . PRO B 1 555 ? -10.812 13.211 28.438 1 98.5 555 PRO B N 1
ATOM 9303 C CA . PRO B 1 555 ? -10.445 11.836 28.781 1 98.5 555 PRO B CA 1
ATOM 9304 C C . PRO B 1 555 ? -10.25 10.945 27.562 1 98.5 555 PRO B C 1
ATOM 9306 O O . PRO B 1 555 ? -11.023 11.031 26.609 1 98.5 555 PRO B O 1
ATOM 9309 N N . GLY B 1 556 ? -9.219 10.094 27.547 1 98.31 556 GLY B N 1
ATOM 9310 C CA . GLY B 1 556 ? -8.906 9.219 26.438 1 98.31 556 GLY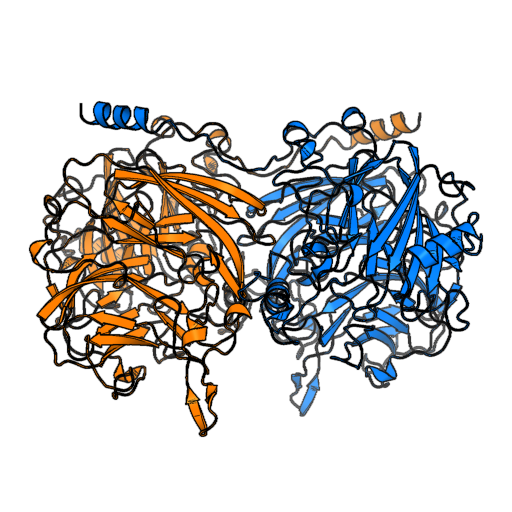 B CA 1
ATOM 9311 C C . GLY B 1 556 ? -7.418 9.055 26.203 1 98.31 556 GLY B C 1
ATOM 9312 O O . GLY B 1 556 ? -6.609 9.43 27.062 1 98.31 556 GLY B O 1
ATOM 9313 N N . TYR B 1 557 ? -7.023 8.312 25.203 1 98.31 557 TYR B N 1
ATOM 9314 C CA . TYR B 1 557 ? -5.656 8.227 24.703 1 98.31 557 TYR B CA 1
ATOM 9315 C C . TYR B 1 557 ? -5.434 9.203 23.547 1 98.31 557 TYR B C 1
ATOM 9317 O O . TYR B 1 557 ? -6.168 9.172 22.547 1 98.31 557 TYR B O 1
ATOM 9325 N N . TRP B 1 558 ? -4.461 10.055 23.719 1 98.75 558 TRP B N 1
ATOM 9326 C CA . TRP B 1 558 ? -4.203 11.078 22.703 1 98.75 558 TRP B CA 1
ATOM 9327 C C . TRP B 1 558 ? -2.738 11.07 22.281 1 98.75 558 TRP B C 1
ATOM 9329 O O . TRP B 1 558 ? -1.841 11.086 23.125 1 98.75 558 TRP B O 1
ATOM 9339 N N . MET B 1 559 ? -2.564 11.047 21.047 1 98.62 559 MET B N 1
ATOM 9340 C CA . MET B 1 559 ? -1.214 10.961 20.5 1 98.62 559 MET B CA 1
ATOM 9341 C C . MET B 1 559 ? -0.557 12.336 20.453 1 98.62 559 MET B C 1
ATOM 9343 O O . MET B 1 559 ? -1.196 13.328 20.094 1 98.62 559 MET B O 1
ATOM 9347 N N . PHE B 1 560 ? 0.634 12.477 20.938 1 98.62 560 PHE B N 1
ATOM 9348 C CA . PHE B 1 560 ? 1.551 13.594 20.734 1 98.62 560 PHE B CA 1
ATOM 9349 C C . PHE B 1 560 ? 2.715 13.18 19.844 1 98.62 560 PHE B C 1
ATOM 9351 O O . PHE B 1 560 ? 3.465 12.258 20.172 1 98.62 560 PHE B O 1
ATOM 9358 N N . HIS B 1 561 ? 2.863 13.875 18.688 1 98.44 561 HIS B N 1
ATOM 9359 C CA . HIS B 1 561 ? 3.822 13.32 17.75 1 98.44 561 HIS B CA 1
ATOM 9360 C C . HIS B 1 561 ? 4.379 14.398 16.812 1 98.44 561 HIS B C 1
ATOM 9362 O O . HIS B 1 561 ? 3.801 15.484 16.719 1 98.44 561 HIS B O 1
ATOM 9368 N N . CYS B 1 562 ? 5.578 14.109 16.203 1 98.12 562 CYS B N 1
ATOM 9369 C CA . CYS B 1 562 ? 6.094 14.906 15.102 1 98.12 562 CYS B CA 1
ATOM 9370 C C . CYS B 1 562 ? 5.184 14.797 13.883 1 98.12 562 CYS B C 1
ATOM 9372 O O . CYS B 1 562 ? 4.746 13.703 13.523 1 98.12 562 CYS B O 1
ATOM 9374 N N . HIS B 1 563 ? 4.887 15.859 13.281 1 97.88 563 HIS B N 1
ATOM 9375 C CA . HIS B 1 563 ? 3.938 15.844 12.172 1 97.88 563 HIS B CA 1
ATOM 9376 C C . HIS B 1 563 ? 4.645 15.594 10.852 1 97.88 563 HIS B C 1
ATOM 9378 O O . HIS B 1 563 ? 4.012 15.609 9.789 1 97.88 563 HIS B O 1
ATOM 9384 N N . ILE B 1 564 ? 5.977 15.367 10.891 1 97.44 564 ILE B N 1
ATOM 9385 C CA . ILE B 1 564 ? 6.691 14.828 9.742 1 97.44 564 ILE B CA 1
ATOM 9386 C C . ILE B 1 564 ? 6.391 13.336 9.602 1 97.44 564 ILE B C 1
ATOM 9388 O O . ILE B 1 564 ? 6.668 12.555 10.516 1 97.44 564 ILE B O 1
ATOM 9392 N N . GLU B 1 565 ? 5.871 13.008 8.492 1 97 565 GLU B N 1
ATOM 9393 C CA . GLU B 1 565 ? 5.266 11.695 8.266 1 97 565 GLU B CA 1
ATOM 9394 C C . GLU B 1 565 ? 6.281 10.578 8.461 1 97 565 GLU B C 1
ATOM 9396 O O . GLU B 1 565 ? 5.98 9.562 9.102 1 97 565 GLU B O 1
ATOM 9401 N N . PHE B 1 566 ? 7.5 10.695 7.973 1 96.5 566 PHE B N 1
ATOM 9402 C CA . PHE B 1 566 ? 8.516 9.656 8.102 1 96.5 566 PHE B CA 1
ATOM 9403 C C . PHE B 1 566 ? 8.938 9.484 9.555 1 96.5 566 PHE B C 1
ATOM 9405 O O . PHE B 1 566 ? 9.227 8.367 9.992 1 96.5 566 PHE B O 1
ATOM 9412 N N . HIS B 1 567 ? 8.961 10.602 10.359 1 97.25 567 HIS B N 1
ATOM 9413 C CA . HIS B 1 567 ? 9.398 10.539 11.75 1 97.25 567 HIS B CA 1
ATOM 9414 C C . HIS B 1 567 ? 8.367 9.844 12.625 1 97.25 567 HIS B C 1
ATOM 9416 O O . HIS B 1 567 ? 8.727 9.07 13.516 1 97.25 567 HIS B O 1
ATOM 9422 N N . VAL B 1 568 ? 7.156 10.148 12.328 1 96.31 568 VAL B N 1
ATOM 9423 C CA . VAL B 1 568 ? 6.113 9.508 13.125 1 96.31 568 VAL B CA 1
ATOM 9424 C C . VAL B 1 568 ? 6.074 8.008 12.828 1 96.31 568 VAL B C 1
ATOM 9426 O O . VAL B 1 568 ? 5.785 7.203 13.711 1 96.31 568 VAL B O 1
ATOM 9429 N N . GLU B 1 569 ? 6.336 7.586 11.594 1 95.31 569 GLU B N 1
ATOM 9430 C CA . GLU B 1 569 ? 6.348 6.176 11.234 1 95.31 569 GLU B CA 1
ATOM 9431 C C . GLU B 1 569 ? 7.531 5.453 11.867 1 95.31 569 GLU B C 1
ATOM 9433 O O . GLU B 1 569 ? 7.539 4.223 11.961 1 95.31 569 GLU B O 1
ATOM 9438 N N . LEU B 1 570 ? 8.547 6.25 12.391 1 96.88 570 LEU B N 1
ATOM 9439 C CA . LEU B 1 570 ? 9.664 5.672 13.125 1 96.88 570 LEU B CA 1
ATOM 9440 C C . LEU B 1 570 ? 9.383 5.672 14.625 1 96.88 570 LEU B C 1
ATOM 9442 O O . LEU B 1 570 ? 10.219 5.23 15.414 1 96.88 570 LEU B O 1
ATOM 9446 N N . GLY B 1 571 ? 8.273 6.238 15.016 1 96.81 571 GLY B N 1
ATOM 9447 C CA . GLY B 1 571 ? 7.879 6.168 16.406 1 96.81 571 GLY B CA 1
ATOM 9448 C C . GLY B 1 571 ? 8.188 7.438 17.188 1 96.81 571 GLY B C 1
ATOM 9449 O O . GLY B 1 571 ? 8.203 7.434 18.406 1 96.81 571 GLY B O 1
ATOM 9450 N N . MET B 1 572 ? 8.453 8.539 16.484 1 97.81 572 MET B N 1
ATOM 9451 C CA . MET B 1 572 ? 8.664 9.789 17.203 1 97.81 572 MET B CA 1
ATOM 9452 C C . MET B 1 572 ? 7.344 10.336 17.734 1 97.81 572 MET B C 1
ATOM 9454 O O . MET B 1 572 ? 6.84 11.344 17.234 1 97.81 572 MET B O 1
ATOM 9458 N N . ALA B 1 573 ? 6.848 9.719 18.719 1 98 573 ALA B N 1
ATOM 9459 C CA . ALA B 1 573 ? 5.535 9.984 19.297 1 98 573 ALA B CA 1
ATOM 9460 C C . ALA B 1 573 ? 5.43 9.406 20.703 1 98 573 ALA B C 1
ATOM 9462 O O . ALA B 1 573 ? 6.289 8.633 21.125 1 98 573 ALA B O 1
ATOM 9463 N N . LEU B 1 574 ? 4.508 9.805 21.422 1 97.5 574 LEU B N 1
ATOM 9464 C CA . LEU B 1 574 ? 4.059 9.211 22.672 1 97.5 574 LEU B CA 1
ATOM 9465 C C . LEU B 1 574 ? 2.555 9.398 22.859 1 97.5 574 LEU B C 1
ATOM 9467 O O . LEU B 1 574 ? 1.912 10.086 22.062 1 97.5 574 LEU B O 1
ATOM 9471 N N . LEU B 1 575 ? 1.961 8.688 23.844 1 97.75 575 LEU B N 1
ATOM 9472 C CA . LEU B 1 575 ? 0.533 8.781 24.125 1 97.75 575 LEU B CA 1
ATOM 9473 C C . LEU B 1 575 ? 0.289 9.414 25.5 1 97.75 575 LEU B C 1
ATOM 9475 O O . LEU B 1 575 ? 0.93 9.031 26.484 1 97.75 575 LEU B O 1
ATOM 9479 N N . PHE B 1 576 ? -0.57 10.383 25.516 1 98 576 PHE B N 1
ATOM 9480 C CA . PHE B 1 576 ? -1.112 10.859 26.781 1 98 576 PHE B CA 1
ATOM 9481 C C . PHE B 1 576 ? -2.395 10.117 27.141 1 98 576 PHE B C 1
ATOM 9483 O O . PHE B 1 576 ? -3.361 10.133 26.375 1 98 576 PHE B O 1
ATOM 9490 N N . LYS B 1 577 ? -2.367 9.398 28.156 1 97.25 577 LYS B N 1
ATOM 9491 C CA . LYS B 1 577 ? -3.605 8.875 28.734 1 97.25 577 LYS B CA 1
ATOM 9492 C C . LYS B 1 577 ? -4.203 9.852 29.734 1 97.25 577 LYS B C 1
ATOM 9494 O O . LYS B 1 577 ? -3.668 10.031 30.828 1 97.25 577 LYS B O 1
ATOM 9499 N N . VAL B 1 578 ? -5.289 10.453 29.391 1 98.44 578 VAL B N 1
ATOM 9500 C CA . VAL B 1 578 ? -5.922 11.461 30.234 1 98.44 578 VAL B CA 1
ATOM 9501 C C . VAL B 1 578 ? -7.055 10.82 31.047 1 98.44 578 VAL B C 1
ATOM 9503 O O . VAL B 1 578 ? -8.078 10.422 30.484 1 98.44 578 VAL B O 1
ATOM 9506 N N . GLY B 1 579 ? -6.867 10.766 32.344 1 97.81 579 GLY B N 1
ATOM 9507 C CA . GLY B 1 579 ? -7.84 10.102 33.188 1 97.81 579 GLY B CA 1
ATOM 9508 C C . GLY B 1 579 ? -7.688 8.594 33.188 1 97.81 579 GLY B C 1
ATOM 9509 O O . GLY B 1 579 ? -6.617 8.062 32.875 1 97.81 579 GLY B O 1
ATOM 9510 N N . SER B 1 580 ? -8.742 7.934 33.719 1 95.69 580 SER B N 1
ATOM 9511 C CA . SER B 1 580 ? -8.805 6.477 33.75 1 95.69 580 SER B CA 1
ATOM 9512 C C . SER B 1 580 ? -9.875 5.945 32.812 1 95.69 580 SER B C 1
ATOM 9514 O O . SER B 1 580 ? -10.672 6.719 32.281 1 95.69 580 SER B O 1
ATOM 9516 N N . HIS B 1 581 ? -9.789 4.688 32.594 1 94.81 581 HIS B N 1
ATOM 9517 C CA . HIS B 1 581 ? -10.727 4.082 31.656 1 94.81 581 HIS B CA 1
ATOM 9518 C C . HIS B 1 581 ? -12.164 4.363 32.062 1 94.81 581 HIS B C 1
ATOM 9520 O O . HIS B 1 581 ? -13.039 4.492 31.188 1 94.81 581 HIS B O 1
ATOM 9526 N N . SER B 1 582 ? -12.406 4.496 33.344 1 96.06 582 SER B N 1
ATOM 9527 C CA . SER B 1 582 ? -13.758 4.773 33.812 1 96.06 582 SER B CA 1
ATOM 9528 C C . SER B 1 582 ? -14.203 6.176 33.438 1 96.06 582 SER B C 1
ATOM 9530 O O . SER B 1 582 ? -15.398 6.48 33.438 1 96.06 582 SER B O 1
ATOM 9532 N N . ASP B 1 583 ? -13.242 7.059 33.094 1 97.38 583 ASP B N 1
ATOM 9533 C CA . ASP B 1 583 ? -13.555 8.438 32.719 1 97.38 583 ASP B CA 1
ATOM 9534 C C . ASP B 1 583 ? -13.906 8.531 31.234 1 97.38 583 ASP B C 1
ATOM 9536 O O . ASP B 1 583 ? -14.445 9.547 30.781 1 97.38 583 ASP B O 1
ATOM 9540 N N . PHE B 1 584 ? -13.586 7.508 30.5 1 97.75 584 PHE B N 1
ATOM 9541 C CA . PHE B 1 584 ? -13.766 7.57 29.047 1 97.75 584 PHE B CA 1
ATOM 9542 C C . PHE B 1 584 ? -15.227 7.395 28.672 1 97.75 584 PHE B C 1
ATOM 9544 O O . PHE B 1 584 ? -15.969 6.68 29.359 1 97.75 584 PHE B O 1
ATOM 9551 N N . PRO B 1 585 ? -15.688 8.094 27.562 1 97.12 585 PRO B N 1
ATOM 9552 C CA . PRO B 1 585 ? -17 7.711 27.031 1 97.12 585 PRO B CA 1
ATOM 9553 C C . PRO B 1 585 ? -17.094 6.227 26.688 1 97.12 585 PRO B C 1
ATOM 9555 O O . PRO B 1 585 ? -16.078 5.613 26.328 1 97.12 585 PRO B O 1
ATOM 9558 N N . PRO B 1 586 ? -18.281 5.645 26.844 1 96.88 586 PRO B N 1
ATOM 9559 C CA . PRO B 1 586 ? -18.422 4.219 26.531 1 96.88 586 PRO B CA 1
ATOM 9560 C C . PRO B 1 586 ? -18.078 3.91 25.062 1 96.88 586 PRO B C 1
ATOM 9562 O O . PRO B 1 586 ? -18.312 4.738 24.188 1 96.88 586 PRO B O 1
ATOM 9565 N N . VAL B 1 587 ? -17.562 2.695 24.844 1 97.56 587 VAL B N 1
ATOM 9566 C CA . VAL B 1 587 ? -17.297 2.25 23.484 1 97.56 587 VAL B CA 1
ATOM 9567 C C . VAL B 1 587 ? -18.594 2.176 22.688 1 97.56 587 VAL B C 1
ATOM 9569 O O . VAL B 1 587 ? -19.578 1.587 23.156 1 97.56 587 VAL B O 1
ATOM 9572 N N . PRO B 1 588 ? -18.641 2.725 21.5 1 97.19 588 PRO B N 1
ATOM 9573 C CA . PRO B 1 588 ? -19.875 2.645 20.703 1 97.19 588 PRO B CA 1
ATOM 9574 C C . PRO B 1 588 ? -20.266 1.208 20.375 1 97.19 588 PRO B C 1
ATOM 9576 O O . PRO B 1 588 ? -19.406 0.348 20.203 1 97.19 588 PRO B O 1
ATOM 9579 N N . ALA B 1 589 ? -21.594 1.021 20.266 1 95.62 589 ALA B N 1
ATOM 9580 C CA . ALA B 1 589 ? -22.109 -0.305 19.953 1 95.62 589 ALA B CA 1
ATOM 9581 C C . ALA B 1 589 ? -21.594 -0.791 18.594 1 95.62 589 ALA B C 1
ATOM 9583 O O . ALA B 1 589 ? -21.641 -0.063 17.609 1 95.62 589 ALA B O 1
ATOM 9584 N N . GLY B 1 590 ? -21.078 -1.969 18.578 1 96.12 590 GLY B N 1
ATOM 9585 C CA . GLY B 1 590 ? -20.641 -2.58 17.328 1 96.12 590 GLY B CA 1
ATOM 9586 C C . GLY B 1 590 ? -19.344 -2 16.812 1 96.12 590 GLY B C 1
ATOM 9587 O O . GLY B 1 590 ? -18.984 -2.225 15.648 1 96.12 590 GLY B O 1
ATOM 9588 N N . PHE B 1 591 ? -18.656 -1.235 17.641 1 98.31 591 PHE B N 1
ATOM 9589 C CA . PHE B 1 591 ? -17.406 -0.627 17.203 1 98.31 591 PHE B CA 1
ATOM 9590 C C . PHE B 1 591 ? -16.406 -1.694 16.766 1 98.31 591 PHE B C 1
ATOM 9592 O O . PHE B 1 591 ? -16.219 -2.691 17.469 1 98.31 591 PHE B O 1
ATOM 9599 N N . PRO B 1 592 ? -15.805 -1.563 15.625 1 98.12 592 PRO B N 1
ATOM 9600 C CA . PRO B 1 592 ? -14.93 -2.613 15.094 1 98.12 592 PRO B CA 1
ATOM 9601 C C . PRO B 1 592 ? -13.781 -2.961 16.047 1 98.12 592 PRO B C 1
ATOM 9603 O O . PRO B 1 592 ? -13.195 -2.068 16.656 1 98.12 592 PRO B O 1
ATOM 9606 N N . LYS B 1 593 ? -13.484 -4.199 16.156 1 97.62 593 LYS B N 1
ATOM 9607 C CA . LYS B 1 593 ? -12.344 -4.699 16.922 1 97.62 593 LYS B CA 1
ATOM 9608 C C . LYS B 1 593 ? -11.281 -5.297 16 1 97.62 593 LYS B C 1
ATOM 9610 O O . LYS B 1 593 ? -11.578 -5.68 14.867 1 97.62 593 LYS B O 1
ATOM 9615 N N . CYS B 1 594 ? -10.07 -5.301 16.438 1 97.44 594 CYS B N 1
ATOM 9616 C CA . CYS B 1 594 ? -8.977 -5.941 15.727 1 97.44 594 CYS B CA 1
ATOM 9617 C C . CYS B 1 594 ? -7.914 -6.453 16.703 1 97.44 594 CYS B C 1
ATOM 9619 O O . CYS B 1 594 ? -7.961 -6.152 17.891 1 97.44 594 CYS B O 1
ATOM 9621 N N . GLY B 1 595 ? -7.016 -7.289 16.188 1 97.69 595 GLY B N 1
ATOM 9622 C CA . GLY B 1 595 ? -5.957 -7.879 17 1 97.69 595 GLY B CA 1
ATOM 9623 C C . GLY B 1 595 ? -5.387 -9.148 16.391 1 97.69 595 GLY B C 1
ATOM 9624 O O . GLY B 1 595 ? -5.66 -9.469 15.234 1 97.69 595 GLY B O 1
ATOM 9625 N N . ASN B 1 596 ? -4.543 -9.805 17.188 1 98.25 596 ASN B N 1
ATOM 9626 C CA . ASN B 1 596 ? -3.916 -11.039 16.734 1 98.25 596 ASN B CA 1
ATOM 9627 C C . ASN B 1 596 ? -4.91 -12.203 16.734 1 98.25 596 ASN B C 1
ATOM 9629 O O . ASN B 1 596 ? -5.855 -12.211 17.531 1 98.25 596 ASN B O 1
ATOM 9633 N N . TYR B 1 597 ? -4.883 -13.07 15.859 1 98.5 597 TYR B N 1
ATOM 9634 C CA . TYR B 1 597 ? -5.531 -14.375 15.859 1 98.5 597 TYR B CA 1
ATOM 9635 C C . TYR B 1 597 ? -4.508 -15.492 16.016 1 98.5 597 TYR B C 1
ATOM 9637 O O . TYR B 1 597 ? -3.957 -15.984 15.031 1 98.5 597 TYR B O 1
ATOM 9645 N N . LEU B 1 598 ? -4.246 -15.891 17.25 1 98.12 598 LEU B N 1
ATOM 9646 C CA . LEU B 1 598 ? -3.252 -16.891 17.625 1 98.12 598 LEU B CA 1
ATOM 9647 C C . LEU B 1 598 ? -3.867 -17.953 18.531 1 98.12 598 LEU B C 1
ATOM 9649 O O . LEU B 1 598 ? -3.473 -18.094 19.688 1 98.12 598 LEU B O 1
ATOM 9653 N N . PRO B 1 599 ? -4.797 -18.703 17.953 1 96.75 599 PRO B N 1
ATOM 9654 C CA . PRO B 1 599 ? -5.355 -19.766 18.797 1 96.75 599 PRO B CA 1
ATOM 9655 C C . PRO B 1 599 ? -4.289 -20.719 19.328 1 96.75 599 PRO B C 1
ATOM 9657 O O . PRO B 1 599 ? -3.287 -20.969 18.656 1 96.75 599 PRO B O 1
ATOM 9660 N N . PRO B 1 600 ? -4.512 -21.203 20.562 1 94.44 600 PRO B N 1
ATOM 9661 C CA . PRO B 1 600 ? -3.529 -22.141 21.125 1 94.44 600 PRO B CA 1
ATOM 9662 C C . PRO B 1 600 ? -3.346 -23.391 20.266 1 94.44 600 PRO B C 1
ATOM 9664 O O . PRO B 1 600 ? -4.301 -23.844 19.625 1 94.44 600 PRO B O 1
ATOM 9667 N N . LEU B 1 601 ? -2.152 -23.875 20.219 1 93.56 601 LEU B N 1
ATOM 9668 C CA . LEU B 1 601 ? -1.85 -25.109 19.5 1 93.56 601 LEU B CA 1
ATOM 9669 C C . LEU B 1 601 ? -2.145 -26.328 20.375 1 93.56 601 LEU B C 1
ATOM 9671 O O . LEU B 1 601 ? -1.777 -26.359 21.547 1 93.56 601 LEU B O 1
ATOM 9675 N N . PRO B 1 602 ? -2.873 -27.25 19.812 1 86.19 602 PRO B N 1
ATOM 9676 C CA . PRO B 1 602 ? -3.123 -28.453 20.609 1 86.19 602 PRO B CA 1
ATOM 9677 C C . PRO B 1 602 ? -1.84 -29.188 20.969 1 86.19 602 PRO B C 1
ATOM 9679 O O . PRO B 1 602 ? -0.83 -29.062 20.266 1 86.19 602 PRO B O 1
ATOM 9682 N N . ASP B 1 603 ? -1.825 -29.906 22.094 1 78.44 603 ASP B N 1
ATOM 9683 C CA . ASP B 1 603 ? -0.672 -30.703 22.516 1 78.44 603 ASP B CA 1
ATOM 9684 C C . ASP B 1 603 ? -0.342 -31.781 21.484 1 78.44 603 ASP B C 1
ATOM 9686 O O . ASP B 1 603 ? -1.243 -32.344 20.859 1 78.44 603 ASP B O 1
ATOM 9690 N N . ILE B 1 604 ? 0.875 -31.906 20.938 1 67.25 604 ILE B N 1
ATOM 9691 C CA . ILE B 1 604 ? 1.358 -32.812 19.922 1 67.25 604 ILE B CA 1
ATOM 9692 C C . ILE B 1 604 ? 0.906 -34.25 20.25 1 67.25 604 ILE B C 1
ATOM 9694 O O . ILE B 1 604 ? 0.603 -35.031 19.359 1 67.25 604 ILE B O 1
ATOM 9698 N N . SER B 1 605 ? 0.833 -34.656 21.453 1 54.03 605 SER B N 1
ATOM 9699 C CA . SER B 1 605 ? 0.444 -36 21.781 1 54.03 605 SER B CA 1
ATOM 9700 C C . SER B 1 605 ? -0.97 -36.312 21.297 1 54.03 605 SER B C 1
ATOM 9702 O O . SER B 1 605 ? -1.263 -37.438 20.891 1 54.03 605 SER B O 1
ATOM 9704 N N . SER B 1 606 ? -1.862 -35.5 21.344 1 44.53 606 SER B N 1
ATOM 9705 C CA . SER B 1 606 ? -3.277 -35.719 21.062 1 44.53 606 SER B CA 1
ATOM 9706 C C . SER B 1 606 ? -3.568 -35.656 19.578 1 44.53 606 SER B C 1
ATOM 9708 O O . SER B 1 606 ? -4.676 -35.969 19.141 1 44.53 606 SER B O 1
ATOM 9710 N N . SER B 1 607 ? -2.979 -35 18.75 1 44.31 607 SER B N 1
ATOM 9711 C CA . SER B 1 607 ? -3.229 -34.875 17.312 1 44.31 607 SER B CA 1
ATOM 9712 C C . SER B 1 607 ? -3.053 -36.188 16.594 1 44.31 607 SER B C 1
ATOM 9714 O O . SER B 1 607 ? -3.447 -36.312 15.43 1 44.31 607 SER B O 1
ATOM 9716 N N . THR B 1 608 ? -2.391 -37.156 17.188 1 42.44 608 THR B N 1
ATOM 9717 C CA . THR B 1 608 ? -2.385 -38.5 16.656 1 42.44 608 THR B CA 1
ATOM 9718 C C . THR B 1 608 ? -3.758 -39.156 16.812 1 42.44 608 THR B C 1
ATOM 9720 O O . THR B 1 608 ? -4.035 -40.188 16.203 1 42.44 608 THR B O 1
ATOM 9723 N N . LYS B 1 609 ? -4.535 -38.719 17.75 1 41.75 609 LYS B N 1
ATOM 9724 C CA . LYS B 1 609 ? -5.82 -39.406 17.922 1 41.75 609 LYS B CA 1
ATOM 9725 C C . LYS B 1 609 ? -6.805 -39 16.828 1 41.75 609 LYS B C 1
ATOM 9727 O O . LYS B 1 609 ? -7.805 -39.656 16.594 1 41.75 609 LYS B O 1
ATOM 9732 N N . LEU B 1 610 ? -6.629 -37.844 16.312 1 40.09 610 LEU B N 1
ATOM 9733 C CA . LEU B 1 610 ? -7.617 -37.438 15.312 1 40.09 610 LEU B CA 1
ATOM 9734 C C . LEU B 1 610 ? -7.383 -38.156 13.984 1 40.09 610 LEU B C 1
ATOM 9736 O O . LEU B 1 610 ? -8.312 -38.312 13.195 1 40.09 610 LEU B O 1
ATOM 9740 N N . GLN B 1 611 ? -6.133 -38.438 13.633 1 37.88 611 GLN B N 1
ATOM 9741 C CA . GLN B 1 611 ? -5.969 -39.188 12.398 1 37.88 611 GLN B CA 1
ATOM 9742 C C . GLN B 1 611 ? -6.48 -40.625 12.562 1 37.88 611 GLN B C 1
ATOM 9744 O O . GLN B 1 611 ? -6.684 -41.312 11.57 1 37.88 611 GLN B O 1
ATOM 9749 N N . LYS B 1 612 ? -6.418 -41.125 13.719 1 44.19 612 LYS B N 1
ATOM 9750 C CA . LYS B 1 612 ? -6.871 -42.5 13.898 1 44.19 612 LYS B CA 1
ATOM 9751 C C . LYS B 1 612 ? -8.391 -42.594 13.758 1 44.19 612 LYS B C 1
ATOM 9753 O O . LYS B 1 612 ? -8.914 -43.688 13.445 1 44.19 612 LYS B O 1
ATOM 9758 N N . GLU B 1 613 ? -9.039 -41.562 14.164 1 35.69 613 GLU B N 1
ATOM 9759 C CA . GLU B 1 613 ? -10.484 -41.719 14.102 1 35.69 613 GLU B CA 1
ATOM 9760 C C . GLU B 1 613 ? -11 -41.531 12.672 1 35.69 613 GLU B C 1
ATOM 9762 O O . GLU B 1 613 ? -12.109 -41.969 12.352 1 35.69 613 GLU B O 1
ATOM 9767 N N . ASN B 1 614 ? -10.25 -40.75 11.828 1 33.31 614 ASN B N 1
ATOM 9768 C CA . ASN B 1 614 ? -10.766 -40.656 10.469 1 33.31 614 ASN B CA 1
ATOM 9769 C C . ASN B 1 614 ? -10.281 -41.844 9.609 1 33.31 614 ASN B C 1
ATOM 9771 O O . ASN B 1 614 ? -10.562 -41.875 8.406 1 33.31 614 ASN B O 1
ATOM 9775 N N . GLU B 1 615 ? -9.32 -42.531 10.016 1 31.75 615 GLU B N 1
ATOM 9776 C CA . GLU B 1 615 ? -9.023 -43.781 9.32 1 31.75 615 GLU B CA 1
ATOM 9777 C C . GLU B 1 615 ? -10.016 -44.875 9.695 1 31.75 615 GLU B C 1
ATOM 9779 O O . GLU B 1 615 ? -9.984 -45.969 9.133 1 31.75 615 GLU B O 1
ATOM 9784 N N . VAL B 1 616 ? -10.875 -44.688 10.727 1 29.14 616 VAL B N 1
ATOM 9785 C CA . VAL B 1 616 ? -11.906 -45.719 10.836 1 29.14 616 VAL B CA 1
ATOM 9786 C C . VAL B 1 616 ? -13.086 -45.344 9.938 1 29.14 616 VAL B C 1
ATOM 9788 O O . VAL B 1 616 ? -13.562 -44.219 9.953 1 29.14 616 VAL B O 1
#

Nearest PDB structures (foldseek):
  8r7i-assembly1_A-2  TM=9.068E-01  e=4.127E-65  Neocapritermes taracua
  5ehf-assembly1_A  TM=8.644E-01  e=5.089E-42  Antrodiella faginea
  6f5k-assembly1_A  TM=8.444E-01  e=4.867E-41  Thermothelomyces thermophilus
  2q9o-assembly1_A  TM=8.417E-01  e=4.202E-40  Melanocarpus albomyces
  3pps-assembly1_A  TM=8.173E-01  e=9.616E-39  Canariomyces arenarius

Organism: Rhodnius prolixus (NCBI:txid13249)